Protein AF-0000000078980558 (afdb_homodimer)

pLDDT: mean 91.72, std 14.81, range [23.67, 98.94]

Structure (mmCIF, N/CA/C/O backbone):
data_AF-0000000078980558-model_v1
#
loop_
_entity.id
_entity.type
_entity.pdbx_description
1 polymer 'Leucine-binding protein domain-containing protein'
#
loop_
_atom_site.group_PDB
_atom_site.id
_atom_site.type_symbol
_atom_site.label_atom_id
_atom_site.label_alt_id
_atom_site.label_comp_id
_atom_site.label_asym_id
_atom_site.label_entity_id
_atom_site.label_seq_id
_atom_site.pdbx_PDB_ins_code
_atom_site.Cartn_x
_atom_site.Cartn_y
_atom_site.Cartn_z
_atom_site.occupancy
_atom_site.B_iso_or_equiv
_atom_site.auth_seq_id
_atom_site.auth_comp_id
_atom_site.auth_asym_id
_atom_site.auth_atom_id
_atom_site.pdbx_PDB_model_num
ATOM 1 N N . MET A 1 1 ? -54.719 -18.531 -73.25 1 25 1 MET A N 1
ATOM 2 C CA . MET A 1 1 ? -53.469 -19.297 -73.25 1 25 1 MET A CA 1
ATOM 3 C C . MET A 1 1 ? -53.125 -19.781 -71.812 1 25 1 MET A C 1
ATOM 5 O O . MET A 1 1 ? -53.344 -19.062 -70.875 1 25 1 MET A O 1
ATOM 9 N N . ARG A 1 2 ? -52.719 -21.156 -71.688 1 29.12 2 ARG A N 1
ATOM 10 C CA . ARG A 1 2 ? -52.688 -22.219 -70.688 1 29.12 2 ARG A CA 1
ATOM 11 C C . ARG A 1 2 ? -51.625 -21.938 -69.625 1 29.12 2 ARG A C 1
ATOM 13 O O . ARG A 1 2 ? -51.312 -22.797 -68.812 1 29.12 2 ARG A O 1
ATOM 20 N N . VAL A 1 3 ? -50.875 -20.875 -69.812 1 33.81 3 VAL A N 1
ATOM 21 C CA . VAL A 1 3 ? -49.594 -20.969 -69.125 1 33.81 3 VAL A CA 1
ATOM 22 C C . VAL A 1 3 ? -49.75 -20.797 -67.625 1 33.81 3 VAL A C 1
ATOM 24 O O . VAL A 1 3 ? -48.781 -20.625 -66.938 1 33.81 3 VAL A O 1
ATOM 27 N N . HIS A 1 4 ? -51 -20.656 -67.188 1 33.47 4 HIS A N 1
ATOM 28 C CA . HIS A 1 4 ? -51.062 -20.125 -65.812 1 33.47 4 HIS A CA 1
ATOM 29 C C . HIS A 1 4 ? -50.625 -21.172 -64.812 1 33.47 4 HIS A C 1
ATOM 31 O O . HIS A 1 4 ? -50.5 -20.859 -63.594 1 33.47 4 HIS A O 1
ATOM 37 N N . SER A 1 5 ? -50.781 -22.531 -65.125 1 36.47 5 SER A N 1
ATOM 38 C CA . SER A 1 5 ? -51.125 -23.375 -64 1 36.47 5 SER A CA 1
ATOM 39 C C . SER A 1 5 ? -49.906 -23.812 -63.25 1 36.47 5 SER A C 1
ATOM 41 O O . SER A 1 5 ? -50 -24.562 -62.281 1 36.47 5 SER A O 1
ATOM 43 N N . LEU A 1 6 ? -48.656 -23.703 -63.875 1 37.12 6 LEU A N 1
ATOM 44 C CA . LEU A 1 6 ? -47.688 -24.688 -63.406 1 37.12 6 LEU A CA 1
ATOM 45 C C . LEU A 1 6 ? -47.094 -24.266 -62.094 1 37.12 6 LEU A C 1
ATOM 47 O O . LEU A 1 6 ? -46.281 -24.984 -61.5 1 37.12 6 LEU A O 1
ATOM 51 N N . LEU A 1 7 ? -47.188 -22.969 -61.656 1 37.41 7 LEU A N 1
ATOM 52 C CA . LEU A 1 7 ? -46.188 -22.547 -60.688 1 37.41 7 LEU A CA 1
ATOM 53 C C . LEU A 1 7 ? -46.562 -23.031 -59.281 1 37.41 7 LEU A C 1
ATOM 55 O O . LEU A 1 7 ? -46.312 -22.328 -58.312 1 37.41 7 LEU A O 1
ATOM 59 N N . ARG A 1 8 ? -47.594 -23.859 -59.094 1 41.16 8 ARG A N 1
ATOM 60 C CA . ARG A 1 8 ? -48.062 -24.094 -57.75 1 41.16 8 ARG A CA 1
ATOM 61 C C . ARG A 1 8 ? -47.125 -25.016 -56.969 1 41.16 8 ARG A C 1
ATOM 63 O O . ARG A 1 8 ? -47.156 -25.078 -55.75 1 41.16 8 ARG A O 1
ATOM 70 N N . PRO A 1 9 ? -46.438 -25.906 -57.812 1 39.66 9 PRO A N 1
ATOM 71 C CA . PRO A 1 9 ? -45.938 -26.984 -56.938 1 39.66 9 PRO A CA 1
ATOM 72 C C . PRO A 1 9 ? -44.719 -26.562 -56.125 1 39.66 9 PRO A C 1
ATOM 74 O O . PRO A 1 9 ? -44.281 -27.312 -55.25 1 39.66 9 PRO A O 1
ATOM 77 N N . ILE A 1 10 ? -44 -25.484 -56.5 1 41.28 10 ILE A N 1
ATOM 78 C CA . ILE A 1 10 ? -42.625 -25.406 -55.969 1 41.28 10 ILE A CA 1
ATOM 79 C C . ILE A 1 10 ? -42.656 -25 -54.5 1 41.28 10 ILE A C 1
ATOM 81 O O . ILE A 1 10 ? -41.625 -25.125 -53.812 1 41.28 10 ILE A O 1
ATOM 85 N N . ILE A 1 11 ? -43.719 -24.422 -53.969 1 42.03 11 ILE A N 1
ATOM 86 C CA . ILE A 1 11 ? -43.594 -23.812 -52.656 1 42.03 11 ILE A CA 1
ATOM 87 C C . ILE A 1 11 ? -43.594 -24.891 -51.594 1 42.03 11 ILE A C 1
ATOM 89 O O . ILE A 1 11 ? -43.25 -24.625 -50.438 1 42.03 11 ILE A O 1
ATOM 93 N N . ALA A 1 12 ? -44.094 -26.141 -51.844 1 41.72 12 ALA A N 1
ATOM 94 C CA . ALA A 1 12 ? -44.281 -27.047 -50.719 1 41.72 12 ALA A CA 1
ATOM 95 C C . ALA A 1 12 ? -42.969 -27.625 -50.25 1 41.72 12 ALA A C 1
ATOM 97 O O . ALA A 1 12 ? -42.844 -28.141 -49.125 1 41.72 12 ALA A O 1
ATOM 98 N N . ALA A 1 13 ? -41.969 -27.797 -51.219 1 40.94 13 ALA A N 1
ATOM 99 C CA . ALA A 1 13 ? -40.812 -28.594 -50.781 1 40.94 13 ALA A CA 1
ATOM 100 C C . ALA A 1 13 ? -39.938 -27.812 -49.844 1 40.94 13 ALA A C 1
ATOM 102 O O . ALA A 1 13 ? -39.062 -28.391 -49.188 1 40.94 13 ALA A O 1
ATOM 103 N N . LEU A 1 14 ? -40 -26.469 -49.875 1 41.38 14 LEU A N 1
ATOM 104 C CA . LEU A 1 14 ? -38.969 -25.766 -49.094 1 41.38 14 LEU A CA 1
ATOM 105 C C . LEU A 1 14 ? -39.312 -25.844 -47.594 1 41.38 14 LEU A C 1
ATOM 107 O O . LEU A 1 14 ? -38.5 -25.391 -46.75 1 41.38 14 LEU A O 1
ATOM 111 N N . ALA A 1 15 ? -40.594 -26.109 -47.25 1 43.66 15 ALA A N 1
ATOM 112 C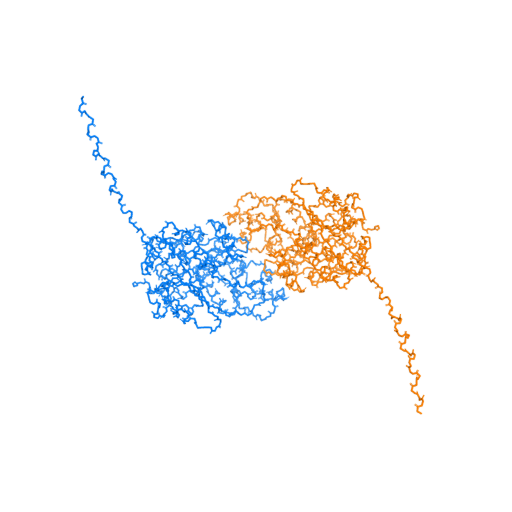 CA . ALA A 1 15 ? -40.875 -26.016 -45.812 1 43.66 15 ALA A CA 1
ATOM 113 C C . ALA A 1 15 ? -40.219 -27.156 -45.031 1 43.66 15 ALA A C 1
ATOM 115 O O . ALA A 1 15 ? -40.219 -27.156 -43.812 1 43.66 15 ALA A O 1
ATOM 116 N N . MET A 1 16 ? -39.938 -28.297 -45.719 1 38.75 16 MET A N 1
ATOM 117 C CA . MET A 1 16 ? -39.625 -29.453 -44.875 1 38.75 16 MET A CA 1
ATOM 118 C C . MET A 1 16 ? -38.188 -29.359 -44.344 1 38.75 16 MET A C 1
ATOM 120 O O . MET A 1 16 ? -37.781 -30.172 -43.531 1 38.75 16 MET A O 1
ATOM 124 N N . ALA A 1 17 ? -37.281 -28.656 -45.031 1 39.25 17 ALA A N 1
ATOM 125 C CA . ALA A 1 17 ? -35.938 -28.797 -44.531 1 39.25 17 ALA A CA 1
ATOM 126 C C . ALA A 1 17 ? -35.75 -28.031 -43.25 1 39.25 17 ALA A C 1
ATOM 128 O O . ALA A 1 17 ? -34.938 -27.109 -43.156 1 39.25 17 ALA A O 1
ATOM 129 N N . MET A 1 18 ? -36.781 -27.547 -42.625 1 41.12 18 MET A N 1
ATOM 130 C CA . MET A 1 18 ? -36.344 -27.062 -41.312 1 41.12 18 MET A CA 1
ATOM 131 C C . MET A 1 18 ? -35.562 -28.156 -40.562 1 41.12 18 MET A C 1
ATOM 133 O O . MET A 1 18 ? -36.156 -29.094 -40.031 1 41.12 18 MET A O 1
ATOM 137 N N . ALA A 1 19 ? -34.406 -28.656 -41.062 1 39.09 19 ALA A N 1
ATOM 138 C CA . ALA A 1 19 ? -33.406 -29.484 -40.375 1 39.09 19 ALA A CA 1
ATOM 139 C C . ALA A 1 19 ? -33.375 -29.156 -38.875 1 39.09 19 ALA A C 1
ATOM 141 O O . ALA A 1 19 ? -33.5 -27.984 -38.5 1 39.09 19 ALA A O 1
ATOM 142 N N . ALA A 1 20 ? -33.594 -30.141 -38.031 1 40.22 20 ALA A N 1
ATOM 143 C CA . ALA A 1 20 ? -33.344 -30.25 -36.594 1 40.22 20 ALA A CA 1
ATOM 144 C C . ALA A 1 20 ? -32.031 -29.547 -36.219 1 40.22 20 ALA A C 1
ATOM 146 O O . ALA A 1 20 ? -30.953 -29.984 -36.594 1 40.22 20 ALA A O 1
ATOM 147 N N . LEU A 1 21 ? -31.938 -28.219 -36.219 1 43.78 21 LEU A N 1
ATOM 148 C CA . LEU A 1 21 ? -30.797 -27.75 -35.438 1 43.78 21 LEU A CA 1
ATOM 149 C C . LEU A 1 21 ? -30.484 -28.703 -34.281 1 43.78 21 LEU A C 1
ATOM 151 O O . LEU A 1 21 ? -31.375 -29.062 -33.531 1 43.78 21 LEU A O 1
ATOM 155 N N . PRO A 1 22 ? -29.609 -29.609 -34.375 1 43.97 22 PRO A N 1
ATOM 156 C CA . PRO A 1 22 ? -29.297 -30.391 -33.188 1 43.97 22 PRO A CA 1
ATOM 157 C C . PRO A 1 22 ? -29.547 -29.609 -31.906 1 43.97 22 PRO A C 1
ATOM 159 O O . PRO A 1 22 ? -29.266 -28.406 -31.844 1 43.97 22 PRO A O 1
ATOM 162 N N . ALA A 1 23 ? -30.578 -29.828 -31.172 1 42.88 23 ALA A N 1
ATOM 163 C CA . ALA A 1 23 ? -30.703 -29.344 -29.797 1 42.88 23 ALA A CA 1
ATOM 164 C C . ALA A 1 23 ? -29.359 -29.375 -29.078 1 42.88 23 ALA A C 1
ATOM 166 O O . ALA A 1 23 ? -28.797 -30.438 -28.844 1 42.88 23 ALA A O 1
ATOM 167 N N . LEU A 1 24 ? -28.391 -28.547 -29.328 1 49.53 24 LEU A N 1
ATOM 168 C CA . LEU A 1 24 ? -27.266 -28.562 -28.406 1 49.53 24 LEU A CA 1
ATOM 169 C C . LEU A 1 24 ? -27.734 -28.875 -26.984 1 49.53 24 LEU A C 1
ATOM 171 O O . LEU A 1 24 ? -28.625 -28.203 -26.453 1 49.53 24 LEU A O 1
ATOM 175 N N . GLY A 1 25 ? -27.906 -30.078 -26.562 1 56.12 25 GLY A N 1
ATOM 176 C CA . GLY A 1 25 ? -28.375 -30.531 -25.266 1 56.12 25 GLY A CA 1
ATOM 177 C C . GLY A 1 25 ? -27.875 -29.656 -24.125 1 56.12 25 GLY A C 1
ATOM 178 O O . GLY A 1 25 ? -26.797 -29.047 -24.219 1 56.12 25 GLY A O 1
ATOM 179 N N . GLU A 1 26 ? -28.734 -29.266 -23.188 1 79.44 26 GLU A N 1
ATOM 180 C CA . GLU A 1 26 ? -28.484 -28.5 -21.984 1 79.44 26 GLU A CA 1
ATOM 181 C C . GLU A 1 26 ? -27.359 -29.109 -21.156 1 79.44 26 GLU A C 1
ATOM 183 O O . GLU A 1 26 ? -27.375 -30.312 -20.875 1 79.44 26 GLU A O 1
ATOM 188 N N . VAL A 1 27 ? -26.141 -28.5 -21.125 1 90.56 27 VAL A N 1
ATOM 189 C CA . VAL A 1 27 ? -25 -28.938 -20.312 1 90.56 27 VAL A CA 1
ATOM 190 C C . VAL A 1 27 ? -25.062 -28.234 -18.953 1 90.56 27 VAL A C 1
ATOM 192 O O . VAL A 1 27 ? -25.156 -27.016 -18.875 1 90.56 27 VAL A O 1
ATOM 195 N N . GLN A 1 28 ? -25.156 -29.031 -17.906 1 94.38 28 GLN A N 1
ATOM 196 C CA . GLN A 1 28 ? -25.188 -28.516 -16.547 1 94.38 28 GLN A CA 1
ATOM 197 C C . GLN A 1 28 ? -23.984 -28.969 -15.75 1 94.38 28 GLN A C 1
ATOM 199 O O . GLN A 1 28 ? -23.766 -30.172 -15.578 1 94.38 28 GLN A O 1
ATOM 204 N N . LEU A 1 29 ? -23.172 -28 -15.383 1 97.12 29 LEU A N 1
ATOM 205 C CA . LEU A 1 29 ? -22.016 -28.359 -14.562 1 97.12 29 LEU A CA 1
ATOM 206 C C . LEU A 1 29 ? -22.203 -27.875 -13.125 1 97.12 29 LEU A C 1
ATOM 208 O O . LEU A 1 29 ? -22.453 -26.703 -12.891 1 97.12 29 LEU A O 1
ATOM 212 N N . ARG A 1 30 ? -22.078 -28.797 -12.18 1 97.75 30 ARG A N 1
ATOM 213 C CA . ARG A 1 30 ? -22.094 -28.5 -10.75 1 97.75 30 ARG A CA 1
ATOM 214 C C . ARG A 1 30 ? -20.688 -28.562 -10.164 1 97.75 30 ARG A C 1
ATOM 216 O O . ARG A 1 30 ? -19.969 -29.547 -10.359 1 97.75 30 ARG A O 1
ATOM 223 N N . VAL A 1 31 ? -20.297 -27.5 -9.516 1 98.75 31 VAL A N 1
ATOM 224 C CA . VAL A 1 31 ? -18.969 -27.406 -8.898 1 98.75 31 VAL A CA 1
ATOM 225 C C . VAL A 1 31 ? -19.125 -27.219 -7.387 1 98.75 31 VAL A C 1
ATOM 227 O O . VAL A 1 31 ? -20.062 -26.547 -6.93 1 98.75 31 VAL A O 1
ATOM 230 N N . ALA A 1 32 ? -18.297 -27.859 -6.637 1 98.88 32 ALA A N 1
ATOM 231 C CA . ALA A 1 32 ? -18.234 -27.609 -5.199 1 98.88 32 ALA A CA 1
ATOM 232 C C . ALA A 1 32 ? -16.969 -26.844 -4.832 1 98.88 32 ALA A C 1
ATOM 234 O O . ALA A 1 32 ? -15.906 -27.047 -5.434 1 98.88 32 ALA A O 1
ATOM 235 N N . TYR A 1 33 ? -17.109 -25.891 -3.92 1 98.88 33 TYR A N 1
ATOM 236 C CA . TYR A 1 33 ? -16 -25.172 -3.301 1 98.88 33 TYR A CA 1
ATOM 237 C C . TYR A 1 33 ? -15.875 -25.531 -1.826 1 98.88 33 TYR A C 1
ATOM 239 O O . TYR A 1 33 ? -16.812 -25.359 -1.054 1 98.88 33 TYR A O 1
ATOM 247 N N . LEU A 1 34 ? -14.719 -26.062 -1.489 1 98.88 34 LEU A N 1
ATOM 248 C CA . LEU A 1 34 ? -14.461 -26.531 -0.129 1 98.88 34 LEU A CA 1
ATOM 249 C C . LEU A 1 34 ? -13.328 -25.734 0.505 1 98.88 34 LEU A C 1
ATOM 251 O O . LEU A 1 34 ? -12.211 -25.703 -0.022 1 98.88 34 LEU A O 1
ATOM 255 N N . ARG A 1 35 ? -13.617 -25.109 1.604 1 98.38 35 ARG A N 1
ATOM 256 C CA . ARG A 1 35 ? -12.617 -24.297 2.291 1 98.38 35 ARG A CA 1
ATOM 257 C C . ARG A 1 35 ? -12.516 -24.688 3.762 1 98.38 35 ARG A C 1
ATOM 259 O O . ARG A 1 35 ? -13.531 -24.844 4.441 1 98.38 35 ARG A O 1
ATOM 266 N N . GLN A 1 36 ? -11.312 -24.828 4.234 1 97.38 36 GLN A N 1
ATOM 267 C CA . GLN A 1 36 ? -11.039 -24.984 5.66 1 97.38 36 GLN A CA 1
ATOM 268 C C . GLN A 1 36 ? -10.578 -23.672 6.289 1 97.38 36 GLN A C 1
ATOM 270 O O . GLN A 1 36 ? -9.586 -23.094 5.852 1 97.38 36 GLN A O 1
ATOM 275 N N . GLU A 1 37 ? -11.305 -23.281 7.293 1 94.75 37 GLU A N 1
ATOM 276 C CA . GLU A 1 37 ? -10.773 -22.172 8.094 1 94.75 37 GLU A CA 1
ATOM 277 C C . GLU A 1 37 ? -9.531 -22.609 8.867 1 94.75 37 GLU A C 1
ATOM 279 O O . GLU A 1 37 ? -9.5 -23.688 9.445 1 94.75 37 GLU A O 1
ATOM 284 N N . VAL A 1 38 ? -8.547 -21.812 8.75 1 92.12 38 VAL A N 1
ATOM 285 C CA . VAL A 1 38 ? -7.289 -22.141 9.414 1 92.12 38 VAL A CA 1
ATOM 286 C C . VAL A 1 38 ? -6.977 -21.094 10.484 1 92.12 38 VAL A C 1
ATOM 288 O O . VAL A 1 38 ? -7.191 -19.906 10.281 1 92.12 38 VAL A O 1
ATOM 291 N N . GLU A 1 39 ? -6.562 -21.609 11.609 1 88.88 39 GLU A N 1
ATOM 292 C CA . GLU A 1 39 ? -6.121 -20.703 12.672 1 88.88 39 GLU A CA 1
ATOM 293 C C . GLU A 1 39 ? -4.828 -19.984 12.281 1 88.88 39 GLU A C 1
ATOM 295 O O . GLU A 1 39 ? -3.854 -20.625 11.891 1 88.88 39 GLU A O 1
ATOM 300 N N . ARG A 1 40 ? -4.871 -18.688 12.367 1 86.12 40 ARG A N 1
ATOM 301 C CA . ARG A 1 40 ? -3.674 -17.906 12.07 1 86.12 40 ARG A CA 1
ATOM 302 C C . ARG A 1 40 ? -2.955 -17.5 13.352 1 86.12 40 ARG A C 1
ATOM 304 O O . ARG A 1 40 ? -3.594 -17.109 14.336 1 86.12 40 ARG A O 1
ATOM 311 N N . PRO A 1 41 ? -1.694 -17.656 13.312 1 86.75 41 PRO A N 1
ATOM 312 C CA . PRO A 1 41 ? -0.961 -17.156 14.477 1 86.75 41 PRO A CA 1
ATOM 313 C C . PRO A 1 41 ? -1.081 -15.633 14.633 1 86.75 41 PRO A C 1
ATOM 315 O O . PRO A 1 41 ? -1.358 -14.93 13.664 1 86.75 41 PRO A O 1
ATOM 318 N N . PRO A 1 42 ? -0.944 -15.25 15.922 1 84.69 42 PRO A N 1
ATOM 319 C CA . PRO A 1 42 ? -0.958 -13.797 16.125 1 84.69 42 PRO A CA 1
ATOM 320 C C . PRO A 1 42 ? 0.176 -13.094 15.383 1 84.69 42 PRO A C 1
ATOM 322 O O . PRO A 1 42 ? 1.274 -13.641 15.258 1 84.69 42 PRO A O 1
ATOM 325 N N . VAL A 1 43 ? -0.165 -11.945 14.852 1 85.56 43 VAL A N 1
ATOM 326 C CA . VAL A 1 43 ? 0.834 -11.117 14.188 1 85.56 43 VAL A CA 1
ATOM 327 C C . VAL A 1 43 ? 0.919 -9.758 14.883 1 85.56 43 VAL A C 1
ATOM 329 O O . VAL A 1 43 ? 0.017 -9.375 15.633 1 85.56 43 VAL A O 1
ATOM 332 N N . LEU A 1 44 ? 1.961 -9.078 14.609 1 81 44 LEU A N 1
ATOM 333 C CA . LEU A 1 44 ? 2.232 -7.82 15.305 1 81 44 LEU A CA 1
ATOM 334 C C . LEU A 1 44 ? 1.248 -6.738 14.875 1 81 44 LEU A C 1
ATOM 336 O O . LEU A 1 44 ? 0.892 -5.867 15.672 1 81 44 LEU A O 1
ATOM 340 N N . SER A 1 45 ? 0.861 -6.734 13.641 1 82.5 45 SER A N 1
ATOM 341 C CA . SER A 1 45 ? -0.053 -5.719 13.125 1 82.5 45 SER A CA 1
ATOM 342 C C . SER A 1 45 ? -1.339 -6.348 12.602 1 82.5 45 SER A C 1
ATOM 344 O O . SER A 1 45 ? -1.296 -7.344 11.875 1 82.5 45 SER A O 1
ATOM 346 N N . ASN A 1 46 ? -2.418 -5.684 12.906 1 83.06 46 ASN A N 1
ATOM 347 C CA . ASN A 1 46 ? -3.711 -6.164 12.43 1 83.06 46 ASN A CA 1
ATOM 348 C C . ASN A 1 46 ? -4.273 -5.27 11.328 1 83.06 46 ASN A C 1
ATOM 350 O O . ASN A 1 46 ? -5.48 -5.27 11.078 1 83.06 46 ASN A O 1
ATOM 354 N N . LEU A 1 47 ? -3.404 -4.582 10.688 1 85.62 47 LEU A N 1
ATOM 355 C CA . LEU A 1 47 ? -3.812 -3.605 9.68 1 85.62 47 LEU A CA 1
ATOM 356 C C . LEU A 1 47 ? -4.395 -4.301 8.461 1 85.62 47 LEU A C 1
ATOM 358 O O . LEU A 1 47 ? -5.176 -3.701 7.711 1 85.62 47 LEU A O 1
ATOM 362 N N . ASP A 1 48 ? -3.992 -5.516 8.195 1 87.12 48 ASP A N 1
ATOM 363 C CA . ASP A 1 48 ? -4.398 -6.207 6.977 1 87.12 48 ASP A CA 1
ATOM 364 C C . ASP A 1 48 ? -5.02 -7.566 7.297 1 87.12 48 ASP A C 1
ATOM 366 O O . ASP A 1 48 ? -4.465 -8.609 6.945 1 87.12 48 ASP A O 1
ATOM 370 N N . PRO A 1 49 ? -6.172 -7.504 7.812 1 87.19 49 PRO A N 1
ATOM 371 C CA . PRO A 1 49 ? -6.816 -8.781 8.109 1 87.19 49 PRO A CA 1
ATOM 372 C C . PRO A 1 49 ? -7.223 -9.547 6.852 1 87.19 49 PRO A C 1
ATOM 374 O O . PRO A 1 49 ? -7.438 -8.938 5.801 1 87.19 49 PRO A O 1
ATOM 377 N N . GLU A 1 50 ? -7.277 -10.812 6.973 1 90.88 50 GLU A N 1
ATOM 378 C CA . GLU A 1 50 ? -7.777 -11.609 5.859 1 90.88 50 GLU A CA 1
ATOM 379 C C . GLU A 1 50 ? -9.281 -11.422 5.676 1 90.88 50 GLU A C 1
ATOM 381 O O . GLU A 1 50 ? -10.047 -11.523 6.637 1 90.88 50 GLU A O 1
ATOM 386 N N . PRO A 1 51 ? -9.68 -11.172 4.496 1 93.5 51 PRO A N 1
ATOM 387 C CA . PRO A 1 51 ? -11.125 -11.039 4.27 1 93.5 51 PRO A CA 1
ATOM 388 C C . PRO A 1 51 ? -11.875 -12.352 4.48 1 93.5 51 PRO A C 1
ATOM 390 O O . PRO A 1 51 ? -11.367 -13.422 4.156 1 93.5 51 PRO A O 1
ATOM 393 N N . ALA A 1 52 ? -13.07 -12.234 4.91 1 92.94 52 ALA A N 1
ATOM 394 C CA . ALA A 1 52 ? -13.891 -13.406 5.184 1 92.94 52 ALA A CA 1
ATOM 395 C C . ALA A 1 52 ? -14.156 -14.203 3.908 1 92.94 52 ALA A C 1
ATOM 397 O O . ALA A 1 52 ? -14.234 -15.43 3.939 1 92.94 52 ALA A O 1
ATOM 398 N N . GLY A 1 53 ? -14.211 -13.555 2.781 1 96.94 53 GLY A N 1
ATOM 399 C CA . GLY A 1 53 ? -14.57 -14.211 1.531 1 96.94 53 GLY A CA 1
ATOM 400 C C . GLY A 1 53 ? -13.359 -14.586 0.694 1 96.94 53 GLY A C 1
ATOM 401 O O . GLY A 1 53 ? -13.492 -14.906 -0.488 1 96.94 53 GLY A O 1
ATOM 402 N N . LEU A 1 54 ? -12.18 -14.539 1.364 1 97.44 54 LEU A N 1
ATOM 403 C CA . LEU A 1 54 ? -10.961 -14.828 0.618 1 97.44 54 LEU A CA 1
ATOM 404 C C . LEU A 1 54 ? -11.047 -16.188 -0.068 1 97.44 54 LEU A C 1
ATOM 406 O O . LEU A 1 54 ? -11.383 -17.188 0.57 1 97.44 54 LEU A O 1
ATOM 410 N N . GLY A 1 55 ? -10.773 -16.25 -1.329 1 98.31 55 GLY A N 1
ATOM 411 C CA . GLY A 1 55 ? -10.914 -17.453 -2.137 1 98.31 55 GLY A CA 1
ATOM 412 C C . GLY A 1 55 ? -12.312 -17.641 -2.682 1 98.31 55 GLY A C 1
ATOM 413 O O . GLY A 1 55 ? -12.508 -17.781 -3.893 1 98.31 55 GLY A O 1
ATOM 414 N N . LEU A 1 56 ? -13.273 -17.656 -1.784 1 98.56 56 LEU A N 1
ATOM 415 C CA . LEU A 1 56 ? -14.664 -17.875 -2.156 1 98.56 56 LEU A CA 1
ATOM 416 C C . LEU A 1 56 ? -15.164 -16.781 -3.1 1 98.56 56 LEU A C 1
ATOM 418 O O . LEU A 1 56 ? -15.875 -17.078 -4.066 1 98.56 56 LEU A O 1
ATOM 422 N N . ASP A 1 57 ? -14.812 -15.523 -2.828 1 98.81 57 ASP A N 1
ATOM 423 C CA . ASP A 1 57 ? -15.203 -14.422 -3.707 1 98.81 57 ASP A CA 1
ATOM 424 C C . ASP A 1 57 ? -14.656 -14.625 -5.117 1 98.81 57 ASP A C 1
ATOM 426 O O . ASP A 1 57 ? -15.32 -14.281 -6.102 1 98.81 57 ASP A O 1
ATOM 430 N N . GLY A 1 58 ? -13.453 -15.148 -5.191 1 98.88 58 GLY A N 1
ATOM 431 C CA . GLY A 1 58 ? -12.898 -15.477 -6.492 1 98.88 58 GLY A CA 1
ATOM 432 C C . GLY A 1 58 ? -13.672 -16.547 -7.227 1 98.88 58 GLY A C 1
ATOM 433 O O . GLY A 1 58 ? -13.922 -16.438 -8.43 1 98.88 58 GLY A O 1
ATOM 434 N N . ALA A 1 59 ? -14.008 -17.578 -6.508 1 98.88 59 ALA A N 1
ATOM 435 C CA . ALA A 1 59 ? -14.812 -18.656 -7.086 1 98.88 59 ALA A CA 1
ATOM 436 C C . ALA A 1 59 ? -16.156 -18.141 -7.582 1 98.88 59 ALA A C 1
ATOM 438 O O . ALA A 1 59 ? -16.625 -18.531 -8.656 1 98.88 59 ALA A O 1
ATOM 439 N N . GLN A 1 60 ? -16.766 -17.297 -6.793 1 98.88 60 GLN A N 1
ATOM 440 C CA . GLN A 1 60 ? -18.047 -16.719 -7.164 1 98.88 60 GLN A CA 1
ATOM 441 C C . GLN A 1 60 ? -17.922 -15.891 -8.445 1 98.88 60 GLN A C 1
ATOM 443 O O . GLN A 1 60 ? -18.797 -15.953 -9.312 1 98.88 60 GLN A O 1
ATOM 448 N N . LEU A 1 61 ? -16.875 -15.156 -8.523 1 98.88 61 LEU A N 1
ATOM 449 C CA . LEU A 1 61 ? -16.672 -14.398 -9.75 1 98.88 61 LEU A CA 1
ATOM 450 C C . LEU A 1 61 ? -16.484 -15.336 -10.938 1 98.88 61 LEU A C 1
ATOM 452 O O . LEU A 1 61 ? -17.016 -15.078 -12.023 1 98.88 61 LEU A O 1
ATOM 456 N N . GLY A 1 62 ? -15.688 -16.391 -10.773 1 98.75 62 GLY A N 1
ATOM 457 C CA . GLY A 1 62 ? -15.523 -17.375 -11.828 1 98.75 62 GLY A CA 1
ATOM 458 C C . GLY A 1 62 ? -16.844 -17.984 -12.281 1 98.75 62 GLY A C 1
ATOM 459 O O . GLY A 1 62 ? -17.047 -18.203 -13.477 1 98.75 62 GLY A O 1
ATOM 460 N N . LEU A 1 63 ? -17.719 -18.234 -11.32 1 98.69 63 LEU A N 1
ATOM 461 C CA . LEU A 1 63 ? -19.047 -18.75 -11.625 1 98.69 63 LEU A CA 1
ATOM 462 C C . LEU A 1 63 ? -19.828 -17.766 -12.492 1 98.69 63 LEU A C 1
ATOM 464 O O . LEU A 1 63 ? -20.406 -18.141 -13.508 1 98.69 63 LEU A O 1
ATOM 468 N N . GLU A 1 64 ? -19.797 -16.516 -12.086 1 98.25 64 GLU A N 1
ATOM 469 C CA . GLU A 1 64 ? -20.516 -15.492 -12.828 1 98.25 64 GLU A CA 1
ATOM 470 C C . GLU A 1 64 ? -19.969 -15.336 -14.242 1 98.25 64 GLU A C 1
ATOM 472 O O . GLU A 1 64 ? -20.734 -15.172 -15.195 1 98.25 64 GLU A O 1
ATOM 477 N N . ASP A 1 65 ? -18.703 -15.375 -14.328 1 97.69 65 ASP A N 1
ATOM 478 C CA . ASP A 1 65 ? -18.078 -15.297 -15.648 1 97.69 65 ASP A CA 1
ATOM 479 C C . ASP A 1 65 ? -18.516 -16.469 -16.531 1 97.69 65 ASP A C 1
ATOM 481 O O . ASP A 1 65 ? -18.828 -16.281 -17.703 1 97.69 65 ASP A O 1
ATOM 485 N N . ASN A 1 66 ? -18.5 -17.656 -15.984 1 97.81 66 ASN A N 1
ATOM 486 C CA . ASN A 1 66 ? -18.922 -18.844 -16.734 1 97.81 66 ASN A CA 1
ATOM 487 C C . ASN A 1 66 ? -20.391 -18.75 -17.141 1 97.81 66 ASN A C 1
ATOM 489 O O . ASN A 1 66 ? -20.766 -19.141 -18.25 1 97.81 66 ASN A O 1
ATOM 493 N N . ARG A 1 67 ? -21.203 -18.266 -16.219 1 97.06 67 ARG A N 1
ATOM 494 C CA . ARG A 1 67 ? -22.625 -18.094 -16.531 1 97.06 67 ARG A CA 1
ATOM 495 C C . ARG A 1 67 ? -22.828 -17.109 -17.672 1 97.06 67 ARG A C 1
ATOM 497 O O . ARG A 1 67 ? -23.656 -17.344 -18.547 1 97.06 67 ARG A O 1
ATOM 504 N N . THR A 1 68 ? -22.094 -16.109 -17.625 1 95.12 68 THR A N 1
ATOM 505 C CA . THR A 1 68 ? -22.188 -15.102 -18.672 1 95.12 68 THR A CA 1
ATOM 506 C C . THR A 1 68 ? -21.766 -15.68 -20.016 1 95.12 68 THR A C 1
ATOM 508 O O . THR A 1 68 ? -22.469 -15.516 -21.016 1 95.12 68 THR A O 1
ATOM 511 N N . SER A 1 69 ? -20.703 -16.391 -20.094 1 91.44 69 SER A N 1
ATOM 512 C CA . SER A 1 69 ? -20.203 -16.984 -21.328 1 91.44 69 SER A CA 1
ATOM 513 C C . SER A 1 69 ? -21.094 -18.125 -21.797 1 91.44 69 SER A C 1
ATOM 515 O O . SER A 1 69 ? -21.219 -18.375 -23 1 91.44 69 SER A O 1
ATOM 517 N N . GLY A 1 70 ? -21.734 -18.812 -20.844 1 91.19 70 GLY A N 1
ATOM 518 C CA . GLY A 1 70 ? -22.5 -20.016 -21.141 1 91.19 70 GLY A CA 1
ATOM 519 C C . GLY A 1 70 ? -23.953 -19.734 -21.469 1 91.19 70 GLY A C 1
ATOM 520 O O . GLY A 1 70 ? -24.672 -20.609 -21.953 1 91.19 70 GLY A O 1
ATOM 521 N N . ARG A 1 71 ? -24.344 -18.562 -21.172 1 87.62 71 ARG A N 1
ATOM 522 C CA . ARG A 1 71 ? -25.766 -18.219 -21.297 1 87.62 71 ARG A CA 1
ATOM 523 C C . ARG A 1 71 ? -26.281 -18.484 -22.703 1 87.62 71 ARG A C 1
ATOM 525 O O . ARG A 1 71 ? -27.359 -19.062 -22.875 1 87.62 71 ARG A O 1
ATOM 532 N N . PHE A 1 72 ? -25.516 -18.25 -23.75 1 87.31 72 PHE A N 1
ATOM 533 C CA . PHE A 1 72 ? -26 -18.375 -25.125 1 87.31 72 PHE A CA 1
ATOM 534 C C . PHE A 1 72 ? -25.672 -19.75 -25.688 1 87.31 72 PHE A C 1
ATOM 536 O O . PHE A 1 72 ? -26.078 -20.094 -26.797 1 87.31 72 PHE A O 1
ATOM 543 N N . LEU A 1 73 ? -25 -20.547 -24.891 1 90.56 73 LEU A N 1
ATOM 544 C CA . LEU A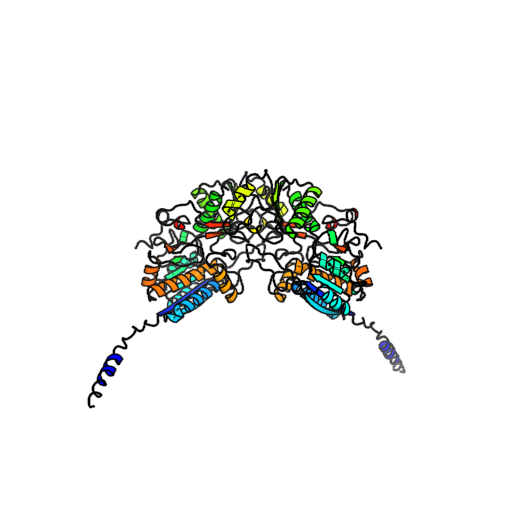 1 73 ? -24.578 -21.859 -25.359 1 90.56 73 LEU A CA 1
ATOM 545 C C . LEU A 1 73 ? -25.406 -22.969 -24.703 1 90.56 73 LEU A C 1
ATOM 547 O O . LEU A 1 73 ? -25.141 -24.156 -24.906 1 90.56 73 LEU A O 1
ATOM 551 N N . GLY A 1 74 ? -26.438 -22.516 -23.906 1 91.06 74 GLY A N 1
ATOM 552 C CA . GLY A 1 74 ? -27.266 -23.484 -23.219 1 91.06 74 GLY A CA 1
ATOM 553 C C . GLY A 1 74 ? -26.562 -24.172 -22.062 1 91.06 74 GLY A C 1
ATOM 554 O O . GLY A 1 74 ? -26.875 -25.312 -21.719 1 91.06 74 GLY A O 1
ATOM 555 N N . GLN A 1 75 ? -25.531 -23.562 -21.547 1 94.5 75 GLN A N 1
ATOM 556 C CA . GLN A 1 75 ? -24.766 -24.094 -20.422 1 94.5 75 GLN A CA 1
ATOM 557 C C . GLN A 1 75 ? -25.188 -23.453 -19.109 1 94.5 75 GLN A C 1
ATOM 559 O O . GLN A 1 75 ? -25.359 -22.234 -19.031 1 94.5 75 GLN A O 1
ATOM 564 N N . THR A 1 76 ? -25.391 -24.297 -18.094 1 95.69 76 THR A N 1
ATOM 565 C CA . THR A 1 76 ? -25.719 -23.797 -16.766 1 95.69 76 THR A CA 1
ATOM 566 C C . THR A 1 76 ? -24.656 -24.219 -15.75 1 95.69 76 THR A C 1
ATOM 568 O O . THR A 1 76 ? -24.141 -25.344 -15.805 1 95.69 76 THR A O 1
ATOM 571 N N . TYR A 1 77 ? -24.344 -23.312 -14.883 1 97.5 77 TYR A N 1
ATOM 572 C CA . TYR A 1 77 ? -23.312 -23.531 -13.875 1 97.5 77 TYR A CA 1
ATOM 573 C C . TYR A 1 77 ? -23.859 -23.266 -12.477 1 97.5 77 TYR A C 1
ATOM 575 O O . TYR A 1 77 ? -24.594 -22.312 -12.266 1 97.5 77 TYR A O 1
ATOM 583 N N . THR A 1 78 ? -23.531 -24.141 -11.555 1 97.94 78 THR A N 1
ATOM 584 C CA . THR A 1 78 ? -23.859 -23.938 -10.148 1 97.94 78 THR A CA 1
ATOM 585 C C . THR A 1 78 ? -22.625 -24.156 -9.273 1 97.94 78 THR A C 1
ATOM 587 O O . THR A 1 78 ? -21.703 -24.875 -9.664 1 97.94 78 THR A O 1
ATOM 590 N N . LEU A 1 79 ? -22.609 -23.484 -8.125 1 98.69 79 LEU A N 1
ATOM 591 C CA . LEU A 1 79 ? -21.516 -23.594 -7.152 1 98.69 79 LEU A CA 1
ATOM 592 C C . LEU A 1 79 ? -22.062 -23.828 -5.75 1 98.69 79 LEU A C 1
ATOM 594 O O . LEU A 1 79 ? -22.828 -23.016 -5.219 1 98.69 79 LEU A O 1
ATOM 598 N N . ASP A 1 80 ? -21.719 -24.984 -5.215 1 98.56 80 ASP A N 1
ATOM 599 C CA . ASP A 1 80 ? -22.031 -25.281 -3.818 1 98.56 80 ASP A CA 1
ATOM 600 C C . ASP A 1 80 ? -20.828 -25.031 -2.918 1 98.56 80 ASP A C 1
ATOM 602 O O . ASP A 1 80 ? -19.703 -25.406 -3.25 1 98.56 80 ASP A O 1
ATOM 606 N N . THR A 1 81 ? -21.094 -24.344 -1.804 1 98.56 81 THR A N 1
ATOM 607 C CA . THR A 1 81 ? -20 -23.938 -0.936 1 98.56 81 THR A CA 1
ATOM 608 C C . THR A 1 81 ? -20.031 -24.719 0.376 1 98.56 81 THR A C 1
ATOM 610 O O . THR A 1 81 ? -21.078 -24.859 0.991 1 98.56 81 THR A O 1
ATOM 613 N N . TYR A 1 82 ? -18.906 -25.25 0.749 1 98.5 82 TYR A N 1
ATOM 614 C CA . TYR A 1 82 ? -18.688 -25.938 2.016 1 98.5 82 TYR A CA 1
ATOM 615 C C . TYR A 1 82 ? -17.578 -25.266 2.814 1 98.5 82 TYR A C 1
ATOM 617 O O . TYR A 1 82 ? -16.391 -25.359 2.449 1 98.5 82 TYR A O 1
ATOM 625 N N . GLU A 1 83 ? -17.906 -24.609 3.832 1 97.69 83 GLU A N 1
ATOM 626 C CA . GLU A 1 83 ? -16.938 -23.969 4.719 1 97.69 83 GLU A CA 1
ATOM 627 C C . GLU A 1 83 ? -16.828 -24.719 6.039 1 97.69 83 GLU A C 1
ATOM 629 O O . GLU A 1 83 ? -17.812 -24.891 6.754 1 97.69 83 GLU A O 1
ATOM 634 N N . VAL A 1 84 ? -15.648 -25.141 6.309 1 98.19 84 VAL A N 1
ATOM 635 C CA . VAL A 1 84 ? -15.398 -25.953 7.496 1 98.19 84 VAL A CA 1
ATOM 636 C C . VAL A 1 84 ? -14.656 -25.109 8.539 1 98.19 84 VAL A C 1
ATOM 638 O O . VAL A 1 84 ? -13.555 -24.641 8.289 1 98.19 84 VAL A O 1
ATOM 641 N N . PRO A 1 85 ? -15.242 -24.938 9.734 1 96.62 85 PRO A N 1
ATOM 642 C CA . PRO A 1 85 ? -14.586 -24.141 10.773 1 96.62 85 PRO A CA 1
ATOM 643 C C . PRO A 1 85 ? -13.328 -24.812 11.32 1 96.62 85 PRO A C 1
ATOM 645 O O . PRO A 1 85 ? -13.07 -25.984 11.023 1 96.62 85 PRO A O 1
ATOM 648 N N . ILE A 1 86 ? -12.602 -24.031 12.047 1 95.06 86 ILE A N 1
ATOM 649 C CA . ILE A 1 86 ? -11.414 -24.547 12.719 1 95.06 86 ILE A CA 1
ATOM 650 C C . ILE A 1 86 ? -11.797 -25.75 13.578 1 95.06 86 ILE A C 1
ATOM 652 O O . ILE A 1 86 ? -12.758 -25.688 14.352 1 95.06 86 ILE A O 1
ATOM 656 N N . GLY A 1 87 ? -11.109 -26.781 13.391 1 93.88 87 GLY A N 1
ATOM 657 C CA . GLY A 1 87 ? -11.383 -27.984 14.156 1 93.88 87 GLY A CA 1
ATOM 658 C C . GLY A 1 87 ? -12.508 -28.828 13.562 1 93.88 87 GLY A C 1
ATOM 659 O O . GLY A 1 87 ? -12.797 -29.922 14.047 1 93.88 87 GLY A O 1
ATOM 660 N N . GLY A 1 88 ? -13.117 -28.375 12.492 1 97 88 GLY A N 1
ATOM 661 C CA . GLY A 1 88 ? -14.188 -29.125 11.844 1 97 88 GLY A CA 1
ATOM 662 C C . GLY A 1 88 ? -13.695 -30.312 11.047 1 97 88 GLY A C 1
ATOM 663 O O . GLY A 1 88 ? -12.492 -30.484 10.859 1 97 88 GLY A O 1
ATOM 664 N N . ASP A 1 89 ? -14.664 -31.094 10.602 1 97.56 89 ASP A N 1
ATOM 665 C CA . ASP A 1 89 ? -14.359 -32.312 9.875 1 97.56 89 ASP A CA 1
ATOM 666 C C . ASP A 1 89 ? -14.32 -32.062 8.367 1 97.56 89 ASP A C 1
ATOM 668 O O . ASP A 1 89 ? -15.312 -32.281 7.676 1 97.56 89 ASP A O 1
ATOM 672 N N . LEU A 1 90 ? -13.18 -31.828 7.871 1 97.81 90 LEU A N 1
ATOM 673 C CA . LEU A 1 90 ? -12.984 -31.469 6.469 1 97.81 90 LEU A CA 1
ATOM 674 C C . LEU A 1 90 ? -13.273 -32.656 5.555 1 97.81 90 LEU A C 1
ATOM 676 O O . LEU A 1 90 ? -13.836 -32.469 4.473 1 97.81 90 LEU A O 1
ATOM 680 N N . GLU A 1 91 ? -12.914 -33.812 5.891 1 98 91 GLU A N 1
ATOM 681 C CA . GLU A 1 91 ? -13.133 -35 5.062 1 98 91 GLU A CA 1
ATOM 682 C C . GLU A 1 91 ? -14.625 -35.312 4.914 1 98 91 GLU A C 1
ATOM 684 O O . GLU A 1 91 ? -15.078 -35.688 3.842 1 98 91 GLU A O 1
ATOM 689 N N . ALA A 1 92 ? -15.359 -35.094 6.008 1 98.44 92 ALA A N 1
ATOM 690 C CA . ALA A 1 92 ? -16.812 -35.281 5.914 1 98.44 92 ALA A CA 1
ATOM 691 C C . ALA A 1 92 ? -17.422 -34.281 4.93 1 98.44 92 ALA A C 1
ATOM 693 O O . ALA A 1 92 ? -18.297 -34.656 4.145 1 98.44 92 ALA A O 1
ATOM 694 N N . ALA A 1 93 ? -16.953 -33.094 5.035 1 98.75 93 ALA A N 1
ATOM 695 C CA . ALA A 1 93 ? -17.438 -32.062 4.113 1 98.75 93 ALA A CA 1
ATOM 696 C C . ALA A 1 93 ? -17.062 -32.406 2.674 1 98.75 93 ALA A C 1
ATOM 698 O O . ALA A 1 93 ? -17.859 -32.188 1.753 1 98.75 93 ALA A O 1
ATOM 699 N N . ALA A 1 94 ? -15.875 -32.938 2.525 1 98.81 94 ALA A N 1
ATOM 700 C CA . ALA A 1 94 ? -15.422 -33.312 1.194 1 98.81 94 ALA A CA 1
ATOM 701 C C . ALA A 1 94 ? -16.297 -34.438 0.638 1 98.81 94 ALA A C 1
ATOM 703 O O . ALA A 1 94 ? -16.672 -34.438 -0.536 1 98.81 94 ALA A O 1
ATOM 704 N N . ARG A 1 95 ? -16.609 -35.438 1.434 1 98.69 95 ARG A N 1
ATOM 705 C CA . ARG A 1 95 ? -17.469 -36.531 1.007 1 98.69 95 ARG A CA 1
ATOM 706 C C . ARG A 1 95 ? -18.844 -36.031 0.602 1 98.69 95 ARG A C 1
ATOM 708 O O . ARG A 1 95 ? -19.422 -36.469 -0.399 1 98.69 95 ARG A O 1
ATOM 715 N N . ALA A 1 96 ? -19.328 -35.094 1.4 1 98.5 96 ALA A N 1
ATOM 716 C CA . ALA A 1 96 ? -20.641 -34.5 1.082 1 98.5 96 ALA A CA 1
ATOM 717 C C . ALA A 1 96 ? -20.594 -33.75 -0.246 1 98.5 96 ALA A C 1
ATOM 719 O O . ALA A 1 96 ? -21.5 -33.875 -1.061 1 98.5 96 ALA A O 1
ATOM 720 N N . ALA A 1 97 ? -19.547 -33.031 -0.416 1 98.69 97 ALA A N 1
ATOM 721 C CA . ALA A 1 97 ? -19.375 -32.281 -1.653 1 98.69 97 ALA A CA 1
ATOM 722 C C . ALA A 1 97 ? -19.281 -33.188 -2.857 1 98.69 97 ALA A C 1
ATOM 724 O O . ALA A 1 97 ? -19.938 -32.969 -3.881 1 98.69 97 ALA A O 1
ATOM 725 N N . LEU A 1 98 ? -18.516 -34.25 -2.711 1 98.25 98 LEU A N 1
ATOM 726 C CA . LEU A 1 98 ? -18.234 -35.188 -3.803 1 98.25 98 LEU A CA 1
ATOM 727 C C . LEU A 1 98 ? -19.438 -36.062 -4.105 1 98.25 98 LEU A C 1
ATOM 729 O O . LEU A 1 98 ? -19.516 -36.688 -5.168 1 98.25 98 LEU A O 1
ATOM 733 N N . ALA A 1 99 ? -20.375 -36.094 -3.193 1 97.19 99 ALA A N 1
ATOM 734 C CA . ALA A 1 99 ? -21.641 -36.781 -3.447 1 97.19 99 ALA A CA 1
ATOM 735 C C . ALA A 1 99 ? -22.516 -36 -4.41 1 97.19 99 ALA A C 1
ATOM 737 O O . ALA A 1 99 ? -23.312 -36.562 -5.145 1 97.19 99 ALA A O 1
ATOM 738 N N . GLU A 1 100 ? -22.266 -34.688 -4.438 1 95.38 100 GLU A N 1
ATOM 739 C CA . GLU A 1 100 ? -23.141 -33.812 -5.211 1 95.38 100 GLU A CA 1
ATOM 740 C C . GLU A 1 100 ? -22.453 -33.344 -6.484 1 95.38 100 GLU A C 1
ATOM 742 O O . GLU A 1 100 ? -23.109 -33.062 -7.48 1 95.38 100 GLU A O 1
ATOM 747 N N . ALA A 1 101 ? -21.188 -33.25 -6.387 1 97.38 101 ALA A N 1
ATOM 748 C CA . ALA A 1 101 ? -20.422 -32.719 -7.508 1 97.38 101 ALA A CA 1
ATOM 749 C C . ALA A 1 101 ? -19.141 -33.5 -7.742 1 97.38 101 ALA A C 1
ATOM 751 O O . ALA A 1 101 ? -18.484 -33.906 -6.785 1 97.38 101 ALA A O 1
ATOM 752 N N . ARG A 1 102 ? -18.812 -33.625 -9.023 1 97.81 102 ARG A N 1
ATOM 753 C CA . ARG A 1 102 ? -17.594 -34.344 -9.359 1 97.81 102 ARG A CA 1
ATOM 754 C C . ARG A 1 102 ? -16.438 -33.406 -9.648 1 97.81 102 ARG A C 1
ATOM 756 O O . ARG A 1 102 ? -15.312 -33.844 -9.891 1 97.81 102 ARG A O 1
ATOM 763 N N . MET A 1 103 ? -16.688 -32.094 -9.672 1 98.75 103 MET A N 1
ATOM 764 C CA . MET A 1 103 ? -15.703 -31.016 -9.719 1 98.75 103 MET A CA 1
ATOM 765 C C . MET A 1 103 ? -15.594 -30.328 -8.359 1 98.75 103 MET A C 1
ATOM 767 O O . MET A 1 103 ? -16.578 -29.797 -7.84 1 98.75 103 MET A O 1
ATOM 771 N N . LEU A 1 104 ? -14.367 -30.344 -7.801 1 98.88 104 LEU A N 1
ATOM 772 C CA . LEU A 1 104 ? -14.18 -29.797 -6.461 1 98.88 104 LEU A CA 1
ATOM 773 C C . LEU A 1 104 ? -12.992 -28.844 -6.422 1 98.88 104 LEU A C 1
ATOM 775 O O . LEU A 1 104 ? -11.875 -29.219 -6.781 1 98.88 104 LEU A O 1
ATOM 779 N N . VAL A 1 105 ? -13.219 -27.578 -6.047 1 98.94 105 VAL A N 1
ATOM 780 C CA . VAL A 1 105 ? -12.164 -26.609 -5.77 1 98.94 105 VAL A CA 1
ATOM 781 C C . VAL A 1 105 ? -11.859 -26.594 -4.273 1 98.94 105 VAL A C 1
ATOM 783 O O . VAL A 1 105 ? -12.766 -26.406 -3.451 1 98.94 105 VAL A O 1
ATOM 786 N N . ILE A 1 106 ? -10.594 -26.766 -3.93 1 98.94 106 ILE A N 1
ATOM 787 C CA . ILE A 1 106 ? -10.203 -26.953 -2.535 1 98.94 106 ILE A CA 1
ATOM 788 C C . ILE A 1 106 ? -9.312 -25.797 -2.09 1 98.94 106 ILE A C 1
ATOM 790 O O . ILE A 1 106 ? -8.32 -25.484 -2.746 1 98.94 106 ILE A O 1
ATOM 794 N N . ASP A 1 107 ? -9.672 -25.109 -1.039 1 98.56 107 ASP A N 1
ATOM 795 C CA . ASP A 1 107 ? -8.867 -24.125 -0.324 1 98.56 107 ASP A CA 1
ATOM 796 C C . ASP A 1 107 ? -8.562 -24.594 1.099 1 98.56 107 ASP A C 1
ATOM 798 O O . ASP A 1 107 ? -9.305 -24.266 2.031 1 98.56 107 ASP A O 1
ATOM 802 N N . ALA A 1 108 ? -7.512 -25.328 1.22 1 98.19 108 ALA A N 1
ATOM 803 C CA . ALA A 1 108 ? -7.121 -25.969 2.473 1 98.19 108 ALA A CA 1
ATOM 804 C C . ALA A 1 108 ? -5.613 -26.203 2.518 1 98.19 108 ALA A C 1
ATOM 806 O O . ALA A 1 108 ? -4.926 -26.078 1.5 1 98.19 108 ALA A O 1
ATOM 807 N N . PRO A 1 109 ? -5.07 -26.453 3.715 1 96.69 109 PRO A N 1
ATOM 808 C CA . PRO A 1 109 ? -3.645 -26.781 3.818 1 96.69 109 PRO A CA 1
ATOM 809 C C . PRO A 1 109 ? -3.262 -28.016 3.008 1 96.69 109 PRO A C 1
ATOM 811 O O . PRO A 1 109 ? -4.109 -28.875 2.744 1 96.69 109 PRO A O 1
ATOM 814 N N . ALA A 1 110 ? -2.027 -28.125 2.682 1 97.81 110 ALA A N 1
ATOM 815 C CA . ALA A 1 110 ? -1.493 -29.156 1.78 1 97.81 110 ALA A CA 1
ATOM 816 C C . ALA A 1 110 ? -1.853 -30.547 2.264 1 97.81 110 ALA A C 1
ATOM 818 O O . ALA A 1 110 ? -2.291 -31.391 1.475 1 97.81 110 ALA A O 1
ATOM 819 N N . GLU A 1 111 ? -1.672 -30.797 3.525 1 97.12 111 GLU A N 1
ATOM 820 C CA . GLU A 1 111 ? -1.943 -32.125 4.059 1 97.12 111 GLU A CA 1
ATOM 821 C C . GLU A 1 111 ? -3.416 -32.5 3.904 1 97.12 111 GLU A C 1
ATOM 823 O O . GLU A 1 111 ? -3.748 -33.625 3.605 1 97.12 111 GLU A O 1
ATOM 828 N N . ALA A 1 112 ? -4.258 -31.531 4.133 1 97.62 112 ALA A N 1
ATOM 829 C CA . ALA A 1 112 ? -5.695 -31.75 3.984 1 97.62 112 ALA A CA 1
ATOM 830 C C . ALA A 1 112 ? -6.066 -32 2.525 1 97.62 112 ALA A C 1
ATOM 832 O O . ALA A 1 112 ? -6.918 -32.844 2.234 1 97.62 112 ALA A O 1
ATOM 833 N N . VAL A 1 113 ? -5.469 -31.312 1.621 1 98.62 113 VAL A N 1
ATOM 834 C CA . VAL A 1 113 ? -5.703 -31.5 0.193 1 98.62 113 VAL A CA 1
ATOM 835 C C . VAL A 1 113 ? -5.387 -32.938 -0.197 1 98.62 113 VAL A C 1
ATOM 837 O O . VAL A 1 113 ? -6.152 -33.562 -0.925 1 98.62 113 VAL A O 1
ATOM 840 N N . LEU A 1 114 ? -4.273 -33.469 0.318 1 98.56 114 LEU A N 1
ATOM 841 C CA . LEU A 1 114 ? -3.861 -34.812 0.007 1 98.56 114 LEU A CA 1
ATOM 842 C C . LEU A 1 114 ? -4.855 -35.844 0.567 1 98.56 114 LEU A C 1
ATOM 844 O O . LEU A 1 114 ? -5.223 -36.781 -0.114 1 98.56 114 LEU A O 1
ATOM 848 N N . ARG A 1 115 ? -5.316 -35.562 1.781 1 98.44 115 ARG A N 1
ATOM 849 C CA . ARG A 1 115 ? -6.293 -36.469 2.381 1 98.44 115 ARG A CA 1
ATOM 850 C C . ARG A 1 115 ? -7.582 -36.5 1.568 1 98.44 115 ARG A C 1
ATOM 852 O O . ARG A 1 115 ? -8.18 -37.562 1.379 1 98.44 115 ARG A O 1
ATOM 859 N N . ILE A 1 116 ? -7.941 -35.375 1.07 1 98.75 116 ILE A N 1
ATOM 860 C CA . ILE A 1 116 ? -9.156 -35.281 0.275 1 98.75 116 ILE A CA 1
ATOM 861 C C . ILE A 1 116 ? -8.969 -36 -1.055 1 98.75 116 ILE A C 1
ATOM 863 O O . ILE A 1 116 ? -9.836 -36.75 -1.485 1 98.75 116 ILE A O 1
ATOM 867 N N . ALA A 1 117 ? -7.852 -35.812 -1.689 1 98.62 117 ALA A N 1
ATOM 868 C CA . ALA A 1 117 ? -7.562 -36.406 -2.986 1 98.62 117 ALA A CA 1
ATOM 869 C C . ALA A 1 117 ? -7.523 -37.938 -2.885 1 98.62 117 ALA A C 1
ATOM 871 O O . ALA A 1 117 ? -7.781 -38.656 -3.867 1 98.62 117 ALA A O 1
ATOM 872 N N . ASP A 1 118 ? -7.281 -38.438 -1.69 1 98.44 118 ASP A N 1
ATOM 873 C CA . ASP A 1 118 ? -7.102 -39.875 -1.486 1 98.44 118 ASP A CA 1
ATOM 874 C C . ASP A 1 118 ? -8.406 -40.531 -1.057 1 98.44 118 ASP A C 1
ATOM 876 O O . ASP A 1 118 ? -8.469 -41.75 -0.88 1 98.44 118 ASP A O 1
ATOM 880 N N . LEU A 1 119 ? -9.406 -39.75 -0.841 1 98.56 119 LEU A N 1
ATOM 881 C CA . LEU A 1 119 ? -10.695 -40.344 -0.489 1 98.56 119 LEU A CA 1
ATOM 882 C C . LEU A 1 119 ? -11.203 -41.25 -1.604 1 98.56 119 LEU A C 1
ATOM 884 O O . LEU A 1 119 ? -11.008 -40.969 -2.785 1 98.56 119 LEU A O 1
ATOM 888 N N . ALA A 1 120 ? -11.93 -42.25 -1.244 1 98.25 120 ALA A N 1
ATOM 889 C CA . ALA A 1 120 ? -12.578 -43.094 -2.227 1 98.25 120 ALA A CA 1
ATOM 890 C C . ALA A 1 120 ? -13.57 -42.344 -3.082 1 98.25 120 ALA A C 1
ATOM 892 O O . ALA A 1 120 ? -13.672 -42.562 -4.289 1 98.25 120 ALA A O 1
ATOM 893 N N . GLU A 1 121 ? -14.273 -41.406 -2.455 1 97.69 121 GLU A N 1
ATOM 894 C CA . GLU A 1 121 ? -15.273 -40.594 -3.133 1 97.69 121 GLU A CA 1
ATOM 895 C C . GLU A 1 121 ? -14.633 -39.688 -4.164 1 97.69 121 GLU A C 1
ATOM 897 O O . GLU A 1 121 ? -15.312 -39.156 -5.055 1 97.69 121 GLU A O 1
ATOM 902 N N . ALA A 1 122 ? -13.32 -39.5 -4.043 1 98.31 122 ALA A N 1
ATOM 903 C CA . ALA A 1 122 ? -12.625 -38.594 -4.941 1 98.31 122 ALA A CA 1
ATOM 904 C C . ALA A 1 122 ? -12.141 -39.312 -6.195 1 98.31 122 ALA A C 1
ATOM 906 O O . ALA A 1 122 ? -11.688 -38.656 -7.148 1 98.31 122 ALA A O 1
ATOM 907 N N . GLU A 1 123 ? -12.242 -40.562 -6.223 1 96.38 123 GLU A N 1
ATOM 908 C CA . GLU A 1 123 ? -11.844 -41.312 -7.414 1 96.38 123 GLU A CA 1
ATOM 909 C C . GLU A 1 123 ? -12.656 -40.875 -8.633 1 96.38 123 GLU A C 1
ATOM 911 O O . GLU A 1 123 ? -13.883 -40.844 -8.578 1 96.38 123 GLU A O 1
ATOM 916 N N . GLY A 1 124 ? -12.008 -40.5 -9.648 1 95.56 124 GLY A N 1
ATOM 917 C CA . GLY A 1 124 ? -12.656 -40.125 -10.883 1 95.56 124 GLY A CA 1
ATOM 918 C C . GLY A 1 124 ? -13.109 -38.656 -10.875 1 95.56 124 GLY A C 1
ATOM 919 O O . GLY A 1 124 ? -13.586 -38.156 -11.891 1 95.56 124 GLY A O 1
ATOM 920 N N . ALA A 1 125 ? -13.031 -38.031 -9.688 1 9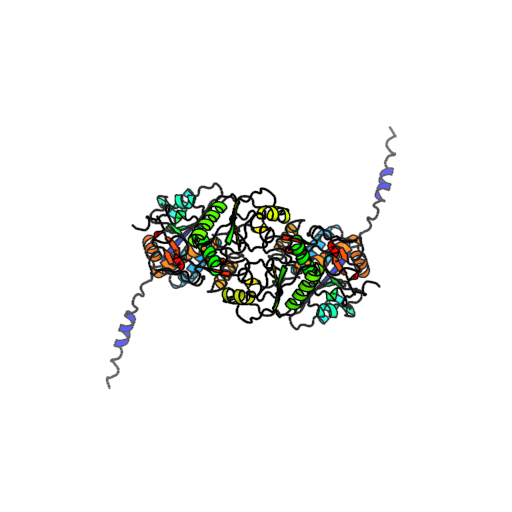8.38 125 ALA A N 1
ATOM 921 C CA . ALA A 1 125 ? -13.383 -36.625 -9.617 1 98.38 125 ALA A CA 1
ATOM 922 C C . ALA A 1 125 ? -12.234 -35.75 -10.117 1 98.38 125 ALA A C 1
ATOM 924 O O . ALA A 1 125 ? -11.109 -36.219 -10.297 1 98.38 125 ALA A O 1
ATOM 925 N N . LEU A 1 126 ? -12.523 -34.562 -10.477 1 98.75 126 LEU A N 1
ATOM 926 C CA . LEU A 1 126 ? -11.523 -33.562 -10.828 1 98.75 126 LEU A CA 1
ATOM 927 C C . LEU A 1 126 ? -11.398 -32.531 -9.734 1 98.75 126 LEU A C 1
ATOM 929 O O . LEU A 1 126 ? -12.336 -31.766 -9.484 1 98.75 126 LEU A O 1
ATOM 933 N N . LEU A 1 127 ? -10.242 -32.531 -9.062 1 98.88 127 LEU A N 1
ATOM 934 C CA . LEU A 1 127 ? -9.977 -31.641 -7.938 1 98.88 127 LEU A CA 1
ATOM 935 C C . LEU A 1 127 ? -9.039 -30.516 -8.344 1 98.88 127 LEU A C 1
ATOM 937 O O . LEU A 1 127 ? -8.133 -30.719 -9.148 1 98.88 127 LEU A O 1
ATOM 941 N N . PHE A 1 128 ? -9.273 -29.312 -7.824 1 98.94 128 PHE A N 1
ATOM 942 C CA . PHE A 1 128 ? -8.414 -28.156 -8.023 1 98.94 128 PHE A CA 1
ATOM 943 C C . PHE A 1 128 ? -7.887 -27.625 -6.691 1 98.94 128 PHE A C 1
ATOM 945 O O . PHE A 1 128 ? -8.672 -27.297 -5.797 1 98.94 128 PHE A O 1
ATOM 952 N N . ASN A 1 129 ? -6.621 -27.578 -6.559 1 98.88 129 ASN A N 1
ATOM 953 C CA . ASN A 1 129 ? -5.969 -26.922 -5.434 1 98.88 129 ASN A CA 1
ATOM 954 C C . ASN A 1 129 ? -5.836 -25.422 -5.664 1 98.88 129 ASN A C 1
ATOM 956 O O . ASN A 1 129 ? -5.055 -24.984 -6.512 1 98.88 129 ASN A O 1
ATOM 960 N N . ALA A 1 130 ? -6.504 -24.625 -4.836 1 98.5 130 ALA A N 1
ATOM 961 C CA . ALA A 1 130 ? -6.52 -23.188 -5.039 1 98.5 130 ALA A CA 1
ATOM 962 C C . ALA A 1 130 ? -5.785 -22.453 -3.916 1 98.5 130 ALA A C 1
ATOM 964 O O . ALA A 1 130 ? -5.75 -21.219 -3.881 1 98.5 130 ALA A O 1
ATOM 965 N N . GLY A 1 131 ? -5.191 -23.203 -2.977 1 97 131 GLY A N 1
ATOM 966 C CA . GLY A 1 131 ? -4.633 -22.5 -1.828 1 97 131 GLY A CA 1
ATOM 967 C C . GLY A 1 131 ? -3.242 -22.984 -1.461 1 97 131 GLY A C 1
ATOM 968 O O . GLY A 1 131 ? -2.352 -22.172 -1.192 1 97 131 GLY A O 1
ATOM 969 N N . ALA A 1 132 ? -2.994 -24.25 -1.505 1 98 132 ALA A N 1
ATOM 970 C CA . ALA A 1 132 ? -1.741 -24.828 -1.035 1 98 132 ALA A CA 1
ATOM 971 C C . ALA A 1 132 ? -0.625 -24.625 -2.057 1 98 132 ALA A C 1
ATOM 973 O O . ALA A 1 132 ? -0.773 -25 -3.227 1 98 132 ALA A O 1
ATOM 974 N N . GLU A 1 133 ? 0.517 -24.109 -1.59 1 98.38 133 GLU A N 1
ATOM 975 C CA . GLU A 1 133 ? 1.571 -23.734 -2.523 1 98.38 133 GLU A CA 1
ATOM 976 C C . GLU A 1 133 ? 2.764 -24.672 -2.432 1 98.38 133 GLU A C 1
ATOM 978 O O . GLU A 1 133 ? 3.746 -24.516 -3.158 1 98.38 133 GLU A O 1
ATOM 983 N N . GLU A 1 134 ? 2.689 -25.672 -1.633 1 97.5 134 GLU A N 1
ATOM 984 C CA . GLU A 1 134 ? 3.809 -26.578 -1.404 1 97.5 134 GLU A CA 1
ATOM 985 C C . GLU A 1 134 ? 4.188 -27.312 -2.682 1 97.5 134 GLU A C 1
ATOM 987 O O . GLU A 1 134 ? 3.324 -27.875 -3.359 1 97.5 134 GLU A O 1
ATOM 992 N N . SER A 1 135 ? 5.449 -27.375 -2.893 1 95.94 135 SER A N 1
ATOM 993 C CA . SER A 1 135 ? 5.953 -27.984 -4.117 1 95.94 135 SER A CA 1
ATOM 994 C C . SER A 1 135 ? 5.734 -29.5 -4.109 1 95.94 135 SER A C 1
ATOM 996 O O . SER A 1 135 ? 5.582 -30.109 -5.168 1 95.94 135 SER A O 1
ATOM 998 N N . ALA A 1 136 ? 5.664 -30.016 -2.963 1 96.56 136 ALA A N 1
ATOM 999 C CA . ALA A 1 136 ? 5.512 -31.469 -2.84 1 96.56 136 ALA A CA 1
ATOM 1000 C C . ALA A 1 136 ? 4.242 -31.953 -3.535 1 96.56 136 ALA A C 1
ATOM 1002 O O . ALA A 1 136 ? 4.207 -33.062 -4.09 1 96.56 136 ALA A O 1
ATOM 1003 N N . LEU A 1 137 ? 3.195 -31.125 -3.508 1 97.81 137 LEU A N 1
ATOM 1004 C CA . LEU A 1 137 ? 1.923 -31.469 -4.133 1 97.81 137 LEU A CA 1
ATOM 1005 C C . LEU A 1 137 ? 2.086 -31.625 -5.641 1 97.81 137 LEU A C 1
ATOM 1007 O O . LEU A 1 137 ? 1.243 -32.25 -6.297 1 97.81 137 LEU A O 1
ATOM 1011 N N . ARG A 1 138 ? 3.17 -31.094 -6.207 1 97.56 138 ARG A N 1
ATOM 1012 C CA . ARG A 1 138 ? 3.43 -31.109 -7.645 1 97.56 138 ARG A CA 1
ATOM 1013 C C . ARG A 1 138 ? 4.605 -32.031 -7.973 1 97.56 138 ARG A C 1
ATOM 1015 O O . ARG A 1 138 ? 5.066 -32.062 -9.117 1 97.56 138 ARG A O 1
ATOM 1022 N N . ASP A 1 139 ? 5.086 -32.625 -7.094 1 97.19 139 ASP A N 1
ATOM 1023 C CA . ASP A 1 139 ? 6.277 -33.469 -7.188 1 97.19 139 ASP A CA 1
ATOM 1024 C C . ASP A 1 139 ? 5.992 -34.875 -6.684 1 97.19 139 ASP A C 1
ATOM 1026 O O . ASP A 1 139 ? 5.129 -35.562 -7.227 1 97.19 139 ASP A O 1
ATOM 1030 N N . ALA A 1 140 ? 6.57 -35.25 -5.52 1 96.69 140 ALA A N 1
ATOM 1031 C CA . ALA A 1 140 ? 6.496 -36.625 -5.059 1 96.69 140 ALA A CA 1
ATOM 1032 C C . ALA A 1 140 ? 5.109 -36.938 -4.512 1 96.69 140 ALA A C 1
ATOM 1034 O O . ALA A 1 140 ? 4.688 -38.125 -4.52 1 96.69 140 ALA A O 1
ATOM 1035 N N . ALA A 1 141 ? 4.379 -35.938 -4.137 1 97.88 141 ALA A N 1
ATOM 1036 C CA . ALA A 1 141 ? 3.072 -36.188 -3.529 1 97.88 141 ALA A CA 1
ATOM 1037 C C . ALA A 1 141 ? 1.946 -35.844 -4.5 1 97.88 141 ALA A C 1
ATOM 1039 O O . ALA A 1 141 ? 0.821 -35.562 -4.082 1 97.88 141 ALA A O 1
ATOM 1040 N N . CYS A 1 142 ? 2.254 -35.875 -5.75 1 98.12 142 CYS A N 1
ATOM 1041 C CA . CYS A 1 142 ? 1.235 -35.5 -6.73 1 98.12 142 CYS A CA 1
ATOM 1042 C C . CYS A 1 142 ? 0.124 -36.531 -6.773 1 98.12 142 CYS A C 1
ATOM 1044 O O . CYS A 1 142 ? 0.314 -37.688 -6.34 1 98.12 142 CYS A O 1
ATOM 1046 N N . ARG A 1 143 ? -1.076 -36.188 -7.113 1 98.06 143 ARG A N 1
ATOM 1047 C CA . ARG A 1 143 ? -2.229 -37.031 -7.355 1 98.06 143 ARG A CA 1
ATOM 1048 C C . ARG A 1 143 ? -2.822 -36.781 -8.742 1 98.06 143 ARG A C 1
ATOM 1050 O O . ARG A 1 143 ? -2.949 -35.625 -9.164 1 98.06 143 ARG A O 1
ATOM 1057 N N . ALA A 1 144 ? -3.24 -37.781 -9.414 1 97.06 144 ALA A N 1
ATOM 1058 C CA . ALA A 1 144 ? -3.697 -37.719 -10.797 1 97.06 144 ALA A CA 1
ATOM 1059 C C . ALA A 1 144 ? -4.996 -36.906 -10.898 1 97.06 144 ALA A C 1
ATOM 1061 O O . ALA A 1 144 ? -5.27 -36.281 -11.922 1 97.06 144 ALA A O 1
ATOM 1062 N N . ASN A 1 145 ? -5.754 -36.969 -9.836 1 98.12 145 ASN A N 1
ATOM 1063 C CA . ASN A 1 145 ? -7.047 -36.281 -9.875 1 98.12 145 ASN A CA 1
ATOM 1064 C C . ASN A 1 145 ? -6.949 -34.844 -9.359 1 98.12 145 ASN A C 1
ATOM 1066 O O . ASN A 1 145 ? -7.969 -34.188 -9.18 1 98.12 145 ASN A O 1
ATOM 1070 N N . LEU A 1 146 ? -5.688 -34.375 -9.109 1 98.75 146 LEU A N 1
ATOM 1071 C CA . LEU A 1 146 ? -5.496 -33.062 -8.492 1 98.75 146 LEU A CA 1
ATOM 1072 C C . LEU A 1 146 ? -4.73 -32.125 -9.43 1 98.75 146 LEU A C 1
ATOM 1074 O O . LEU A 1 146 ? -3.578 -32.406 -9.781 1 98.75 146 LEU A O 1
ATOM 1078 N N . LEU A 1 147 ? -5.41 -31.031 -9.844 1 98.88 147 LEU A N 1
ATOM 1079 C CA . LEU A 1 147 ? -4.785 -29.953 -10.609 1 98.88 147 LEU A CA 1
ATOM 1080 C C . LEU A 1 147 ? -4.574 -28.734 -9.734 1 98.88 147 LEU A C 1
ATOM 1082 O O . LEU A 1 147 ? -5.281 -28.531 -8.734 1 98.88 147 LEU A O 1
ATOM 1086 N N . HIS A 1 148 ? -3.576 -27.938 -10.078 1 98.88 148 HIS A N 1
ATOM 1087 C CA . HIS A 1 148 ? -3.219 -26.797 -9.227 1 98.88 148 HIS A CA 1
ATOM 1088 C C . HIS A 1 148 ? -3.369 -25.484 -9.977 1 98.88 148 HIS A C 1
ATOM 1090 O O . HIS A 1 148 ? -2.664 -25.234 -10.961 1 98.88 148 HIS A O 1
ATOM 1096 N N . THR A 1 149 ? -4.223 -24.625 -9.484 1 98.88 149 THR A N 1
ATOM 1097 C CA . THR A 1 149 ? -4.328 -23.266 -10.031 1 98.88 149 THR A CA 1
ATOM 1098 C C . THR A 1 149 ? -3.533 -22.281 -9.188 1 98.88 149 THR A C 1
ATOM 1100 O O . THR A 1 149 ? -3.162 -21.203 -9.664 1 98.88 149 THR A O 1
ATOM 1103 N N . ALA A 1 150 ? -3.279 -22.625 -7.922 1 98.69 150 ALA A N 1
ATOM 1104 C CA . ALA A 1 150 ? -2.334 -21.844 -7.121 1 98.69 150 ALA A CA 1
ATOM 1105 C C . ALA A 1 150 ? -0.895 -22.141 -7.543 1 98.69 150 ALA A C 1
ATOM 1107 O O . ALA A 1 150 ? -0.505 -23.297 -7.699 1 98.69 150 ALA A O 1
ATOM 1108 N N . PRO A 1 151 ? -0.099 -21.094 -7.723 1 98.75 151 PRO A N 1
ATOM 1109 C CA . PRO A 1 151 ? 1.311 -21.375 -8.008 1 98.75 151 PRO A CA 1
ATOM 1110 C C . PRO A 1 151 ? 2.051 -21.969 -6.812 1 98.75 151 PRO A C 1
ATOM 1112 O O . PRO A 1 151 ? 1.67 -21.719 -5.664 1 98.75 151 PRO A O 1
ATOM 1115 N N . SER A 1 152 ? 3.084 -22.719 -7.141 1 98.56 152 SER A N 1
ATOM 1116 C CA . SER A 1 152 ? 3.928 -23.266 -6.09 1 98.56 152 SER A CA 1
ATOM 1117 C C . SER A 1 152 ? 4.887 -22.219 -5.535 1 98.56 152 SER A C 1
ATOM 1119 O O . SER A 1 152 ? 5.133 -21.188 -6.18 1 98.56 152 SER A O 1
ATOM 1121 N N . LEU A 1 153 ? 5.414 -22.5 -4.336 1 98.62 153 LEU A N 1
ATOM 1122 C CA . LEU A 1 153 ? 6.461 -21.672 -3.764 1 98.62 153 LEU A CA 1
ATOM 1123 C C . LEU A 1 153 ? 7.672 -21.609 -4.688 1 98.62 153 LEU A C 1
ATOM 1125 O O . LEU A 1 153 ? 8.328 -20.562 -4.781 1 98.62 153 LEU A O 1
ATOM 1129 N N . ALA A 1 154 ? 7.934 -22.719 -5.363 1 98.44 154 ALA A N 1
ATOM 1130 C CA . ALA A 1 154 ? 9.055 -22.75 -6.297 1 98.44 154 ALA A CA 1
ATOM 1131 C C . ALA A 1 154 ? 8.836 -21.781 -7.453 1 98.44 154 ALA A C 1
ATOM 1133 O O . ALA A 1 154 ? 9.773 -21.109 -7.887 1 98.44 154 ALA A O 1
ATOM 1134 N N . MET A 1 155 ? 7.641 -21.734 -7.973 1 98.69 155 MET A N 1
ATOM 1135 C CA . MET A 1 155 ? 7.32 -20.812 -9.055 1 98.69 155 MET A CA 1
ATOM 1136 C C . MET A 1 155 ? 7.484 -19.375 -8.602 1 98.69 155 MET A C 1
ATOM 1138 O O . MET A 1 155 ? 8.07 -18.547 -9.32 1 98.69 155 MET A O 1
ATOM 1142 N N . ARG A 1 156 ? 6.984 -19.047 -7.391 1 98.88 156 ARG A N 1
ATOM 1143 C CA . ARG A 1 156 ? 7.121 -17.703 -6.848 1 98.88 156 ARG A CA 1
ATOM 1144 C C . ARG A 1 156 ? 8.586 -17.344 -6.645 1 98.88 156 ARG A C 1
ATOM 1146 O O . ARG A 1 156 ? 9.016 -16.25 -7.016 1 98.88 156 ARG A O 1
ATOM 1153 N N . ALA A 1 157 ? 9.344 -18.25 -6.07 1 98.88 157 ALA A N 1
ATOM 1154 C CA . ALA A 1 157 ? 10.758 -18.016 -5.82 1 98.88 157 ALA A CA 1
ATOM 1155 C C . ALA A 1 157 ? 11.516 -17.797 -7.125 1 98.88 157 ALA A C 1
ATOM 1157 O O . ALA A 1 157 ? 12.336 -16.891 -7.238 1 98.88 157 ALA A O 1
ATOM 1158 N N . ASP A 1 158 ? 11.242 -18.672 -8.094 1 98.75 158 ASP A N 1
ATOM 1159 C CA . ASP A 1 158 ? 11.906 -18.578 -9.391 1 98.75 158 ASP A CA 1
ATOM 1160 C C . ASP A 1 158 ? 11.609 -17.234 -10.055 1 98.75 158 ASP A C 1
ATOM 1162 O O . ASP A 1 158 ? 12.492 -16.625 -10.664 1 98.75 158 ASP A O 1
ATOM 1166 N N . ALA A 1 159 ? 10.375 -16.812 -10 1 98.81 159 ALA A N 1
ATOM 1167 C CA . ALA A 1 159 ? 10 -15.523 -10.578 1 98.81 159 ALA A CA 1
ATOM 1168 C C . ALA A 1 159 ? 10.836 -14.391 -9.984 1 98.81 159 ALA A C 1
ATOM 1170 O O . ALA A 1 159 ? 11.383 -13.562 -10.727 1 98.81 159 ALA A O 1
ATOM 1171 N N . LEU A 1 160 ? 10.938 -14.367 -8.68 1 98.88 160 LEU A N 1
ATOM 1172 C CA . LEU A 1 160 ? 11.703 -13.32 -8.008 1 98.88 160 LEU A CA 1
ATOM 1173 C C . LEU A 1 160 ? 13.172 -13.391 -8.406 1 98.88 160 LEU A C 1
ATOM 1175 O O . LEU A 1 160 ? 13.781 -12.367 -8.727 1 98.88 160 LEU A O 1
ATOM 1179 N N . MET A 1 161 ? 13.781 -14.586 -8.461 1 98.75 161 MET A N 1
ATOM 1180 C CA . MET A 1 161 ? 15.211 -14.727 -8.758 1 98.75 161 MET A CA 1
ATOM 1181 C C . MET A 1 161 ? 15.508 -14.344 -10.203 1 98.75 161 MET A C 1
ATOM 1183 O O . MET A 1 161 ? 16.547 -13.766 -10.492 1 98.75 161 MET A O 1
ATOM 1187 N N . GLN A 1 162 ? 14.578 -14.719 -11.094 1 98.38 162 GLN A N 1
ATOM 1188 C CA . GLN A 1 162 ? 14.773 -14.297 -12.477 1 98.38 162 GLN A CA 1
ATOM 1189 C C . GLN A 1 162 ? 14.852 -12.773 -12.586 1 98.38 162 GLN A C 1
ATOM 1191 O O . GLN A 1 162 ? 15.711 -12.242 -13.281 1 98.38 162 GLN A O 1
ATOM 1196 N N . VAL A 1 163 ? 13.969 -12.117 -11.906 1 98.12 163 VAL A N 1
ATOM 1197 C CA . VAL A 1 163 ? 13.922 -10.664 -11.953 1 98.12 163 VAL A CA 1
ATOM 1198 C C . VAL A 1 163 ? 15.203 -10.086 -11.359 1 98.12 163 VAL A C 1
ATOM 1200 O O . VAL A 1 163 ? 15.812 -9.18 -11.938 1 98.12 163 VAL A O 1
ATOM 1203 N N . LEU A 1 164 ? 15.609 -10.586 -10.211 1 98.44 164 LEU A N 1
ATOM 1204 C CA . LEU A 1 164 ? 16.812 -10.094 -9.562 1 98.44 164 LEU A CA 1
ATOM 1205 C C . LEU A 1 164 ? 18.047 -10.336 -10.43 1 98.44 164 LEU A C 1
ATOM 1207 O O . LEU A 1 164 ? 18.938 -9.484 -10.516 1 98.44 164 LEU A O 1
ATOM 1211 N N . GLN A 1 165 ? 18.078 -11.508 -11.039 1 97.69 165 GLN A N 1
ATOM 1212 C CA . GLN A 1 165 ? 19.188 -11.82 -11.93 1 97.69 165 GLN A CA 1
ATOM 1213 C C . GLN A 1 165 ? 19.234 -10.859 -13.109 1 97.69 165 GLN A C 1
ATOM 1215 O O . GLN A 1 165 ? 20.297 -10.344 -13.453 1 97.69 165 GLN A O 1
ATOM 1220 N N . ARG A 1 166 ? 18.094 -10.672 -13.766 1 96.19 166 ARG A N 1
ATOM 1221 C CA . ARG A 1 166 ? 18 -9.75 -14.891 1 96.19 166 ARG A CA 1
ATOM 1222 C C . ARG A 1 166 ? 18.5 -8.359 -14.508 1 96.19 166 ARG A C 1
ATOM 1224 O O . ARG A 1 166 ? 19.125 -7.676 -15.312 1 96.19 166 ARG A O 1
ATOM 1231 N N . LYS A 1 167 ? 18.25 -7.984 -13.32 1 96.19 167 LYS A N 1
ATOM 1232 C CA . LYS A 1 167 ? 18.594 -6.648 -12.844 1 96.19 167 LYS A CA 1
ATOM 1233 C C . LYS A 1 167 ? 20.016 -6.613 -12.281 1 96.19 167 LYS A C 1
ATOM 1235 O O . LYS A 1 167 ? 20.5 -5.551 -11.898 1 96.19 167 LYS A O 1
ATOM 1240 N N . ARG A 1 168 ? 20.609 -7.691 -12.102 1 96.31 168 ARG A N 1
ATOM 1241 C CA . ARG A 1 168 ? 21.969 -7.871 -11.617 1 96.31 168 ARG A CA 1
ATOM 1242 C C . ARG A 1 168 ? 22.078 -7.539 -10.133 1 96.31 168 ARG A C 1
ATOM 1244 O O . ARG A 1 168 ? 23.062 -6.965 -9.688 1 96.31 168 ARG A O 1
ATOM 1251 N N . PHE A 1 169 ? 21.016 -7.707 -9.461 1 97.81 169 PHE A N 1
ATOM 1252 C CA . PHE A 1 169 ? 21 -7.688 -8 1 97.81 169 PHE A CA 1
ATOM 1253 C C . PHE A 1 169 ? 21.312 -9.07 -7.438 1 97.81 169 PHE A C 1
ATOM 1255 O O . PHE A 1 169 ? 20.406 -9.758 -6.941 1 97.81 169 PHE A O 1
ATOM 1262 N N . SER A 1 170 ? 22.594 -9.492 -7.406 1 97.69 170 SER A N 1
ATOM 1263 C CA . SER A 1 170 ? 22.938 -10.914 -7.34 1 97.69 170 SER A CA 1
ATOM 1264 C C . SER A 1 170 ? 23.406 -11.305 -5.945 1 97.69 170 SER A C 1
ATOM 1266 O O . SER A 1 170 ? 23.531 -12.484 -5.633 1 97.69 170 SER A O 1
ATOM 1268 N N . ARG A 1 171 ? 23.75 -10.344 -5.102 1 98.62 171 ARG A N 1
ATOM 1269 C CA . ARG A 1 171 ? 24.156 -10.633 -3.73 1 98.62 171 ARG A CA 1
ATOM 1270 C C . ARG A 1 171 ? 22.984 -10.461 -2.762 1 98.62 171 ARG A C 1
ATOM 1272 O O . ARG A 1 171 ? 22.484 -9.352 -2.59 1 98.62 171 ARG A O 1
ATOM 1279 N N . LEU A 1 172 ? 22.672 -11.578 -2.111 1 98.81 172 LEU A N 1
ATOM 1280 C CA . LEU A 1 172 ? 21.438 -11.594 -1.34 1 98.81 172 LEU A CA 1
ATOM 1281 C C . LEU A 1 172 ? 21.719 -11.891 0.129 1 98.81 172 LEU A C 1
ATOM 1283 O O . LEU A 1 172 ? 22.594 -12.695 0.445 1 98.81 172 LEU A O 1
ATOM 1287 N N . ALA A 1 173 ? 21.062 -11.25 1.006 1 98.69 173 ALA A N 1
ATOM 1288 C CA . ALA A 1 173 ? 20.906 -11.625 2.408 1 98.69 173 ALA A CA 1
ATOM 1289 C C . ALA A 1 173 ? 19.469 -12 2.717 1 98.69 173 ALA A C 1
ATOM 1291 O O . ALA A 1 173 ? 18.547 -11.602 1.996 1 98.69 173 ALA A O 1
ATOM 1292 N N . MET A 1 174 ? 19.266 -12.828 3.775 1 98.62 174 MET A N 1
ATOM 1293 C CA . MET A 1 174 ? 17.891 -13.242 4.047 1 98.62 174 MET A CA 1
ATOM 1294 C C . MET A 1 174 ? 17.625 -13.297 5.551 1 98.62 174 MET A C 1
ATOM 1296 O O . MET A 1 174 ? 18.5 -13.719 6.32 1 98.62 174 MET A O 1
ATOM 1300 N N . ILE A 1 175 ? 16.484 -12.781 5.922 1 97.25 175 ILE A N 1
ATOM 1301 C CA . ILE A 1 175 ? 15.922 -12.961 7.25 1 97.25 175 ILE A CA 1
ATOM 1302 C C . ILE A 1 175 ? 14.703 -13.883 7.172 1 97.25 175 ILE A C 1
ATOM 1304 O O . ILE A 1 175 ? 13.805 -13.664 6.355 1 97.25 175 ILE A O 1
ATOM 1308 N N . THR A 1 176 ? 14.656 -14.922 8.023 1 97.38 176 THR A N 1
ATOM 1309 C CA . THR A 1 176 ? 13.609 -15.938 7.949 1 97.38 176 THR A CA 1
ATOM 1310 C C . THR A 1 176 ? 12.82 -16 9.25 1 97.38 176 THR A C 1
ATOM 1312 O O . THR A 1 176 ? 13.406 -16.062 10.336 1 97.38 176 THR A O 1
ATOM 1315 N N . GLY A 1 177 ? 11.5 -15.961 9.117 1 95.19 177 GLY A N 1
ATOM 1316 C CA . GLY A 1 177 ? 10.656 -16.219 10.273 1 95.19 177 GLY A CA 1
ATOM 1317 C C 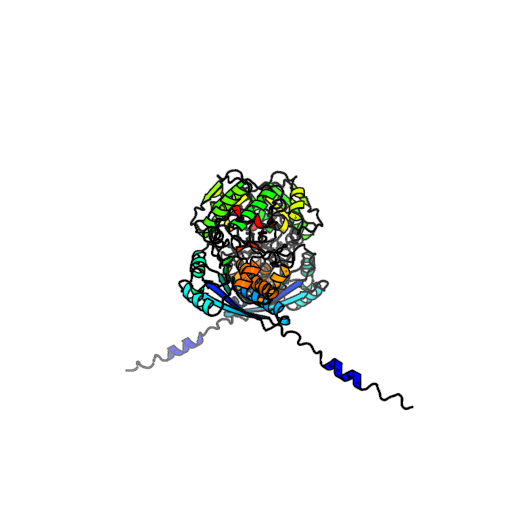. GLY A 1 177 ? 10.68 -17.656 10.727 1 95.19 177 GLY A C 1
ATOM 1318 O O . GLY A 1 177 ? 11.305 -18.5 10.094 1 95.19 177 GLY A O 1
ATOM 1319 N N . HIS A 1 178 ? 9.867 -17.969 11.812 1 92.56 178 HIS A N 1
ATOM 1320 C CA . HIS A 1 178 ? 9.977 -19.281 12.453 1 92.56 178 HIS A CA 1
ATOM 1321 C C . HIS A 1 178 ? 8.805 -20.188 12.07 1 92.56 178 HIS A C 1
ATOM 1323 O O . HIS A 1 178 ? 8.875 -21.406 12.25 1 92.56 178 HIS A O 1
ATOM 1329 N N . GLY A 1 179 ? 7.793 -19.609 11.539 1 92.19 179 GLY A N 1
ATOM 1330 C CA . GLY A 1 179 ? 6.637 -20.422 11.195 1 92.19 179 GLY A CA 1
ATOM 1331 C C . GLY A 1 179 ? 6.883 -21.344 10.008 1 92.19 179 GLY A C 1
ATOM 1332 O O . GLY A 1 179 ? 7.711 -21.031 9.148 1 92.19 179 GLY A O 1
ATOM 1333 N N . ALA A 1 180 ? 6.098 -22.391 9.969 1 93.88 180 ALA A N 1
ATOM 1334 C CA . ALA A 1 180 ? 6.258 -23.391 8.914 1 93.88 180 ALA A CA 1
ATOM 1335 C C . ALA A 1 180 ? 6.141 -22.75 7.531 1 93.88 180 ALA A C 1
ATOM 1337 O O . ALA A 1 180 ? 6.949 -23.016 6.645 1 93.88 180 ALA A O 1
ATOM 1338 N N . PRO A 1 181 ? 5.199 -21.859 7.309 1 95.19 181 PRO A N 1
ATOM 1339 C CA . PRO A 1 181 ? 5.121 -21.219 5.992 1 95.19 181 PRO A CA 1
ATOM 1340 C C . PRO A 1 181 ? 6.359 -20.391 5.668 1 95.19 181 PRO A C 1
ATOM 1342 O O . PRO A 1 181 ? 6.773 -20.312 4.508 1 95.19 181 PRO A O 1
ATOM 1345 N N . ASP A 1 182 ? 6.957 -19.719 6.695 1 96.75 182 ASP A N 1
ATOM 1346 C CA . ASP A 1 182 ? 8.156 -18.906 6.504 1 96.75 182 ASP A CA 1
ATOM 1347 C C . ASP A 1 182 ? 9.344 -19.781 6.102 1 96.75 182 ASP A C 1
ATOM 1349 O O . ASP A 1 182 ? 10.078 -19.453 5.164 1 96.75 182 ASP A O 1
ATOM 1353 N N . LEU A 1 183 ? 9.461 -20.859 6.793 1 97.38 183 LEU A N 1
ATOM 1354 C CA . LEU A 1 183 ? 10.562 -21.766 6.531 1 97.38 183 LEU A CA 1
ATOM 1355 C C . LEU A 1 183 ? 10.445 -22.375 5.141 1 97.38 183 LEU A C 1
ATOM 1357 O O . LEU A 1 183 ? 11.453 -22.531 4.441 1 97.38 183 LEU A O 1
ATOM 1361 N N . ALA A 1 184 ? 9.234 -22.734 4.758 1 97.62 184 ALA A N 1
ATOM 1362 C CA . ALA A 1 184 ? 9.008 -23.312 3.432 1 97.62 184 ALA A CA 1
ATOM 1363 C C . ALA A 1 184 ? 9.375 -22.312 2.334 1 97.62 184 ALA A C 1
ATOM 1365 O O . ALA A 1 184 ? 10.016 -22.672 1.345 1 97.62 184 ALA A O 1
ATOM 1366 N N . PHE A 1 185 ? 9 -21.094 2.52 1 98.5 185 PHE A N 1
ATOM 1367 C CA . PHE A 1 185 ? 9.312 -20.078 1.517 1 98.5 185 PHE A CA 1
ATOM 1368 C C . PHE A 1 185 ? 10.805 -19.812 1.473 1 98.5 185 PHE A C 1
ATOM 1370 O O . PHE A 1 185 ? 11.383 -19.656 0.394 1 98.5 185 PHE A O 1
ATOM 1377 N N . ALA A 1 186 ? 11.406 -19.688 2.625 1 98.75 186 ALA A N 1
ATOM 1378 C CA . ALA A 1 186 ? 12.852 -19.469 2.691 1 98.75 186 ALA A CA 1
ATOM 1379 C C . ALA A 1 186 ? 13.602 -20.562 1.931 1 98.75 186 ALA A C 1
ATOM 1381 O O . ALA A 1 186 ? 14.547 -20.281 1.191 1 98.75 186 ALA A O 1
ATOM 1382 N N . GLU A 1 187 ? 13.164 -21.781 2.133 1 98.44 187 GLU A N 1
ATOM 1383 C CA . GLU A 1 187 ? 13.805 -22.891 1.44 1 98.44 187 GLU A CA 1
ATOM 1384 C C . GLU A 1 187 ? 13.641 -22.766 -0.071 1 98.44 187 GLU A C 1
ATOM 1386 O O . GLU A 1 187 ? 14.578 -23.047 -0.827 1 98.44 187 GLU A O 1
ATOM 1391 N N . ALA A 1 188 ? 12.477 -22.422 -0.497 1 98.56 188 ALA A N 1
ATOM 1392 C CA . ALA A 1 188 ? 12.25 -22.203 -1.924 1 98.56 188 ALA A CA 1
ATOM 1393 C C . ALA A 1 188 ? 13.156 -21.109 -2.461 1 98.56 188 ALA A C 1
ATOM 1395 O O . ALA A 1 188 ? 13.711 -21.234 -3.557 1 98.56 188 ALA A O 1
ATOM 1396 N N . LEU A 1 189 ? 13.32 -20.016 -1.694 1 98.88 189 LEU A N 1
ATOM 1397 C CA . LEU A 1 189 ? 14.172 -18.906 -2.102 1 98.88 189 LEU A CA 1
ATOM 1398 C C . LEU A 1 189 ? 15.625 -19.344 -2.215 1 98.88 189 LEU A C 1
ATOM 1400 O O . LEU A 1 189 ? 16.312 -19 -3.182 1 98.88 189 LEU A O 1
ATOM 1404 N N . ARG A 1 190 ? 16.109 -20.125 -1.249 1 98.69 190 ARG A N 1
ATOM 1405 C CA . ARG A 1 190 ? 17.469 -20.641 -1.272 1 98.69 190 ARG A CA 1
ATOM 1406 C C . ARG A 1 190 ? 17.719 -21.5 -2.508 1 98.69 190 ARG A C 1
ATOM 1408 O O . ARG A 1 190 ? 18.703 -21.312 -3.217 1 98.69 190 ARG A O 1
ATOM 1415 N N . ARG A 1 191 ? 16.812 -22.391 -2.727 1 98.06 191 ARG A N 1
ATOM 1416 C CA . ARG A 1 191 ? 16.969 -23.312 -3.855 1 98.06 191 ARG A CA 1
ATOM 1417 C C . ARG A 1 191 ? 16.953 -22.547 -5.18 1 98.06 191 ARG A C 1
ATOM 1419 O O . ARG A 1 191 ? 17.734 -22.859 -6.078 1 98.06 191 ARG A O 1
ATOM 1426 N N . SER A 1 192 ? 16.078 -21.625 -5.285 1 98.5 192 SER A N 1
ATOM 1427 C CA . SER A 1 192 ? 15.977 -20.859 -6.516 1 98.5 192 SER A CA 1
ATOM 1428 C C . SER A 1 192 ? 17.203 -19.984 -6.73 1 98.5 192 SER A C 1
ATOM 1430 O O . SER A 1 192 ? 17.656 -19.812 -7.863 1 98.5 192 SER A O 1
ATOM 1432 N N . ALA A 1 193 ? 17.672 -19.328 -5.645 1 98.69 193 ALA A N 1
ATOM 1433 C CA . ALA A 1 193 ? 18.906 -18.547 -5.754 1 98.69 193 ALA A CA 1
ATOM 1434 C C . ALA A 1 193 ? 20.047 -19.391 -6.312 1 98.69 193 ALA A C 1
ATOM 1436 O O . ALA A 1 193 ? 20.781 -18.953 -7.195 1 98.69 193 ALA A O 1
ATOM 1437 N N . ALA A 1 194 ? 20.156 -20.609 -5.812 1 98.06 194 ALA A N 1
ATOM 1438 C CA . ALA A 1 194 ? 21.172 -21.531 -6.316 1 98.06 194 ALA A CA 1
ATOM 1439 C C . ALA A 1 194 ? 20.922 -21.875 -7.785 1 98.06 194 ALA A C 1
ATOM 1441 O O . ALA A 1 194 ? 21.859 -21.875 -8.594 1 98.06 194 ALA A O 1
ATOM 1442 N N . LYS A 1 195 ? 19.688 -22.141 -8.086 1 96.19 195 LYS A N 1
ATOM 1443 C CA . LYS A 1 195 ? 19.281 -22.5 -9.438 1 96.19 195 LYS A CA 1
ATOM 1444 C C . LYS A 1 195 ? 19.688 -21.422 -10.438 1 96.19 195 LYS A C 1
ATOM 1446 O O . LYS A 1 195 ? 20.141 -21.734 -11.547 1 96.19 195 LYS A O 1
ATOM 1451 N N . PHE A 1 196 ? 19.562 -20.188 -10.07 1 96.88 196 PHE A N 1
ATOM 1452 C CA . PHE A 1 196 ? 19.766 -19.094 -11.016 1 96.88 196 PHE A CA 1
ATOM 1453 C C . PHE A 1 196 ? 21.109 -18.406 -10.766 1 96.88 196 PHE A C 1
ATOM 1455 O O . PHE A 1 196 ? 21.406 -17.375 -11.375 1 96.88 196 PHE A O 1
ATOM 1462 N N . GLY A 1 197 ? 21.891 -18.859 -9.852 1 97.75 197 GLY A N 1
ATOM 1463 C CA . GLY A 1 197 ? 23.281 -18.438 -9.664 1 97.75 197 GLY A CA 1
ATOM 1464 C C . GLY A 1 197 ? 23.406 -17.156 -8.859 1 97.75 197 GLY A C 1
ATOM 1465 O O . GLY A 1 197 ? 24.328 -16.375 -9.07 1 97.75 197 GLY A O 1
ATOM 1466 N N . LEU A 1 198 ? 22.438 -16.859 -8.023 1 98.56 198 LEU A N 1
ATOM 1467 C CA . LEU A 1 198 ? 22.531 -15.727 -7.117 1 98.56 198 LEU A CA 1
ATOM 1468 C C . LEU A 1 198 ? 23.188 -16.141 -5.801 1 98.56 198 LEU A C 1
ATOM 1470 O O . LEU A 1 198 ? 22.984 -17.25 -5.324 1 98.56 198 LEU A O 1
ATOM 1474 N N . LYS A 1 199 ? 23.906 -15.258 -5.176 1 98.38 199 LYS A N 1
ATOM 1475 C CA . LYS A 1 199 ? 24.734 -15.602 -4.016 1 98.38 199 LYS A CA 1
ATOM 1476 C C . LYS A 1 199 ? 24.047 -15.172 -2.717 1 98.38 199 LYS A C 1
ATOM 1478 O O . LYS A 1 199 ? 23.781 -13.992 -2.518 1 98.38 199 LYS A O 1
ATOM 1483 N N . MET A 1 200 ? 23.828 -16.109 -1.866 1 98.19 200 MET A N 1
ATOM 1484 C CA . MET A 1 200 ? 23.359 -15.812 -0.514 1 98.19 200 MET A CA 1
ATOM 1485 C C . MET A 1 200 ? 24.531 -15.5 0.411 1 98.19 200 MET A C 1
ATOM 1487 O O . MET A 1 200 ? 25.297 -16.406 0.76 1 98.19 200 MET A O 1
ATOM 1491 N N . VAL A 1 201 ? 24.656 -14.258 0.876 1 98.06 201 VAL A N 1
ATOM 1492 C CA . VAL A 1 201 ? 25.859 -13.852 1.6 1 98.06 201 VAL A CA 1
ATOM 1493 C C . VAL A 1 201 ? 25.562 -13.812 3.098 1 98.06 201 VAL A C 1
ATOM 1495 O O . VAL A 1 201 ? 26.484 -13.773 3.914 1 98.06 201 VAL A O 1
ATOM 1498 N N . ALA A 1 202 ? 24.297 -13.703 3.43 1 96.94 202 ALA A N 1
ATOM 1499 C CA . ALA A 1 202 ? 23.828 -13.781 4.812 1 96.94 202 ALA A CA 1
ATOM 1500 C C . ALA A 1 202 ? 22.453 -14.445 4.898 1 96.94 202 ALA A C 1
ATOM 1502 O O . ALA A 1 202 ? 21.609 -14.25 4.023 1 96.94 202 ALA A O 1
ATOM 1503 N N . ASP A 1 203 ? 22.234 -15.266 5.906 1 95.88 203 ASP A N 1
ATOM 1504 C CA . ASP A 1 203 ? 21.016 -16.031 6.129 1 95.88 203 ASP A CA 1
ATOM 1505 C C . ASP A 1 203 ? 20.766 -16.25 7.621 1 95.88 203 ASP A C 1
ATOM 1507 O O . ASP A 1 203 ? 21.391 -17.109 8.242 1 95.88 203 ASP A O 1
ATOM 1511 N N . LYS A 1 204 ? 19.828 -15.422 8.164 1 95 204 LYS A N 1
ATOM 1512 C CA . LYS A 1 204 ? 19.656 -15.445 9.609 1 95 204 LYS A CA 1
ATOM 1513 C C . LYS A 1 204 ? 18.172 -15.602 9.977 1 95 204 LYS A C 1
ATOM 1515 O O . LYS A 1 204 ? 17.297 -15.023 9.336 1 95 204 LYS A O 1
ATOM 1520 N N . PRO A 1 205 ? 17.938 -16.406 11.031 1 94.94 205 PRO A N 1
ATOM 1521 C CA . PRO A 1 205 ? 16.562 -16.438 11.562 1 94.94 205 PRO A CA 1
ATOM 1522 C C . PRO A 1 205 ? 16.219 -15.18 12.359 1 94.94 205 PRO A C 1
ATOM 1524 O O . PRO A 1 205 ? 17.062 -14.633 13.062 1 94.94 205 PRO A O 1
ATOM 1527 N N . TRP A 1 206 ? 15.031 -14.75 12.227 1 89.56 206 TRP A N 1
ATOM 1528 C CA . TRP A 1 206 ? 14.539 -13.617 13.008 1 89.56 206 TRP A CA 1
ATOM 1529 C C . TRP A 1 206 ? 14.523 -13.945 14.492 1 89.56 206 TRP A C 1
ATOM 1531 O O . TRP A 1 206 ? 13.891 -14.914 14.922 1 89.56 206 TRP A O 1
ATOM 1541 N N . PRO A 1 207 ? 15.25 -13.219 15.266 1 78.06 207 PRO A N 1
ATOM 1542 C CA . PRO A 1 207 ? 15.492 -13.641 16.641 1 78.06 207 PRO A CA 1
ATOM 1543 C C . PRO A 1 207 ? 14.406 -13.164 17.609 1 78.06 207 PRO A C 1
ATOM 1545 O O . PRO A 1 207 ? 14.406 -13.547 18.781 1 78.06 207 PRO A O 1
ATOM 1548 N N . PHE A 1 208 ? 13.602 -12.273 17.312 1 66.25 208 PHE A N 1
ATOM 1549 C CA . PHE A 1 208 ? 12.906 -11.477 18.312 1 66.25 208 PHE A CA 1
ATOM 1550 C C . PHE A 1 208 ? 11.469 -11.961 18.484 1 66.25 208 PHE A C 1
ATOM 1552 O O . PHE A 1 208 ? 10.805 -12.312 17.5 1 66.25 208 PHE A O 1
ATOM 1559 N N . ASP A 1 209 ? 11.273 -12.18 19.719 1 64.06 209 ASP A N 1
ATOM 1560 C CA . ASP A 1 209 ? 9.867 -12.211 20.094 1 64.06 209 ASP A CA 1
ATOM 1561 C C . ASP A 1 209 ? 9.352 -10.805 20.406 1 64.06 209 ASP A C 1
ATOM 1563 O O . ASP A 1 209 ? 8.188 -10.633 20.766 1 64.06 209 ASP A O 1
ATOM 1567 N N . ALA A 1 210 ? 10.164 -9.883 20.172 1 59.75 210 ALA A N 1
ATOM 1568 C CA . ALA A 1 210 ? 9.883 -8.539 20.672 1 59.75 210 ALA A CA 1
ATOM 1569 C C . ALA A 1 210 ? 8.852 -7.836 19.797 1 59.75 210 ALA A C 1
ATOM 1571 O O . ALA A 1 210 ? 8.633 -8.227 18.641 1 59.75 210 ALA A O 1
ATOM 1572 N N . ASP A 1 211 ? 8.234 -6.949 20.422 1 67.44 211 ASP A N 1
ATOM 1573 C CA . ASP A 1 211 ? 7.266 -6.066 19.781 1 67.44 211 ASP A CA 1
ATOM 1574 C C . ASP A 1 211 ? 7.953 -5.109 18.812 1 67.44 211 ASP A C 1
ATOM 1576 O O . ASP A 1 211 ? 8.477 -4.07 19.219 1 67.44 211 ASP A O 1
ATOM 1580 N N . MET A 1 212 ? 7.977 -5.367 17.578 1 73.12 212 MET A N 1
ATOM 1581 C CA . MET A 1 212 ? 8.672 -4.609 16.531 1 73.12 212 MET A CA 1
ATOM 1582 C C . MET A 1 212 ? 7.895 -3.35 16.172 1 73.12 212 MET A C 1
ATOM 1584 O O . MET A 1 212 ? 8.445 -2.434 15.555 1 73.12 212 MET A O 1
ATOM 1588 N N . ARG A 1 213 ? 6.746 -3.271 16.547 1 69.38 213 ARG A N 1
ATOM 1589 C CA . ARG A 1 213 ? 5.973 -2.066 16.266 1 69.38 213 ARG A CA 1
ATOM 1590 C C . ARG A 1 213 ? 6.609 -0.842 16.922 1 69.38 213 ARG A C 1
ATOM 1592 O O . ARG A 1 213 ? 6.598 0.248 16.344 1 69.38 213 ARG A O 1
ATOM 1599 N N . ARG A 1 214 ? 7.324 -1.091 17.953 1 69.25 214 ARG A N 1
ATOM 1600 C CA . ARG A 1 214 ? 7.855 0.035 18.719 1 69.25 214 ARG A CA 1
ATOM 1601 C C . ARG A 1 214 ? 9.375 0.083 18.625 1 69.25 214 ARG A C 1
ATOM 1603 O O . ARG A 1 214 ? 9.977 1.16 18.703 1 69.25 214 ARG A O 1
ATOM 1610 N N . ASN A 1 215 ? 9.969 -1.082 18.297 1 79.88 215 ASN A N 1
ATOM 1611 C CA . ASN A 1 215 ? 11.406 -1.143 18.531 1 79.88 215 ASN A CA 1
ATOM 1612 C C . ASN A 1 215 ? 12.172 -1.463 17.25 1 79.88 215 ASN A C 1
ATOM 1614 O O . ASN A 1 215 ? 13.391 -1.646 17.281 1 79.88 215 ASN A O 1
ATOM 1618 N N . ALA A 1 216 ? 11.523 -1.436 16.156 1 86.69 216 ALA A N 1
ATOM 1619 C CA . ALA A 1 216 ? 12.172 -1.842 14.922 1 86.69 216 ALA A CA 1
ATOM 1620 C C . ALA A 1 216 ? 13.359 -0.935 14.602 1 86.69 216 ALA A C 1
ATOM 1622 O O . ALA A 1 216 ? 14.422 -1.411 14.195 1 86.69 216 ALA A O 1
ATOM 1623 N N . SER A 1 217 ? 13.219 0.313 14.812 1 87.38 217 SER A N 1
ATOM 1624 C CA . SER A 1 217 ? 14.234 1.287 14.445 1 87.38 217 SER A CA 1
ATOM 1625 C C . SER A 1 217 ? 15.5 1.115 15.289 1 87.38 217 SER A C 1
ATOM 1627 O O . SER A 1 217 ? 16.578 1.568 14.906 1 87.38 217 SER A O 1
ATOM 1629 N N . GLN A 1 218 ? 15.359 0.482 16.391 1 87.06 218 GLN A N 1
ATOM 1630 C CA . GLN A 1 218 ? 16.516 0.247 17.25 1 87.06 218 GLN A CA 1
ATOM 1631 C C . GLN A 1 218 ? 17.078 -1.154 17.047 1 87.06 218 GLN A C 1
ATOM 1633 O O . GLN A 1 218 ? 18.297 -1.335 16.984 1 87.06 218 GLN A O 1
ATOM 1638 N N . GLU A 1 219 ? 16.281 -2.137 16.891 1 90.12 219 GLU A N 1
ATOM 1639 C CA . GLU A 1 219 ? 16.672 -3.539 16.922 1 90.12 219 GLU A CA 1
ATOM 1640 C C . GLU A 1 219 ? 17.156 -4.008 15.555 1 90.12 219 GLU A C 1
ATOM 1642 O O . GLU A 1 219 ? 18.125 -4.762 15.453 1 90.12 219 GLU A O 1
ATOM 1647 N N . VAL A 1 220 ? 16.516 -3.602 14.516 1 93.06 220 VAL A N 1
ATOM 1648 C CA . VAL A 1 220 ? 16.781 -4.133 13.18 1 93.06 220 VAL A CA 1
ATOM 1649 C C . VAL A 1 220 ? 18.172 -3.734 12.727 1 93.06 220 VAL A C 1
ATOM 1651 O O . VAL A 1 220 ? 18.906 -4.551 12.164 1 93.06 220 VAL A O 1
ATOM 1654 N N . PRO A 1 221 ? 18.578 -2.463 12.953 1 94.12 221 PRO A N 1
ATOM 1655 C CA . PRO A 1 221 ? 19.938 -2.109 12.547 1 94.12 221 PRO A CA 1
ATOM 1656 C C . PRO A 1 221 ? 21 -2.965 13.234 1 94.12 221 PRO A C 1
ATOM 1658 O O . PRO A 1 221 ? 21.938 -3.434 12.586 1 94.12 221 PRO A O 1
ATOM 1661 N N . LEU A 1 222 ? 20.828 -3.184 14.5 1 92.31 222 LEU A N 1
ATOM 1662 C CA . LEU A 1 222 ? 21.781 -4.004 15.242 1 92.31 222 LEU A CA 1
ATOM 1663 C C . LEU A 1 222 ? 21.781 -5.438 14.711 1 92.31 222 LEU A C 1
ATOM 1665 O O . LEU A 1 222 ? 22.844 -6.047 14.57 1 92.31 222 LEU A O 1
ATOM 1669 N N . PHE A 1 223 ? 20.672 -5.922 14.422 1 93.38 223 PHE A N 1
ATOM 1670 C CA . PHE A 1 223 ? 20.5 -7.289 13.945 1 93.38 223 PHE A CA 1
ATOM 1671 C C . PHE A 1 223 ? 21.141 -7.469 12.578 1 93.38 223 PHE A C 1
ATOM 1673 O O . PHE A 1 223 ? 21.688 -8.531 12.273 1 93.38 223 PHE A O 1
ATOM 1680 N N . THR A 1 224 ? 21.109 -6.438 11.727 1 95.38 224 THR A N 1
ATOM 1681 C CA . THR A 1 224 ? 21.562 -6.578 10.344 1 95.38 224 THR A CA 1
ATOM 1682 C C . THR A 1 224 ? 22.953 -5.988 10.164 1 95.38 224 THR A C 1
ATOM 1684 O O . THR A 1 224 ? 23.484 -5.941 9.047 1 95.38 224 THR A O 1
ATOM 1687 N N . GLN A 1 225 ? 23.609 -5.477 11.18 1 94.88 225 GLN A N 1
ATOM 1688 C CA . GLN A 1 225 ? 24.875 -4.766 11.109 1 94.88 225 GLN A CA 1
ATOM 1689 C C . GLN A 1 225 ? 25.984 -5.664 10.547 1 94.88 225 GLN A C 1
ATOM 1691 O O . GLN A 1 225 ? 26.891 -5.188 9.867 1 94.88 225 GLN A O 1
ATOM 1696 N N . ASP A 1 226 ? 25.906 -6.922 10.781 1 94.75 226 ASP A N 1
ATOM 1697 C CA . ASP A 1 226 ? 27 -7.812 10.422 1 94.75 226 ASP A CA 1
ATOM 1698 C C . ASP A 1 226 ? 26.734 -8.477 9.07 1 94.75 226 ASP A C 1
ATOM 1700 O O . ASP A 1 226 ? 27.484 -9.375 8.664 1 94.75 226 ASP A O 1
ATOM 1704 N N . PHE A 1 227 ? 25.688 -8.102 8.422 1 96.12 227 PHE A N 1
ATOM 1705 C CA . PHE A 1 227 ? 25.469 -8.641 7.086 1 96.12 227 PHE A CA 1
ATOM 1706 C C . PHE A 1 227 ? 26.562 -8.188 6.129 1 96.12 227 PHE A C 1
ATOM 1708 O O . PHE A 1 227 ? 26.938 -7.016 6.117 1 96.12 227 PHE A O 1
ATOM 1715 N N . ALA A 1 228 ? 27.078 -9.117 5.379 1 96.5 228 ALA A N 1
ATOM 1716 C CA . ALA A 1 228 ? 28.016 -8.781 4.316 1 96.5 228 ALA A CA 1
ATOM 1717 C C . ALA A 1 228 ? 27.359 -7.895 3.262 1 96.5 228 ALA A C 1
ATOM 1719 O O . ALA A 1 228 ? 26.141 -7.805 3.191 1 96.5 228 ALA A O 1
ATOM 1720 N N . GLU A 1 229 ? 28.219 -7.258 2.502 1 96.44 229 GLU A N 1
ATOM 1721 C CA . GLU A 1 229 ? 27.719 -6.414 1.428 1 96.44 229 GLU A CA 1
ATOM 1722 C C . GLU A 1 229 ? 26.75 -7.184 0.532 1 96.44 229 GLU A C 1
ATOM 1724 O O . GLU A 1 229 ? 27.047 -8.297 0.103 1 96.44 229 GLU A O 1
ATOM 1729 N N . HIS A 1 230 ? 25.594 -6.641 0.31 1 98.38 230 HIS A N 1
ATOM 1730 C CA . HIS A 1 230 ? 24.547 -7.293 -0.479 1 98.38 230 HIS A CA 1
ATOM 1731 C C . HIS A 1 230 ? 23.734 -6.27 -1.263 1 98.38 230 HIS A C 1
ATOM 1733 O O . HIS A 1 230 ? 23.797 -5.074 -0.978 1 98.38 230 HIS A O 1
ATOM 1739 N N . ASP A 1 231 ? 23.062 -6.734 -2.256 1 98.25 231 ASP A N 1
ATOM 1740 C CA . ASP A 1 231 ? 22.219 -5.887 -3.092 1 98.25 231 ASP A CA 1
ATOM 1741 C C . ASP A 1 231 ? 20.797 -5.844 -2.564 1 98.25 231 ASP A C 1
ATOM 1743 O O . ASP A 1 231 ? 20.141 -4.797 -2.605 1 98.25 231 ASP A O 1
ATOM 1747 N N . MET A 1 232 ? 20.328 -6.996 -2.109 1 98.38 232 MET A N 1
ATOM 1748 C CA . MET A 1 232 ? 18.938 -7.156 -1.685 1 98.38 232 MET A CA 1
ATOM 1749 C C . MET A 1 232 ? 18.859 -7.918 -0.367 1 98.38 232 MET A C 1
ATOM 1751 O O . MET A 1 232 ? 19.641 -8.836 -0.128 1 98.38 232 MET A O 1
ATOM 1755 N N . LEU A 1 233 ? 17.938 -7.512 0.451 1 98.75 233 LEU A N 1
ATOM 1756 C CA . LEU A 1 233 ? 17.609 -8.289 1.641 1 98.75 233 LEU A CA 1
ATOM 1757 C C . LEU A 1 233 ? 16.281 -9.031 1.455 1 98.75 233 LEU A C 1
ATOM 1759 O O . LEU A 1 233 ? 15.227 -8.406 1.356 1 98.75 233 LEU A O 1
ATOM 1763 N N . LEU A 1 234 ? 16.391 -10.352 1.401 1 98.88 234 LEU A N 1
ATOM 1764 C CA . LEU A 1 234 ? 15.195 -11.18 1.291 1 98.88 234 LEU A CA 1
ATOM 1765 C C . LEU A 1 234 ? 14.539 -11.383 2.656 1 98.88 234 LEU A C 1
ATOM 1767 O O . LEU A 1 234 ? 15.234 -11.539 3.662 1 98.88 234 LEU A O 1
ATOM 1771 N N . ILE A 1 235 ? 13.242 -11.312 2.633 1 98.62 235 ILE A N 1
ATOM 1772 C CA . ILE A 1 235 ? 12.445 -11.555 3.832 1 98.62 235 ILE A CA 1
ATOM 1773 C C . ILE A 1 235 ? 11.508 -12.734 3.604 1 98.62 235 ILE A C 1
ATOM 1775 O O . ILE A 1 235 ? 10.703 -12.727 2.666 1 98.62 235 ILE A O 1
ATOM 1779 N N . ALA A 1 236 ? 11.625 -13.781 4.371 1 98.56 236 ALA A N 1
ATOM 1780 C CA . ALA A 1 236 ? 10.648 -14.867 4.402 1 98.56 236 ALA A CA 1
ATOM 1781 C C . ALA A 1 236 ? 9.742 -14.766 5.625 1 98.56 236 ALA A C 1
ATOM 1783 O O . ALA A 1 236 ? 10.047 -15.312 6.684 1 98.56 236 ALA A O 1
ATOM 1784 N N . ASP A 1 237 ? 8.68 -14.125 5.508 1 96.5 237 ASP A N 1
ATOM 1785 C CA . ASP A 1 237 ? 7.66 -13.852 6.52 1 96.5 237 ASP A CA 1
ATOM 1786 C C . ASP A 1 237 ? 6.258 -13.961 5.926 1 96.5 237 ASP A C 1
ATOM 1788 O O . ASP A 1 237 ? 5.539 -12.961 5.844 1 96.5 237 ASP A O 1
ATOM 1792 N N . GLU A 1 238 ? 5.887 -15.195 5.566 1 95.69 238 GLU A N 1
ATOM 1793 C CA . GLU A 1 238 ? 4.633 -15.43 4.855 1 95.69 238 GLU A CA 1
ATOM 1794 C C . GLU A 1 238 ? 3.43 -15.203 5.766 1 95.69 238 GLU A C 1
ATOM 1796 O O . GLU A 1 238 ? 2.328 -14.922 5.293 1 95.69 238 GLU A O 1
ATOM 1801 N N . ILE A 1 239 ? 3.627 -15.211 7.059 1 91.25 239 ILE A N 1
ATOM 1802 C CA . ILE A 1 239 ? 2.549 -14.992 8.016 1 91.25 239 ILE A CA 1
ATOM 1803 C C . ILE A 1 239 ? 2.348 -13.492 8.227 1 91.25 239 ILE A C 1
ATOM 1805 O O . ILE A 1 239 ? 1.315 -13.062 8.75 1 91.25 239 ILE A O 1
ATOM 1809 N N . GLY A 1 240 ? 3.348 -12.703 7.879 1 92.5 240 GLY A N 1
ATOM 1810 C CA . GLY A 1 240 ? 3.256 -11.258 8 1 92.5 240 GLY A CA 1
ATOM 1811 C C . GLY A 1 240 ? 3.455 -10.766 9.422 1 92.5 240 GLY A C 1
ATOM 1812 O O . GLY A 1 240 ? 2.744 -9.875 9.883 1 92.5 240 GLY A O 1
ATOM 1813 N N . ASP A 1 241 ? 4.371 -11.352 10.109 1 90.94 241 ASP A N 1
ATOM 1814 C CA . ASP A 1 241 ? 4.574 -11.062 11.523 1 90.94 241 ASP A CA 1
ATOM 1815 C C . ASP A 1 241 ? 5.523 -9.891 11.727 1 90.94 241 ASP A C 1
ATOM 1817 O O . ASP A 1 241 ? 5.191 -8.922 12.406 1 90.94 241 ASP A O 1
ATOM 1821 N N . PHE A 1 242 ? 6.699 -9.906 11.078 1 92.81 242 PHE A N 1
ATOM 1822 C CA . PHE A 1 242 ? 7.727 -8.914 11.375 1 92.81 242 PHE A CA 1
ATOM 1823 C C . PHE A 1 242 ? 8.164 -8.188 10.109 1 92.81 242 PHE A C 1
ATOM 1825 O O . PHE A 1 242 ? 8.734 -7.098 10.18 1 92.81 242 PHE A O 1
ATOM 1832 N N . GLY A 1 243 ? 7.93 -8.758 8.961 1 95.25 243 GLY A N 1
ATOM 1833 C CA . GLY A 1 243 ? 8.539 -8.344 7.707 1 95.25 243 GLY A CA 1
ATOM 1834 C C . GLY A 1 243 ? 8.305 -6.879 7.383 1 95.25 243 GLY A C 1
ATOM 1835 O O . GLY A 1 243 ? 9.188 -6.203 6.848 1 95.25 243 GLY A O 1
ATOM 1836 N N . ARG A 1 244 ? 7.137 -6.375 7.688 1 95.12 244 ARG A N 1
ATOM 1837 C CA . ARG A 1 244 ? 6.758 -5.02 7.297 1 95.12 244 ARG A CA 1
ATOM 1838 C C . ARG A 1 244 ? 7.602 -3.982 8.031 1 95.12 244 ARG A C 1
ATOM 1840 O O . ARG A 1 244 ? 7.625 -2.811 7.648 1 95.12 244 ARG A O 1
ATOM 1847 N N . TYR A 1 245 ? 8.305 -4.379 9.086 1 94.31 245 TYR A N 1
ATOM 1848 C CA . TYR A 1 245 ? 9.055 -3.436 9.906 1 94.31 245 TYR A CA 1
ATOM 1849 C C . TYR A 1 245 ? 10.531 -3.447 9.547 1 94.31 245 TYR A C 1
ATOM 1851 O O . TYR A 1 245 ? 11.336 -2.742 10.172 1 94.31 245 TYR A O 1
ATOM 1859 N N . ILE A 1 246 ? 10.906 -4.188 8.516 1 96.12 246 ILE A N 1
ATOM 1860 C CA . ILE A 1 246 ? 12.32 -4.363 8.219 1 96.12 246 ILE A CA 1
ATOM 1861 C C . ILE A 1 246 ? 12.797 -3.256 7.281 1 96.12 246 ILE A C 1
ATOM 1863 O O . ILE A 1 246 ? 13.867 -2.68 7.48 1 96.12 246 ILE A O 1
ATOM 1867 N N . ALA A 1 247 ? 11.984 -2.938 6.277 1 96.56 247 ALA A N 1
ATOM 1868 C CA . ALA A 1 247 ? 12.375 -1.94 5.281 1 96.56 247 ALA A CA 1
ATOM 1869 C C . ALA A 1 247 ? 12.75 -0.623 5.953 1 96.56 247 ALA A C 1
ATOM 1871 O O . ALA A 1 247 ? 12.078 -0.172 6.879 1 96.56 247 ALA A O 1
ATOM 1872 N N . TYR A 1 248 ? 13.883 -0.025 5.543 1 97.81 248 TYR A N 1
ATOM 1873 C CA . TYR A 1 248 ? 14.406 1.272 5.961 1 97.81 248 TYR A CA 1
ATOM 1874 C C . TYR A 1 248 ? 14.93 1.213 7.391 1 97.81 248 TYR A C 1
ATOM 1876 O O . TYR A 1 248 ? 15.352 2.23 7.945 1 97.81 248 TYR A O 1
ATOM 1884 N N . ASN A 1 249 ? 14.914 0.028 8.031 1 96.5 249 ASN A N 1
ATOM 1885 C CA . ASN A 1 249 ? 15.422 -0.09 9.391 1 96.5 249 ASN A CA 1
ATOM 1886 C C . ASN A 1 249 ? 16.703 -0.924 9.445 1 96.5 249 ASN A C 1
ATOM 1888 O O . ASN A 1 249 ? 17.188 -1.243 10.531 1 96.5 249 ASN A O 1
ATOM 1892 N N . THR A 1 250 ? 17.172 -1.314 8.32 1 96.56 250 THR A N 1
ATOM 1893 C CA . THR A 1 250 ? 18.406 -2.102 8.297 1 96.56 250 THR A CA 1
ATOM 1894 C C . THR A 1 250 ? 19.625 -1.208 8.508 1 96.56 250 THR A C 1
ATOM 1896 O O . THR A 1 250 ? 19.531 0.014 8.375 1 96.56 250 THR A O 1
ATOM 1899 N N . TRP A 1 251 ? 20.734 -1.817 8.844 1 95.88 251 TRP A N 1
ATOM 1900 C CA . TRP A 1 251 ? 22 -1.103 9.031 1 95.88 251 TRP A CA 1
ATOM 1901 C C . TRP A 1 251 ? 22.453 -0.449 7.73 1 95.88 251 TRP A C 1
ATOM 1903 O O . TRP A 1 251 ? 22.734 0.75 7.695 1 95.88 251 TRP A O 1
ATOM 1913 N N . THR A 1 252 ? 22.562 -1.248 6.691 1 96 252 THR A N 1
ATOM 1914 C CA . THR A 1 252 ? 22.844 -0.761 5.344 1 96 252 THR A CA 1
ATOM 1915 C C . THR A 1 252 ? 21.547 -0.536 4.574 1 96 252 THR A C 1
ATOM 1917 O O . THR A 1 252 ? 20.688 -1.411 4.535 1 96 252 THR A O 1
ATOM 1920 N N . PRO A 1 253 ? 21.375 0.708 4.02 1 97.19 253 PRO A N 1
ATOM 1921 C CA . PRO A 1 253 ? 20.141 0.943 3.266 1 97.19 253 PRO A CA 1
ATOM 1922 C C . PRO A 1 253 ? 20.047 0.084 2.006 1 97.19 253 PRO A C 1
ATOM 1924 O O . PRO A 1 253 ? 20.734 0.352 1.019 1 97.19 253 PRO A O 1
ATOM 1927 N N . ARG A 1 254 ? 19.266 -0.903 2.016 1 97.81 254 ARG A N 1
ATOM 1928 C CA . ARG A 1 254 ? 19.031 -1.812 0.898 1 97.81 254 ARG A CA 1
ATOM 1929 C C . ARG A 1 254 ? 17.547 -2.07 0.705 1 97.81 254 ARG A C 1
ATOM 1931 O O . ARG A 1 254 ? 16.781 -2.107 1.676 1 97.81 254 ARG A O 1
ATOM 1938 N N . PRO A 1 255 ? 17.094 -2.209 -0.581 1 98.25 255 PRO A N 1
ATOM 1939 C CA . PRO A 1 255 ? 15.703 -2.646 -0.781 1 98.25 255 PRO A CA 1
ATOM 1940 C C . PRO A 1 255 ? 15.461 -4.07 -0.283 1 98.25 255 PRO A C 1
ATOM 1942 O O . PRO A 1 255 ? 16.406 -4.836 -0.102 1 98.25 255 PRO A O 1
ATOM 1945 N N . VAL A 1 256 ? 14.234 -4.387 0.005 1 98.69 256 VAL A N 1
ATOM 1946 C CA . VAL A 1 256 ? 13.875 -5.711 0.506 1 98.69 256 VAL A CA 1
ATOM 1947 C C . VAL A 1 256 ? 12.984 -6.422 -0.509 1 98.69 256 VAL A C 1
ATOM 1949 O O . VAL A 1 256 ? 12.344 -5.773 -1.342 1 98.69 256 VAL A O 1
ATOM 1952 N N . ALA A 1 257 ? 12.945 -7.734 -0.47 1 98.88 257 ALA A N 1
ATOM 1953 C CA . ALA A 1 257 ? 12.117 -8.547 -1.358 1 98.88 257 ALA A CA 1
ATOM 1954 C C . ALA A 1 257 ? 11.695 -9.844 -0.675 1 98.88 257 ALA A C 1
ATOM 1956 O O . ALA A 1 257 ? 12.148 -10.156 0.428 1 98.88 257 ALA A O 1
ATOM 1957 N N . GLY A 1 258 ? 10.883 -10.586 -1.297 1 98.75 258 GLY A N 1
ATOM 1958 C CA . GLY A 1 258 ? 10.328 -11.82 -0.763 1 98.75 258 GLY A CA 1
ATOM 1959 C C . GLY A 1 258 ? 8.883 -11.68 -0.328 1 98.75 258 GLY A C 1
ATOM 1960 O O . GLY A 1 258 ? 7.988 -11.516 -1.163 1 98.75 258 GLY A O 1
ATOM 1961 N N . SER A 1 259 ? 8.703 -11.75 1.062 1 98.5 259 SER A N 1
ATOM 1962 C CA . SER A 1 259 ? 7.348 -11.609 1.594 1 98.5 259 SER A CA 1
ATOM 1963 C C . SER A 1 259 ? 6.945 -10.141 1.693 1 98.5 259 SER A C 1
ATOM 1965 O O . SER A 1 259 ? 5.762 -9.828 1.837 1 98.5 259 SER A O 1
ATOM 1967 N N . GLU A 1 260 ? 7.938 -9.227 1.582 1 97.5 260 GLU A N 1
ATOM 1968 C CA . GLU A 1 260 ? 7.75 -7.777 1.639 1 97.5 260 GLU A CA 1
ATOM 1969 C C . GLU A 1 260 ? 8.57 -7.074 0.563 1 97.5 260 GLU A C 1
ATOM 1971 O O . GLU A 1 260 ? 9.555 -7.621 0.065 1 97.5 260 GLU A O 1
ATOM 1976 N N . GLY A 1 261 ? 8.203 -5.871 0.272 1 98.06 261 GLY A N 1
ATOM 1977 C CA . GLY A 1 261 ? 8.938 -5.113 -0.732 1 98.06 261 GLY A CA 1
ATOM 1978 C C . GLY A 1 261 ? 8.602 -5.527 -2.152 1 98.06 261 GLY A C 1
ATOM 1979 O O . GLY A 1 261 ? 7.508 -5.262 -2.643 1 98.06 261 GLY A O 1
ATOM 1980 N N . LEU A 1 262 ? 9.562 -6.125 -2.781 1 98.69 262 LEU A N 1
ATOM 1981 C CA . LEU A 1 262 ? 9.359 -6.73 -4.094 1 98.69 262 LEU A CA 1
ATOM 1982 C C . LEU A 1 262 ? 8.875 -8.172 -3.957 1 98.69 262 LEU A C 1
ATOM 1984 O O . LEU A 1 262 ? 9.641 -9.047 -3.549 1 98.69 262 LEU A O 1
ATOM 1988 N N . VAL A 1 263 ? 7.645 -8.414 -4.301 1 98.88 263 VAL A N 1
ATOM 1989 C CA . VAL A 1 263 ? 6.988 -9.664 -3.922 1 98.88 263 VAL A CA 1
ATOM 1990 C C . VAL A 1 263 ? 6.516 -10.398 -5.176 1 98.88 263 VAL A C 1
ATOM 1992 O O . VAL A 1 263 ? 5.832 -9.82 -6.02 1 98.88 263 VAL A O 1
ATOM 1995 N N . PRO A 1 264 ? 6.863 -11.656 -5.34 1 98.88 264 PRO A N 1
ATOM 1996 C CA . PRO A 1 264 ? 6.27 -12.5 -6.379 1 98.88 264 PRO A CA 1
ATOM 1997 C C . PRO A 1 264 ? 4.891 -13.031 -5.996 1 98.88 264 PRO A C 1
ATOM 1999 O O . PRO A 1 264 ? 4.75 -13.719 -4.98 1 98.88 264 PRO A O 1
ATOM 2002 N N . VAL A 1 265 ? 3.883 -12.742 -6.793 1 98.5 265 VAL A N 1
ATOM 2003 C CA . VAL A 1 265 ? 2.523 -13.102 -6.406 1 98.5 265 VAL A CA 1
ATOM 2004 C C . VAL A 1 265 ? 1.777 -13.672 -7.609 1 98.5 265 VAL A C 1
ATOM 2006 O O . VAL A 1 265 ? 2.145 -13.406 -8.758 1 98.5 265 VAL A O 1
ATOM 2009 N N . ALA A 1 266 ? 0.694 -14.445 -7.262 1 97.94 266 ALA A N 1
ATOM 2010 C CA . ALA A 1 266 ? -0.156 -14.961 -8.336 1 97.94 266 ALA A CA 1
ATOM 2011 C C . ALA A 1 266 ? -0.985 -13.844 -8.961 1 97.94 266 ALA A C 1
ATOM 2013 O O . ALA A 1 266 ? -1.329 -13.906 -10.148 1 97.94 266 ALA A O 1
ATOM 2014 N N . TRP A 1 267 ? -1.302 -12.898 -8.164 1 98.31 267 TRP A N 1
ATOM 2015 C CA . TRP A 1 267 ? -2.143 -11.789 -8.609 1 98.31 267 TRP A CA 1
ATOM 2016 C C . TRP A 1 267 ? -1.996 -10.594 -7.676 1 98.31 267 TRP A C 1
ATOM 2018 O O . TRP A 1 267 ? -1.713 -10.75 -6.488 1 98.31 267 TRP A O 1
ATOM 2028 N N . SER A 1 268 ? -2.146 -9.422 -8.242 1 97.38 268 SER A N 1
ATOM 2029 C CA . SER A 1 268 ? -2.146 -8.18 -7.48 1 97.38 268 SER A CA 1
ATOM 2030 C C . SER A 1 268 ? -3.039 -7.133 -8.133 1 97.38 268 SER A C 1
ATOM 2032 O O . SER A 1 268 ? -3.215 -7.133 -9.352 1 97.38 268 SER A O 1
ATOM 2034 N N . ARG A 1 269 ? -3.475 -6.23 -7.32 1 94.94 269 ARG A N 1
ATOM 2035 C CA . ARG A 1 269 ? -4.297 -5.133 -7.816 1 94.94 269 ARG A CA 1
ATOM 2036 C C . ARG A 1 269 ? -3.506 -4.25 -8.773 1 94.94 269 ARG A C 1
ATOM 2038 O O . ARG A 1 269 ? -4.09 -3.516 -9.578 1 94.94 269 ARG A O 1
ATOM 2045 N N . VAL A 1 270 ? -2.178 -4.32 -8.727 1 96 270 VAL A N 1
ATOM 2046 C CA . VAL A 1 270 ? -1.365 -3.395 -9.508 1 96 270 VAL A CA 1
ATOM 2047 C C . VAL A 1 270 ? -1.133 -3.963 -10.906 1 96 270 VAL A C 1
ATOM 2049 O O . VAL A 1 270 ? -0.53 -3.307 -11.758 1 96 270 VAL A O 1
ATOM 2052 N N . VAL A 1 271 ? -1.596 -5.191 -11.094 1 94.94 271 VAL A N 1
ATOM 2053 C CA . VAL A 1 271 ? -1.599 -5.73 -12.453 1 94.94 271 VAL A CA 1
ATOM 2054 C C . VAL A 1 271 ? -2.736 -5.102 -13.25 1 94.94 271 VAL A C 1
ATOM 2056 O O . VAL A 1 271 ? -3.912 -5.359 -12.984 1 94.94 271 VAL A O 1
ATOM 2059 N N . GLU A 1 272 ? -2.369 -4.27 -14.281 1 90.19 272 GLU A N 1
ATOM 2060 C CA . GLU A 1 272 ? -3.406 -3.486 -14.945 1 90.19 272 GLU A CA 1
ATOM 2061 C C . GLU A 1 272 ? -3.502 -3.834 -16.422 1 90.19 272 GLU A C 1
ATOM 2063 O O . GLU A 1 272 ? -4.504 -3.533 -17.078 1 90.19 272 GLU A O 1
ATOM 2068 N N . GLN A 1 273 ? -2.576 -4.438 -16.938 1 88.38 273 GLN A N 1
ATOM 2069 C CA . GLN A 1 273 ? -2.512 -4.688 -18.375 1 88.38 273 GLN A CA 1
ATOM 2070 C C . GLN A 1 273 ? -3.27 -5.961 -18.75 1 88.38 273 GLN A C 1
ATOM 2072 O O . GLN A 1 273 ? -3.713 -6.703 -17.875 1 88.38 273 GLN A O 1
ATOM 2077 N N . TRP A 1 274 ? -3.543 -6.129 -20.031 1 91.81 274 TRP A N 1
ATOM 2078 C CA . TRP A 1 274 ? -4.082 -7.348 -20.625 1 91.81 274 TRP A CA 1
ATOM 2079 C C . TRP A 1 274 ? -5.48 -7.641 -20.094 1 91.81 274 TRP A C 1
ATOM 2081 O O . TRP A 1 274 ? -5.805 -8.789 -19.781 1 91.81 274 TRP A O 1
ATOM 2091 N N . GLY A 1 275 ? -6.219 -6.586 -19.828 1 93.25 275 GLY A N 1
ATOM 2092 C CA . GLY A 1 275 ? -7.586 -6.777 -19.359 1 93.25 275 GLY A CA 1
ATOM 2093 C C . GLY A 1 275 ? -7.688 -6.992 -17.859 1 93.25 275 GLY A C 1
ATOM 2094 O O . GLY A 1 275 ? -8.789 -7.152 -17.328 1 93.25 275 GLY A O 1
ATOM 2095 N N . ALA A 1 276 ? -6.582 -6.934 -17.203 1 95.19 276 ALA A N 1
ATOM 2096 C CA . ALA A 1 276 ? -6.555 -7.184 -15.758 1 95.19 276 ALA A CA 1
ATOM 2097 C C . ALA A 1 276 ? -7.387 -6.148 -15.008 1 95.19 276 ALA A C 1
ATOM 2099 O O . ALA A 1 276 ? -8.023 -6.469 -14 1 95.19 276 ALA A O 1
ATOM 2100 N N . ALA A 1 277 ? -7.367 -4.949 -15.484 1 92.5 277 ALA A N 1
ATOM 2101 C CA . ALA A 1 277 ? -8.133 -3.891 -14.836 1 92.5 277 ALA A CA 1
ATOM 2102 C C . ALA A 1 277 ? -9.633 -4.199 -14.867 1 92.5 277 ALA A C 1
ATOM 2104 O O . ALA A 1 277 ? -10.352 -3.885 -13.922 1 92.5 277 ALA A O 1
ATOM 2105 N N . GLN A 1 278 ? -10.062 -4.785 -15.93 1 95.06 278 GLN A N 1
ATOM 2106 C CA . GLN A 1 278 ? -11.477 -5.148 -16.047 1 95.06 278 GLN A CA 1
ATOM 2107 C C . GLN A 1 278 ? -11.828 -6.273 -15.07 1 95.06 278 GLN A C 1
ATOM 2109 O O . GLN A 1 278 ? -12.883 -6.234 -14.43 1 95.06 278 GLN A O 1
ATOM 2114 N N . LEU A 1 279 ? -10.977 -7.254 -15 1 97.25 279 LEU A N 1
ATOM 2115 C CA . LEU A 1 279 ? -11.188 -8.328 -14.039 1 97.25 279 LEU A CA 1
ATOM 2116 C C . LEU A 1 279 ? -11.273 -7.777 -12.617 1 97.25 279 LEU A C 1
ATOM 2118 O O . LEU A 1 279 ? -12.156 -8.156 -11.852 1 97.25 279 LEU A O 1
ATOM 2122 N N . GLN A 1 280 ? -10.359 -6.891 -12.312 1 96.31 280 GLN A N 1
ATOM 2123 C CA . GLN A 1 280 ? -10.328 -6.281 -10.984 1 96.31 280 GLN A CA 1
ATOM 2124 C C . GLN A 1 280 ? -11.617 -5.5 -10.711 1 96.31 280 GLN A C 1
ATOM 2126 O O . GLN A 1 280 ? -12.148 -5.543 -9.602 1 96.31 280 GLN A O 1
ATOM 2131 N N . SER A 1 281 ? -12.078 -4.797 -11.703 1 95.44 281 SER A N 1
ATOM 2132 C CA . SER A 1 281 ? -13.305 -4.02 -11.539 1 95.44 281 SER A CA 1
ATOM 2133 C C . SER A 1 281 ? -14.5 -4.922 -11.25 1 95.44 281 SER A C 1
ATOM 2135 O O . SER A 1 281 ? -15.305 -4.629 -10.367 1 95.44 281 SER A O 1
ATOM 2137 N N . ARG A 1 282 ? -14.625 -6.004 -12.047 1 97.5 282 ARG A N 1
ATOM 2138 C CA . ARG A 1 282 ? -15.719 -6.941 -11.812 1 97.5 282 ARG A CA 1
ATOM 2139 C C . ARG A 1 282 ? -15.625 -7.562 -10.422 1 97.5 282 ARG A C 1
ATOM 2141 O O . ARG A 1 282 ? -16.641 -7.758 -9.75 1 97.5 282 ARG A O 1
ATOM 2148 N N . PHE A 1 283 ? -14.438 -7.816 -10.008 1 98.5 283 PHE A N 1
ATOM 2149 C CA . PHE A 1 283 ? -14.25 -8.383 -8.68 1 98.5 283 PHE A CA 1
ATOM 2150 C C . PHE A 1 283 ? -14.633 -7.375 -7.602 1 98.5 283 PHE A C 1
ATOM 2152 O O . PHE A 1 283 ? -15.289 -7.73 -6.621 1 98.5 283 PHE A O 1
ATOM 2159 N N . TRP A 1 284 ? -14.18 -6.18 -7.758 1 95.88 284 TRP A N 1
ATOM 2160 C CA . TRP A 1 284 ? -14.523 -5.125 -6.809 1 95.88 284 TRP A CA 1
ATOM 2161 C C . TRP A 1 284 ? -16.031 -4.969 -6.691 1 95.88 284 TRP A C 1
ATOM 2163 O O . TRP A 1 284 ? -16.562 -4.82 -5.59 1 95.88 284 TRP A O 1
ATOM 2173 N N . ASP A 1 285 ? -16.719 -5 -7.762 1 97.06 285 ASP A N 1
ATOM 2174 C CA . ASP A 1 285 ? -18.172 -4.867 -7.762 1 97.06 285 ASP A CA 1
ATOM 2175 C C . ASP A 1 285 ? -18.828 -6.004 -6.98 1 97.06 285 ASP A C 1
ATOM 2177 O O . ASP A 1 285 ? -19.844 -5.805 -6.312 1 97.06 285 ASP A O 1
ATOM 2181 N N . LEU A 1 286 ? -18.219 -7.105 -7.086 1 98 286 LEU A N 1
ATOM 2182 C CA . LEU A 1 286 ? -18.781 -8.297 -6.469 1 98 286 LEU A CA 1
ATOM 2183 C C . LEU A 1 286 ? -18.453 -8.344 -4.977 1 98 286 LEU A C 1
ATOM 2185 O O . LEU A 1 286 ? -19.328 -8.633 -4.156 1 98 286 LEU A O 1
ATOM 2189 N N . ALA A 1 287 ? -17.203 -8.039 -4.641 1 97.56 287 ALA A N 1
ATOM 2190 C CA . ALA A 1 287 ? -16.719 -8.391 -3.309 1 97.56 287 ALA A CA 1
ATOM 2191 C C . ALA A 1 287 ? -16.469 -7.137 -2.471 1 97.56 287 ALA A C 1
ATOM 2193 O O . ALA A 1 287 ? -16.312 -7.219 -1.25 1 97.56 287 ALA A O 1
ATOM 2194 N N . GLY A 1 288 ? -16.312 -5.941 -3.066 1 94.31 288 GLY A N 1
ATOM 2195 C CA . GLY A 1 288 ? -16.062 -4.699 -2.348 1 94.31 288 GLY A CA 1
ATOM 2196 C C . GLY A 1 288 ? -14.633 -4.566 -1.862 1 94.31 288 GLY A C 1
ATOM 2197 O O . GLY A 1 288 ? -14.367 -3.838 -0.908 1 94.31 288 GLY A O 1
ATOM 2198 N N . ARG A 1 289 ? -13.742 -5.301 -2.457 1 94.81 289 ARG A N 1
ATOM 2199 C CA . ARG A 1 289 ? -12.32 -5.293 -2.135 1 94.81 289 ARG A CA 1
ATOM 2200 C C . ARG A 1 289 ? -11.484 -5.719 -3.338 1 94.81 289 ARG A C 1
ATOM 2202 O O . ARG A 1 289 ? -12.023 -6.203 -4.336 1 94.81 289 ARG A O 1
ATOM 2209 N N . ASP A 1 290 ? -10.164 -5.512 -3.217 1 95.44 290 ASP A N 1
ATOM 2210 C CA . ASP A 1 290 ? -9.281 -5.945 -4.293 1 95.44 290 ASP A CA 1
ATOM 2211 C C . ASP A 1 290 ? -9.109 -7.461 -4.289 1 95.44 290 ASP A C 1
ATOM 2213 O O . ASP A 1 290 ? -9.109 -8.094 -3.229 1 95.44 290 ASP A O 1
ATOM 2217 N N . MET A 1 291 ? -8.93 -7.977 -5.453 1 98 291 MET A N 1
ATOM 2218 C CA . MET A 1 291 ? -8.664 -9.398 -5.648 1 98 291 MET A CA 1
ATOM 2219 C C . MET A 1 291 ? -7.281 -9.773 -5.113 1 98 291 MET A C 1
ATOM 2221 O O . MET A 1 291 ? -6.312 -9.031 -5.309 1 98 291 MET A O 1
ATOM 2225 N N . ARG A 1 292 ? -7.227 -10.898 -4.402 1 97.88 292 ARG A N 1
ATOM 2226 C CA . ARG A 1 292 ? -5.969 -11.422 -3.871 1 97.88 292 ARG A CA 1
ATOM 2227 C C . ARG A 1 292 ? -5.574 -12.719 -4.566 1 97.88 292 ARG A C 1
ATOM 2229 O O . ARG A 1 292 ? -6.344 -13.258 -5.359 1 97.88 292 ARG A O 1
ATOM 2236 N N . PRO A 1 293 ? -4.375 -13.164 -4.344 1 98.38 293 PRO A N 1
ATOM 2237 C CA . PRO A 1 293 ? -3.879 -14.359 -5.031 1 98.38 293 PRO A CA 1
ATOM 2238 C C . PRO A 1 293 ? -4.793 -15.57 -4.848 1 98.38 293 PRO A C 1
ATOM 2240 O O . PRO A 1 293 ? -5.062 -16.297 -5.805 1 98.38 293 PRO A O 1
ATOM 2243 N N . ARG A 1 294 ? -5.289 -15.773 -3.66 1 98.25 294 ARG A N 1
ATOM 2244 C CA . ARG A 1 294 ? -6.172 -16.906 -3.412 1 98.25 294 ARG A CA 1
ATOM 2245 C C . ARG A 1 294 ? -7.477 -16.766 -4.188 1 98.25 294 ARG A C 1
ATOM 2247 O O . ARG A 1 294 ? -8.039 -17.766 -4.656 1 98.25 294 ARG A O 1
ATOM 2254 N N . ASP A 1 295 ? -8.008 -15.57 -4.254 1 98.81 295 ASP A N 1
ATOM 2255 C CA . ASP A 1 295 ? -9.18 -15.305 -5.078 1 98.81 295 ASP A CA 1
ATOM 2256 C C . ASP A 1 295 ? -8.922 -15.656 -6.539 1 98.81 295 ASP A C 1
ATOM 2258 O O . ASP A 1 295 ? -9.758 -16.297 -7.184 1 98.81 295 ASP A O 1
ATOM 2262 N N . TYR A 1 296 ? -7.789 -15.203 -7.023 1 98.88 296 TYR A N 1
ATOM 2263 C CA . TYR A 1 296 ? -7.441 -15.445 -8.422 1 98.88 296 TYR A CA 1
ATOM 2264 C C . TYR A 1 296 ? -7.359 -16.938 -8.711 1 98.88 296 TYR A C 1
ATOM 2266 O O . TYR A 1 296 ? -7.828 -17.406 -9.758 1 98.88 296 TYR A O 1
ATOM 2274 N N . ALA A 1 297 ? -6.742 -17.656 -7.824 1 98.88 297 ALA A N 1
ATOM 2275 C CA . ALA A 1 297 ? -6.598 -19.094 -8.016 1 98.88 297 ALA A CA 1
ATOM 2276 C C . ALA A 1 297 ? -7.957 -19.781 -8.078 1 98.88 297 ALA A C 1
ATOM 2278 O O . ALA A 1 297 ? -8.18 -20.656 -8.914 1 98.88 297 ALA A O 1
ATOM 2279 N N . ALA A 1 298 ? -8.836 -19.406 -7.203 1 98.94 298 ALA A N 1
ATOM 2280 C CA . ALA A 1 298 ? -10.18 -19.984 -7.199 1 98.94 298 ALA A CA 1
ATOM 2281 C C . ALA A 1 298 ? -10.953 -19.578 -8.453 1 98.94 298 ALA A C 1
ATOM 2283 O O . ALA A 1 298 ? -11.648 -20.391 -9.055 1 98.94 298 ALA A O 1
ATOM 2284 N N . TRP A 1 299 ? -10.828 -18.312 -8.82 1 98.94 299 TRP A N 1
ATOM 2285 C CA . TRP A 1 299 ? -11.422 -17.828 -10.062 1 98.94 299 TRP A CA 1
ATOM 2286 C C . TRP A 1 299 ? -10.922 -18.641 -11.25 1 98.94 299 TRP A C 1
ATOM 2288 O O . TRP A 1 299 ? -11.727 -19.109 -12.07 1 98.94 299 TRP A O 1
ATOM 2298 N N . ALA A 1 300 ? -9.648 -18.875 -11.289 1 98.88 300 ALA A N 1
ATOM 2299 C CA . ALA A 1 300 ? -9.039 -19.609 -12.391 1 98.88 300 ALA A CA 1
ATOM 2300 C C . ALA A 1 300 ? -9.57 -21.031 -12.461 1 98.88 300 ALA A C 1
ATOM 2302 O O . ALA A 1 300 ? -9.812 -21.562 -13.547 1 98.88 300 ALA A O 1
ATOM 2303 N N . ALA A 1 301 ? -9.742 -21.609 -11.328 1 98.94 301 ALA A N 1
ATOM 2304 C CA . ALA A 1 301 ? -10.258 -22.984 -11.305 1 98.94 301 ALA A CA 1
ATOM 2305 C C . ALA A 1 301 ? -11.625 -23.062 -11.969 1 98.94 301 ALA A C 1
ATOM 2307 O O . ALA A 1 301 ? -11.875 -23.953 -12.797 1 98.94 301 ALA A O 1
ATOM 2308 N N . LEU A 1 302 ? -12.508 -22.156 -11.656 1 98.88 302 LEU A N 1
ATOM 2309 C CA . LEU A 1 302 ? -13.836 -22.141 -12.258 1 98.88 302 LEU A CA 1
ATOM 2310 C C . LEU A 1 302 ? -13.742 -21.844 -13.75 1 98.88 302 LEU A C 1
ATOM 2312 O O . LEU A 1 302 ? -14.438 -22.469 -14.562 1 98.88 302 LEU A O 1
ATOM 2316 N N . ARG A 1 303 ? -12.867 -20.953 -14.109 1 98.81 303 ARG A N 1
ATOM 2317 C CA . ARG A 1 303 ? -12.734 -20.578 -15.516 1 98.81 303 ARG A CA 1
ATOM 2318 C C . ARG A 1 303 ? -12.18 -21.734 -16.328 1 98.81 303 ARG A C 1
ATOM 2320 O O . ARG A 1 303 ? -12.539 -21.906 -17.5 1 98.81 303 ARG A O 1
ATOM 2327 N N . VAL A 1 304 ? -11.266 -22.453 -15.742 1 98.88 304 VAL A N 1
ATOM 2328 C CA . VAL A 1 304 ? -10.734 -23.656 -16.391 1 98.88 304 VAL A CA 1
ATOM 2329 C C . VAL A 1 304 ? -11.883 -24.594 -16.734 1 98.88 304 VAL A C 1
ATOM 2331 O O . VAL A 1 304 ? -11.977 -25.094 -17.859 1 98.88 304 VAL A O 1
ATOM 2334 N N . LEU A 1 305 ? -12.742 -24.828 -15.773 1 98.75 305 LEU A N 1
ATOM 2335 C CA . LEU A 1 305 ? -13.883 -25.703 -15.984 1 98.75 305 LEU A CA 1
ATOM 2336 C C . LEU A 1 305 ? -14.812 -25.141 -17.062 1 98.75 305 LEU A C 1
ATOM 2338 O O . LEU A 1 305 ? -15.266 -25.875 -17.938 1 98.75 305 LEU A O 1
ATOM 2342 N N . GLY A 1 306 ? -15.086 -23.844 -17.016 1 98 306 GLY A N 1
ATOM 2343 C CA . GLY A 1 306 ? -15.93 -23.234 -18.016 1 98 306 GLY A CA 1
ATOM 2344 C C . GLY A 1 306 ? -15.383 -23.391 -19.422 1 98 306 GLY A C 1
ATOM 2345 O O . GLY A 1 306 ? -16.125 -23.734 -20.344 1 98 306 GLY A O 1
ATOM 2346 N N . GLU A 1 307 ? -14.102 -23.125 -19.578 1 97.56 307 GLU A N 1
ATOM 2347 C CA . GLU A 1 307 ? -13.445 -23.25 -20.875 1 97.56 307 GLU A CA 1
ATOM 2348 C C . GLU A 1 307 ? -13.508 -24.688 -21.375 1 97.56 307 GLU A C 1
ATOM 2350 O O . GLU A 1 307 ? -13.805 -24.922 -22.547 1 97.56 307 GLU A O 1
ATOM 2355 N N . ALA A 1 308 ? -13.219 -25.609 -20.531 1 98.31 308 ALA A N 1
ATOM 2356 C CA . ALA A 1 308 ? -13.219 -27.016 -20.906 1 98.31 308 ALA A CA 1
ATOM 2357 C C . ALA A 1 308 ? -14.617 -27.484 -21.312 1 98.31 308 ALA A C 1
ATOM 2359 O O . ALA A 1 308 ? -14.781 -28.203 -22.297 1 98.31 308 ALA A O 1
ATOM 2360 N N . VAL A 1 309 ? -15.641 -27.078 -20.562 1 97.81 309 VAL A N 1
ATOM 2361 C CA . VAL A 1 309 ? -17.016 -27.453 -20.875 1 97.81 309 VAL A CA 1
ATOM 2362 C C . VAL A 1 309 ? -17.422 -26.859 -22.219 1 97.81 309 VAL A C 1
ATOM 2364 O O . VAL A 1 309 ? -18.031 -27.547 -23.047 1 97.81 309 VAL A O 1
ATOM 2367 N N . THR A 1 310 ? -17.047 -25.688 -22.453 1 96.25 310 THR A N 1
ATOM 2368 C CA . THR A 1 310 ? -17.391 -25.016 -23.688 1 96.25 310 THR A CA 1
ATOM 2369 C C . THR A 1 310 ? -16.766 -25.734 -24.891 1 96.25 310 THR A C 1
ATOM 2371 O O . THR A 1 310 ? -17.422 -25.906 -25.922 1 96.25 310 THR A O 1
ATOM 2374 N N . ARG A 1 311 ? -15.555 -26.203 -24.75 1 96.44 311 ARG A N 1
ATOM 2375 C CA . ARG A 1 311 ? -14.82 -26.766 -25.859 1 96.44 311 ARG A CA 1
ATOM 2376 C C . ARG A 1 311 ? -15.172 -28.234 -26.062 1 96.44 311 ARG A C 1
ATOM 2378 O O . ARG A 1 311 ? -15.125 -28.734 -27.188 1 96.44 311 ARG A O 1
ATOM 2385 N N . THR A 1 312 ? -15.609 -28.891 -24.984 1 96.69 312 THR A N 1
ATOM 2386 C CA . THR A 1 312 ? -15.852 -30.328 -25.078 1 96.69 312 THR A CA 1
ATOM 2387 C C . THR A 1 312 ? -17.344 -30.625 -25.094 1 96.69 312 THR A C 1
ATOM 2389 O O . THR A 1 312 ? -17.766 -31.734 -25.438 1 96.69 312 THR A O 1
ATOM 2392 N N . ASN A 1 313 ? -18.125 -29.672 -24.656 1 95 313 ASN A N 1
ATOM 2393 C CA . ASN A 1 313 ? -19.547 -29.859 -24.469 1 95 313 ASN A CA 1
ATOM 2394 C C . ASN A 1 313 ? -19.844 -31.062 -23.562 1 95 313 ASN A C 1
ATOM 2396 O O . ASN A 1 313 ? -20.766 -31.828 -23.844 1 95 313 ASN A O 1
ATOM 2400 N N . SER A 1 314 ? -19.031 -31.219 -22.594 1 96 314 SER A N 1
ATOM 2401 C CA . SER A 1 314 ? -19.156 -32.344 -21.656 1 96 314 SER A CA 1
ATOM 2402 C C . SER A 1 314 ? -18.984 -31.875 -20.219 1 96 314 SER A C 1
ATOM 2404 O O . SER A 1 314 ? -18.422 -30.812 -19.953 1 96 314 SER A O 1
ATOM 2406 N N . THR A 1 315 ? -19.562 -32.688 -19.344 1 96.69 315 THR A N 1
ATOM 2407 C CA . THR A 1 315 ? -19.359 -32.438 -17.922 1 96.69 315 THR A CA 1
ATOM 2408 C C . THR A 1 315 ? -18.719 -33.656 -17.266 1 96.69 315 THR A C 1
ATOM 2410 O O . THR A 1 315 ? -18.656 -33.75 -16.031 1 96.69 315 THR A O 1
ATOM 2413 N N . ASP A 1 316 ? -18.281 -34.562 -18.109 1 97.19 316 ASP A N 1
ATOM 2414 C CA . ASP A 1 316 ? -17.609 -35.781 -17.609 1 97.19 316 ASP A CA 1
ATOM 2415 C C . ASP A 1 316 ? -16.203 -35.438 -17.141 1 97.19 316 ASP A C 1
ATOM 2417 O O . ASP A 1 316 ? -15.383 -34.906 -17.891 1 97.19 316 ASP A O 1
ATOM 2421 N N . PRO A 1 317 ? -15.867 -35.812 -15.906 1 98 317 PRO A N 1
ATOM 2422 C CA . PRO A 1 317 ? -14.562 -35.438 -15.352 1 98 317 PRO A CA 1
ATOM 2423 C C . PRO A 1 317 ? -13.391 -35.938 -16.188 1 98 317 PRO A C 1
ATOM 2425 O O . PRO A 1 317 ? -12.414 -35.219 -16.406 1 98 317 PRO A O 1
ATOM 2428 N N . ALA A 1 318 ? -13.508 -37.156 -16.656 1 97.69 318 ALA A N 1
ATOM 2429 C CA . ALA A 1 318 ? -12.414 -37.75 -17.438 1 97.69 318 ALA A CA 1
ATOM 2430 C C . ALA A 1 318 ? -12.203 -36.969 -18.734 1 97.69 318 ALA A C 1
ATOM 2432 O O . ALA A 1 318 ? -11.062 -36.719 -19.156 1 97.69 318 ALA A O 1
ATOM 2433 N N . THR A 1 319 ? -13.281 -36.625 -19.406 1 98.12 319 THR A N 1
ATOM 2434 C CA . THR A 1 319 ? -13.211 -35.875 -20.641 1 98.12 319 THR A CA 1
ATOM 2435 C C . THR A 1 319 ? -12.625 -34.469 -20.391 1 98.12 319 THR A C 1
ATOM 2437 O O . THR A 1 319 ? -11.758 -34.031 -21.141 1 98.12 319 THR A O 1
ATOM 2440 N N . LEU A 1 320 ? -13.117 -33.844 -19.328 1 98.5 320 LEU A N 1
ATOM 2441 C CA . LEU A 1 320 ? -12.617 -32.531 -18.984 1 98.5 320 LEU A CA 1
ATOM 2442 C C . LEU A 1 320 ? -11.133 -32.562 -18.656 1 98.5 320 LEU A C 1
ATOM 2444 O O . LEU A 1 320 ? -10.359 -31.734 -19.156 1 98.5 320 LEU A O 1
ATOM 2448 N N . ARG A 1 321 ? -10.734 -33.5 -17.875 1 98.5 321 ARG A N 1
ATOM 2449 C CA . ARG A 1 321 ? -9.336 -33.656 -17.484 1 98.5 321 ARG A CA 1
ATOM 2450 C C . ARG A 1 321 ? -8.445 -33.844 -18.719 1 98.5 321 ARG A C 1
ATOM 2452 O O . ARG A 1 321 ? -7.387 -33.219 -18.812 1 98.5 321 ARG A O 1
ATOM 2459 N N . ALA A 1 322 ? -8.883 -34.719 -19.594 1 98.12 322 ALA A N 1
ATOM 2460 C CA . ALA A 1 322 ? -8.102 -35 -20.781 1 98.12 322 ALA A CA 1
ATOM 2461 C C . ALA A 1 322 ? -7.91 -33.75 -21.625 1 98.12 322 ALA A C 1
ATOM 2463 O O . ALA A 1 322 ? -6.812 -33.5 -22.141 1 98.12 322 ALA A O 1
ATOM 2464 N N . TYR A 1 323 ? -8.906 -33 -21.766 1 98.62 323 TYR A N 1
ATOM 2465 C CA . TYR A 1 323 ? -8.82 -31.781 -22.547 1 98.62 323 TYR A CA 1
ATOM 2466 C C . TYR A 1 323 ? -7.918 -30.75 -21.859 1 98.62 323 TYR A C 1
ATOM 2468 O O . TYR A 1 323 ? -7.059 -30.141 -22.5 1 98.62 323 TYR A O 1
ATOM 2476 N N . ILE A 1 324 ? -8.133 -30.562 -20.531 1 98.75 324 ILE A N 1
ATOM 2477 C CA . ILE A 1 324 ? -7.402 -29.578 -19.75 1 98.75 324 ILE A CA 1
ATOM 2478 C C . ILE A 1 324 ? -5.906 -29.859 -19.828 1 98.75 324 ILE A C 1
ATOM 2480 O O . ILE A 1 324 ? -5.094 -28.922 -19.891 1 98.75 324 ILE A O 1
ATOM 2484 N N . LEU A 1 325 ? -5.539 -31.125 -19.891 1 98.25 325 LEU A N 1
ATOM 2485 C CA . LEU A 1 325 ? -4.133 -31.5 -19.891 1 98.25 325 LEU A CA 1
ATOM 2486 C C . LEU A 1 325 ? -3.572 -31.562 -21.297 1 98.25 325 LEU A C 1
ATOM 2488 O O . LEU A 1 325 ? -2.375 -31.781 -21.5 1 98.25 325 LEU A O 1
ATOM 2492 N N . SER A 1 326 ? -4.391 -31.312 -22.297 1 97.81 326 SER A N 1
ATOM 2493 C CA . SER A 1 326 ? -3.957 -31.406 -23.688 1 97.81 326 SER A CA 1
ATOM 2494 C C . SER A 1 326 ? -3.326 -30.109 -24.156 1 97.81 326 SER A C 1
ATOM 2496 O O . SER A 1 326 ? -3.465 -29.078 -23.516 1 97.81 326 SER A O 1
ATOM 2498 N N . ASP A 1 327 ? -2.754 -30.094 -25.344 1 96.25 327 ASP A N 1
ATOM 2499 C CA . ASP A 1 327 ? -2.123 -28.922 -25.953 1 96.25 327 ASP A CA 1
ATOM 2500 C C . ASP A 1 327 ? -3.172 -27.953 -26.484 1 96.25 327 ASP A C 1
ATOM 2502 O O . ASP A 1 327 ? -2.859 -26.797 -26.781 1 96.25 327 ASP A O 1
ATOM 2506 N N . ALA A 1 328 ? -4.359 -28.422 -26.562 1 97.62 328 ALA A N 1
ATOM 2507 C CA . ALA A 1 328 ? -5.418 -27.578 -27.109 1 97.62 328 ALA A CA 1
ATOM 2508 C C . ALA A 1 328 ? -5.969 -26.625 -26.062 1 97.62 328 ALA A C 1
ATOM 2510 O O . ALA A 1 328 ? -6.633 -25.641 -26.406 1 97.62 328 ALA A O 1
ATOM 2511 N N . PHE A 1 329 ? -5.684 -26.906 -24.875 1 98.25 329 PHE A N 1
ATOM 2512 C CA . PHE A 1 329 ? -6.258 -26.109 -23.812 1 98.25 329 PHE A CA 1
ATOM 2513 C C . PHE A 1 329 ? -5.484 -24.797 -23.641 1 98.25 329 PHE A C 1
ATOM 2515 O O . PHE A 1 329 ? -4.254 -24.812 -23.531 1 98.25 329 PHE A O 1
ATOM 2522 N N . GLU A 1 330 ? -6.203 -23.703 -23.562 1 97.38 330 GLU A N 1
ATOM 2523 C CA . GLU A 1 330 ? -5.66 -22.391 -23.219 1 97.38 330 GLU A CA 1
ATOM 2524 C C . GLU A 1 330 ? -6.645 -21.609 -22.359 1 97.38 330 GLU A C 1
ATOM 2526 O O . GLU A 1 330 ? -7.852 -21.625 -22.609 1 97.38 330 GLU A O 1
ATOM 2531 N N . LEU A 1 331 ? -6.156 -21.031 -21.344 1 97.69 331 LEU A N 1
ATOM 2532 C CA . LEU A 1 331 ? -6.957 -20.141 -20.516 1 97.69 331 LEU A CA 1
ATOM 2533 C C . LEU A 1 331 ? -6.457 -18.703 -20.609 1 97.69 331 LEU A C 1
ATOM 2535 O O . LEU A 1 331 ? -5.258 -18.453 -20.469 1 97.69 331 LEU A O 1
ATOM 2539 N N . ALA A 1 332 ? -7.336 -17.812 -20.891 1 96.06 332 ALA A N 1
ATOM 2540 C CA . ALA A 1 332 ? -7.031 -16.391 -20.766 1 96.06 332 ALA A CA 1
ATOM 2541 C C . ALA A 1 332 ? -7.055 -15.945 -19.297 1 96.06 332 ALA A C 1
ATOM 2543 O O . ALA A 1 332 ? -8.125 -15.867 -18.688 1 96.06 332 ALA A O 1
ATOM 2544 N N . GLY A 1 333 ? -5.887 -15.711 -18.734 1 96.44 333 GLY A N 1
ATOM 2545 C CA . GLY A 1 333 ? -5.789 -15.422 -17.312 1 96.44 333 GLY A CA 1
ATOM 2546 C C . GLY A 1 333 ? -5.473 -13.969 -17.031 1 96.44 333 GLY A C 1
ATOM 2547 O O . GLY A 1 333 ? -5.18 -13.609 -15.883 1 96.44 333 GLY A O 1
ATOM 2548 N N . PHE A 1 334 ? -5.465 -13.141 -18.062 1 97.25 334 PHE A N 1
ATOM 2549 C CA . PHE A 1 334 ? -5.258 -11.703 -17.922 1 97.25 334 PHE A CA 1
ATOM 2550 C C . PHE A 1 334 ? -3.873 -11.414 -17.359 1 97.25 334 PHE A C 1
ATOM 2552 O O . PHE A 1 334 ? -3.705 -10.5 -16.547 1 97.25 334 PHE A O 1
ATOM 2559 N N . LYS A 1 335 ? -2.938 -12.211 -17.719 1 96.19 335 LYS A N 1
ATOM 2560 C CA . LYS A 1 335 ? -1.561 -12.023 -17.266 1 96.19 335 LYS A CA 1
ATOM 2561 C C . LYS A 1 335 ? -0.604 -11.93 -18.453 1 96.19 335 LYS A C 1
ATOM 2563 O O . LYS A 1 335 ? 0.597 -12.164 -18.312 1 96.19 335 LYS A O 1
ATOM 2568 N N . GLY A 1 336 ? -1.126 -11.727 -19.625 1 93.06 336 GLY A N 1
ATOM 2569 C CA . GLY A 1 336 ? -0.327 -11.352 -20.781 1 93.06 336 GLY A CA 1
ATOM 2570 C C . GLY A 1 336 ? 0.031 -12.531 -21.672 1 93.06 336 GLY A C 1
ATOM 2571 O O . GLY A 1 336 ? 0.474 -12.344 -22.797 1 93.06 336 GLY A O 1
ATOM 2572 N N . ARG A 1 337 ? -0.122 -13.75 -21.141 1 94 337 ARG A N 1
ATOM 2573 C CA . ARG A 1 337 ? 0.112 -14.977 -21.906 1 94 337 ARG A CA 1
ATOM 2574 C C . ARG A 1 337 ? -0.976 -16.016 -21.625 1 94 337 ARG A C 1
ATOM 2576 O O . ARG A 1 337 ? -1.49 -16.094 -20.5 1 94 337 ARG A O 1
ATOM 2583 N N . PRO A 1 338 ? -1.251 -16.812 -22.672 1 96.06 338 PRO A N 1
ATOM 2584 C CA . PRO A 1 338 ? -2.182 -17.906 -22.406 1 96.06 338 PRO A CA 1
ATOM 2585 C C . PRO A 1 338 ? -1.633 -18.906 -21.375 1 96.06 338 PRO A C 1
ATOM 2587 O O . PRO A 1 338 ? -0.439 -19.203 -21.391 1 96.06 338 PRO A O 1
ATOM 2590 N N . MET A 1 339 ? -2.5 -19.344 -20.578 1 98.25 339 MET A N 1
ATOM 2591 C CA . MET A 1 339 ? -2.115 -20.312 -19.547 1 98.25 339 MET A CA 1
ATOM 2592 C C . MET A 1 339 ? -2.549 -21.719 -19.922 1 98.25 339 MET A C 1
ATOM 2594 O O . MET A 1 339 ? -3.51 -21.891 -20.672 1 98.25 339 MET A O 1
ATOM 2598 N N . SER A 1 340 ? -1.812 -22.672 -19.484 1 98.25 340 SER A N 1
ATOM 2599 C CA . SER A 1 340 ? -2.072 -24.078 -19.75 1 98.25 340 SER A CA 1
ATOM 2600 C C . SER A 1 340 ? -1.613 -24.953 -18.578 1 98.25 340 SER A C 1
ATOM 2602 O O . SER A 1 340 ? -1.151 -24.438 -17.562 1 98.25 340 SER A O 1
ATOM 2604 N N . PHE A 1 341 ? -1.884 -26.25 -18.703 1 98.44 341 PHE A N 1
ATOM 2605 C CA . PHE A 1 341 ? -1.495 -27.125 -17.609 1 98.44 341 PHE A CA 1
ATOM 2606 C C . PHE A 1 341 ? -0.33 -28.016 -18.031 1 98.44 341 PHE A C 1
ATOM 2608 O O . PHE A 1 341 ? -0.27 -28.484 -19.172 1 98.44 341 PHE A O 1
ATOM 2615 N N . ARG A 1 342 ? 0.541 -28.203 -17.094 1 97.62 342 ARG A N 1
ATOM 2616 C CA . ARG A 1 342 ? 1.604 -29.188 -17.266 1 97.62 342 ARG A CA 1
ATOM 2617 C C . ARG A 1 342 ? 1.048 -30.594 -17.219 1 97.62 342 ARG A C 1
ATOM 2619 O O . ARG A 1 342 ? 0.459 -31.016 -16.219 1 97.62 342 ARG A O 1
ATOM 2626 N N . PRO A 1 343 ? 1.28 -31.344 -18.219 1 96.62 343 PRO A N 1
ATOM 2627 C CA . PRO A 1 343 ? 0.709 -32.688 -18.234 1 96.62 343 PRO A CA 1
ATOM 2628 C C . PRO A 1 343 ? 1.45 -33.656 -17.312 1 96.62 343 PRO A C 1
ATOM 2630 O O . PRO A 1 343 ? 0.982 -34.781 -17.078 1 96.62 343 PRO A O 1
ATOM 2633 N N . TRP A 1 344 ? 2.6 -33.281 -16.766 1 96.69 344 TRP A N 1
ATOM 2634 C CA . TRP A 1 344 ? 3.404 -34.219 -15.977 1 96.69 344 TRP A CA 1
ATOM 2635 C C . TRP A 1 344 ? 3.133 -34.031 -14.484 1 96.69 344 TRP A C 1
ATOM 2637 O O . TRP A 1 344 ? 3.525 -34.906 -13.688 1 96.69 344 TRP A O 1
ATOM 2647 N N . ASN A 1 345 ? 2.455 -32.938 -14.062 1 97.62 345 ASN A N 1
ATOM 2648 C CA . ASN A 1 345 ? 2.223 -32.844 -12.625 1 97.62 345 ASN A CA 1
ATOM 2649 C C . ASN A 1 345 ? 0.977 -32.031 -12.32 1 97.62 345 ASN A C 1
ATOM 2651 O O . ASN A 1 345 ? 0.68 -31.734 -11.156 1 97.62 345 ASN A O 1
ATOM 2655 N N . GLY A 1 346 ? 0.278 -31.516 -13.32 1 98.25 346 GLY A N 1
ATOM 2656 C CA . GLY A 1 346 ? -1.024 -30.891 -13.148 1 98.25 346 GLY A CA 1
ATOM 2657 C C . GLY A 1 346 ? -0.939 -29.453 -12.695 1 98.25 346 GLY A C 1
ATOM 2658 O O . GLY A 1 346 ? -1.938 -28.859 -12.273 1 98.25 346 GLY A O 1
ATOM 2659 N N . GLN A 1 347 ? 0.256 -28.812 -12.758 1 98.69 347 GLN A N 1
ATOM 2660 C CA . GLN A 1 347 ? 0.448 -27.422 -12.367 1 98.69 347 GLN A CA 1
ATOM 2661 C C . GLN A 1 347 ? 0.088 -26.484 -13.516 1 98.69 347 GLN A C 1
ATOM 2663 O O . GLN A 1 347 ? 0.533 -26.672 -14.648 1 98.69 347 GLN A O 1
ATOM 2668 N N . LEU A 1 348 ? -0.738 -25.516 -13.227 1 98.75 348 LEU A N 1
ATOM 2669 C CA . LEU A 1 348 ? -1.045 -24.453 -14.188 1 98.75 348 LEU A CA 1
ATOM 2670 C C . LEU A 1 348 ? 0.205 -23.656 -14.531 1 98.75 348 LEU A C 1
ATOM 2672 O O . LEU A 1 348 ? 0.869 -23.125 -13.641 1 98.75 348 LEU A O 1
ATOM 2676 N N . ARG A 1 349 ? 0.521 -23.672 -15.836 1 98.12 349 ARG A N 1
ATOM 2677 C CA . ARG A 1 349 ? 1.507 -22.719 -16.344 1 98.12 349 ARG A CA 1
ATOM 2678 C C . ARG A 1 349 ? 0.947 -21.312 -16.344 1 98.12 349 ARG A C 1
ATOM 2680 O O . ARG A 1 349 ? -0.036 -21.016 -17.016 1 98.12 349 ARG A O 1
ATOM 2687 N N . GLN A 1 350 ? 1.634 -20.438 -15.586 1 98.19 350 GLN A N 1
ATOM 2688 C CA . GLN A 1 350 ? 1.131 -19.062 -15.539 1 98.19 350 GLN A CA 1
ATOM 2689 C C . GLN A 1 350 ? 2.262 -18.078 -15.281 1 98.19 350 GLN A C 1
ATOM 2691 O O . GLN A 1 350 ? 3.219 -18.391 -14.57 1 98.19 350 GLN A O 1
ATOM 2696 N N . PRO A 1 351 ? 2.123 -16.828 -15.852 1 97.94 351 PRO A N 1
ATOM 2697 C CA . PRO A 1 351 ? 3.059 -15.773 -15.461 1 97.94 351 PRO A CA 1
ATOM 2698 C C . PRO A 1 351 ? 2.926 -15.383 -13.992 1 97.94 351 PRO A C 1
ATOM 2700 O O . PRO A 1 351 ? 1.849 -15.523 -13.406 1 97.94 351 PRO A O 1
ATOM 2703 N N . ILE A 1 352 ? 3.988 -15.039 -13.422 1 98.56 352 ILE A N 1
ATOM 2704 C CA . ILE A 1 352 ? 4.016 -14.578 -12.039 1 98.56 352 ILE A CA 1
ATOM 2705 C C . ILE A 1 352 ? 4.508 -13.133 -11.992 1 98.56 352 ILE A C 1
ATOM 2707 O O . ILE A 1 352 ? 5.695 -12.867 -12.188 1 98.56 352 ILE A O 1
ATOM 2711 N N . PRO A 1 353 ? 3.605 -12.172 -11.719 1 98.25 353 PRO A N 1
ATOM 2712 C CA . PRO A 1 353 ? 4.074 -10.797 -11.547 1 98.25 353 PRO A CA 1
ATOM 2713 C C . PRO A 1 353 ? 4.918 -10.609 -10.289 1 98.25 353 PRO A C 1
ATOM 2715 O O . PRO A 1 353 ? 4.605 -11.188 -9.242 1 98.25 353 PRO A O 1
ATOM 2718 N N . VAL A 1 354 ? 5.992 -9.938 -10.406 1 98.5 354 VAL A N 1
ATOM 2719 C CA . VAL A 1 354 ? 6.797 -9.453 -9.289 1 98.5 354 VAL A CA 1
ATOM 2720 C C . VAL A 1 354 ? 6.523 -7.969 -9.055 1 98.5 354 VAL A C 1
ATOM 2722 O O . VAL A 1 354 ? 6.824 -7.133 -9.914 1 98.5 354 VAL A O 1
ATOM 2725 N N . VAL A 1 355 ? 5.965 -7.664 -7.852 1 98.25 355 VAL A N 1
ATOM 2726 C CA . VAL A 1 355 ? 5.285 -6.379 -7.727 1 98.25 355 VAL A CA 1
ATOM 2727 C C . VAL A 1 355 ? 5.715 -5.695 -6.43 1 98.25 355 VAL A C 1
ATOM 2729 O O . VAL A 1 355 ? 6.164 -6.355 -5.492 1 98.25 355 VAL A O 1
ATOM 2732 N N . THR A 1 356 ? 5.66 -4.375 -6.422 1 97.19 356 THR A N 1
ATOM 2733 C CA . THR A 1 356 ? 5.52 -3.619 -5.18 1 97.19 356 THR A CA 1
ATOM 2734 C C . THR A 1 356 ? 4.047 -3.398 -4.848 1 97.19 356 THR A C 1
ATOM 2736 O O . THR A 1 356 ? 3.162 -3.898 -5.547 1 97.19 356 THR A O 1
ATOM 2739 N N . GLU A 1 357 ? 3.832 -2.676 -3.771 1 95.19 357 GLU A N 1
ATOM 2740 C CA . GLU A 1 357 ? 2.457 -2.326 -3.428 1 95.19 357 GLU A CA 1
ATOM 2741 C C . GLU A 1 357 ? 1.851 -1.383 -4.465 1 95.19 357 GLU A C 1
ATOM 2743 O O . GLU A 1 357 ? 0.632 -1.206 -4.512 1 95.19 357 GLU A O 1
ATOM 2748 N N . ARG A 1 358 ? 2.707 -0.885 -5.367 1 94.44 358 ARG A N 1
ATOM 2749 C CA . ARG A 1 358 ? 2.262 0.261 -6.152 1 94.44 358 ARG A CA 1
ATOM 2750 C C . ARG A 1 358 ? 2.357 -0.031 -7.645 1 94.44 358 ARG A C 1
ATOM 2752 O O . ARG A 1 358 ? 1.711 0.636 -8.453 1 94.44 358 ARG A O 1
ATOM 2759 N N . ALA A 1 359 ? 3.123 -0.98 -8.008 1 95 359 ALA A N 1
ATOM 2760 C CA . ALA A 1 359 ? 3.355 -1.196 -9.438 1 95 359 ALA A CA 1
ATOM 2761 C C . ALA A 1 359 ? 3.887 -2.602 -9.695 1 95 359 ALA A C 1
ATOM 2763 O O . ALA A 1 359 ? 4.406 -3.256 -8.789 1 95 359 ALA A O 1
ATOM 2764 N N . VAL A 1 360 ? 3.658 -3.031 -10.898 1 96.12 360 VAL A N 1
ATOM 2765 C CA . VAL A 1 360 ? 4.387 -4.195 -11.391 1 96.12 360 VAL A CA 1
ATOM 2766 C C . VAL A 1 360 ? 5.805 -3.793 -11.781 1 96.12 360 VAL A C 1
ATOM 2768 O O . VAL A 1 360 ? 6 -2.85 -12.555 1 96.12 360 VAL A O 1
ATOM 2771 N N . VAL A 1 361 ? 6.758 -4.441 -11.219 1 96.88 361 VAL A N 1
ATOM 2772 C CA . VAL A 1 361 ? 8.141 -4.164 -11.586 1 96.88 361 VAL A CA 1
ATOM 2773 C C . VAL A 1 361 ? 8.508 -4.953 -12.844 1 96.88 361 VAL A C 1
ATOM 2775 O O . VAL A 1 361 ? 9.109 -4.406 -13.773 1 96.88 361 VAL A O 1
ATOM 2778 N N . MET A 1 362 ? 8.102 -6.215 -12.773 1 95.88 362 MET A N 1
ATOM 2779 C CA . MET A 1 362 ? 8.352 -7.07 -13.93 1 95.88 362 MET A CA 1
ATOM 2780 C C . MET A 1 362 ? 7.484 -8.32 -13.883 1 95.88 362 MET A C 1
ATOM 2782 O O . MET A 1 362 ? 7.059 -8.742 -12.812 1 95.88 362 MET A O 1
ATOM 2786 N N . GLN A 1 363 ? 7.219 -8.859 -15.055 1 95.5 363 GLN A N 1
ATOM 2787 C CA . GLN A 1 363 ? 6.496 -10.125 -15.172 1 95.5 363 GLN A CA 1
ATOM 2788 C C . GLN A 1 363 ? 7.445 -11.273 -15.492 1 95.5 363 GLN A C 1
ATOM 2790 O O . GLN A 1 363 ? 8.281 -11.172 -16.391 1 95.5 363 GLN A O 1
ATOM 2795 N N . ALA A 1 364 ? 7.293 -12.312 -14.688 1 96.81 364 ALA A N 1
ATOM 2796 C CA . ALA A 1 364 ? 8.078 -13.508 -14.984 1 96.81 364 ALA A CA 1
ATOM 2797 C C . ALA A 1 364 ? 7.25 -14.531 -15.758 1 96.81 364 ALA A C 1
ATOM 2799 O O . ALA A 1 364 ? 6.035 -14.633 -15.562 1 96.81 364 ALA A O 1
ATOM 2800 N N . PRO A 1 365 ? 7.809 -15.359 -16.641 1 96.81 365 PRO A N 1
ATOM 2801 C CA . PRO A 1 365 ? 9.25 -15.477 -16.891 1 96.81 365 PRO A CA 1
ATOM 2802 C C . PRO A 1 365 ? 9.812 -14.266 -17.641 1 96.81 365 PRO A C 1
ATOM 2804 O O . PRO A 1 365 ? 9.141 -13.695 -18.5 1 96.81 365 PRO A O 1
ATOM 2807 N N . VAL A 1 366 ? 11.008 -13.898 -17.141 1 94.75 366 VAL A N 1
ATOM 2808 C CA . VAL A 1 366 ? 11.695 -12.75 -17.719 1 94.75 366 VAL A CA 1
ATOM 2809 C C . VAL A 1 366 ? 12.266 -13.117 -19.078 1 94.75 366 VAL A C 1
ATOM 2811 O O . VAL A 1 366 ? 12.688 -14.258 -19.312 1 94.75 366 VAL A O 1
ATOM 2814 N N . GLU A 1 367 ? 12.266 -12.133 -19.984 1 86.94 367 GLU A N 1
ATOM 2815 C CA . GLU A 1 367 ? 12.844 -12.367 -21.297 1 86.94 367 GLU A CA 1
ATOM 2816 C C . GLU A 1 367 ? 14.297 -12.82 -21.188 1 86.94 367 GLU A C 1
ATOM 2818 O O . GLU A 1 367 ? 15.055 -12.297 -20.375 1 86.94 367 GLU A O 1
ATOM 2823 N N . GLY A 1 368 ? 14.664 -13.812 -21.984 1 83.5 368 GLY A N 1
ATOM 2824 C CA . GLY A 1 368 ? 16.016 -14.336 -21.953 1 83.5 368 GLY A CA 1
ATOM 2825 C C . GLY A 1 368 ? 16.109 -15.695 -21.281 1 83.5 368 GLY A C 1
ATOM 2826 O O . GLY A 1 368 ? 17.094 -16.422 -21.484 1 83.5 368 GLY A O 1
ATOM 2827 N N . PHE A 1 369 ? 15.234 -15.914 -20.438 1 81.69 369 PHE A N 1
ATOM 2828 C CA . PHE A 1 369 ? 15.172 -17.25 -19.859 1 81.69 369 PHE A CA 1
ATOM 2829 C C . PHE A 1 369 ? 14.391 -18.188 -20.75 1 81.69 369 PHE A C 1
ATOM 2831 O O . PHE A 1 369 ? 13.164 -18.281 -20.656 1 81.69 369 PHE A O 1
ATOM 2838 N N . LEU A 1 370 ? 15.055 -18.859 -21.578 1 79.25 370 LEU A N 1
ATOM 2839 C CA . LEU A 1 370 ? 14.43 -19.641 -22.641 1 79.25 370 LEU A CA 1
ATOM 2840 C C . LEU A 1 370 ? 14.219 -21.094 -22.188 1 79.25 370 LEU A C 1
ATOM 2842 O O . LEU A 1 370 ? 14.922 -21.578 -21.297 1 79.25 370 LEU A O 1
ATOM 2846 N N . HIS A 1 371 ? 13.227 -21.625 -22.609 1 82.75 371 HIS A N 1
ATOM 2847 C CA . HIS A 1 371 ? 12.875 -23.016 -22.406 1 82.75 371 HIS A CA 1
ATOM 2848 C C . HIS A 1 371 ? 12.555 -23.703 -23.734 1 82.75 371 HIS A C 1
ATOM 2850 O O . HIS A 1 371 ? 12.078 -23.047 -24.672 1 82.75 371 HIS A O 1
ATOM 2856 N N . GLN A 1 372 ? 12.898 -24.984 -23.844 1 72.88 372 GLN A N 1
ATOM 2857 C CA . GLN A 1 372 ? 12.742 -25.75 -25.078 1 72.88 372 GLN A CA 1
ATOM 2858 C C . GLN A 1 372 ? 11.289 -25.766 -25.547 1 72.88 372 GLN A C 1
ATOM 2860 O O . GLN A 1 372 ? 11.008 -25.688 -26.734 1 72.88 372 GLN A O 1
ATOM 2865 N N . ARG A 1 373 ? 10.406 -25.859 -24.656 1 75.81 373 ARG A N 1
ATOM 2866 C CA . ARG A 1 373 ? 9 -26.047 -25.016 1 75.81 373 ARG A CA 1
ATOM 2867 C C . ARG A 1 373 ? 8.188 -24.797 -24.688 1 75.81 373 ARG A C 1
ATOM 2869 O O . ARG A 1 373 ? 7.484 -24.266 -25.547 1 75.81 373 ARG A O 1
ATOM 2876 N N . SER A 1 374 ? 8.266 -24.375 -23.469 1 83.88 374 SER A N 1
ATOM 2877 C CA . SER A 1 374 ? 7.508 -23.219 -23 1 83.88 374 SER A CA 1
ATOM 2878 C C . SER A 1 374 ? 8.32 -22.391 -22.016 1 83.88 374 SER A C 1
ATOM 2880 O O . SER A 1 374 ? 8.844 -22.922 -21.031 1 83.88 374 SER A O 1
ATOM 2882 N N . GLU A 1 375 ? 8.336 -21.094 -22.25 1 86.69 375 GLU A N 1
ATOM 2883 C CA . GLU A 1 375 ? 9.047 -20.219 -21.328 1 86.69 375 GLU A CA 1
ATOM 2884 C C . GLU A 1 375 ? 8.438 -20.266 -19.922 1 86.69 375 GLU A C 1
ATOM 2886 O O . GLU A 1 375 ? 9.133 -20.047 -18.938 1 86.69 375 GLU A O 1
ATOM 2891 N N . LEU A 1 376 ? 7.148 -20.609 -19.859 1 92.69 376 LEU A N 1
ATOM 2892 C CA . LEU A 1 376 ? 6.473 -20.656 -18.562 1 92.69 376 LEU A CA 1
ATOM 2893 C C . LEU A 1 376 ? 6.996 -21.828 -17.734 1 92.69 376 LEU A C 1
ATOM 2895 O O . LEU A 1 376 ? 6.832 -21.844 -16.5 1 92.69 376 LEU A O 1
ATOM 2899 N N . ASP A 1 377 ? 7.621 -22.75 -18.344 1 95.19 377 ASP A N 1
ATOM 2900 C CA . ASP A 1 377 ? 8.125 -23.922 -17.625 1 95.19 377 ASP A CA 1
ATOM 2901 C C . ASP A 1 377 ? 9.453 -23.625 -16.938 1 95.19 377 ASP A C 1
ATOM 2903 O O . ASP A 1 377 ? 9.969 -24.453 -16.188 1 95.19 377 ASP A O 1
ATOM 2907 N N . THR A 1 378 ? 9.984 -22.375 -17.172 1 95.12 378 THR A N 1
ATOM 2908 C CA . THR A 1 378 ? 11.172 -21.953 -16.438 1 95.12 378 THR A CA 1
ATOM 2909 C C . THR A 1 378 ? 10.828 -21.641 -14.984 1 95.12 378 THR A C 1
ATOM 2911 O O . THR A 1 378 ? 11.727 -21.516 -14.141 1 95.12 378 THR A O 1
ATOM 2914 N N . LEU A 1 379 ? 9.555 -21.531 -14.688 1 97.81 379 LEU A N 1
ATOM 2915 C CA . LEU A 1 379 ? 9.094 -21.266 -13.328 1 97.81 379 LEU A CA 1
ATOM 2916 C C . LEU A 1 379 ? 8.633 -22.562 -12.656 1 97.81 379 LEU A C 1
ATOM 2918 O O . LEU A 1 379 ? 7.711 -23.219 -13.141 1 97.81 379 LEU A O 1
ATOM 2922 N N . GLY A 1 380 ? 9.211 -22.906 -11.547 1 96.75 380 GLY A N 1
ATOM 2923 C CA . GLY A 1 380 ? 8.828 -24.094 -10.812 1 96.75 380 GLY A CA 1
ATOM 2924 C C . GLY A 1 380 ? 9.492 -25.359 -11.344 1 96.75 380 GLY A C 1
ATOM 2925 O O . GLY A 1 380 ? 10.602 -25.312 -11.875 1 96.75 380 GLY A O 1
ATOM 2926 N N . LEU A 1 381 ? 8.867 -26.469 -11.125 1 95.06 381 LEU A N 1
ATOM 2927 C CA . LEU A 1 381 ? 9.438 -27.766 -11.438 1 95.06 381 LEU A CA 1
ATOM 2928 C C . LEU A 1 381 ? 9.148 -28.156 -12.883 1 95.06 381 LEU A C 1
ATOM 2930 O O . LEU A 1 381 ? 8.008 -28.453 -13.234 1 95.06 381 LEU A O 1
ATOM 2934 N N . ASP A 1 382 ? 10.227 -28.234 -13.641 1 93.94 382 ASP A N 1
ATOM 2935 C CA . ASP A 1 382 ? 10.102 -28.719 -15.016 1 93.94 382 ASP A CA 1
ATOM 2936 C C . ASP A 1 382 ? 9.945 -30.234 -15.055 1 93.94 382 ASP A C 1
ATOM 2938 O O . ASP A 1 382 ? 10.117 -30.906 -14.039 1 93.94 382 ASP A O 1
ATOM 2942 N N . ALA A 1 383 ? 9.594 -30.734 -16.219 1 93.94 383 ALA A N 1
ATOM 2943 C CA . ALA A 1 383 ? 9.25 -32.156 -16.422 1 93.94 383 ALA A CA 1
ATOM 2944 C C . ALA A 1 383 ? 10.383 -33.062 -15.953 1 93.94 383 ALA A C 1
ATOM 2946 O O . ALA A 1 383 ? 10.156 -34 -15.18 1 93.94 383 ALA A O 1
ATOM 2947 N N . PRO A 1 384 ? 11.648 -32.719 -16.281 1 93 384 PRO A N 1
ATOM 2948 C CA . PRO A 1 384 ? 12.711 -33.625 -15.867 1 93 384 PRO A CA 1
ATOM 2949 C C . PRO A 1 384 ? 12.984 -33.594 -14.367 1 93 384 PRO A C 1
ATOM 2951 O O . PRO A 1 384 ? 13.57 -34.531 -13.812 1 93 384 PRO A O 1
ATOM 2954 N N . GLU A 1 385 ? 12.57 -32.5 -13.742 1 92.88 385 GLU A N 1
ATOM 2955 C CA . GLU A 1 385 ? 12.859 -32.312 -12.32 1 92.88 385 GLU A CA 1
ATOM 2956 C C . GLU A 1 385 ? 11.75 -32.875 -11.453 1 92.88 385 GLU A C 1
ATOM 2958 O O . GLU A 1 385 ? 11.93 -33.062 -10.25 1 92.88 385 GLU A O 1
ATOM 2963 N N . SER A 1 386 ? 10.539 -33 -12.039 1 94.12 386 SER A N 1
ATOM 2964 C CA . SER A 1 386 ? 9.375 -33.469 -11.281 1 94.12 386 SER A CA 1
ATOM 2965 C C . SER A 1 386 ? 9.453 -34.969 -11 1 94.12 386 SER A C 1
ATOM 2967 O O . SER A 1 386 ? 9.758 -35.75 -11.898 1 94.12 386 SER A O 1
ATOM 2969 N N . ARG A 1 387 ? 9.352 -35.531 -9.859 1 94.94 387 ARG A N 1
ATOM 2970 C CA . ARG A 1 387 ? 9.312 -36.938 -9.461 1 94.94 387 ARG A CA 1
ATOM 2971 C C . ARG A 1 387 ? 7.887 -37.469 -9.492 1 94.94 387 ARG A C 1
ATOM 2973 O O . ARG A 1 387 ? 7.613 -38.531 -8.969 1 94.94 387 ARG A O 1
ATOM 2980 N N . CYS A 1 388 ? 6.871 -36.562 -10.039 1 96.75 388 CYS A N 1
ATOM 2981 C CA . CYS A 1 388 ? 5.477 -36.969 -10.117 1 96.75 388 CYS A CA 1
ATOM 2982 C C . CYS A 1 388 ? 5.301 -38.125 -11.086 1 96.75 388 CYS A C 1
ATOM 2984 O O . CYS A 1 388 ? 5.652 -38.031 -12.266 1 96.75 388 CYS A O 1
ATOM 2986 N N . THR A 1 389 ? 4.582 -39.25 -10.695 1 95.12 389 THR A N 1
ATOM 2987 C CA . THR A 1 389 ? 4.359 -40.406 -11.547 1 95.12 389 THR A CA 1
ATOM 2988 C C . THR A 1 389 ? 2.869 -40.625 -11.789 1 95.12 389 THR A C 1
ATOM 2990 O O . THR A 1 389 ? 2.48 -41.469 -12.594 1 95.12 389 THR A O 1
ATOM 2993 N N . ALA A 1 390 ? 2.104 -39.844 -11.156 1 94.88 390 ALA A N 1
ATOM 2994 C CA . ALA A 1 390 ? 0.661 -40.094 -11.18 1 94.88 390 ALA A CA 1
ATOM 2995 C C . ALA A 1 390 ? 0.061 -39.656 -12.523 1 94.88 390 ALA A C 1
ATOM 2997 O O . ALA A 1 390 ? -1.056 -40.062 -12.859 1 94.88 390 ALA A O 1
ATOM 2998 N N . PHE A 1 391 ? 0.785 -38.906 -13.242 1 94.06 391 PHE A N 1
ATOM 2999 C CA . PHE A 1 391 ? 0.254 -38.406 -14.492 1 94.06 391 PHE A CA 1
ATOM 3000 C C . PHE A 1 391 ? 0.794 -39.188 -15.68 1 94.06 391 PHE A C 1
ATOM 3002 O O . PHE A 1 391 ? 0.496 -38.844 -16.828 1 94.06 391 PHE A O 1
ATOM 3009 N N . GLN A 1 392 ? 1.635 -40.125 -15.562 1 81.44 392 GLN A N 1
ATOM 3010 C CA . GLN A 1 392 ? 2.256 -40.906 -16.625 1 81.44 392 GLN A CA 1
ATOM 3011 C C . GLN A 1 392 ? 1.409 -42.094 -16.984 1 81.44 392 GLN A C 1
ATOM 3013 O O . GLN A 1 392 ? 1.645 -42.75 -18.016 1 81.44 392 GLN A O 1
ATOM 3018 N N . GLU A 1 393 ? 0.399 -42.375 -16.266 1 61.66 393 GLU A N 1
ATOM 3019 C CA . GLU A 1 393 ? -0.391 -43.562 -16.594 1 61.66 393 GLU A CA 1
ATOM 3020 C C . GLU A 1 393 ? -1.535 -43.219 -17.547 1 61.66 393 GLU A C 1
ATOM 3022 O O . GLU A 1 393 ? -2.039 -42.094 -17.531 1 61.66 393 GLU A O 1
ATOM 3027 N N . MET B 1 1 ? -47.969 13.891 76.812 1 23.67 1 MET B N 1
ATOM 3028 C CA . MET B 1 1 ? -48.062 13.242 75.5 1 23.67 1 MET B CA 1
ATOM 3029 C C . MET B 1 1 ? -47.938 14.266 74.375 1 23.67 1 MET B C 1
ATOM 3031 O O . MET B 1 1 ? -48.062 13.922 73.188 1 23.67 1 MET B O 1
ATOM 3035 N N . ARG B 1 2 ? -47.844 15.562 74.812 1 28.59 2 ARG B N 1
ATOM 3036 C CA . ARG B 1 2 ? -48.125 16.688 73.875 1 28.59 2 ARG B CA 1
ATOM 3037 C C . ARG B 1 2 ? -46.875 17.031 73.062 1 28.59 2 ARG B C 1
ATOM 3039 O O . ARG B 1 2 ? -46.781 18.125 72.5 1 28.59 2 ARG B O 1
ATOM 3046 N N . VAL B 1 3 ? -45.844 16.125 73.062 1 33.25 3 VAL B N 1
ATOM 3047 C CA . VAL B 1 3 ? -44.531 16.594 72.625 1 33.25 3 VAL B CA 1
ATOM 3048 C C . VAL B 1 3 ? -44.531 16.75 71.062 1 33.25 3 VAL B C 1
ATOM 3050 O O . VAL B 1 3 ? -43.562 17.219 70.5 1 33.25 3 VAL B O 1
ATOM 3053 N N . HIS B 1 4 ? -45.531 16.188 70.375 1 33.91 4 HIS B N 1
ATOM 3054 C CA . HIS B 1 4 ? -45.125 15.773 69.062 1 33.91 4 HIS B CA 1
ATOM 3055 C C . HIS B 1 4 ? -45.125 16.953 68.062 1 33.91 4 HIS B C 1
ATOM 3057 O O . HIS B 1 4 ? -44.906 16.781 66.875 1 33.91 4 HIS B O 1
ATOM 3063 N N . SER B 1 5 ? -45.688 18.141 68.438 1 36.16 5 SER B N 1
ATOM 3064 C CA . SER B 1 5 ? -46.25 18.891 67.312 1 36.16 5 SER B CA 1
ATOM 3065 C C . SER B 1 5 ? -45.156 19.656 66.562 1 36.16 5 SER B C 1
ATOM 3067 O O . SER B 1 5 ? -45.438 20.375 65.625 1 36.16 5 SER B O 1
ATOM 3069 N N . LEU B 1 6 ? -43.906 19.797 67.188 1 38.41 6 LEU B N 1
ATOM 3070 C CA . LEU B 1 6 ? -43.188 20.984 66.75 1 38.41 6 LEU B CA 1
ATOM 3071 C C . LEU B 1 6 ? -42.5 20.734 65.375 1 38.41 6 LEU B C 1
ATOM 3073 O O . LEU B 1 6 ? -41.781 21.609 64.875 1 38.41 6 LEU B O 1
ATOM 3077 N N . LEU B 1 7 ? -42.438 19.469 64.875 1 37.03 7 LEU B N 1
ATOM 3078 C CA . LEU B 1 7 ? -41.406 19.219 63.875 1 37.03 7 LEU B CA 1
ATOM 3079 C C . LEU B 1 7 ? -41.875 19.734 62.5 1 37.03 7 LEU B C 1
ATOM 3081 O O . LEU B 1 7 ? -41.344 19.297 61.469 1 37.03 7 LEU B O 1
ATOM 3085 N N . ARG B 1 8 ? -42.969 20.438 62.375 1 40.84 8 ARG B N 1
ATOM 3086 C CA . ARG B 1 8 ? -43.531 20.625 61.031 1 40.84 8 ARG B CA 1
ATOM 3087 C C . ARG B 1 8 ? -42.719 21.656 60.25 1 40.84 8 ARG B C 1
ATOM 3089 O O . ARG B 1 8 ? -42.781 21.688 59 1 40.84 8 ARG B O 1
ATOM 3096 N N . PRO B 1 9 ? -42.125 22.641 61.031 1 39.97 9 PRO B N 1
ATOM 3097 C CA . PRO B 1 9 ? -41.844 23.766 60.125 1 39.97 9 PRO B CA 1
ATOM 3098 C C . PRO B 1 9 ? -40.594 23.562 59.281 1 39.97 9 PRO B C 1
ATOM 3100 O O . PRO B 1 9 ? -40.25 24.406 58.469 1 39.97 9 PRO B O 1
ATOM 3103 N N . ILE B 1 10 ? -39.719 22.609 59.656 1 41.09 10 ILE B N 1
ATOM 3104 C CA . ILE B 1 10 ? -38.375 22.719 59.094 1 41.09 10 ILE B CA 1
ATOM 3105 C C . ILE B 1 10 ? -38.406 22.328 57.594 1 41.09 10 ILE B C 1
ATOM 3107 O O . ILE B 1 10 ? -37.406 22.516 56.906 1 41.09 10 ILE B O 1
ATOM 3111 N N . ILE B 1 11 ? -39.469 21.734 57.094 1 41.75 11 ILE B N 1
ATOM 3112 C CA . ILE B 1 11 ? -39.375 21.172 55.75 1 41.75 11 ILE B CA 1
ATOM 3113 C C . ILE B 1 11 ? -39.438 22.281 54.719 1 41.75 11 ILE B C 1
ATOM 3115 O O . ILE B 1 11 ? -39.125 22.078 53.562 1 41.75 11 ILE B O 1
ATOM 3119 N N . ALA B 1 12 ? -40 23.484 55.062 1 40.97 12 ALA B N 1
ATOM 3120 C CA . ALA B 1 12 ? -40.312 24.391 53.969 1 40.97 12 ALA B CA 1
ATOM 3121 C C . ALA B 1 12 ? -39.062 25.078 53.438 1 40.97 12 ALA B C 1
ATOM 3123 O O . ALA B 1 12 ? -39.062 25.562 52.281 1 40.97 12 ALA B O 1
ATOM 3124 N N . ALA B 1 13 ? -38.062 25.344 54.312 1 41.25 13 ALA B N 1
ATOM 3125 C CA . ALA B 1 13 ? -37.031 26.266 53.844 1 41.25 13 ALA B CA 1
ATOM 3126 C C . ALA B 1 13 ? -36.094 25.578 52.844 1 41.25 13 ALA B C 1
ATOM 3128 O O . ALA B 1 13 ? -35.281 26.234 52.188 1 41.25 13 ALA B O 1
ATOM 3129 N N . LEU B 1 14 ? -36.031 24.234 52.906 1 41.03 14 LEU B N 1
ATOM 3130 C CA . LEU B 1 14 ? -35.031 23.625 52.031 1 41.03 14 LEU B CA 1
ATOM 3131 C C . LEU B 1 14 ? -35.438 23.703 50.594 1 41.03 14 LEU B C 1
ATOM 3133 O O . LEU B 1 14 ? -34.688 23.281 49.688 1 41.03 14 LEU B O 1
ATOM 3137 N N . ALA B 1 15 ? -36.75 23.953 50.312 1 42.91 15 ALA B N 1
ATOM 3138 C CA . ALA B 1 15 ? -37.125 23.859 48.906 1 42.91 15 ALA B CA 1
ATOM 3139 C C . ALA B 1 15 ? -36.531 25 48.094 1 42.91 15 ALA B C 1
ATOM 3141 O O . ALA B 1 15 ? -36.594 25.016 46.875 1 42.91 15 ALA B O 1
ATOM 3142 N N . MET B 1 16 ? -36.25 26.156 48.75 1 39.09 16 MET B N 1
ATOM 3143 C CA . MET B 1 16 ? -36.031 27.328 47.906 1 39.09 16 MET B CA 1
ATOM 3144 C C . MET B 1 16 ? -34.656 27.297 47.281 1 39.09 16 MET B C 1
ATOM 3146 O O . MET B 1 16 ? -34.312 28.141 46.438 1 39.09 16 MET B O 1
ATOM 3150 N N . ALA B 1 17 ? -33.688 26.641 47.938 1 39.66 17 ALA B N 1
ATOM 3151 C CA . ALA B 1 17 ? -32.375 26.859 47.312 1 39.66 17 ALA B CA 1
ATOM 3152 C C . ALA B 1 17 ? -32.219 26.094 46 1 39.66 17 ALA B C 1
ATOM 3154 O O . ALA B 1 17 ? -31.547 25.078 45.938 1 39.66 17 ALA B O 1
ATOM 3155 N N . MET B 1 18 ? -33.281 25.609 45.438 1 40.81 18 MET B N 1
ATOM 3156 C CA . MET B 1 18 ? -32.938 25.172 44.094 1 40.81 18 MET B CA 1
ATOM 3157 C C . MET B 1 18 ? -32.188 26.266 43.344 1 40.81 18 MET B C 1
ATOM 3159 O O . MET B 1 18 ? -32.812 27.234 42.875 1 40.81 18 MET B O 1
ATOM 3163 N N . ALA B 1 19 ? -31 26.734 43.75 1 39.19 19 ALA B N 1
ATOM 3164 C CA . ALA B 1 19 ? -30.062 27.562 43 1 39.19 19 ALA B CA 1
ATOM 3165 C C . ALA B 1 19 ? -30.125 27.25 41.531 1 39.19 19 ALA B C 1
ATOM 3167 O O . ALA B 1 19 ? -30.25 26.094 41.125 1 39.19 19 ALA B O 1
ATOM 3168 N N . ALA B 1 20 ? -30.516 28.219 40.719 1 40 20 ALA B N 1
ATOM 3169 C CA . ALA B 1 20 ? -30.406 28.312 39.281 1 40 20 ALA B CA 1
ATOM 3170 C C . ALA B 1 20 ? -29.094 27.703 38.812 1 40 20 ALA B C 1
ATOM 3172 O O . ALA B 1 20 ? -28.016 28.203 39.094 1 40 20 ALA B O 1
ATOM 3173 N N . LEU B 1 21 ? -28.906 26.375 38.75 1 43.81 21 LEU B N 1
ATOM 3174 C CA . LEU B 1 21 ? -27.812 25.969 37.906 1 43.81 21 LEU B CA 1
ATOM 3175 C C . LEU B 1 21 ? -27.625 26.953 36.75 1 43.81 21 LEU B C 1
ATOM 3177 O O . LEU B 1 21 ? -28.594 27.297 36.062 1 43.81 21 LEU B O 1
ATOM 3181 N N . PRO B 1 22 ? -26.781 27.906 36.812 1 43.97 22 PRO B N 1
ATOM 3182 C CA . PRO B 1 22 ? -26.609 28.734 35.594 1 43.97 22 PRO B CA 1
ATOM 3183 C C . PRO B 1 22 ? -26.938 27.969 34.312 1 43.97 22 PRO B C 1
ATOM 3185 O O . PRO B 1 22 ? -26.625 26.781 34.219 1 43.97 22 PRO B O 1
ATOM 3188 N N . ALA B 1 23 ? -28.016 28.141 33.688 1 42.94 23 ALA B N 1
ATOM 3189 C CA . ALA B 1 23 ? -28.266 27.672 32.344 1 42.94 23 ALA B CA 1
ATOM 3190 C C . ALA B 1 23 ? -27 27.766 31.484 1 42.94 23 ALA B C 1
ATOM 3192 O O . ALA B 1 23 ? -26.516 28.859 31.219 1 42.94 23 ALA B O 1
ATOM 3193 N N . LEU B 1 24 ? -25.984 26.984 31.641 1 49.41 24 LEU B N 1
ATOM 3194 C CA . LEU B 1 24 ? -24.953 27.047 30.594 1 49.41 24 LEU B CA 1
ATOM 3195 C C . LEU B 1 24 ? -25.562 27.359 29.234 1 49.41 24 LEU B C 1
ATOM 3197 O O . LEU B 1 24 ? -26.484 26.672 28.797 1 49.41 24 LEU B O 1
ATOM 3201 N N . GLY B 1 25 ? -25.812 28.578 28.859 1 56.19 25 GLY B N 1
ATOM 3202 C CA . GLY B 1 25 ? -26.406 29.016 27.609 1 56.19 25 GLY B CA 1
ATOM 3203 C C . GLY B 1 25 ? -26.016 28.156 26.422 1 56.19 25 GLY B C 1
ATOM 3204 O O . GLY B 1 25 ? -24.922 27.578 26.406 1 56.19 25 GLY B O 1
ATOM 3205 N N . GLU B 1 26 ? -26.953 27.75 25.594 1 79.38 26 GLU B N 1
ATOM 3206 C CA . GLU B 1 26 ? -26.812 26.984 24.359 1 79.38 26 GLU B CA 1
ATOM 3207 C C . GLU B 1 26 ? -25.797 27.625 23.406 1 79.38 26 GLU B C 1
ATOM 3209 O O . GLU B 1 26 ? -25.875 28.828 23.141 1 79.38 26 GLU B O 1
ATOM 3214 N N . VAL B 1 27 ? -24.562 27.047 23.281 1 90.5 27 VAL B N 1
ATOM 3215 C CA . VAL B 1 27 ? -23.531 27.516 22.344 1 90.5 27 VAL B CA 1
ATOM 3216 C C . VAL B 1 27 ? -23.703 26.812 21 1 90.5 27 VAL B C 1
ATOM 3218 O O . VAL B 1 27 ? -23.766 25.578 20.938 1 90.5 27 VAL B O 1
ATOM 3221 N N . GLN B 1 28 ? -23.953 27.609 19.984 1 94.38 28 GLN B N 1
ATOM 3222 C CA . GLN B 1 28 ? -24.109 27.078 18.625 1 94.38 28 GLN B CA 1
ATOM 3223 C C . GLN B 1 28 ? -22.984 27.578 17.719 1 94.38 28 GLN B C 1
ATOM 3225 O O . GLN B 1 28 ? -22.812 28.781 17.531 1 94.38 28 GLN B O 1
ATOM 3230 N N . LEU B 1 29 ? -22.203 26.625 17.266 1 97.12 29 LEU B N 1
ATOM 3231 C CA . LEU B 1 29 ? -21.156 27.016 16.328 1 97.12 29 LEU B CA 1
ATOM 3232 C C . LEU B 1 29 ? -21.469 26.516 14.914 1 97.12 29 LEU B C 1
ATOM 3234 O O . LEU B 1 29 ? -21.703 25.328 14.711 1 97.12 29 LEU B O 1
ATOM 3238 N N . ARG B 1 30 ? -21.469 27.438 13.961 1 97.75 30 ARG B N 1
ATOM 3239 C CA . ARG B 1 30 ? -21.625 27.141 12.539 1 97.75 30 ARG B CA 1
ATOM 3240 C C . ARG B 1 30 ? -20.281 27.234 11.82 1 97.75 30 ARG B C 1
ATOM 3242 O O . ARG B 1 30 ? -19.578 28.25 11.93 1 97.75 30 ARG B O 1
ATOM 3249 N N . VAL B 1 31 ? -19.938 26.172 11.125 1 98.75 31 VAL B N 1
ATOM 3250 C CA . VAL B 1 31 ? -18.688 26.125 10.367 1 98.75 31 VAL B CA 1
ATOM 3251 C C . VAL B 1 31 ? -18.984 25.922 8.891 1 98.75 31 VAL B C 1
ATOM 3253 O O . VAL B 1 31 ? -19.938 25.234 8.531 1 98.75 31 VAL B O 1
ATOM 3256 N N . ALA B 1 32 ? -18.25 26.594 8.055 1 98.88 32 ALA B N 1
ATOM 3257 C CA . ALA B 1 32 ? -18.328 26.344 6.617 1 98.88 32 ALA B CA 1
ATOM 3258 C C . ALA B 1 32 ? -17.094 25.609 6.121 1 98.88 32 ALA B C 1
ATOM 3260 O O . ALA B 1 32 ? -15.984 25.844 6.609 1 98.88 32 ALA B O 1
ATOM 3261 N N . TYR B 1 33 ? -17.312 24.656 5.234 1 98.88 33 TYR B N 1
ATOM 3262 C CA . TYR B 1 33 ? -16.25 23.969 4.504 1 98.88 33 TYR B CA 1
ATOM 3263 C C . TYR B 1 33 ? -16.281 24.328 3.023 1 98.88 33 TYR B C 1
ATOM 3265 O O . TYR B 1 33 ? -17.297 24.125 2.354 1 98.88 33 TYR B O 1
ATOM 3273 N N . LEU B 1 34 ? -15.195 24.891 2.568 1 98.88 34 LEU B N 1
ATOM 3274 C CA . LEU B 1 34 ? -15.094 25.359 1.188 1 98.88 34 LEU B CA 1
ATOM 3275 C C . LEU B 1 34 ? -14.008 24.594 0.438 1 98.88 34 LEU B C 1
ATOM 3277 O O . LEU B 1 34 ? -12.844 24.594 0.846 1 98.88 34 LEU B O 1
ATOM 3281 N N . ARG B 1 35 ? -14.391 23.953 -0.624 1 98.38 35 ARG B N 1
ATOM 3282 C CA . ARG B 1 35 ? -13.445 23.172 -1.412 1 98.38 35 ARG B CA 1
ATOM 3283 C C . ARG B 1 35 ? -13.508 23.562 -2.885 1 98.38 35 ARG B C 1
ATOM 3285 O O . ARG B 1 35 ? -14.594 23.688 -3.453 1 98.38 35 ARG B O 1
ATOM 3292 N N . GLN B 1 36 ? -12.367 23.734 -3.482 1 97.38 36 GLN B N 1
ATOM 3293 C CA . GLN B 1 36 ? -12.242 23.906 -4.926 1 97.38 36 GLN B CA 1
ATOM 3294 C C . GLN B 1 36 ? -11.812 22.609 -5.602 1 97.38 36 GLN B C 1
ATOM 3296 O O . GLN B 1 36 ? -10.766 22.047 -5.273 1 97.38 36 GLN B O 1
ATOM 3301 N N . GLU B 1 37 ? -12.641 22.172 -6.523 1 94.69 37 GLU B N 1
ATOM 3302 C CA . GLU B 1 37 ? -12.164 21.094 -7.371 1 94.69 37 GLU B CA 1
ATOM 3303 C C . GLU B 1 37 ? -11.023 21.547 -8.273 1 94.69 37 GLU B C 1
ATOM 3305 O O . GLU B 1 37 ? -11.078 22.641 -8.852 1 94.69 37 GLU B O 1
ATOM 3310 N N . VAL B 1 38 ? -10.008 20.766 -8.258 1 92.12 38 VAL B N 1
ATOM 3311 C CA . VAL B 1 38 ? -8.836 21.125 -9.047 1 92.12 38 VAL B CA 1
ATOM 3312 C C . VAL B 1 38 ? -8.609 20.094 -10.141 1 92.12 38 VAL B C 1
ATOM 3314 O O . VAL B 1 38 ? -8.766 18.891 -9.914 1 92.12 38 VAL B O 1
ATOM 3317 N N . GLU B 1 39 ? -8.336 20.609 -11.312 1 88.81 39 GLU B N 1
ATOM 3318 C CA . GLU B 1 39 ? -7.984 19.719 -12.406 1 88.81 39 GLU B CA 1
ATOM 3319 C C . GLU B 1 39 ? -6.637 19.047 -12.164 1 88.81 39 GLU B C 1
ATOM 3321 O O . GLU B 1 39 ? -5.645 19.719 -11.875 1 88.81 39 GLU B O 1
ATOM 3326 N N . ARG B 1 40 ? -6.648 17.734 -12.242 1 86.19 40 ARG B N 1
ATOM 3327 C CA . ARG B 1 40 ? -5.398 17 -12.078 1 86.19 40 ARG B CA 1
ATOM 3328 C C . ARG B 1 40 ? -4.809 16.609 -13.43 1 86.19 40 ARG B C 1
ATOM 3330 O O . ARG B 1 40 ? -5.539 16.188 -14.336 1 86.19 40 ARG B O 1
ATOM 3337 N N . PRO B 1 41 ? -3.559 16.797 -13.516 1 86.75 41 PRO B N 1
ATOM 3338 C CA . PRO B 1 41 ? -2.939 16.312 -14.758 1 86.75 41 PRO B CA 1
ATOM 3339 C C . PRO B 1 41 ? -3.029 14.805 -14.906 1 86.75 41 PRO B C 1
ATOM 3341 O O . PRO B 1 41 ? -3.18 14.086 -13.914 1 86.75 41 PRO B O 1
ATOM 3344 N N . PRO B 1 42 ? -3.014 14.422 -16.203 1 84.69 42 PRO B N 1
ATOM 3345 C CA . PRO B 1 42 ? -3.008 12.969 -16.391 1 84.69 42 PRO B CA 1
ATOM 3346 C C . PRO B 1 42 ? -1.783 12.297 -15.781 1 84.69 42 PRO B C 1
ATOM 3348 O O . PRO B 1 42 ? -0.693 12.875 -15.773 1 84.69 42 PRO B O 1
ATOM 3351 N N . VAL B 1 43 ? -2.033 11.141 -15.219 1 85.56 43 VAL B N 1
ATOM 3352 C CA . VAL B 1 43 ? -0.949 10.336 -14.664 1 85.56 43 VAL B CA 1
ATOM 3353 C C . VAL B 1 43 ? -0.901 8.984 -15.367 1 85.56 43 VAL B C 1
ATOM 3355 O O . VAL B 1 43 ? -1.867 8.578 -16.016 1 85.56 43 VAL B O 1
ATOM 3358 N N . LEU B 1 44 ? 0.182 8.328 -15.211 1 81 44 LEU B N 1
ATOM 3359 C CA . LEU B 1 44 ? 0.41 7.082 -15.93 1 81 44 LEU B CA 1
ATOM 3360 C C . LEU B 1 44 ? -0.495 5.977 -15.406 1 81 44 LEU B C 1
ATOM 3362 O O . LEU B 1 44 ? -0.905 5.09 -16.156 1 81 44 LEU B O 1
ATOM 3366 N N . SER B 1 45 ? -0.752 5.969 -14.133 1 82.62 45 SER B N 1
ATOM 3367 C CA . SER B 1 45 ? -1.583 4.93 -13.539 1 82.62 45 SER B CA 1
ATOM 3368 C C . SER B 1 45 ? -2.82 5.527 -12.875 1 82.62 45 SER B C 1
ATOM 3370 O O . SER B 1 45 ? -2.725 6.527 -12.156 1 82.62 45 SER B O 1
ATOM 3372 N N . ASN B 1 46 ? -3.906 4.836 -13.062 1 83 46 ASN B N 1
ATOM 3373 C CA . ASN B 1 46 ? -5.152 5.285 -12.453 1 83 46 ASN B CA 1
ATOM 3374 C C . ASN B 1 46 ? -5.578 4.379 -11.297 1 83 46 ASN B C 1
ATOM 3376 O O . ASN B 1 46 ? -6.75 4.348 -10.922 1 83 46 ASN B O 1
ATOM 3380 N N . LEU B 1 47 ? -4.629 3.707 -10.758 1 85.62 47 LEU B N 1
ATOM 3381 C CA . LEU B 1 47 ? -4.906 2.721 -9.711 1 85.62 47 LEU B CA 1
ATOM 3382 C C . LEU B 1 47 ? -5.379 3.4 -8.43 1 85.62 47 LEU B C 1
ATOM 3384 O O . LEU B 1 47 ? -6.055 2.781 -7.609 1 85.62 47 LEU B O 1
ATOM 3388 N N . ASP B 1 48 ? -4.98 4.633 -8.219 1 87.19 48 ASP B N 1
ATOM 3389 C CA . ASP B 1 48 ? -5.273 5.316 -6.965 1 87.19 48 ASP B CA 1
ATOM 3390 C C . ASP B 1 48 ? -5.957 6.656 -7.215 1 87.19 48 ASP B C 1
ATOM 3392 O O . ASP B 1 48 ? -5.395 7.711 -6.922 1 87.19 48 ASP B O 1
ATOM 3396 N N . PRO B 1 49 ? -7.148 6.566 -7.613 1 87.31 49 PRO B N 1
ATOM 3397 C CA . PRO B 1 49 ? -7.848 7.832 -7.836 1 87.31 49 PRO B CA 1
ATOM 3398 C C . PRO B 1 49 ? -8.141 8.578 -6.535 1 87.31 49 PRO B C 1
ATOM 3400 O O . PRO B 1 49 ? -8.227 7.965 -5.473 1 87.31 49 PRO B O 1
ATOM 3403 N N . GLU B 1 50 ? -8.242 9.844 -6.645 1 90.94 50 GLU B N 1
ATOM 3404 C CA . GLU B 1 50 ? -8.641 10.633 -5.48 1 90.94 50 GLU B CA 1
ATOM 3405 C C . GLU B 1 50 ? -10.117 10.398 -5.145 1 90.94 50 GLU B C 1
ATOM 3407 O O . GLU B 1 50 ? -10.977 10.477 -6.02 1 90.94 50 GLU B O 1
ATOM 3412 N N . PRO B 1 51 ? -10.391 10.141 -3.922 1 93.44 51 PRO B N 1
ATOM 3413 C CA . PRO B 1 51 ? -11.797 9.969 -3.547 1 93.44 51 PRO B CA 1
ATOM 3414 C C . PRO B 1 51 ? -12.602 11.258 -3.68 1 93.44 51 PRO B C 1
ATOM 3416 O O . PRO B 1 51 ? -12.086 12.344 -3.406 1 93.44 51 PRO B O 1
ATOM 3419 N N . ALA B 1 52 ? -13.836 11.109 -3.988 1 93 52 ALA B N 1
ATOM 3420 C CA . ALA B 1 52 ? -14.719 12.258 -4.172 1 93 52 ALA B CA 1
ATOM 3421 C C . ALA B 1 52 ? -14.867 13.047 -2.871 1 93 52 ALA B C 1
ATOM 3423 O O . ALA B 1 52 ? -14.977 14.273 -2.891 1 93 52 ALA B O 1
ATOM 3424 N N . GLY B 1 53 ? -14.789 12.398 -1.748 1 96.94 53 GLY B N 1
ATOM 3425 C CA . GLY B 1 53 ? -15.031 13.039 -0.465 1 96.94 53 GLY B CA 1
ATOM 3426 C C . GLY B 1 53 ? -13.75 13.453 0.241 1 96.94 53 GLY B C 1
ATOM 3427 O O . GLY B 1 53 ? -13.773 13.789 1.429 1 96.94 53 GLY B O 1
ATOM 3428 N N . LEU B 1 54 ? -12.656 13.43 -0.546 1 97.5 54 LEU B N 1
ATOM 3429 C CA . LEU B 1 54 ? -11.375 13.758 0.07 1 97.5 54 LEU B CA 1
ATOM 3430 C C . LEU B 1 54 ? -11.43 15.117 0.76 1 97.5 54 LEU B C 1
ATOM 3432 O O . LEU B 1 54 ? -11.844 16.109 0.157 1 97.5 54 LEU B O 1
ATOM 3436 N N . GLY B 1 55 ? -11.023 15.195 1.981 1 98.31 55 GLY B N 1
ATOM 3437 C CA . GLY B 1 55 ? -11.109 16.391 2.799 1 98.31 55 GLY B CA 1
ATOM 3438 C C . GLY B 1 55 ? -12.453 16.562 3.482 1 98.31 55 GLY B C 1
ATOM 3439 O O . GLY B 1 55 ? -12.523 16.688 4.707 1 98.31 55 GLY B O 1
ATOM 3440 N N . LEU B 1 56 ? -13.5 16.531 2.701 1 98.56 56 LEU B N 1
ATOM 3441 C CA . LEU B 1 56 ? -14.859 16.719 3.215 1 98.56 56 LEU B CA 1
ATOM 3442 C C . LEU B 1 56 ? -15.219 15.609 4.203 1 98.56 56 LEU B C 1
ATOM 3444 O O . LEU B 1 56 ? -15.836 15.875 5.238 1 98.56 56 LEU B O 1
ATOM 3448 N N . ASP B 1 57 ? -14.867 14.359 3.893 1 98.81 57 ASP B N 1
ATOM 3449 C CA . ASP B 1 57 ? -15.133 13.25 4.809 1 98.81 57 ASP B CA 1
ATOM 3450 C C . ASP B 1 57 ? -14.445 13.477 6.152 1 98.81 57 ASP B C 1
ATOM 3452 O O . ASP B 1 57 ? -14.992 13.109 7.199 1 98.81 57 ASP B O 1
ATOM 3456 N N . GLY B 1 58 ? -13.266 14.031 6.098 1 98.88 58 GLY B N 1
ATOM 3457 C CA . GLY B 1 58 ? -12.578 14.367 7.336 1 98.88 58 GLY B CA 1
ATOM 3458 C C . GLY B 1 58 ? -13.305 15.43 8.148 1 98.88 58 GLY B C 1
ATOM 3459 O O . GLY B 1 58 ? -13.422 15.305 9.367 1 98.88 58 GLY B O 1
ATOM 3460 N N . ALA B 1 59 ? -13.75 16.453 7.473 1 98.88 59 ALA B N 1
ATOM 3461 C CA . ALA B 1 59 ? -14.516 17.5 8.133 1 98.88 59 ALA B CA 1
ATOM 3462 C C . ALA B 1 59 ? -15.789 16.953 8.766 1 98.88 59 ALA B C 1
ATOM 3464 O O . ALA B 1 59 ? -16.141 17.328 9.883 1 98.88 59 ALA B O 1
ATOM 3465 N N . GLN B 1 60 ? -16.438 16.078 8.047 1 98.88 60 GLN B N 1
ATOM 3466 C CA . GLN B 1 60 ? -17.656 15.461 8.547 1 98.88 60 GLN B CA 1
ATOM 3467 C C . GLN B 1 60 ? -17.391 14.648 9.805 1 98.88 60 GLN B C 1
ATOM 3469 O O . GLN B 1 60 ? -18.172 14.68 10.758 1 98.88 60 GLN B O 1
ATOM 3474 N N . LEU B 1 61 ? -16.297 13.938 9.766 1 98.88 61 LEU B N 1
ATOM 3475 C CA . LEU B 1 61 ? -15.961 13.188 10.969 1 98.88 61 LEU B CA 1
ATOM 3476 C C . LEU B 1 61 ? -15.68 14.133 12.133 1 98.88 61 LEU B C 1
ATOM 3478 O O . LEU B 1 61 ? -16.078 13.867 13.266 1 98.88 61 LEU B O 1
ATOM 3482 N N . GLY B 1 62 ? -14.922 15.203 11.883 1 98.75 62 GLY B N 1
ATOM 3483 C CA . GLY B 1 62 ? -14.68 16.203 12.914 1 98.75 62 GLY B CA 1
ATOM 3484 C C . GLY B 1 62 ? -15.961 16.766 13.5 1 98.75 62 GLY B C 1
ATOM 3485 O O . GLY B 1 62 ? -16.047 16.984 14.711 1 98.75 62 GLY B O 1
ATOM 3486 N N . LEU B 1 63 ? -16.938 17.016 12.641 1 98.69 63 LEU B N 1
ATOM 3487 C CA . LEU B 1 63 ? -18.25 17.484 13.086 1 98.69 63 LEU B CA 1
ATOM 3488 C C . LEU B 1 63 ? -18.906 16.484 14.023 1 98.69 63 LEU B C 1
ATOM 3490 O O . LEU B 1 63 ? -19.391 16.844 15.094 1 98.69 63 LEU B O 1
ATOM 3494 N N . GLU B 1 64 ? -18.891 15.234 13.625 1 98.31 64 GLU B N 1
ATOM 3495 C CA . GLU B 1 64 ? -19.5 14.188 14.43 1 98.31 64 GLU B CA 1
ATOM 3496 C C . GLU B 1 64 ? -18.812 14.047 15.781 1 98.31 64 GLU B C 1
ATOM 3498 O O . GLU B 1 64 ? -19.469 13.859 16.812 1 98.31 64 GLU B O 1
ATOM 3503 N N . ASP B 1 65 ? -17.531 14.117 15.734 1 97.69 65 ASP B N 1
ATOM 3504 C CA . ASP B 1 65 ? -16.781 14.055 16.984 1 97.69 65 ASP B CA 1
ATOM 3505 C C . ASP B 1 65 ? -17.141 15.211 17.906 1 97.69 65 ASP B C 1
ATOM 3507 O O . ASP B 1 65 ? -17.328 15.023 19.109 1 97.69 65 ASP B O 1
ATOM 3511 N N . ASN B 1 66 ? -17.234 16.406 17.359 1 97.75 66 ASN B N 1
ATOM 3512 C CA . ASN B 1 66 ? -17.594 17.578 18.141 1 97.75 66 ASN B CA 1
ATOM 3513 C C . ASN B 1 66 ? -19.016 17.453 18.703 1 97.75 66 ASN B C 1
ATOM 3515 O O . ASN B 1 66 ? -19.281 17.828 19.844 1 97.75 66 ASN B O 1
ATOM 3519 N N . ARG B 1 67 ? -19.906 16.938 17.875 1 97.06 67 ARG B N 1
ATOM 3520 C CA . ARG B 1 67 ? -21.281 16.734 18.328 1 97.06 67 ARG B CA 1
ATOM 3521 C C . ARG B 1 67 ? -21.344 15.75 19.484 1 97.06 67 ARG B C 1
ATOM 3523 O O . ARG B 1 67 ? -22.094 15.961 20.453 1 97.06 67 ARG B O 1
ATOM 3530 N N . THR B 1 68 ? -20.594 14.766 19.359 1 95.19 68 THR B N 1
ATOM 3531 C CA . THR B 1 68 ? -20.562 13.758 20.406 1 95.19 68 THR B CA 1
ATOM 3532 C C . THR B 1 68 ? -20.016 14.352 21.703 1 95.19 68 THR B C 1
ATOM 3534 O O . THR B 1 68 ? -20.609 14.164 22.766 1 95.19 68 THR B O 1
ATOM 3537 N N . SER B 1 69 ? -18.969 15.086 21.672 1 91.44 69 SER B N 1
ATOM 3538 C CA . SER B 1 69 ? -18.359 15.688 22.859 1 91.44 69 SER B CA 1
ATOM 3539 C C . SER B 1 69 ? -19.234 16.812 23.406 1 91.44 69 SER B C 1
ATOM 3541 O O . SER B 1 69 ? -19.25 17.062 24.625 1 91.44 69 SER B O 1
ATOM 3543 N N . GLY B 1 70 ? -19.969 17.484 22.531 1 91.12 70 GLY B N 1
ATOM 3544 C CA . GLY B 1 70 ? -20.734 18.656 22.906 1 91.12 70 GLY B CA 1
ATOM 3545 C C . GLY B 1 70 ? -22.141 18.344 23.375 1 91.12 70 GLY B C 1
ATOM 3546 O O . GLY B 1 70 ? -22.812 19.203 23.938 1 91.12 70 GLY B O 1
ATOM 3547 N N . ARG B 1 71 ? -22.547 17.172 23.125 1 87.5 71 ARG B N 1
ATOM 3548 C CA . ARG B 1 71 ? -23.922 16.797 23.391 1 87.5 71 ARG B CA 1
ATOM 3549 C C . ARG B 1 71 ? -24.297 17.047 24.844 1 87.5 71 ARG B C 1
ATOM 3551 O O . ARG B 1 71 ? -25.359 17.578 25.125 1 87.5 71 ARG B O 1
ATOM 3558 N N . PHE B 1 72 ? -23.422 16.828 25.797 1 87.44 72 PHE B N 1
ATOM 3559 C CA . PHE B 1 72 ? -23.75 16.938 27.203 1 87.44 72 PHE B CA 1
ATOM 3560 C C . PHE B 1 72 ? -23.406 18.312 27.734 1 87.44 72 PHE B C 1
ATOM 3562 O O . PHE B 1 72 ? -23.703 18.641 28.891 1 87.44 72 PHE B O 1
ATOM 3569 N N . LEU B 1 73 ? -22.828 19.125 26.875 1 90.62 73 LEU B N 1
ATOM 3570 C CA . LEU B 1 73 ? -22.406 20.453 27.312 1 90.62 73 LEU B CA 1
ATOM 3571 C C . LEU B 1 73 ? -23.328 21.531 26.75 1 90.62 73 LEU B C 1
ATOM 3573 O O . LEU B 1 73 ? -23.078 22.719 26.922 1 90.62 73 LEU B O 1
ATOM 3577 N N . GLY B 1 74 ? -24.406 21.062 26.047 1 91.12 74 GLY B N 1
ATOM 3578 C CA . GLY B 1 74 ? -25.344 22 25.453 1 91.12 74 GLY B CA 1
ATOM 3579 C C . GLY B 1 74 ? -24.766 22.719 24.25 1 91.12 74 GLY B C 1
ATOM 3580 O O . GLY B 1 74 ? -25.156 23.844 23.938 1 91.12 74 GLY B O 1
ATOM 3581 N N . GLN B 1 75 ? -23.781 22.141 23.609 1 94.56 75 GLN B N 1
ATOM 3582 C CA . GLN B 1 75 ? -23.156 22.688 22.422 1 94.56 75 GLN B CA 1
ATOM 3583 C C . GLN B 1 75 ? -23.703 22.031 21.156 1 94.56 75 GLN B C 1
ATOM 3585 O O . GLN B 1 75 ? -23.859 20.812 21.109 1 94.56 75 GLN B O 1
ATOM 3590 N N . THR B 1 76 ? -24.016 22.875 20.172 1 95.69 76 THR B N 1
ATOM 3591 C CA . THR B 1 76 ? -24.469 22.359 18.891 1 95.69 76 THR B CA 1
ATOM 3592 C C . THR B 1 76 ? -23.531 22.812 17.766 1 95.69 76 THR B C 1
ATOM 3594 O O . THR B 1 76 ? -23.047 23.938 17.766 1 95.69 76 THR B O 1
ATOM 3597 N N . TYR B 1 77 ? -23.297 21.906 16.875 1 97.5 77 TYR B N 1
ATOM 3598 C CA . TYR B 1 77 ? -22.375 22.156 15.766 1 97.5 77 TYR B CA 1
ATOM 3599 C C . TYR B 1 77 ? -23.062 21.859 14.438 1 97.5 77 TYR B C 1
ATOM 3601 O O . TYR B 1 77 ? -23.781 20.891 14.297 1 97.5 77 TYR B O 1
ATOM 3609 N N . THR B 1 78 ? -22.859 22.734 13.484 1 97.94 78 THR B N 1
ATOM 3610 C CA . THR B 1 78 ? -23.312 22.516 12.117 1 97.94 78 THR B CA 1
ATOM 3611 C C . THR B 1 78 ? -22.203 22.781 11.117 1 97.94 78 THR B C 1
ATOM 3613 O O . THR B 1 78 ? -21.266 23.516 11.406 1 97.94 78 THR B O 1
ATOM 3616 N N . LEU B 1 79 ? -22.266 22.109 9.969 1 98.69 79 LEU B N 1
ATOM 3617 C CA . LEU B 1 79 ? -21.297 22.234 8.891 1 98.69 79 LEU B CA 1
ATOM 3618 C C . LEU B 1 79 ? -21.984 22.469 7.555 1 98.69 79 LEU B C 1
ATOM 3620 O O . LEU B 1 79 ? -22.766 21.625 7.102 1 98.69 79 LEU B O 1
ATOM 3624 N N . ASP B 1 80 ? -21.734 23.625 6.988 1 98.56 80 ASP B N 1
ATOM 3625 C CA . ASP B 1 80 ? -22.188 23.922 5.637 1 98.56 80 ASP B CA 1
ATOM 3626 C C . ASP B 1 80 ? -21.078 23.688 4.613 1 98.56 80 ASP B C 1
ATOM 3628 O O . ASP B 1 80 ? -19.938 24.094 4.828 1 98.56 80 ASP B O 1
ATOM 3632 N N . THR B 1 81 ? -21.453 23 3.537 1 98.56 81 THR B N 1
ATOM 3633 C CA . THR B 1 81 ? -20.438 22.609 2.559 1 98.56 81 THR B CA 1
ATOM 3634 C C . THR B 1 81 ? -20.625 23.391 1.258 1 98.56 81 THR B C 1
ATOM 3636 O O . THR B 1 81 ? -21.75 23.516 0.754 1 98.56 81 THR B O 1
ATOM 3639 N N . TYR B 1 82 ? -19.562 23.953 0.772 1 98.5 82 TYR B N 1
ATOM 3640 C CA . TYR B 1 82 ? -19.484 24.641 -0.51 1 98.5 82 TYR B CA 1
ATOM 3641 C C . TYR B 1 82 ? -18.453 24.016 -1.421 1 98.5 82 TYR B C 1
ATOM 3643 O O . TYR B 1 82 ? -17.25 24.141 -1.182 1 98.5 82 TYR B O 1
ATOM 3651 N N . GLU B 1 83 ? -18.875 23.328 -2.396 1 97.69 83 GLU B N 1
ATOM 3652 C CA . GLU B 1 83 ? -17.984 22.719 -3.381 1 97.69 83 GLU B CA 1
ATOM 3653 C C . GLU B 1 83 ? -18.016 23.469 -4.707 1 97.69 83 GLU B C 1
ATOM 3655 O O . GLU B 1 83 ? -19.094 23.625 -5.312 1 97.69 83 GLU B O 1
ATOM 3660 N N . VAL B 1 84 ? -16.891 23.938 -5.094 1 98.19 84 VAL B N 1
ATOM 3661 C CA . VAL B 1 84 ? -16.797 24.75 -6.301 1 98.19 84 VAL B CA 1
ATOM 3662 C C . VAL B 1 84 ? -16.141 23.938 -7.418 1 98.19 84 VAL B C 1
ATOM 3664 O O . VAL B 1 84 ? -15.008 23.484 -7.289 1 98.19 84 VAL B O 1
ATOM 3667 N N . PRO B 1 85 ? -16.844 23.734 -8.539 1 96.56 85 PRO B N 1
ATOM 3668 C CA . PRO B 1 85 ? -16.281 22.969 -9.641 1 96.56 85 PRO B CA 1
ATOM 3669 C C . PRO B 1 85 ? -15.102 23.656 -10.32 1 96.56 85 PRO B C 1
ATOM 3671 O O . PRO B 1 85 ? -14.844 24.844 -10.055 1 96.56 85 PRO B O 1
ATOM 3674 N N . ILE B 1 86 ? -14.43 22.891 -11.117 1 95 86 ILE B N 1
ATOM 3675 C CA . ILE B 1 86 ? -13.336 23.438 -11.914 1 95 86 ILE B CA 1
ATOM 3676 C C . ILE B 1 86 ? -13.844 24.625 -12.727 1 95 86 ILE B C 1
ATOM 3678 O O . ILE B 1 86 ? -14.875 24.547 -13.391 1 95 86 ILE B O 1
ATOM 3682 N N . GLY B 1 87 ? -13.172 25.672 -12.609 1 93.81 87 GLY B N 1
ATOM 3683 C CA . GLY B 1 87 ? -13.555 26.875 -13.336 1 93.81 87 GLY B CA 1
ATOM 3684 C C . GLY B 1 87 ? -14.625 27.672 -12.633 1 93.81 87 GLY B C 1
ATOM 3685 O O . GLY B 1 87 ? -14.992 28.766 -13.086 1 93.81 87 GLY B O 1
ATOM 3686 N N . GLY B 1 88 ? -15.109 27.219 -11.508 1 97 88 GLY B N 1
ATOM 3687 C CA . GLY B 1 88 ? -16.125 27.938 -10.75 1 97 88 GLY B CA 1
ATOM 3688 C C . GLY B 1 88 ? -15.586 29.141 -10.008 1 97 88 GLY B C 1
ATOM 3689 O O . GLY B 1 88 ? -14.375 29.344 -9.953 1 97 88 GLY B O 1
ATOM 3690 N N . ASP B 1 89 ? -16.531 29.891 -9.461 1 97.56 89 ASP B N 1
ATOM 3691 C CA . ASP B 1 89 ? -16.172 31.141 -8.773 1 97.56 89 ASP B CA 1
ATOM 3692 C C . ASP B 1 89 ? -15.977 30.891 -7.277 1 97.56 89 ASP B C 1
ATOM 3694 O O . ASP B 1 89 ? -16.891 31.094 -6.484 1 97.56 89 ASP B O 1
ATOM 3698 N N . LEU B 1 90 ? -14.781 30.672 -6.891 1 97.75 90 LEU B N 1
ATOM 3699 C CA . LEU B 1 90 ? -14.43 30.312 -5.52 1 97.75 90 LEU B CA 1
ATOM 3700 C C . LEU B 1 90 ? -14.656 31.5 -4.582 1 97.75 90 LEU B C 1
ATOM 3702 O O . LEU B 1 90 ? -15.094 31.312 -3.443 1 97.75 90 LEU B O 1
ATOM 3706 N N . GLU B 1 91 ? -14.367 32.688 -4.945 1 98 91 GLU B N 1
ATOM 3707 C CA . GLU B 1 91 ? -14.531 33.844 -4.102 1 98 91 GLU B CA 1
ATOM 3708 C C . GLU B 1 91 ? -16 34.125 -3.797 1 98 91 GLU B C 1
ATOM 3710 O O . GLU B 1 91 ? -16.344 34.5 -2.682 1 98 91 GLU B O 1
ATOM 3715 N N . ALA B 1 92 ? -16.844 33.906 -4.809 1 98.44 92 ALA B N 1
ATOM 3716 C CA . ALA B 1 92 ? -18.281 34.031 -4.566 1 98.44 92 ALA B CA 1
ATOM 3717 C C . ALA B 1 92 ? -18.766 33.031 -3.527 1 98.44 92 ALA B C 1
ATOM 3719 O O . ALA B 1 92 ? -19.562 33.375 -2.656 1 98.44 92 ALA B O 1
ATOM 3720 N N . ALA B 1 93 ? -18.281 31.844 -3.686 1 98.75 93 ALA B N 1
ATOM 3721 C CA . ALA B 1 93 ? -18.641 30.812 -2.719 1 98.75 93 ALA B CA 1
ATOM 3722 C C . ALA B 1 93 ? -18.125 31.172 -1.324 1 98.75 93 ALA B C 1
ATOM 3724 O O . ALA B 1 93 ? -18.812 30.922 -0.327 1 98.75 93 ALA B O 1
ATOM 3725 N N . ALA B 1 94 ? -16.938 31.703 -1.293 1 98.81 94 ALA B N 1
ATOM 3726 C CA . ALA B 1 94 ? -16.359 32.125 -0.015 1 98.81 94 ALA B CA 1
ATOM 3727 C C . ALA B 1 94 ? -17.203 33.219 0.63 1 98.81 94 ALA B C 1
ATOM 3729 O O . ALA B 1 94 ? -17.453 33.188 1.838 1 98.81 94 ALA B O 1
ATOM 3730 N N . ARG B 1 95 ? -17.625 34.188 -0.127 1 98.69 95 ARG B N 1
ATOM 3731 C CA . ARG B 1 95 ? -18.453 35.281 0.388 1 98.69 95 ARG B CA 1
ATOM 3732 C C . ARG B 1 95 ? -19.781 34.75 0.933 1 98.69 95 ARG B C 1
ATOM 3734 O O . ARG B 1 95 ? -20.25 35.156 1.986 1 98.69 95 ARG B O 1
ATOM 3741 N N . ALA B 1 96 ? -20.312 33.781 0.19 1 98.5 96 ALA B N 1
ATOM 3742 C CA . ALA B 1 96 ? -21.562 33.188 0.641 1 98.5 96 ALA B CA 1
ATOM 3743 C C . ALA B 1 96 ? -21.359 32.438 1.955 1 98.5 96 ALA B C 1
ATOM 3745 O O . ALA B 1 96 ? -22.188 32.5 2.861 1 98.5 96 ALA B O 1
ATOM 3746 N N . ALA B 1 97 ? -20.281 31.719 2.016 1 98.69 97 ALA B N 1
ATOM 3747 C CA . ALA B 1 97 ? -19.969 30.969 3.227 1 98.69 97 ALA B CA 1
ATOM 3748 C C . ALA B 1 97 ? -19.766 31.906 4.418 1 98.69 97 ALA B C 1
ATOM 3750 O O . ALA B 1 97 ? -20.297 31.656 5.504 1 98.69 97 ALA B O 1
ATOM 3751 N N . LEU B 1 98 ? -19.047 32.969 4.184 1 98.25 98 LEU B N 1
ATOM 3752 C CA . LEU B 1 98 ? -18.672 33.906 5.242 1 98.25 98 LEU B CA 1
ATOM 3753 C C . LEU B 1 98 ? -19.875 34.75 5.672 1 98.25 98 LEU B C 1
ATOM 3755 O O . LEU B 1 98 ? -19.844 35.375 6.738 1 98.25 98 LEU B O 1
ATOM 3759 N N . ALA B 1 99 ? -20.891 34.781 4.859 1 97.12 99 ALA B N 1
ATOM 3760 C CA . ALA B 1 99 ? -22.141 35.438 5.242 1 97.12 99 ALA B CA 1
ATOM 3761 C C . ALA B 1 99 ? -22.891 34.625 6.289 1 97.12 99 ALA B C 1
ATOM 3763 O O . ALA B 1 99 ? -23.641 35.188 7.105 1 97.12 99 ALA B O 1
ATOM 3764 N N . GLU B 1 100 ? -22.609 33.344 6.293 1 95.31 100 GLU B N 1
ATOM 3765 C CA . GLU B 1 100 ? -23.375 32.438 7.148 1 95.31 100 GLU B CA 1
ATOM 3766 C C . GLU B 1 100 ? -22.547 31.969 8.344 1 95.31 100 GLU B C 1
ATOM 3768 O O . GLU B 1 100 ? -23.094 31.656 9.406 1 95.31 100 GLU B O 1
ATOM 3773 N N . ALA B 1 101 ? -21.297 31.906 8.117 1 97.38 101 ALA B N 1
ATOM 3774 C CA . ALA B 1 101 ? -20.422 31.375 9.156 1 97.38 101 ALA B CA 1
ATOM 3775 C C . ALA B 1 101 ? -19.141 32.219 9.25 1 97.38 101 ALA B C 1
ATOM 3777 O O . ALA B 1 101 ? -18.594 32.625 8.234 1 97.38 101 ALA B O 1
ATOM 3778 N N . ARG B 1 102 ? -18.672 32.344 10.484 1 97.81 102 ARG B N 1
ATOM 3779 C CA . ARG B 1 102 ? -17.453 33.094 10.695 1 97.81 102 ARG B CA 1
ATOM 3780 C C . ARG B 1 102 ? -16.25 32.188 10.867 1 97.81 102 ARG B C 1
ATOM 3782 O O . ARG B 1 102 ? -15.109 32.656 11 1 97.81 102 ARG B O 1
ATOM 3789 N N . MET B 1 103 ? -16.469 30.859 10.914 1 98.75 103 MET B N 1
ATOM 3790 C CA . MET B 1 103 ? -15.453 29.812 10.852 1 98.75 103 MET B CA 1
ATOM 3791 C C . MET B 1 103 ? -15.461 29.125 9.492 1 98.75 103 MET B C 1
ATOM 3793 O O . MET B 1 103 ? -16.484 28.578 9.07 1 98.75 103 MET B O 1
ATOM 3797 N N . LEU B 1 104 ? -14.297 29.188 8.805 1 98.88 104 LEU B N 1
ATOM 3798 C CA . LEU B 1 104 ? -14.242 28.656 7.453 1 98.88 104 LEU B CA 1
ATOM 3799 C C . LEU B 1 104 ? -13.039 27.734 7.289 1 98.88 104 LEU B C 1
ATOM 3801 O O . LEU B 1 104 ? -11.898 28.141 7.527 1 98.88 104 LEU B O 1
ATOM 3805 N N . VAL B 1 105 ? -13.266 26.453 6.945 1 98.94 105 VAL B N 1
ATOM 3806 C CA . VAL B 1 105 ? -12.219 25.5 6.559 1 98.94 105 VAL B CA 1
ATOM 3807 C C . VAL B 1 105 ? -12.07 25.5 5.039 1 98.94 105 VAL B C 1
ATOM 3809 O O . VAL B 1 105 ? -13.047 25.281 4.316 1 98.94 105 VAL B O 1
ATOM 3812 N N . ILE B 1 106 ? -10.852 25.719 4.559 1 98.94 106 ILE B N 1
ATOM 3813 C CA . ILE B 1 106 ? -10.617 25.906 3.131 1 98.94 106 ILE B CA 1
ATOM 3814 C C . ILE B 1 106 ? -9.742 24.781 2.596 1 98.94 106 ILE B C 1
ATOM 3816 O O . ILE B 1 106 ? -8.672 24.5 3.141 1 98.94 106 ILE B O 1
ATOM 3820 N N . ASP B 1 107 ? -10.188 24.062 1.585 1 98.56 107 ASP B N 1
ATOM 3821 C CA . ASP B 1 107 ? -9.438 23.109 0.791 1 98.56 107 ASP B CA 1
ATOM 3822 C C . ASP B 1 107 ? -9.297 23.562 -0.656 1 98.56 107 ASP B C 1
ATOM 3824 O O . ASP B 1 107 ? -10.125 23.234 -1.505 1 98.56 107 ASP B O 1
ATOM 3828 N N . ALA B 1 108 ? -8.281 24.344 -0.887 1 98.19 108 ALA B N 1
ATOM 3829 C CA . ALA B 1 108 ? -8.039 24.984 -2.176 1 98.19 108 ALA B CA 1
ATOM 3830 C C . ALA B 1 108 ? -6.555 25.266 -2.379 1 98.19 108 ALA B C 1
ATOM 3832 O O . ALA B 1 108 ? -5.766 25.156 -1.44 1 98.19 108 ALA B O 1
ATOM 3833 N N . PRO B 1 109 ? -6.145 25.531 -3.627 1 96.69 109 PRO B N 1
ATOM 3834 C CA . PRO B 1 109 ? -4.75 25.891 -3.879 1 96.69 109 PRO B CA 1
ATOM 3835 C C . PRO B 1 109 ? -4.316 27.141 -3.111 1 96.69 109 PRO B C 1
ATOM 3837 O O . PRO B 1 109 ? -5.156 27.969 -2.764 1 96.69 109 PRO B O 1
ATOM 3840 N N . ALA B 1 110 ? -3.061 27.297 -2.91 1 97.81 110 ALA B N 1
ATOM 3841 C CA . ALA B 1 110 ? -2.461 28.328 -2.066 1 97.81 110 ALA B CA 1
ATOM 3842 C C . ALA B 1 110 ? -2.906 29.719 -2.506 1 97.81 110 ALA B C 1
ATOM 3844 O O . ALA B 1 110 ? -3.277 30.547 -1.672 1 97.81 110 ALA B O 1
ATOM 3845 N N . GLU B 1 111 ? -2.867 29.953 -3.779 1 97.12 111 GLU B N 1
ATOM 3846 C CA . GLU B 1 111 ? -3.229 31.281 -4.277 1 97.12 111 GLU B CA 1
ATOM 3847 C C . GLU B 1 111 ? -4.688 31.609 -3.971 1 97.12 111 GLU B C 1
ATOM 3849 O O . GLU B 1 111 ? -5.016 32.75 -3.635 1 97.12 111 GLU B O 1
ATOM 3854 N N . ALA B 1 112 ? -5.523 30.625 -4.113 1 97.62 112 ALA B N 1
ATOM 3855 C CA . ALA B 1 112 ? -6.941 30.797 -3.814 1 97.62 112 ALA B CA 1
ATOM 3856 C C . ALA B 1 112 ? -7.164 31.047 -2.326 1 97.62 112 ALA B C 1
ATOM 3858 O O . ALA B 1 112 ? -8.008 31.859 -1.945 1 97.62 112 ALA B O 1
ATOM 3859 N N . VAL B 1 113 ? -6.453 30.375 -1.493 1 98.56 113 VAL B N 1
ATOM 3860 C CA . VAL B 1 113 ? -6.543 30.547 -0.048 1 98.56 113 VAL B CA 1
ATOM 3861 C C . VAL B 1 113 ? -6.227 32 0.311 1 98.56 113 VAL B C 1
ATOM 3863 O O . VAL B 1 113 ? -6.926 32.625 1.117 1 98.56 113 VAL B O 1
ATOM 3866 N N . LEU B 1 114 ? -5.188 32.562 -0.305 1 98.56 114 LEU B N 1
ATOM 3867 C CA . LEU B 1 114 ? -4.781 33.938 -0.035 1 98.56 114 LEU B CA 1
ATOM 3868 C C . LEU B 1 114 ? -5.855 34.906 -0.486 1 98.56 114 LEU B C 1
ATOM 3870 O O . LEU B 1 114 ? -6.172 35.844 0.23 1 98.56 114 LEU B O 1
ATOM 3874 N N . ARG B 1 115 ? -6.434 34.625 -1.647 1 98.44 115 ARG B N 1
ATOM 3875 C CA . ARG B 1 115 ? -7.492 35.5 -2.141 1 98.44 115 ARG B CA 1
ATOM 3876 C C . ARG B 1 115 ? -8.695 35.5 -1.199 1 98.44 115 ARG B C 1
ATOM 3878 O O . ARG B 1 115 ? -9.297 36.531 -0.949 1 98.44 115 ARG B O 1
ATOM 3885 N N . ILE B 1 116 ? -8.961 34.375 -0.672 1 98.75 116 ILE B N 1
ATOM 3886 C CA . ILE B 1 116 ? -10.086 34.25 0.245 1 98.75 116 ILE B CA 1
ATOM 3887 C C . ILE B 1 116 ? -9.781 34.969 1.549 1 98.75 116 ILE B C 1
ATOM 3889 O O . ILE B 1 116 ? -10.617 35.719 2.07 1 98.75 116 ILE B O 1
ATOM 3893 N N . ALA B 1 117 ? -8.602 34.812 2.064 1 98.62 117 ALA B N 1
ATOM 3894 C CA . ALA B 1 117 ? -8.195 35.438 3.326 1 98.62 117 ALA B CA 1
ATOM 3895 C C . ALA B 1 117 ? -8.211 36.938 3.225 1 98.62 117 ALA B C 1
ATOM 3897 O O . ALA B 1 117 ? -8.383 37.656 4.227 1 98.62 117 ALA B O 1
ATOM 3898 N N . ASP B 1 118 ? -8.102 37.438 2.012 1 98.44 118 ASP B N 1
ATOM 3899 C CA . ASP B 1 118 ? -7.984 38.875 1.792 1 98.44 118 ASP B CA 1
ATOM 3900 C C . ASP B 1 118 ? -9.344 39.5 1.502 1 98.44 118 ASP B C 1
ATOM 3902 O O . ASP B 1 118 ? -9.453 40.719 1.341 1 98.44 118 ASP B O 1
ATOM 3906 N N . LEU B 1 119 ? -10.344 38.719 1.385 1 98.56 119 LEU B N 1
ATOM 3907 C CA . LEU B 1 119 ? -11.68 39.281 1.168 1 98.56 119 LEU B CA 1
ATOM 3908 C C . LEU B 1 119 ? -12.094 40.156 2.332 1 98.56 119 LEU B C 1
ATOM 3910 O O . LEU B 1 119 ? -11.758 39.875 3.486 1 98.56 119 LEU B O 1
ATOM 3914 N N . ALA B 1 120 ? -12.883 41.125 2.049 1 98.19 120 ALA B N 1
ATOM 3915 C CA . ALA B 1 120 ? -13.445 41.969 3.094 1 98.19 120 ALA B CA 1
ATOM 3916 C C . ALA B 1 120 ? -14.328 41.188 4.047 1 98.19 120 ALA B C 1
ATOM 3918 O O . ALA B 1 120 ? -14.32 41.406 5.258 1 98.19 120 ALA B O 1
ATOM 3919 N N . GLU B 1 121 ? -15.055 40.25 3.5 1 97.69 121 GLU B N 1
ATOM 3920 C CA . GLU B 1 121 ? -15.961 39.406 4.281 1 97.69 121 GLU B CA 1
ATOM 3921 C C . GLU B 1 121 ? -15.188 38.5 5.238 1 97.69 121 GLU B C 1
ATOM 3923 O O . GLU B 1 121 ? -15.758 37.969 6.191 1 97.69 121 GLU B O 1
ATOM 3928 N N . ALA B 1 122 ? -13.891 38.375 4.977 1 98.31 122 ALA B N 1
ATOM 3929 C CA . ALA B 1 122 ? -13.078 37.469 5.797 1 98.31 122 ALA B CA 1
ATOM 3930 C C . ALA B 1 122 ? -12.484 38.188 6.992 1 98.31 122 ALA B C 1
ATOM 3932 O O . ALA B 1 122 ? -11.93 37.562 7.902 1 98.31 122 ALA B O 1
ATOM 3933 N N . GLU B 1 123 ? -12.617 39.469 7.023 1 96.31 123 GLU B N 1
ATOM 3934 C CA . GLU B 1 123 ? -12.117 40.219 8.172 1 96.31 123 GLU B CA 1
ATOM 3935 C C . GLU B 1 123 ? -12.789 39.781 9.461 1 96.31 123 GLU B C 1
ATOM 3937 O O . GLU B 1 123 ? -14.016 39.688 9.539 1 96.31 123 GLU B O 1
ATOM 3942 N N . GLY B 1 124 ? -12.039 39.406 10.414 1 95.56 124 GLY B N 1
ATOM 3943 C CA . GLY B 1 124 ? -12.547 39 11.711 1 95.56 124 GLY B CA 1
ATOM 3944 C C . GLY B 1 124 ? -12.969 37.531 11.742 1 95.56 124 GLY B C 1
ATOM 3945 O O . GLY B 1 124 ? -13.328 37.031 12.805 1 95.56 124 GLY B O 1
ATOM 3946 N N . ALA B 1 125 ? -12.992 36.906 10.562 1 98.38 125 ALA B N 1
ATOM 3947 C CA . ALA B 1 125 ? -13.305 35.5 10.523 1 98.38 125 ALA B CA 1
ATOM 3948 C C . ALA B 1 125 ? -12.086 34.656 10.898 1 98.38 125 ALA B C 1
ATOM 3950 O O . ALA B 1 125 ? -10.961 35.156 10.961 1 98.38 125 ALA B O 1
ATOM 3951 N N . LEU B 1 126 ? -12.305 33.469 11.281 1 98.75 126 LEU B N 1
ATOM 3952 C CA . LEU B 1 126 ? -11.242 32.5 11.531 1 98.75 126 LEU B CA 1
ATOM 3953 C C . LEU B 1 126 ? -11.203 31.453 10.422 1 98.75 126 LEU B C 1
ATOM 3955 O O . LEU B 1 126 ? -12.141 30.672 10.273 1 98.75 126 LEU B O 1
ATOM 3959 N N . LEU B 1 127 ? -10.133 31.484 9.633 1 98.88 127 LEU B N 1
ATOM 3960 C CA . LEU B 1 127 ? -9.961 30.609 8.484 1 98.88 127 LEU B CA 1
ATOM 3961 C C . LEU B 1 127 ? -8.961 29.5 8.797 1 98.88 127 LEU B C 1
ATOM 3963 O O . LEU B 1 127 ? -7.973 29.719 9.5 1 98.88 127 LEU B O 1
ATOM 3967 N N . PHE B 1 128 ? -9.211 28.281 8.305 1 98.94 128 PHE B N 1
ATOM 3968 C CA . PHE B 1 128 ? -8.305 27.156 8.406 1 98.94 128 PHE B CA 1
ATOM 3969 C C . PHE B 1 128 ? -7.91 26.641 7.023 1 98.94 128 PHE B C 1
ATOM 3971 O O . PHE B 1 128 ? -8.773 26.297 6.215 1 98.94 128 PHE B O 1
ATOM 3978 N N . ASN B 1 129 ? -6.66 26.641 6.758 1 98.88 129 ASN B N 1
ATOM 3979 C CA . ASN B 1 129 ? -6.113 25.984 5.57 1 98.88 129 ASN B CA 1
ATOM 3980 C C . ASN B 1 129 ? -5.914 24.5 5.789 1 98.88 129 ASN B C 1
ATOM 3982 O O . ASN B 1 129 ? -5.039 24.078 6.551 1 98.88 129 ASN B O 1
ATOM 3986 N N . ALA B 1 130 ? -6.641 23.688 5.031 1 98.5 130 ALA B N 1
ATOM 3987 C CA . ALA B 1 130 ? -6.598 22.234 5.238 1 98.5 130 ALA B CA 1
ATOM 3988 C C . ALA B 1 130 ? -5.961 21.531 4.047 1 98.5 130 ALA B C 1
ATOM 3990 O O . ALA B 1 130 ? -5.895 20.297 4.012 1 98.5 130 ALA B O 1
ATOM 3991 N N . GLY B 1 131 ? -5.484 22.281 3.049 1 97 131 GLY B N 1
ATOM 3992 C CA . GLY B 1 131 ? -5.027 21.594 1.852 1 97 131 GLY B CA 1
ATOM 3993 C C . GLY B 1 131 ? -3.693 22.109 1.343 1 97 131 GLY B C 1
ATOM 3994 O O . GLY B 1 131 ? -2.812 21.328 0.983 1 97 131 GLY B O 1
ATOM 3995 N N . ALA B 1 132 ? -3.482 23.391 1.357 1 98 132 ALA B N 1
ATOM 3996 C CA . ALA B 1 132 ? -2.301 24.016 0.761 1 98 132 ALA B CA 1
ATOM 3997 C C . ALA B 1 132 ? -1.081 23.844 1.66 1 98 132 ALA B C 1
ATOM 3999 O O . ALA B 1 132 ? -1.117 24.203 2.84 1 98 132 ALA B O 1
ATOM 4000 N N . GLU B 1 133 ? 0.022 23.344 1.074 1 98.38 133 GLU B N 1
ATOM 4001 C CA . GLU B 1 133 ? 1.178 23 1.89 1 98.38 133 GLU B CA 1
ATOM 4002 C C . GLU B 1 133 ? 2.33 23.969 1.675 1 98.38 133 GLU B C 1
ATOM 4004 O O . GLU B 1 133 ? 3.389 23.844 2.295 1 98.38 133 GLU B O 1
ATOM 4009 N N . GLU B 1 134 ? 2.148 24.953 0.894 1 97.5 134 GLU B N 1
ATOM 4010 C CA . GLU B 1 134 ? 3.213 25.891 0.551 1 97.5 134 GLU B CA 1
ATOM 4011 C C . GLU B 1 134 ? 3.705 26.641 1.785 1 97.5 134 GLU B C 1
ATOM 4013 O O . GLU B 1 134 ? 2.902 27.188 2.551 1 97.5 134 GLU B O 1
ATOM 4018 N N . SER B 1 135 ? 4.977 26.734 1.865 1 95.81 135 SER B N 1
ATOM 4019 C CA . SER B 1 135 ? 5.59 27.359 3.031 1 95.81 135 SER B CA 1
ATOM 4020 C C . SER B 1 135 ? 5.328 28.875 3.049 1 95.81 135 SER B C 1
ATOM 4022 O O . SER B 1 135 ? 5.27 29.484 4.117 1 95.81 135 SER B O 1
ATOM 4024 N N . ALA B 1 136 ? 5.129 29.391 1.914 1 96.5 136 ALA B N 1
ATOM 4025 C CA . ALA B 1 136 ? 4.926 30.828 1.808 1 96.5 136 ALA B CA 1
ATOM 4026 C C . ALA B 1 136 ? 3.721 31.281 2.631 1 96.5 136 ALA B C 1
ATOM 4028 O O . ALA B 1 136 ? 3.713 32.375 3.184 1 96.5 136 ALA B O 1
ATOM 4029 N N . LEU B 1 137 ? 2.699 30.422 2.709 1 97.81 137 LEU B N 1
ATOM 4030 C CA . LEU B 1 137 ? 1.488 30.734 3.463 1 97.81 137 LEU B CA 1
ATOM 4031 C C . LEU B 1 137 ? 1.799 30.906 4.945 1 97.81 137 LEU B C 1
ATOM 4033 O O . LEU B 1 137 ? 1.013 31.5 5.684 1 97.81 137 LEU B O 1
ATOM 4037 N N . ARG B 1 138 ? 2.959 30.391 5.395 1 97.56 138 ARG B N 1
ATOM 4038 C CA . ARG B 1 138 ? 3.363 30.422 6.797 1 97.56 138 ARG B CA 1
ATOM 4039 C C . ARG B 1 138 ? 4.543 31.375 7.004 1 97.56 138 ARG B C 1
ATOM 4041 O O . ARG B 1 138 ? 5.117 31.422 8.094 1 97.56 138 ARG B O 1
ATOM 4048 N N . ASP B 1 139 ? 4.906 31.969 6.086 1 97.19 139 ASP B N 1
ATOM 4049 C CA . ASP B 1 139 ? 6.074 32.844 6.062 1 97.19 139 ASP B CA 1
ATOM 4050 C C . ASP B 1 139 ? 5.703 34.25 5.594 1 97.19 139 ASP B C 1
ATOM 4052 O O . ASP B 1 139 ? 4.879 34.906 6.219 1 97.19 139 ASP B O 1
ATOM 4056 N N . ALA B 1 140 ? 6.148 34.625 4.383 1 96.69 140 ALA B N 1
ATOM 4057 C CA . ALA B 1 140 ? 5.992 36.031 3.938 1 96.69 140 ALA B CA 1
ATOM 4058 C C . ALA B 1 140 ? 4.547 36.312 3.535 1 96.69 140 ALA B C 1
ATOM 4060 O O . ALA B 1 140 ? 4.094 37.438 3.586 1 96.69 140 ALA B O 1
ATOM 4061 N N . ALA B 1 141 ? 3.811 35.281 3.227 1 97.88 141 ALA B N 1
ATOM 4062 C CA . ALA B 1 141 ? 2.441 35.469 2.756 1 97.88 141 ALA B CA 1
ATOM 4063 C C . ALA B 1 141 ? 1.432 35.094 3.836 1 97.88 141 ALA B C 1
ATOM 4065 O O . ALA B 1 141 ? 0.273 34.812 3.535 1 97.88 141 ALA B O 1
ATOM 4066 N N . CYS B 1 142 ? 1.876 35.125 5.051 1 98.06 142 CYS B N 1
ATOM 4067 C CA . CYS B 1 142 ? 0.971 34.75 6.125 1 9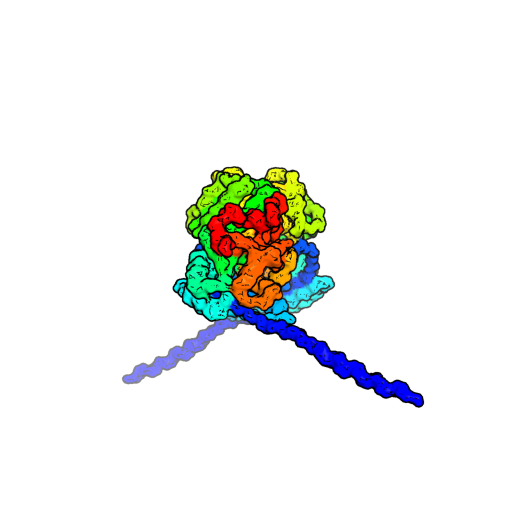8.06 142 CYS B CA 1
ATOM 4068 C C . CYS B 1 142 ? -0.156 35.75 6.289 1 98.06 142 CYS B C 1
ATOM 4070 O O . CYS B 1 142 ? -0.034 36.906 5.852 1 98.06 142 CYS B O 1
ATOM 4072 N N . ARG B 1 143 ? -1.308 35.375 6.746 1 98.06 143 ARG B N 1
ATOM 4073 C CA . ARG B 1 143 ? -2.451 36.219 7.105 1 98.06 143 ARG B CA 1
ATOM 4074 C C . ARG B 1 143 ? -2.895 35.938 8.539 1 98.06 143 ARG B C 1
ATOM 4076 O O . ARG B 1 143 ? -2.949 34.781 8.977 1 98.06 143 ARG B O 1
ATOM 4083 N N . ALA B 1 144 ? -3.266 36.906 9.258 1 97.12 144 ALA B N 1
ATOM 4084 C CA . ALA B 1 144 ? -3.572 36.812 10.68 1 97.12 144 ALA B CA 1
ATOM 4085 C C . ALA B 1 144 ? -4.832 36 10.914 1 97.12 144 ALA B C 1
ATOM 4087 O O . ALA B 1 144 ? -4.98 35.375 11.969 1 97.12 144 ALA B O 1
ATOM 4088 N N . ASN B 1 145 ? -5.699 36.031 9.938 1 98.12 145 ASN B N 1
ATOM 4089 C CA . ASN B 1 145 ? -6.965 35.312 10.109 1 98.12 145 ASN B CA 1
ATOM 4090 C C . ASN B 1 145 ? -6.883 33.875 9.586 1 98.12 145 ASN B C 1
ATOM 4092 O O . ASN B 1 145 ? -7.898 33.188 9.516 1 98.12 145 ASN B O 1
ATOM 4096 N N . LEU B 1 146 ? -5.645 33.438 9.203 1 98.75 146 LEU B N 1
ATOM 4097 C CA . LEU B 1 146 ? -5.48 32.125 8.578 1 98.75 146 LEU B CA 1
ATOM 4098 C C . LEU B 1 146 ? -4.602 31.203 9.43 1 98.75 146 LEU B C 1
ATOM 4100 O O . LEU B 1 146 ? -3.428 31.516 9.656 1 98.75 146 LEU B O 1
ATOM 4104 N N . LEU B 1 147 ? -5.207 30.125 9.914 1 98.88 147 LEU B N 1
ATOM 4105 C CA . LEU B 1 147 ? -4.477 29.062 10.602 1 98.88 147 LEU B CA 1
ATOM 4106 C C . LEU B 1 147 ? -4.324 27.828 9.711 1 98.88 147 LEU B C 1
ATOM 4108 O O . LEU B 1 147 ? -5.129 27.625 8.805 1 98.88 147 LEU B O 1
ATOM 4112 N N . HIS B 1 148 ? -3.27 27.062 9.938 1 98.88 148 HIS B N 1
ATOM 4113 C CA . HIS B 1 148 ? -2.973 25.938 9.062 1 98.88 148 HIS B CA 1
ATOM 4114 C C . HIS B 1 148 ? -3.01 24.625 9.82 1 98.88 148 HIS B C 1
ATOM 4116 O O . HIS B 1 148 ? -2.195 24.391 10.719 1 98.88 148 HIS B O 1
ATOM 4122 N N . THR B 1 149 ? -3.889 23.75 9.422 1 98.88 149 THR B N 1
ATOM 4123 C CA . THR B 1 149 ? -3.898 22.391 9.977 1 98.88 149 THR B CA 1
ATOM 4124 C C . THR B 1 149 ? -3.168 21.422 9.047 1 98.88 149 THR B C 1
ATOM 4126 O O . THR B 1 149 ? -2.721 20.359 9.484 1 98.88 149 THR B O 1
ATOM 4129 N N . ALA B 1 150 ? -3.057 21.766 7.766 1 98.69 150 ALA B N 1
ATOM 4130 C CA . ALA B 1 150 ? -2.178 21.031 6.867 1 98.69 150 ALA B CA 1
ATOM 4131 C C . ALA B 1 150 ? -0.712 21.344 7.141 1 98.69 150 ALA B C 1
ATOM 4133 O O . ALA B 1 150 ? -0.342 22.516 7.262 1 98.69 150 ALA B O 1
ATOM 4134 N N . PRO B 1 151 ? 0.121 20.344 7.242 1 98.75 151 PRO B N 1
ATOM 4135 C CA . PRO B 1 151 ? 1.544 20.656 7.383 1 98.75 151 PRO B CA 1
ATOM 4136 C C . PRO B 1 151 ? 2.141 21.266 6.113 1 98.75 151 PRO B C 1
ATOM 4138 O O . PRO B 1 151 ? 1.652 21 5.012 1 98.75 151 PRO B O 1
ATOM 4141 N N . SER B 1 152 ? 3.186 22.031 6.328 1 98.56 152 SER B N 1
ATOM 4142 C CA . SER B 1 152 ? 3.9 22.609 5.191 1 98.56 152 SER B CA 1
ATOM 4143 C C . SER B 1 152 ? 4.824 21.578 4.543 1 98.56 152 SER B C 1
ATOM 4145 O O . SER B 1 152 ? 5.16 20.562 5.156 1 98.56 152 SER B O 1
ATOM 4147 N N . LEU B 1 153 ? 5.215 21.891 3.293 1 98.56 153 LEU B N 1
ATOM 4148 C CA . LEU B 1 153 ? 6.219 21.062 2.617 1 98.56 153 LEU B CA 1
ATOM 4149 C C . LEU B 1 153 ? 7.52 21.031 3.41 1 98.56 153 LEU B C 1
ATOM 4151 O O . LEU B 1 153 ? 8.211 20.016 3.434 1 98.56 153 LEU B O 1
ATOM 4155 N N . ALA B 1 154 ? 7.828 22.172 4.055 1 98.44 154 ALA B N 1
ATOM 4156 C CA . ALA B 1 154 ? 9.039 22.234 4.867 1 98.44 154 ALA B CA 1
ATOM 4157 C C . ALA B 1 154 ? 8.969 21.25 6.039 1 98.44 154 ALA B C 1
ATOM 4159 O O . ALA B 1 154 ? 9.961 20.609 6.379 1 98.44 154 ALA B O 1
ATOM 4160 N N . MET B 1 155 ? 7.828 21.188 6.684 1 98.69 155 MET B N 1
ATOM 4161 C CA . MET B 1 155 ? 7.648 20.25 7.793 1 98.69 155 MET B CA 1
ATOM 4162 C C . MET B 1 155 ? 7.805 18.812 7.324 1 98.69 155 MET B C 1
ATOM 4164 O O . MET B 1 155 ? 8.484 18.016 7.977 1 98.69 155 MET B O 1
ATOM 4168 N N . ARG B 1 156 ? 7.188 18.469 6.172 1 98.88 156 ARG B N 1
ATOM 4169 C CA . ARG B 1 156 ? 7.301 17.125 5.617 1 98.88 156 ARG B CA 1
ATOM 4170 C C . ARG B 1 156 ? 8.75 16.797 5.262 1 98.88 156 ARG B C 1
ATOM 4172 O O . ARG B 1 156 ? 9.242 15.719 5.582 1 98.88 156 ARG B O 1
ATOM 4179 N N . ALA B 1 157 ? 9.414 17.734 4.602 1 98.88 157 ALA B N 1
ATOM 4180 C CA . ALA B 1 157 ? 10.797 17.531 4.203 1 98.88 157 ALA B CA 1
ATOM 4181 C C . ALA B 1 157 ? 11.703 17.344 5.426 1 98.88 157 ALA B C 1
ATOM 4183 O O . ALA B 1 157 ? 12.547 16.453 5.449 1 98.88 157 ALA B O 1
ATOM 4184 N N . ASP B 1 158 ? 11.508 18.219 6.426 1 98.75 158 ASP B N 1
ATOM 4185 C CA . ASP B 1 158 ? 12.305 18.141 7.641 1 98.75 158 ASP B CA 1
ATOM 4186 C C . ASP B 1 158 ? 12.117 16.781 8.328 1 98.75 158 ASP B C 1
ATOM 4188 O O . ASP B 1 158 ? 13.078 16.203 8.844 1 98.75 158 ASP B O 1
ATOM 4192 N N . ALA B 1 159 ? 10.891 16.328 8.406 1 98.81 159 ALA B N 1
ATOM 4193 C CA . ALA B 1 159 ? 10.617 15.031 9.016 1 98.81 159 ALA B CA 1
ATOM 4194 C C . ALA B 1 159 ? 11.414 13.922 8.344 1 98.81 159 ALA B C 1
ATOM 4196 O O . ALA B 1 159 ? 12.055 13.109 9.016 1 98.81 159 ALA B O 1
ATOM 4197 N N . LEU B 1 160 ? 11.375 13.898 7.023 1 98.88 160 LEU B N 1
ATOM 4198 C CA . LEU B 1 160 ? 12.094 12.875 6.277 1 98.88 160 LEU B CA 1
ATOM 4199 C C . LEU B 1 160 ? 13.594 12.977 6.516 1 98.88 160 LEU B C 1
ATOM 4201 O O . LEU B 1 160 ? 14.258 11.969 6.773 1 98.88 160 LEU B O 1
ATOM 4205 N N . MET B 1 161 ? 14.18 14.188 6.512 1 98.75 161 MET B N 1
ATOM 4206 C CA . MET B 1 161 ? 15.625 14.367 6.652 1 98.75 161 MET B CA 1
ATOM 4207 C C . MET B 1 161 ? 16.078 13.992 8.062 1 98.75 161 MET B C 1
ATOM 4209 O O . MET B 1 161 ? 17.172 13.445 8.242 1 98.75 161 MET B O 1
ATOM 4213 N N . GLN B 1 162 ? 15.234 14.352 9.055 1 98.38 162 GLN B N 1
ATOM 4214 C CA . GLN B 1 162 ? 15.586 13.938 10.406 1 98.38 162 GLN B CA 1
ATOM 4215 C C . GLN B 1 162 ? 15.711 12.422 10.508 1 98.38 162 GLN B C 1
ATOM 4217 O O . GLN B 1 162 ? 16.656 11.906 11.109 1 98.38 162 GLN B O 1
ATOM 4222 N N . VAL B 1 163 ? 14.781 11.734 9.914 1 98.12 163 VAL B N 1
ATOM 4223 C CA . VAL B 1 163 ? 14.781 10.273 9.969 1 98.12 163 VAL B CA 1
ATOM 4224 C C . VAL B 1 163 ? 16 9.727 9.242 1 98.12 163 VAL B C 1
ATOM 4226 O O . VAL B 1 163 ? 16.703 8.844 9.758 1 98.12 163 VAL B O 1
ATOM 4229 N N . LEU B 1 164 ? 16.281 10.25 8.062 1 98.44 164 LEU B N 1
ATOM 4230 C CA . LEU B 1 164 ? 17.422 9.781 7.285 1 98.44 164 LEU B CA 1
ATOM 4231 C C . LEU B 1 164 ? 18.734 10.062 8.023 1 98.44 164 LEU B C 1
ATOM 4233 O O . LEU B 1 164 ? 19.641 9.242 8.008 1 98.44 164 LEU B O 1
ATOM 4237 N N . GLN B 1 165 ? 18.797 11.234 8.633 1 97.75 165 GLN B N 1
ATOM 4238 C CA . GLN B 1 165 ? 19.984 11.586 9.398 1 97.75 165 GLN B CA 1
ATOM 4239 C C . GLN B 1 165 ? 20.172 10.617 10.57 1 97.75 165 GLN B C 1
ATOM 4241 O O . GLN B 1 165 ? 21.281 10.141 10.797 1 97.75 165 GLN B O 1
ATOM 4246 N N . ARG B 1 166 ? 19.125 10.398 11.336 1 96.19 166 ARG B N 1
ATOM 4247 C CA . ARG B 1 166 ? 19.172 9.477 12.469 1 96.19 166 ARG B CA 1
ATOM 4248 C C . ARG B 1 166 ? 19.656 8.102 12.023 1 96.19 166 ARG B C 1
ATOM 4250 O O . ARG B 1 166 ? 20.375 7.426 12.766 1 96.19 166 ARG B O 1
ATOM 4257 N N . LYS B 1 167 ? 19.297 7.715 10.867 1 96.25 167 LYS B N 1
ATOM 4258 C CA . LYS B 1 167 ? 19.625 6.387 10.359 1 96.25 167 LYS B CA 1
ATOM 4259 C C . LYS B 1 167 ? 20.969 6.383 9.656 1 96.25 167 LYS B C 1
ATOM 4261 O O . LYS B 1 167 ? 21.453 5.332 9.227 1 96.25 167 LYS B O 1
ATOM 4266 N N . ARG B 1 168 ? 21.516 7.488 9.414 1 96.38 168 ARG B N 1
ATOM 4267 C CA . ARG B 1 168 ? 22.812 7.703 8.789 1 96.38 168 ARG B CA 1
ATOM 4268 C C . ARG B 1 168 ? 22.766 7.371 7.297 1 96.38 168 ARG B C 1
ATOM 4270 O O . ARG B 1 168 ? 23.734 6.824 6.75 1 96.38 168 ARG B O 1
ATOM 4277 N N . PHE B 1 169 ? 21.641 7.496 6.746 1 97.88 169 PHE B N 1
ATOM 4278 C CA . PHE B 1 169 ? 21.484 7.477 5.297 1 97.88 169 PHE B CA 1
ATOM 4279 C C . PHE B 1 169 ? 21.688 8.867 4.711 1 97.88 169 PHE B C 1
ATOM 4281 O O . PHE B 1 169 ? 20.734 9.531 4.316 1 97.88 169 PHE B O 1
ATOM 4288 N N . SER B 1 170 ? 22.953 9.32 4.543 1 97.75 170 SER B N 1
ATOM 4289 C CA . SER B 1 170 ? 23.25 10.75 4.445 1 97.75 170 SER B CA 1
ATOM 4290 C C . SER B 1 170 ? 23.578 11.148 3.01 1 97.75 170 SER B C 1
ATOM 4292 O O . SER B 1 170 ? 23.625 12.344 2.688 1 97.75 170 SER B O 1
ATOM 4294 N N . ARG B 1 171 ? 23.844 10.203 2.133 1 98.62 171 ARG B N 1
ATOM 4295 C CA . ARG B 1 171 ? 24.109 10.5 0.728 1 98.62 171 ARG B CA 1
ATOM 4296 C C . ARG B 1 171 ? 22.859 10.297 -0.115 1 98.62 171 ARG B C 1
ATOM 4298 O O . ARG B 1 171 ? 22.359 9.18 -0.233 1 98.62 171 ARG B O 1
ATOM 4305 N N . LEU B 1 172 ? 22.453 11.406 -0.733 1 98.81 172 LEU B N 1
ATOM 4306 C CA . LEU B 1 172 ? 21.141 11.391 -1.372 1 98.81 172 LEU B CA 1
ATOM 4307 C C . LEU B 1 172 ? 21.25 11.695 -2.861 1 98.81 172 LEU B C 1
ATOM 4309 O O . LEU B 1 172 ? 22.078 12.523 -3.264 1 98.81 172 LEU B O 1
ATOM 4313 N N . ALA B 1 173 ? 20.531 11.031 -3.668 1 98.69 173 ALA B N 1
ATOM 4314 C CA . ALA B 1 173 ? 20.219 11.398 -5.047 1 98.69 173 ALA B CA 1
ATOM 4315 C C . ALA B 1 173 ? 18.734 11.742 -5.203 1 98.69 173 ALA B C 1
ATOM 4317 O O . ALA B 1 173 ? 17.906 11.312 -4.395 1 98.69 173 ALA B O 1
ATOM 4318 N N . MET B 1 174 ? 18.406 12.562 -6.234 1 98.62 174 MET B N 1
ATOM 4319 C CA . MET B 1 174 ? 17 12.945 -6.363 1 98.62 174 MET B CA 1
ATOM 4320 C C . MET B 1 174 ? 16.594 12.984 -7.828 1 98.62 174 MET B C 1
ATOM 4322 O O . MET B 1 174 ? 17.359 13.422 -8.688 1 98.62 174 MET B O 1
ATOM 4326 N N . ILE B 1 175 ? 15.43 12.43 -8.086 1 97.25 175 ILE B N 1
ATOM 4327 C CA . ILE B 1 175 ? 14.719 12.594 -9.344 1 97.25 175 ILE B CA 1
ATOM 4328 C C . ILE B 1 175 ? 13.5 13.484 -9.141 1 97.25 175 ILE B C 1
ATOM 4330 O O . ILE B 1 175 ? 12.695 13.242 -8.234 1 97.25 175 ILE B O 1
ATOM 4334 N N . THR B 1 176 ? 13.328 14.523 -9.977 1 97.38 176 THR B N 1
ATOM 4335 C CA . THR B 1 176 ? 12.273 15.508 -9.789 1 97.38 176 THR B CA 1
ATOM 4336 C C . THR B 1 176 ? 11.352 15.547 -11 1 97.38 176 THR B C 1
ATOM 4338 O O . THR B 1 176 ? 11.812 15.633 -12.141 1 97.38 176 THR B O 1
ATOM 4341 N N . GLY B 1 177 ? 10.047 15.461 -10.734 1 95.19 177 GLY B N 1
ATOM 4342 C CA . GLY B 1 177 ? 9.086 15.688 -11.797 1 95.19 177 GLY B CA 1
ATOM 4343 C C . GLY B 1 177 ? 9.016 17.141 -12.25 1 95.19 177 GLY B C 1
ATOM 4344 O O . GLY B 1 177 ? 9.688 18 -11.672 1 95.19 177 GLY B O 1
ATOM 4345 N N . HIS B 1 178 ? 8.086 17.422 -13.234 1 92.5 178 HIS B N 1
ATOM 4346 C CA . HIS B 1 178 ? 8.094 18.734 -13.883 1 92.5 178 HIS B CA 1
ATOM 4347 C C . HIS B 1 178 ? 6.945 19.609 -13.375 1 92.5 178 HIS B C 1
ATOM 4349 O O . HIS B 1 178 ? 6.961 20.828 -13.555 1 92.5 178 HIS B O 1
ATOM 4355 N N . GLY B 1 179 ? 6 19.016 -12.742 1 92.06 179 GLY B N 1
ATOM 4356 C CA . GLY B 1 179 ? 4.863 19.797 -12.273 1 92.06 179 GLY B CA 1
ATOM 4357 C C . GLY B 1 179 ? 5.211 20.719 -11.125 1 92.06 179 GLY B C 1
ATOM 4358 O O . GLY B 1 179 ? 6.133 20.438 -10.352 1 92.06 179 GLY B O 1
ATOM 4359 N N . ALA B 1 180 ? 4.414 21.75 -11.008 1 93.81 180 ALA B N 1
ATOM 4360 C CA . ALA B 1 180 ? 4.656 22.75 -9.977 1 93.81 180 ALA B CA 1
ATOM 4361 C C . ALA B 1 180 ? 4.699 22.109 -8.586 1 93.81 180 ALA B C 1
ATOM 4363 O O . ALA B 1 180 ? 5.59 22.406 -7.789 1 93.81 180 ALA B O 1
ATOM 4364 N N . PRO B 1 181 ? 3.811 21.203 -8.266 1 95.12 181 PRO B N 1
ATOM 4365 C CA . PRO B 1 181 ? 3.889 20.562 -6.953 1 95.12 181 PRO B CA 1
ATOM 4366 C C . PRO B 1 181 ? 5.176 19.766 -6.762 1 95.12 181 PRO B C 1
ATOM 4368 O O . PRO B 1 181 ? 5.711 19.703 -5.652 1 95.12 181 PRO B O 1
ATOM 4371 N N . ASP B 1 182 ? 5.68 19.109 -7.852 1 96.81 182 ASP B N 1
ATOM 4372 C CA . ASP B 1 182 ? 6.914 18.344 -7.789 1 96.81 182 ASP B CA 1
ATOM 4373 C C . ASP B 1 182 ? 8.117 19.234 -7.508 1 96.81 182 ASP B C 1
ATOM 4375 O O . ASP B 1 182 ? 8.953 18.922 -6.656 1 96.81 182 ASP B O 1
ATOM 4379 N N . LEU B 1 183 ? 8.125 20.312 -8.203 1 97.38 183 LEU B N 1
ATOM 4380 C CA . LEU B 1 183 ? 9.227 21.266 -8.055 1 97.38 183 LEU B CA 1
ATOM 4381 C C . LEU B 1 183 ? 9.242 21.875 -6.656 1 97.38 183 LEU B C 1
ATOM 4383 O O . LEU B 1 183 ? 10.305 22.062 -6.062 1 97.38 183 LEU B O 1
ATOM 4387 N N . ALA B 1 184 ? 8.07 22.188 -6.152 1 97.62 184 ALA B N 1
ATOM 4388 C CA . ALA B 1 184 ? 7.965 22.75 -4.809 1 97.62 184 ALA B CA 1
ATOM 4389 C C . ALA B 1 184 ? 8.469 21.766 -3.756 1 97.62 184 ALA B C 1
ATOM 4391 O O . ALA B 1 184 ? 9.195 22.156 -2.838 1 97.62 184 ALA B O 1
ATOM 4392 N N . PHE B 1 185 ? 8.109 20.547 -3.898 1 98.5 185 PHE B N 1
ATOM 4393 C CA . PHE B 1 185 ? 8.547 19.547 -2.934 1 98.5 185 PHE B CA 1
ATOM 4394 C C . PHE B 1 185 ? 10.047 19.312 -3.045 1 98.5 185 PHE B C 1
ATOM 4396 O O . PHE B 1 185 ? 10.734 19.188 -2.031 1 98.5 185 PHE B O 1
ATOM 4403 N N . ALA B 1 186 ? 10.531 19.203 -4.262 1 98.75 186 ALA B N 1
ATOM 4404 C CA . ALA B 1 186 ? 11.961 19.031 -4.477 1 98.75 186 ALA B CA 1
ATOM 4405 C C . ALA B 1 186 ? 12.758 20.141 -3.795 1 98.75 186 ALA B C 1
ATOM 4407 O O . ALA B 1 186 ? 13.781 19.891 -3.16 1 98.75 186 ALA B O 1
ATOM 4408 N N . GLU B 1 187 ? 12.273 21.344 -3.949 1 98.44 187 GLU B N 1
ATOM 4409 C CA . GLU B 1 187 ? 12.953 22.484 -3.324 1 98.44 187 GLU B CA 1
ATOM 4410 C C . GLU B 1 187 ? 12.953 22.344 -1.804 1 98.44 187 GLU B C 1
ATOM 4412 O O . GLU B 1 187 ? 13.953 22.656 -1.147 1 98.44 187 GLU B O 1
ATOM 4417 N N . ALA B 1 188 ? 11.836 21.969 -1.257 1 98.56 188 ALA B N 1
ATOM 4418 C CA . ALA B 1 188 ? 11.766 21.75 0.185 1 98.56 188 ALA B CA 1
ATOM 4419 C C . ALA B 1 188 ? 12.758 20.672 0.624 1 98.56 188 ALA B C 1
ATOM 4421 O O . ALA B 1 188 ? 13.414 20.812 1.658 1 98.56 188 ALA B O 1
ATOM 4422 N N . LEU B 1 189 ? 12.867 19.594 -0.161 1 98.81 189 LEU B N 1
ATOM 4423 C CA . LEU B 1 189 ? 13.781 18.5 0.155 1 98.81 189 LEU B CA 1
ATOM 4424 C C . LEU B 1 189 ? 15.234 18.984 0.118 1 98.81 189 LEU B C 1
ATOM 4426 O O . LEU B 1 189 ? 16.016 18.656 1.007 1 98.81 189 LEU B O 1
ATOM 4430 N N . ARG B 1 190 ? 15.594 19.781 -0.894 1 98.69 190 ARG B N 1
ATOM 4431 C CA . ARG B 1 190 ? 16.938 20.328 -1.01 1 98.69 190 ARG B CA 1
ATOM 4432 C C . ARG B 1 190 ? 17.281 21.188 0.194 1 98.69 190 ARG B C 1
ATOM 4434 O O . ARG B 1 190 ? 18.344 21.031 0.797 1 98.69 190 ARG B O 1
ATOM 4441 N N . ARG B 1 191 ? 16.391 22.062 0.51 1 98 191 ARG B N 1
ATOM 4442 C CA . ARG B 1 191 ? 16.625 22.984 1.618 1 98 191 ARG B CA 1
ATOM 4443 C C . ARG B 1 191 ? 16.781 22.219 2.936 1 98 191 ARG B C 1
ATOM 4445 O O . ARG B 1 191 ? 17.641 22.547 3.75 1 98 191 ARG B O 1
ATOM 4452 N N . SER B 1 192 ? 15.945 21.281 3.127 1 98.5 192 SER B N 1
ATOM 4453 C CA . SER B 1 192 ? 15.992 20.516 4.363 1 98.5 192 SER B CA 1
ATOM 4454 C C . SER B 1 192 ? 17.266 19.672 4.449 1 98.5 192 SER B C 1
ATOM 4456 O O . SER B 1 192 ? 17.844 19.516 5.527 1 98.5 192 SER B O 1
ATOM 4458 N N . ALA B 1 193 ? 17.641 19.031 3.316 1 98.69 193 ALA B N 1
ATOM 4459 C CA . ALA B 1 193 ? 18.891 18.281 3.295 1 98.69 193 ALA B CA 1
ATOM 4460 C C . ALA B 1 193 ? 20.062 19.156 3.736 1 98.69 193 ALA B C 1
ATOM 4462 O O . ALA B 1 193 ? 20.891 18.719 4.535 1 98.69 193 ALA B O 1
ATOM 4463 N N . ALA B 1 194 ? 20.094 20.375 3.229 1 98.06 194 ALA B N 1
ATOM 4464 C CA . ALA B 1 194 ? 21.125 21.312 3.627 1 98.06 194 ALA B CA 1
ATOM 4465 C C . ALA B 1 194 ? 21.031 21.656 5.113 1 98.06 194 ALA B C 1
ATOM 4467 O O . ALA B 1 194 ? 22.031 21.672 5.82 1 98.06 194 ALA B O 1
ATOM 4468 N N . LYS B 1 195 ? 19.828 21.891 5.543 1 96.19 195 LYS B N 1
ATOM 4469 C CA . LYS B 1 195 ? 19.547 22.25 6.934 1 96.19 195 LYS B CA 1
ATOM 4470 C C . LYS B 1 195 ? 20.078 21.172 7.887 1 96.19 195 LYS B C 1
ATOM 4472 O O . LYS B 1 195 ? 20.641 21.5 8.938 1 96.19 195 LYS B O 1
ATOM 4477 N N . PHE B 1 196 ? 19.953 19.938 7.527 1 96.94 196 PHE B N 1
ATOM 4478 C CA . PHE B 1 196 ? 20.281 18.844 8.445 1 96.94 196 PHE B CA 1
ATOM 4479 C C . PHE B 1 196 ? 21.609 18.203 8.062 1 96.94 196 PHE B C 1
ATOM 4481 O O . PHE B 1 196 ? 21.984 17.172 8.633 1 96.94 196 PHE B O 1
ATOM 4488 N N . GLY B 1 197 ? 22.281 18.688 7.066 1 97.75 197 GLY B N 1
ATOM 4489 C CA . GLY B 1 197 ? 23.641 18.297 6.742 1 97.75 197 GLY B CA 1
ATOM 4490 C C . GLY B 1 197 ? 23.719 17.016 5.918 1 97.75 197 GLY B C 1
ATOM 4491 O O . GLY B 1 197 ? 24.672 16.266 6.027 1 97.75 197 GLY B O 1
ATOM 4492 N N . LEU B 1 198 ? 22.672 16.688 5.199 1 98.56 198 LEU B N 1
ATOM 4493 C CA . LEU B 1 198 ? 22.719 15.555 4.277 1 98.56 198 LEU B CA 1
ATOM 4494 C C . LEU B 1 198 ? 23.219 15.984 2.906 1 98.56 198 LEU B C 1
ATOM 4496 O O . LEU B 1 198 ? 22.938 17.094 2.457 1 98.56 198 LEU B O 1
ATOM 4500 N N . LYS B 1 199 ? 23.906 15.117 2.201 1 98.44 199 LYS B N 1
ATOM 4501 C CA . LYS B 1 199 ? 24.578 15.484 0.964 1 98.44 199 LYS B CA 1
ATOM 4502 C C . LYS B 1 199 ? 23.781 15.039 -0.258 1 98.44 199 LYS B C 1
ATOM 4504 O O . LYS B 1 199 ? 23.516 13.852 -0.431 1 98.44 199 LYS B O 1
ATOM 4509 N N . MET B 1 200 ? 23.453 15.961 -1.081 1 98.19 200 MET B N 1
ATOM 4510 C CA . MET B 1 200 ? 22.859 15.656 -2.381 1 98.19 200 MET B CA 1
ATOM 4511 C C . MET B 1 200 ? 23.938 15.375 -3.42 1 98.19 200 MET B C 1
ATOM 4513 O O . MET B 1 200 ? 24.656 16.297 -3.84 1 98.19 200 MET B O 1
ATOM 4517 N N . VAL B 1 201 ? 24.031 14.141 -3.898 1 98.06 201 VAL B N 1
ATOM 4518 C CA . VAL B 1 201 ? 25.156 13.773 -4.742 1 98.06 201 VAL B CA 1
ATOM 4519 C C . VAL B 1 201 ? 24.719 13.719 -6.203 1 98.06 201 VAL B C 1
ATOM 4521 O O . VAL B 1 201 ? 25.562 13.711 -7.109 1 98.06 201 VAL B O 1
ATOM 4524 N N . ALA B 1 202 ? 23.422 13.578 -6.402 1 96.94 202 ALA B N 1
ATOM 4525 C CA . ALA B 1 202 ? 22.828 13.641 -7.73 1 96.94 202 ALA B CA 1
ATOM 4526 C C . ALA B 1 202 ? 21.438 14.273 -7.672 1 96.94 202 ALA B C 1
ATOM 4528 O O . ALA B 1 202 ? 20.688 14.055 -6.711 1 96.94 202 ALA B O 1
ATOM 4529 N N . ASP B 1 203 ? 21.078 15.078 -8.648 1 95.94 203 ASP B N 1
ATOM 4530 C CA . ASP B 1 203 ? 19.828 15.812 -8.742 1 95.94 203 ASP B CA 1
ATOM 4531 C C . ASP B 1 203 ? 19.422 16.016 -10.195 1 95.94 203 ASP B C 1
ATOM 4533 O O . ASP B 1 203 ? 19.953 16.906 -10.875 1 95.94 203 ASP B O 1
ATOM 4537 N N . LYS B 1 204 ? 18.453 15.156 -10.648 1 94.94 204 LYS B N 1
ATOM 4538 C CA . LYS B 1 204 ? 18.125 15.18 -12.07 1 94.94 204 LYS B CA 1
ATOM 4539 C C . LYS B 1 204 ? 16.625 15.297 -12.281 1 94.94 204 LYS B C 1
ATOM 4541 O O . LYS B 1 204 ? 15.836 14.695 -11.547 1 94.94 204 LYS B O 1
ATOM 4546 N N . PRO B 1 205 ? 16.234 16.094 -13.297 1 94.94 205 PRO B N 1
ATOM 4547 C CA . PRO B 1 205 ? 14.828 16.078 -13.688 1 94.94 205 PRO B CA 1
ATOM 4548 C C . PRO B 1 205 ? 14.43 14.82 -14.445 1 94.94 205 PRO B C 1
ATOM 4550 O O . PRO B 1 205 ? 15.219 14.297 -15.234 1 94.94 205 PRO B O 1
ATOM 4553 N N . TRP B 1 206 ? 13.273 14.359 -14.195 1 89.56 206 TRP B N 1
ATOM 4554 C CA . TRP B 1 206 ? 12.734 13.211 -14.914 1 89.56 206 TRP B CA 1
ATOM 4555 C C . TRP B 1 206 ? 12.562 13.531 -16.391 1 89.56 206 TRP B C 1
ATOM 4557 O O . TRP B 1 206 ? 11.859 14.484 -16.75 1 89.56 206 TRP B O 1
ATOM 4567 N N . PRO B 1 207 ? 13.227 12.828 -17.234 1 77.94 207 PRO B N 1
ATOM 4568 C CA . PRO B 1 207 ? 13.305 13.25 -18.641 1 77.94 207 PRO B CA 1
ATOM 4569 C C . PRO B 1 207 ? 12.141 12.734 -19.484 1 77.94 207 PRO B C 1
ATOM 4571 O O . PRO B 1 207 ? 12 13.117 -20.641 1 77.94 207 PRO B O 1
ATOM 4574 N N . PHE B 1 208 ? 11.383 11.836 -19.094 1 66.31 208 PHE B N 1
ATOM 4575 C CA . PHE B 1 208 ? 10.609 11.016 -20.016 1 66.31 208 PHE B CA 1
ATOM 4576 C C . PHE B 1 208 ? 9.148 11.453 -20.031 1 66.31 208 PHE B C 1
ATOM 4578 O O . PHE B 1 208 ? 8.586 11.797 -19 1 66.31 208 PHE B O 1
ATOM 4585 N N . ASP B 1 209 ? 8.828 11.648 -21.234 1 63.84 209 ASP B N 1
ATOM 4586 C CA . ASP B 1 209 ? 7.387 11.656 -21.469 1 63.84 209 ASP B CA 1
ATOM 4587 C C . ASP B 1 209 ? 6.867 10.242 -21.734 1 63.84 209 ASP B C 1
ATOM 4589 O O . ASP B 1 209 ? 5.672 10.047 -21.969 1 63.84 209 ASP B O 1
ATOM 4593 N N . ALA B 1 210 ? 7.727 9.336 -21.625 1 59.75 210 ALA B N 1
ATOM 4594 C CA . ALA B 1 210 ? 7.414 7.988 -22.094 1 59.75 210 ALA B CA 1
ATOM 4595 C C . ALA B 1 210 ? 6.512 7.254 -21.109 1 59.75 210 ALA B C 1
ATOM 4597 O O . ALA B 1 210 ? 6.426 7.633 -19.938 1 59.75 210 ALA B O 1
ATOM 4598 N N . ASP B 1 211 ? 5.836 6.34 -21.656 1 67.06 211 ASP B N 1
ATOM 4599 C CA . ASP B 1 211 ? 4.973 5.434 -20.922 1 67.06 211 ASP B CA 1
ATOM 4600 C C . ASP B 1 211 ? 5.793 4.5 -20.031 1 67.06 211 ASP B C 1
ATOM 4602 O O . ASP B 1 211 ? 6.309 3.484 -20.5 1 67.06 211 ASP B O 1
ATOM 4606 N N . MET B 1 212 ? 5.941 4.777 -18.797 1 72.81 212 MET B N 1
ATOM 4607 C CA . MET B 1 212 ? 6.77 4.043 -17.844 1 72.81 212 MET B CA 1
ATOM 4608 C C . MET B 1 212 ? 6.074 2.762 -17.391 1 72.81 212 MET B C 1
ATOM 4610 O O . MET B 1 212 ? 6.715 1.865 -16.844 1 72.81 212 MET B O 1
ATOM 4614 N N . ARG B 1 213 ? 4.895 2.637 -17.641 1 69.19 213 ARG B N 1
ATOM 4615 C CA . ARG B 1 213 ? 4.191 1.411 -17.281 1 69.19 213 ARG B CA 1
ATOM 4616 C C . ARG B 1 213 ? 4.797 0.203 -17.984 1 69.19 213 ARG B C 1
ATOM 4618 O O . ARG B 1 213 ? 4.879 -0.883 -17.406 1 69.19 213 ARG B O 1
ATOM 4625 N N . ARG B 1 214 ? 5.387 0.466 -19.094 1 69.31 214 ARG B N 1
ATOM 4626 C CA . ARG B 1 214 ? 5.871 -0.649 -19.906 1 69.31 214 ARG B CA 1
ATOM 4627 C C . ARG B 1 214 ? 7.395 -0.646 -19.984 1 69.31 214 ARG B C 1
ATOM 4629 O O . ARG B 1 214 ? 8.016 -1.702 -20.125 1 69.31 214 ARG B O 1
ATOM 4636 N N . ASN B 1 215 ? 7.984 0.535 -19.719 1 80.12 215 ASN B N 1
ATOM 4637 C CA . ASN B 1 215 ? 9.383 0.644 -20.094 1 80.12 215 ASN B CA 1
ATOM 4638 C C . ASN B 1 215 ? 10.273 0.988 -18.906 1 80.12 215 ASN B C 1
ATOM 4640 O O . ASN B 1 215 ? 11.477 1.203 -19.062 1 80.12 215 ASN B O 1
ATOM 4644 N N . ALA B 1 216 ? 9.734 0.951 -17.766 1 86.69 216 ALA B N 1
ATOM 4645 C CA . ALA B 1 216 ? 10.5 1.376 -16.594 1 86.69 216 ALA B CA 1
ATOM 4646 C C . ALA B 1 216 ? 11.734 0.501 -16.391 1 86.69 216 ALA B C 1
ATOM 4648 O O . ALA B 1 216 ? 12.82 1.005 -16.094 1 86.69 216 ALA B O 1
ATOM 4649 N N . SER B 1 217 ? 11.602 -0.743 -16.594 1 87.44 217 SER B N 1
ATOM 4650 C CA . SER B 1 217 ? 12.68 -1.69 -16.344 1 87.44 217 SER B CA 1
ATOM 4651 C C . SER B 1 217 ? 13.844 -1.486 -17.312 1 87.44 217 SER B C 1
ATOM 4653 O O . SER B 1 217 ? 14.969 -1.907 -17.031 1 87.44 217 SER B O 1
ATOM 4655 N N . GLN B 1 218 ? 13.578 -0.865 -18.391 1 87.06 218 GLN B N 1
ATOM 4656 C CA . GLN B 1 218 ? 14.625 -0.6 -19.359 1 87.06 218 GLN B CA 1
ATOM 4657 C C . GLN B 1 218 ? 15.18 0.815 -19.219 1 87.06 218 GLN B C 1
ATOM 4659 O O . GLN B 1 218 ? 16.391 1.026 -19.281 1 87.06 218 GLN B O 1
ATOM 4664 N N . GLU B 1 219 ? 14.367 1.777 -18.969 1 90.12 219 GLU B N 1
ATOM 4665 C CA . GLU B 1 219 ? 14.734 3.189 -19.047 1 90.12 219 GLU B CA 1
ATOM 4666 C C . GLU B 1 219 ? 15.336 3.674 -17.734 1 90.12 219 GLU B C 1
ATOM 4668 O O . GLU B 1 219 ? 16.297 4.453 -17.734 1 90.12 219 GLU B O 1
ATOM 4673 N N . VAL B 1 220 ? 14.82 3.244 -16.641 1 93.06 220 VAL B N 1
ATOM 4674 C CA . VAL B 1 220 ? 15.195 3.785 -15.336 1 93.06 220 VAL B CA 1
ATOM 4675 C C . VAL B 1 220 ? 16.641 3.422 -15.023 1 93.06 220 VAL B C 1
ATOM 4677 O O . VAL B 1 220 ? 17.406 4.262 -14.547 1 93.06 220 VAL B O 1
ATOM 4680 N N . PRO B 1 221 ? 17.062 2.164 -15.305 1 94.06 221 PRO B N 1
ATOM 4681 C CA . PRO B 1 221 ? 18.469 1.849 -15.039 1 94.06 221 PRO B CA 1
ATOM 4682 C C . PRO B 1 221 ? 19.422 2.732 -15.836 1 94.06 221 PRO B C 1
ATOM 4684 O O . PRO B 1 221 ? 20.406 3.225 -15.289 1 94.06 221 PRO B O 1
ATOM 4687 N N . LEU B 1 222 ? 19.109 2.943 -17.062 1 92.19 222 LEU B N 1
ATOM 4688 C CA . LEU B 1 222 ? 19.953 3.791 -17.906 1 92.19 222 LEU B CA 1
ATOM 4689 C C . LEU B 1 222 ? 19.984 5.223 -17.375 1 92.19 222 LEU B C 1
ATOM 4691 O O . LEU B 1 222 ? 21.031 5.863 -17.344 1 92.19 222 LEU B O 1
ATOM 4695 N N . PHE B 1 223 ? 18.875 5.676 -16.984 1 93.38 223 PHE B N 1
ATOM 4696 C CA . PHE B 1 223 ? 18.719 7.039 -16.484 1 93.38 223 PHE B CA 1
ATOM 4697 C C . PHE B 1 223 ? 19.5 7.234 -15.188 1 93.38 223 PHE B C 1
ATOM 4699 O O . PHE B 1 223 ? 20.047 8.32 -14.945 1 93.38 223 PHE B O 1
ATOM 4706 N N . THR B 1 224 ? 19.594 6.211 -14.344 1 95.38 224 THR B N 1
ATOM 4707 C CA . THR B 1 224 ? 20.188 6.363 -13.016 1 95.38 224 THR B CA 1
ATOM 4708 C C . THR B 1 224 ? 21.609 5.816 -12.984 1 95.38 224 THR B C 1
ATOM 4710 O O . THR B 1 224 ? 22.234 5.789 -11.93 1 95.38 224 THR B O 1
ATOM 4713 N N . GLN B 1 225 ? 22.156 5.316 -14.055 1 94.81 225 GLN B N 1
ATOM 4714 C CA . GLN B 1 225 ? 23.453 4.645 -14.117 1 94.81 225 GLN B CA 1
ATOM 4715 C C . GLN B 1 225 ? 24.578 5.57 -13.68 1 94.81 225 GLN B C 1
ATOM 4717 O O . GLN B 1 225 ? 25.562 5.121 -13.102 1 94.81 225 GLN B O 1
ATOM 4722 N N . ASP B 1 226 ? 24.438 6.824 -13.906 1 94.69 226 ASP B N 1
ATOM 4723 C CA . ASP B 1 226 ? 25.547 7.75 -13.656 1 94.69 226 ASP B CA 1
ATOM 4724 C C . ASP B 1 226 ? 25.406 8.406 -12.281 1 94.69 226 ASP B C 1
ATOM 4726 O O . ASP B 1 226 ? 26.156 9.32 -11.945 1 94.69 226 ASP B O 1
ATOM 4730 N N . PHE B 1 227 ? 24.438 7.996 -11.523 1 96.06 227 PHE B N 1
ATOM 4731 C CA . PHE B 1 227 ? 24.344 8.531 -10.172 1 96.06 227 PHE B CA 1
ATOM 4732 C C . PHE B 1 227 ? 25.547 8.109 -9.336 1 96.06 227 PHE B C 1
ATOM 4734 O O . PHE B 1 227 ? 25.953 6.949 -9.367 1 96.06 227 PHE B O 1
ATOM 4741 N N . ALA B 1 228 ? 26.109 9.055 -8.641 1 96.5 228 ALA B N 1
ATOM 4742 C CA . ALA B 1 228 ? 27.172 8.742 -7.684 1 96.5 228 ALA B CA 1
ATOM 4743 C C . ALA B 1 228 ? 26.656 7.836 -6.57 1 96.5 228 ALA B C 1
ATOM 4745 O O . ALA B 1 228 ? 25.438 7.715 -6.375 1 96.5 228 ALA B O 1
ATOM 4746 N N . GLU B 1 229 ? 27.594 7.223 -5.898 1 96.44 229 GLU B N 1
ATOM 4747 C CA . GLU B 1 229 ? 27.219 6.367 -4.777 1 96.44 229 GLU B CA 1
ATOM 4748 C C . GLU B 1 229 ? 26.344 7.117 -3.785 1 96.44 229 GLU B C 1
ATOM 4750 O O . GLU B 1 229 ? 26.656 8.242 -3.389 1 96.44 229 GLU B O 1
ATOM 4755 N N . HIS B 1 230 ? 25.219 6.543 -3.439 1 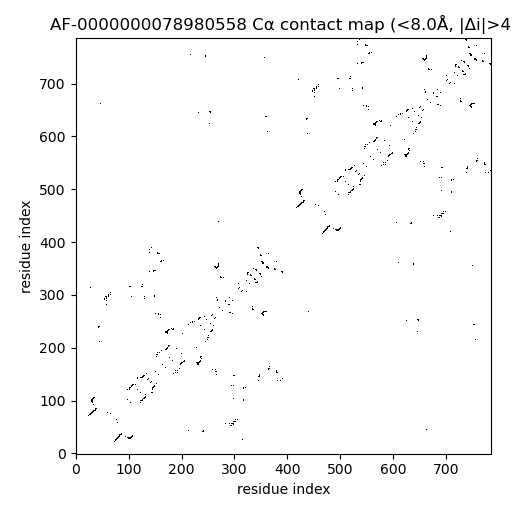98.38 230 HIS B N 1
ATOM 4756 C CA . HIS B 1 230 ? 24.25 7.168 -2.545 1 98.38 230 HIS B CA 1
ATOM 4757 C C . HIS B 1 230 ? 23.547 6.129 -1.683 1 98.38 230 HIS B C 1
ATOM 4759 O O . HIS B 1 230 ? 23.609 4.93 -1.976 1 98.38 230 HIS B O 1
ATOM 4765 N N . ASP B 1 231 ? 22.984 6.574 -0.629 1 98.31 231 ASP B N 1
ATOM 4766 C CA . ASP B 1 231 ? 22.25 5.703 0.288 1 98.31 231 ASP B CA 1
ATOM 4767 C C . ASP B 1 231 ? 20.766 5.625 -0.088 1 98.31 231 ASP B C 1
ATOM 4769 O O . ASP B 1 231 ? 20.156 4.562 0.013 1 98.31 231 ASP B O 1
ATOM 4773 N N . MET B 1 232 ? 20.234 6.77 -0.49 1 98.44 232 MET B N 1
ATOM 4774 C CA . MET B 1 232 ? 18.797 6.895 -0.767 1 98.44 232 MET B CA 1
ATOM 4775 C C . MET B 1 232 ? 18.562 7.652 -2.068 1 98.44 232 MET B C 1
ATOM 4777 O O . MET B 1 232 ? 19.297 8.586 -2.389 1 98.44 232 MET B O 1
ATOM 4781 N N . LEU B 1 233 ? 17.562 7.223 -2.791 1 98.75 233 LEU B N 1
ATOM 4782 C CA . LEU B 1 233 ? 17.094 7.988 -3.939 1 98.75 233 LEU B CA 1
ATOM 4783 C C . LEU B 1 233 ? 15.781 8.695 -3.617 1 98.75 233 LEU B C 1
ATOM 4785 O O . LEU B 1 233 ? 14.758 8.039 -3.408 1 98.75 233 LEU B O 1
ATOM 4789 N N . LEU B 1 234 ? 15.859 10.023 -3.572 1 98.88 234 LEU B N 1
ATOM 4790 C CA . LEU B 1 234 ? 14.656 10.82 -3.34 1 98.88 234 LEU B CA 1
ATOM 4791 C C . LEU B 1 234 ? 13.867 10.992 -4.629 1 98.88 234 LEU B C 1
ATOM 4793 O O . LEU B 1 234 ? 14.453 11.172 -5.703 1 98.88 234 LEU B O 1
ATOM 4797 N N . ILE B 1 235 ? 12.578 10.883 -4.473 1 98.62 235 ILE B N 1
ATOM 4798 C CA . ILE B 1 235 ? 11.656 11.102 -5.582 1 98.62 235 ILE B CA 1
ATOM 4799 C C . ILE B 1 235 ? 10.711 12.258 -5.258 1 98.62 235 ILE B C 1
ATOM 4801 O O . ILE B 1 235 ? 10.016 12.227 -4.242 1 98.62 235 ILE B O 1
ATOM 4805 N N . ALA B 1 236 ? 10.727 13.305 -6.027 1 98.56 236 ALA B N 1
ATOM 4806 C CA . ALA B 1 236 ? 9.727 14.367 -5.961 1 98.56 236 ALA B CA 1
ATOM 4807 C C . ALA B 1 236 ? 8.703 14.234 -7.082 1 98.56 236 ALA B C 1
ATOM 4809 O O . ALA B 1 236 ? 8.883 14.789 -8.164 1 98.56 236 ALA B O 1
ATOM 4810 N N . ASP B 1 237 ? 7.664 13.57 -6.855 1 96.5 237 ASP B N 1
ATOM 4811 C CA . ASP B 1 237 ? 6.555 13.266 -7.754 1 96.5 237 ASP B CA 1
ATOM 4812 C C . ASP B 1 237 ? 5.219 13.336 -7.02 1 96.5 237 ASP B C 1
ATOM 4814 O O . ASP B 1 237 ? 4.539 12.32 -6.863 1 96.5 237 ASP B O 1
ATOM 4818 N N . GLU B 1 238 ? 4.855 14.562 -6.621 1 95.69 238 GLU B N 1
ATOM 4819 C CA . GLU B 1 238 ? 3.676 14.766 -5.785 1 95.69 238 GLU B CA 1
ATOM 4820 C C . GLU B 1 238 ? 2.393 14.508 -6.57 1 95.69 238 GLU B C 1
ATOM 4822 O O . GLU B 1 238 ? 1.354 14.195 -5.984 1 95.69 238 GLU B O 1
ATOM 4827 N N . ILE B 1 239 ? 2.457 14.523 -7.879 1 91.31 239 ILE B N 1
ATOM 4828 C CA . ILE B 1 239 ? 1.289 14.266 -8.719 1 91.31 239 ILE B CA 1
ATOM 4829 C C . ILE B 1 239 ? 1.111 12.766 -8.914 1 91.31 239 ILE B C 1
ATOM 4831 O O . ILE B 1 239 ? 0.045 12.305 -9.328 1 91.31 239 ILE B O 1
ATOM 4835 N N . GLY B 1 240 ? 2.166 12.008 -8.672 1 92.56 240 GLY B N 1
ATOM 4836 C CA . GLY B 1 240 ? 2.1 10.562 -8.789 1 92.56 240 GLY B CA 1
ATOM 4837 C C . GLY B 1 240 ? 2.166 10.078 -10.219 1 92.56 240 GLY B C 1
ATOM 4838 O O . GLY B 1 240 ? 1.436 9.156 -10.602 1 92.56 240 GLY B O 1
ATOM 4839 N N . ASP B 1 241 ? 2.99 10.68 -11 1 91 241 ASP B N 1
ATOM 4840 C CA . ASP B 1 241 ? 3.049 10.398 -12.43 1 91 241 ASP B CA 1
ATOM 4841 C C . ASP B 1 241 ? 4.008 9.242 -12.727 1 91 241 ASP B C 1
ATOM 4843 O O . ASP B 1 241 ? 3.635 8.273 -13.391 1 91 241 ASP B O 1
ATOM 4847 N N . PHE B 1 242 ? 5.23 9.289 -12.203 1 92.88 242 PHE B N 1
ATOM 4848 C CA . PHE B 1 242 ? 6.25 8.328 -12.602 1 92.88 242 PHE B CA 1
ATOM 4849 C C . PHE B 1 242 ? 6.832 7.617 -11.391 1 92.88 242 PHE B C 1
ATOM 4851 O O . PHE B 1 242 ? 7.43 6.547 -11.516 1 92.88 242 PHE B O 1
ATOM 4858 N N . GLY B 1 243 ? 6.707 8.188 -10.211 1 95.31 243 GLY B N 1
ATOM 4859 C CA . GLY B 1 243 ? 7.453 7.789 -9.031 1 95.31 243 GLY B CA 1
ATOM 4860 C C . GLY B 1 243 ? 7.289 6.32 -8.688 1 95.31 243 GLY B C 1
ATOM 4861 O O . GLY B 1 243 ? 8.242 5.668 -8.25 1 95.31 243 GLY B O 1
ATOM 4862 N N . ARG B 1 244 ? 6.117 5.785 -8.875 1 95.12 244 ARG B N 1
ATOM 4863 C CA . ARG B 1 244 ? 5.816 4.422 -8.453 1 95.12 244 ARG B CA 1
ATOM 4864 C C . ARG B 1 244 ? 6.605 3.406 -9.266 1 95.12 244 ARG B C 1
ATOM 4866 O O . ARG B 1 244 ? 6.699 2.236 -8.891 1 95.12 244 ARG B O 1
ATOM 4873 N N . TYR B 1 245 ? 7.191 3.82 -10.383 1 94.31 245 TYR B N 1
ATOM 4874 C CA . TYR B 1 245 ? 7.871 2.895 -11.281 1 94.31 245 TYR B CA 1
ATOM 4875 C C . TYR B 1 245 ? 9.383 2.949 -11.078 1 94.31 245 TYR B C 1
ATOM 4877 O O . TYR B 1 245 ? 10.133 2.271 -11.781 1 94.31 245 TYR B O 1
ATOM 4885 N N . ILE B 1 246 ? 9.844 3.695 -10.086 1 96.12 246 ILE B N 1
ATOM 4886 C CA . ILE B 1 246 ? 11.281 3.914 -9.938 1 96.12 246 ILE B CA 1
ATOM 4887 C C . ILE B 1 246 ? 11.875 2.822 -9.055 1 96.12 246 ILE B C 1
ATOM 4889 O O . ILE B 1 246 ? 12.938 2.273 -9.367 1 96.12 246 ILE B O 1
ATOM 4893 N N . ALA B 1 247 ? 11.188 2.477 -7.969 1 96.69 247 ALA B N 1
ATOM 4894 C CA . ALA B 1 247 ? 11.711 1.49 -7.023 1 96.69 247 ALA B CA 1
ATOM 4895 C C . ALA B 1 247 ? 12.047 0.182 -7.734 1 96.69 247 ALA B C 1
ATOM 4897 O O . ALA B 1 247 ? 11.289 -0.286 -8.586 1 96.69 247 ALA B O 1
ATOM 4898 N N . TYR B 1 248 ? 13.227 -0.391 -7.445 1 97.81 248 TYR B N 1
ATOM 4899 C CA . TYR B 1 248 ? 13.727 -1.676 -7.918 1 97.81 248 TYR B CA 1
ATOM 4900 C C . TYR B 1 248 ? 14.102 -1.604 -9.391 1 97.81 248 TYR B C 1
ATOM 4902 O O . TYR B 1 248 ? 14.492 -2.611 -9.992 1 97.81 248 TYR B O 1
ATOM 4910 N N . ASN B 1 249 ? 13.984 -0.416 -10.023 1 96.5 249 ASN B N 1
ATOM 4911 C CA . ASN B 1 249 ? 14.344 -0.285 -11.438 1 96.5 249 ASN B CA 1
ATOM 4912 C C . ASN B 1 249 ? 15.586 0.585 -11.617 1 96.5 249 ASN B C 1
ATOM 4914 O O . ASN B 1 249 ? 15.953 0.924 -12.742 1 96.5 249 ASN B O 1
ATOM 4918 N N . THR B 1 250 ? 16.172 0.983 -10.539 1 96.5 250 THR B N 1
ATOM 4919 C CA . THR B 1 250 ? 17.375 1.802 -10.641 1 96.5 250 THR B CA 1
ATOM 4920 C C . THR B 1 250 ? 18.594 0.941 -10.977 1 96.5 250 THR B C 1
ATOM 4922 O O . THR B 1 250 ? 18.547 -0.282 -10.836 1 96.5 250 THR B O 1
ATOM 4925 N N . TRP B 1 251 ? 19.641 1.583 -11.438 1 95.88 251 TRP B N 1
ATOM 4926 C CA . TRP B 1 251 ? 20.891 0.903 -11.75 1 95.88 251 TRP B CA 1
ATOM 4927 C C . TRP B 1 251 ? 21.5 0.266 -10.508 1 95.88 251 TRP B C 1
ATOM 4929 O O . TRP B 1 251 ? 21.812 -0.925 -10.5 1 95.88 251 TRP B O 1
ATOM 4939 N N . THR B 1 252 ? 21.703 1.065 -9.492 1 96 252 THR B N 1
ATOM 4940 C CA . THR B 1 252 ? 22.141 0.59 -8.18 1 96 252 THR B CA 1
ATOM 4941 C C . THR B 1 252 ? 20.922 0.33 -7.277 1 96 252 THR B C 1
ATOM 4943 O O . THR B 1 252 ? 20.047 1.185 -7.148 1 96 252 THR B O 1
ATOM 4946 N N . PRO B 1 253 ? 20.844 -0.923 -6.715 1 97.12 253 PRO B N 1
ATOM 4947 C CA . PRO B 1 253 ? 19.703 -1.189 -5.836 1 97.12 253 PRO B CA 1
ATOM 4948 C C . PRO B 1 253 ? 19.719 -0.332 -4.574 1 97.12 253 PRO B C 1
ATOM 4950 O O . PRO B 1 253 ? 20.516 -0.576 -3.666 1 97.12 253 PRO B O 1
ATOM 4953 N N . ARG B 1 254 ? 18.906 0.638 -4.5 1 97.81 254 ARG B N 1
ATOM 4954 C CA . ARG B 1 254 ? 18.766 1.543 -3.363 1 97.81 254 ARG B CA 1
ATOM 4955 C C . ARG B 1 254 ? 17.297 1.763 -3.018 1 97.81 254 ARG B C 1
ATOM 4957 O O . ARG B 1 254 ? 16.438 1.78 -3.904 1 97.81 254 ARG B O 1
ATOM 4964 N N . PRO B 1 255 ? 16.984 1.889 -1.688 1 98.31 255 PRO B N 1
ATOM 4965 C CA . PRO B 1 255 ? 15.609 2.291 -1.347 1 98.31 255 PRO B CA 1
ATOM 4966 C C . PRO B 1 255 ? 15.281 3.707 -1.812 1 98.31 255 PRO B C 1
ATOM 4968 O O . PRO B 1 255 ? 16.188 4.496 -2.09 1 98.31 255 PRO B O 1
ATOM 4971 N N . VAL B 1 256 ? 14.023 4 -1.975 1 98.69 256 VAL B N 1
ATOM 4972 C CA . VAL B 1 256 ? 13.586 5.312 -2.43 1 98.69 256 VAL B CA 1
ATOM 4973 C C . VAL B 1 256 ? 12.781 6 -1.325 1 98.69 256 VAL B C 1
ATOM 4975 O O . VAL B 1 256 ? 12.25 5.34 -0.431 1 98.69 256 VAL B O 1
ATOM 4978 N N . ALA B 1 257 ? 12.711 7.312 -1.357 1 98.88 257 ALA B N 1
ATOM 4979 C CA . ALA B 1 257 ? 11.961 8.109 -0.386 1 98.88 257 ALA B CA 1
ATOM 4980 C C . ALA B 1 257 ? 11.43 9.391 -1.02 1 98.88 257 ALA B C 1
ATOM 4982 O O . ALA B 1 257 ? 11.766 9.711 -2.162 1 98.88 257 ALA B O 1
ATOM 4983 N N . GLY B 1 258 ? 10.664 10.102 -0.318 1 98.75 258 GLY B N 1
ATOM 4984 C CA . GLY B 1 258 ? 10.016 11.312 -0.79 1 98.75 258 GLY B CA 1
ATOM 4985 C C . GLY B 1 258 ? 8.539 11.141 -1.07 1 98.75 258 GLY B C 1
ATOM 4986 O O . GLY B 1 258 ? 7.746 10.945 -0.146 1 98.75 258 GLY B O 1
ATOM 4987 N N . SER B 1 259 ? 8.219 11.211 -2.432 1 98.5 259 SER B N 1
ATOM 4988 C CA . SER B 1 259 ? 6.82 11.031 -2.818 1 98.5 259 SER B CA 1
ATOM 4989 C C . SER B 1 259 ? 6.445 9.555 -2.877 1 98.5 259 SER B C 1
ATOM 4991 O O . SER B 1 259 ? 5.262 9.211 -2.895 1 98.5 259 SER B O 1
ATOM 4993 N N . GLU B 1 260 ? 7.465 8.672 -2.877 1 97.56 260 GLU B N 1
ATOM 4994 C CA . GLU B 1 260 ? 7.309 7.219 -2.916 1 97.56 260 GLU B CA 1
ATOM 4995 C C . GLU B 1 260 ? 8.258 6.535 -1.935 1 97.56 260 GLU B C 1
ATOM 4997 O O . GLU B 1 260 ? 9.273 7.109 -1.547 1 97.56 260 GLU B O 1
ATOM 5002 N N . GLY B 1 261 ? 7.957 5.316 -1.601 1 98.06 261 GLY B N 1
ATOM 5003 C CA . GLY B 1 261 ? 8.812 4.582 -0.681 1 98.06 261 GLY B CA 1
ATOM 5004 C C . GLY B 1 261 ? 8.617 4.992 0.767 1 98.06 261 GLY B C 1
ATOM 5005 O O . GLY B 1 261 ? 7.586 4.695 1.371 1 98.06 261 GLY B O 1
ATOM 5006 N N . LEU B 1 262 ? 9.625 5.613 1.292 1 98.69 262 LEU B N 1
ATOM 5007 C CA . LEU B 1 262 ? 9.539 6.215 2.619 1 98.69 262 LEU B CA 1
ATOM 5008 C C . LEU B 1 262 ? 9.008 7.641 2.537 1 98.69 262 LEU B C 1
ATOM 5010 O O . LEU B 1 262 ? 9.703 8.539 2.061 1 98.69 262 LEU B O 1
ATOM 5014 N N . VAL B 1 263 ? 7.809 7.863 3 1 98.88 263 VAL B N 1
ATOM 5015 C CA . VAL B 1 263 ? 7.086 9.094 2.695 1 98.88 263 VAL B CA 1
ATOM 5016 C C . VAL B 1 263 ? 6.723 9.812 3.99 1 98.88 263 VAL B C 1
ATOM 5018 O O . VAL B 1 263 ? 6.145 9.219 4.902 1 98.88 263 VAL B O 1
ATOM 5021 N N . PRO B 1 264 ? 7.047 11.078 4.125 1 98.88 264 PRO B N 1
ATOM 5022 C CA . PRO B 1 264 ? 6.547 11.906 5.223 1 98.88 264 PRO B CA 1
ATOM 5023 C C . PRO B 1 264 ? 5.121 12.398 4.984 1 98.88 264 PRO B C 1
ATOM 5025 O O . PRO B 1 264 ? 4.859 13.086 3.992 1 98.88 264 PRO B O 1
ATOM 5028 N N . VAL B 1 265 ? 4.207 12.086 5.871 1 98.5 265 VAL B N 1
ATOM 5029 C CA . VAL B 1 265 ? 2.807 12.414 5.629 1 98.5 265 VAL B CA 1
ATOM 5030 C C . VAL B 1 265 ? 2.174 12.961 6.91 1 98.5 265 VAL B C 1
ATOM 5032 O O . VAL B 1 265 ? 2.666 12.703 8.008 1 98.5 265 VAL B O 1
ATOM 5035 N N . ALA B 1 266 ? 1.046 13.703 6.684 1 97.94 266 ALA B N 1
ATOM 5036 C CA . ALA B 1 266 ? 0.299 14.195 7.836 1 97.94 266 ALA B CA 1
ATOM 5037 C C . ALA B 1 266 ? -0.429 13.055 8.547 1 97.94 266 ALA B C 1
ATOM 5039 O O . ALA B 1 266 ? -0.648 13.109 9.758 1 97.94 266 ALA B O 1
ATOM 5040 N N . TRP B 1 267 ? -0.806 12.102 7.777 1 98.31 267 TRP B N 1
ATOM 5041 C CA . TRP B 1 267 ? -1.566 10.969 8.305 1 98.31 267 TRP B CA 1
ATOM 5042 C C . TRP B 1 267 ? -1.484 9.773 7.363 1 98.31 267 TRP B C 1
ATOM 5044 O O . TRP B 1 267 ? -1.327 9.938 6.152 1 98.31 267 TRP B O 1
ATOM 5054 N N . SER B 1 268 ? -1.544 8.609 7.941 1 97.44 268 SER B N 1
ATOM 5055 C CA . SER B 1 268 ? -1.591 7.367 7.18 1 97.44 268 SER B CA 1
ATOM 5056 C C . SER B 1 268 ? -2.381 6.293 7.922 1 97.44 268 SER B C 1
ATOM 5058 O O . SER B 1 268 ? -2.426 6.293 9.156 1 97.44 268 SER B O 1
ATOM 5060 N N . ARG B 1 269 ? -2.873 5.383 7.16 1 95 269 ARG B N 1
ATOM 5061 C CA . ARG B 1 269 ? -3.607 4.266 7.734 1 95 269 ARG B CA 1
ATOM 5062 C C . ARG B 1 269 ? -2.699 3.404 8.609 1 95 269 ARG B C 1
ATOM 5064 O O . ARG B 1 269 ? -3.176 2.656 9.461 1 95 269 ARG B O 1
ATOM 5071 N N . VAL B 1 270 ? -1.391 3.504 8.414 1 96 270 VAL B N 1
ATOM 5072 C CA . VAL B 1 270 ? -0.475 2.602 9.109 1 96 270 VAL B CA 1
ATOM 5073 C C . VAL B 1 270 ? -0.118 3.178 10.477 1 96 270 VAL B C 1
ATOM 5075 O O . VAL B 1 270 ? 0.583 2.537 11.266 1 96 270 VAL B O 1
ATOM 5078 N N . VAL B 1 271 ? -0.592 4.402 10.711 1 95 271 VAL B N 1
ATOM 5079 C CA . VAL B 1 271 ? -0.47 4.941 12.062 1 95 271 VAL B CA 1
ATOM 5080 C C . VAL B 1 271 ? -1.501 4.281 12.977 1 95 271 VAL B C 1
ATOM 5082 O O . VAL B 1 271 ? -2.705 4.504 12.828 1 95 271 VAL B O 1
ATOM 5085 N N . GLU B 1 272 ? -1.008 3.463 13.961 1 90.19 272 GLU B N 1
ATOM 5086 C CA . GLU B 1 272 ? -1.949 2.65 14.727 1 90.19 272 GLU B CA 1
ATOM 5087 C C . GLU B 1 272 ? -1.896 2.998 16.203 1 90.19 272 GLU B C 1
ATOM 5089 O O . GLU B 1 272 ? -2.818 2.672 16.969 1 90.19 272 GLU B O 1
ATOM 5094 N N . GLN B 1 273 ? -0.939 3.627 16.641 1 88.44 273 GLN B N 1
ATOM 5095 C CA . GLN B 1 273 ? -0.733 3.881 18.062 1 88.44 273 GLN B CA 1
ATOM 5096 C C . GLN B 1 273 ? -1.48 5.133 18.516 1 88.44 273 GLN B C 1
ATOM 5098 O O . GLN B 1 273 ? -2.029 5.867 17.688 1 88.44 273 GLN B O 1
ATOM 5103 N N . TRP B 1 274 ? -1.616 5.293 19.812 1 91.94 274 TRP B N 1
ATOM 5104 C CA . TRP B 1 274 ? -2.123 6.496 20.453 1 91.94 274 TRP B CA 1
ATOM 5105 C C . TRP B 1 274 ? -3.576 6.754 20.078 1 91.94 274 TRP B C 1
ATOM 5107 O O . TRP B 1 274 ? -3.963 7.895 19.812 1 91.94 274 TRP B O 1
ATOM 5117 N N . GLY B 1 275 ? -4.301 5.676 19.875 1 93.19 275 GLY B N 1
ATOM 5118 C CA . GLY B 1 275 ? -5.715 5.828 19.562 1 93.19 275 GLY B CA 1
ATOM 5119 C C . GLY B 1 275 ? -5.977 6.035 18.078 1 93.19 275 GLY B C 1
ATOM 5120 O O . GLY B 1 275 ? -7.129 6.156 17.656 1 93.19 275 GLY B O 1
ATOM 5121 N N . ALA B 1 276 ? -4.953 6.004 17.312 1 95.19 276 ALA B N 1
ATOM 5122 C CA . ALA B 1 276 ? -5.078 6.254 15.875 1 95.19 276 ALA B CA 1
ATOM 5123 C C . ALA B 1 276 ? -5.953 5.195 15.211 1 95.19 276 ALA B C 1
ATOM 5125 O O . ALA B 1 276 ? -6.699 5.492 14.273 1 95.19 276 ALA B O 1
ATOM 5126 N N . ALA B 1 277 ? -5.848 3.996 15.68 1 92.44 277 ALA B N 1
ATOM 5127 C CA . ALA B 1 277 ? -6.648 2.914 15.117 1 92.44 277 ALA B CA 1
ATOM 5128 C C . ALA B 1 277 ? -8.141 3.182 15.297 1 92.44 277 ALA B C 1
ATOM 5130 O O . ALA B 1 277 ? -8.945 2.844 14.43 1 92.44 277 ALA B O 1
ATOM 5131 N N . GLN B 1 278 ? -8.477 3.752 16.406 1 95 278 GLN B N 1
ATOM 5132 C CA . GLN B 1 278 ? -9.875 4.078 16.656 1 95 278 GLN B CA 1
ATOM 5133 C C . GLN B 1 278 ? -10.359 5.188 15.727 1 95 278 GLN B C 1
ATOM 5135 O O . GLN B 1 278 ? -11.477 5.121 15.203 1 95 278 GLN B O 1
ATOM 5140 N N . LEU B 1 279 ? -9.555 6.195 15.578 1 97.25 279 LEU B N 1
ATOM 5141 C CA . LEU B 1 279 ? -9.891 7.262 14.641 1 97.25 279 LEU B CA 1
ATOM 5142 C C . LEU B 1 279 ? -10.109 6.707 13.234 1 97.25 279 LEU B C 1
ATOM 5144 O O . LEU B 1 279 ? -11.078 7.066 12.562 1 97.25 279 LEU B O 1
ATOM 5148 N N . GLN B 1 280 ? -9.211 5.852 12.836 1 96.25 280 GLN B N 1
ATOM 5149 C CA . GLN B 1 280 ? -9.305 5.242 11.516 1 96.25 280 GLN B CA 1
ATOM 5150 C C . GLN B 1 280 ? -10.586 4.422 11.375 1 96.25 280 GLN B C 1
ATOM 5152 O O . GLN B 1 280 ? -11.234 4.445 10.328 1 96.25 280 GLN B O 1
ATOM 5157 N N . SER B 1 281 ? -10.93 3.707 12.406 1 95.38 281 SER B N 1
ATOM 5158 C CA . SER B 1 281 ? -12.141 2.896 12.367 1 95.38 281 SER B CA 1
ATOM 5159 C C . SER B 1 281 ? -13.383 3.764 12.211 1 95.38 281 SER B C 1
ATOM 5161 O O . SER B 1 281 ? -14.273 3.449 11.422 1 95.38 281 SER B O 1
ATOM 5163 N N . ARG B 1 282 ? -13.461 4.848 13.016 1 97.5 282 ARG B N 1
ATOM 5164 C CA . ARG B 1 282 ? -14.594 5.758 12.891 1 97.5 282 ARG B CA 1
ATOM 5165 C C . ARG B 1 282 ? -14.656 6.375 11.5 1 97.5 282 ARG B C 1
ATOM 5167 O O . ARG B 1 282 ? -15.742 6.547 10.938 1 97.5 282 ARG B O 1
ATOM 5174 N N . PHE B 1 283 ? -13.523 6.66 10.969 1 98.56 283 PHE B N 1
ATOM 5175 C CA . PHE B 1 283 ? -13.5 7.23 9.625 1 98.56 283 PHE B CA 1
ATOM 5176 C C . PHE B 1 283 ? -13.961 6.211 8.594 1 98.56 283 PHE B C 1
ATOM 5178 O O . PHE B 1 283 ? -14.727 6.547 7.688 1 98.56 283 PHE B O 1
ATOM 5185 N N . TRP B 1 284 ? -13.461 5.035 8.711 1 95.81 284 TRP B N 1
ATOM 5186 C CA . TRP B 1 284 ? -13.875 3.973 7.801 1 95.81 284 TRP B CA 1
ATOM 5187 C C . TRP B 1 284 ? -15.391 3.779 7.844 1 95.81 284 TRP B C 1
ATOM 5189 O O . TRP B 1 284 ? -16.031 3.607 6.805 1 95.81 284 TRP B O 1
ATOM 5199 N N . ASP B 1 285 ? -15.961 3.791 8.977 1 97.06 285 ASP B N 1
ATOM 5200 C CA . ASP B 1 285 ? -17.406 3.625 9.133 1 97.06 285 ASP B CA 1
ATOM 5201 C C . ASP B 1 285 ? -18.156 4.746 8.43 1 97.06 285 ASP B C 1
ATOM 5203 O O . ASP B 1 285 ? -19.234 4.516 7.875 1 97.06 285 ASP B O 1
ATOM 5207 N N . LEU B 1 286 ? -17.578 5.867 8.477 1 98 286 LEU B N 1
ATOM 5208 C CA . LEU B 1 286 ? -18.234 7.043 7.918 1 98 286 LEU B CA 1
ATOM 5209 C C . LEU B 1 286 ? -18.062 7.094 6.402 1 98 286 LEU B C 1
ATOM 5211 O O . LEU B 1 286 ? -19.031 7.352 5.68 1 98 286 LEU B O 1
ATOM 5215 N N . ALA B 1 287 ? -16.859 6.812 5.934 1 97.56 287 ALA B N 1
ATOM 5216 C CA . ALA B 1 287 ? -16.531 7.172 4.555 1 97.56 287 ALA B CA 1
ATOM 5217 C C . ALA B 1 287 ? -16.328 5.926 3.697 1 97.56 287 ALA B C 1
ATOM 5219 O O . ALA B 1 287 ? -16.312 6.008 2.467 1 97.56 287 ALA B O 1
ATOM 5220 N N . GLY B 1 288 ? -16.078 4.734 4.273 1 94.31 288 GLY B N 1
ATOM 5221 C CA . GLY B 1 288 ? -15.867 3.498 3.533 1 94.31 288 GLY B CA 1
ATOM 5222 C C . GLY B 1 288 ? -14.492 3.402 2.902 1 94.31 288 GLY B C 1
ATOM 5223 O O . GLY B 1 288 ? -14.297 2.676 1.926 1 94.31 288 GLY B O 1
ATOM 5224 N N . ARG B 1 289 ? -13.555 4.16 3.395 1 94.81 289 ARG B N 1
ATOM 5225 C CA . ARG B 1 289 ? -12.172 4.191 2.928 1 94.81 289 ARG B CA 1
ATOM 5226 C C . ARG B 1 289 ? -11.227 4.641 4.039 1 94.81 289 ARG B C 1
ATOM 5228 O O . ARG B 1 289 ? -11.68 5.113 5.086 1 94.81 289 ARG B O 1
ATOM 5235 N N . ASP B 1 290 ? -9.93 4.477 3.781 1 95.44 290 ASP B N 1
ATOM 5236 C CA . ASP B 1 290 ? -8.945 4.934 4.762 1 95.44 290 ASP B CA 1
ATOM 5237 C C . ASP B 1 290 ? -8.82 6.457 4.742 1 95.44 290 ASP B C 1
ATOM 5239 O O . ASP B 1 290 ? -8.961 7.082 3.688 1 95.44 290 ASP B O 1
ATOM 5243 N N . MET B 1 291 ? -8.531 6.977 5.879 1 98 291 MET B N 1
ATOM 5244 C CA . MET B 1 291 ? -8.289 8.406 6.043 1 98 291 MET B CA 1
ATOM 5245 C C . MET B 1 291 ? -6.984 8.812 5.367 1 98 291 MET B C 1
ATOM 5247 O O . MET B 1 291 ? -5.98 8.102 5.465 1 98 291 MET B O 1
ATOM 5251 N N . ARG B 1 292 ? -7.027 9.938 4.664 1 97.88 292 ARG B N 1
ATOM 5252 C CA . ARG B 1 292 ? -5.848 10.492 4.004 1 97.88 292 ARG B CA 1
ATOM 5253 C C . ARG B 1 292 ? -5.418 11.805 4.656 1 97.88 292 ARG B C 1
ATOM 5255 O O . ARG B 1 292 ? -6.117 12.328 5.527 1 97.88 292 ARG B O 1
ATOM 5262 N N . PRO B 1 293 ? -4.266 12.289 4.305 1 98.38 293 PRO B N 1
ATOM 5263 C CA . PRO B 1 293 ? -3.732 13.492 4.941 1 98.38 293 PRO B CA 1
ATOM 5264 C C . PRO B 1 293 ? -4.695 14.68 4.855 1 98.38 293 PRO B C 1
ATOM 5266 O O . PRO B 1 293 ? -4.879 15.398 5.84 1 98.38 293 PRO B O 1
ATOM 5269 N N . ARG B 1 294 ? -5.32 14.875 3.727 1 98.25 294 ARG B N 1
ATOM 5270 C CA . ARG B 1 294 ? -6.25 15.984 3.574 1 98.25 294 ARG B CA 1
ATOM 5271 C C . ARG B 1 294 ? -7.465 15.812 4.48 1 98.25 294 ARG B C 1
ATOM 5273 O O . ARG B 1 294 ? -8 16.797 5.004 1 98.25 294 ARG B O 1
ATOM 5280 N N . ASP B 1 295 ? -7.949 14.586 4.602 1 98.81 295 ASP B N 1
ATOM 5281 C CA . ASP B 1 295 ? -9.023 14.297 5.543 1 98.81 295 ASP B CA 1
ATOM 5282 C C . ASP B 1 295 ? -8.625 14.656 6.969 1 98.81 295 ASP B C 1
ATOM 5284 O O . ASP B 1 295 ? -9.406 15.266 7.703 1 98.81 295 ASP B O 1
ATOM 5288 N N . TYR B 1 296 ? -7.441 14.234 7.324 1 98.88 296 TYR B N 1
ATOM 5289 C CA . TYR B 1 296 ? -6.957 14.484 8.68 1 98.88 296 TYR B CA 1
ATOM 5290 C C . TYR B 1 296 ? -6.883 15.984 8.961 1 98.88 296 TYR B C 1
ATOM 5292 O O . TYR B 1 296 ? -7.25 16.438 10.055 1 98.88 296 TYR B O 1
ATOM 5300 N N . ALA B 1 297 ? -6.375 16.719 8.023 1 98.88 297 ALA B N 1
ATOM 5301 C CA . ALA B 1 297 ? -6.246 18.156 8.203 1 98.88 297 ALA B CA 1
ATOM 5302 C C . ALA B 1 297 ? -7.613 18.812 8.406 1 98.88 297 ALA B C 1
ATOM 5304 O O . ALA B 1 297 ? -7.766 19.688 9.258 1 98.88 297 ALA B O 1
ATOM 5305 N N . ALA B 1 298 ? -8.57 18.406 7.629 1 98.94 298 ALA B N 1
ATOM 5306 C CA . ALA B 1 298 ? -9.922 18.953 7.77 1 98.94 298 ALA B CA 1
ATOM 5307 C C . ALA B 1 298 ? -10.547 18.531 9.094 1 98.94 298 ALA B C 1
ATOM 5309 O O . ALA B 1 298 ? -11.195 19.328 9.766 1 98.94 298 ALA B O 1
ATOM 5310 N N . TRP B 1 299 ? -10.352 17.25 9.438 1 98.94 299 TRP B N 1
ATOM 5311 C CA . TRP B 1 299 ? -10.797 16.766 10.742 1 98.94 299 TRP B CA 1
ATOM 5312 C C . TRP B 1 299 ? -10.203 17.594 11.875 1 98.94 299 TRP B C 1
ATOM 5314 O O . TRP B 1 299 ? -10.922 18.016 12.773 1 98.94 299 TRP B O 1
ATOM 5324 N N . ALA B 1 300 ? -8.945 17.859 11.773 1 98.88 300 ALA B N 1
ATOM 5325 C CA . ALA B 1 300 ? -8.242 18.609 12.812 1 98.88 300 ALA B CA 1
ATOM 5326 C C . ALA B 1 300 ? -8.797 20.016 12.938 1 98.88 300 ALA B C 1
ATOM 5328 O O . ALA B 1 300 ? -8.938 20.547 14.047 1 98.88 300 ALA B O 1
ATOM 5329 N N . ALA B 1 301 ? -9.102 20.594 11.828 1 98.94 301 ALA B N 1
ATOM 5330 C CA . ALA B 1 301 ? -9.648 21.938 11.859 1 98.94 301 ALA B CA 1
ATOM 5331 C C . ALA B 1 301 ? -10.945 21.984 12.664 1 98.94 301 ALA B C 1
ATOM 5333 O O . ALA B 1 301 ? -11.133 22.875 13.508 1 98.94 301 ALA B O 1
ATOM 5334 N N . LEU B 1 302 ? -11.828 21.062 12.438 1 98.88 302 LEU B N 1
ATOM 5335 C CA . LEU B 1 302 ? -13.078 21 13.18 1 98.88 302 LEU B CA 1
ATOM 5336 C C . LEU B 1 302 ? -12.828 20.703 14.656 1 98.88 302 LEU B C 1
ATOM 5338 O O . LEU B 1 302 ? -13.445 21.312 15.531 1 98.88 302 LEU B O 1
ATOM 5342 N N . ARG B 1 303 ? -11.906 19.844 14.914 1 98.81 303 ARG B N 1
ATOM 5343 C CA . ARG B 1 303 ? -11.609 19.469 16.297 1 98.81 303 ARG B CA 1
ATOM 5344 C C . ARG B 1 303 ? -11 20.656 17.062 1 98.81 303 ARG B C 1
ATOM 5346 O O . ARG B 1 303 ? -11.242 20.812 18.25 1 98.81 303 ARG B O 1
ATOM 5353 N N . VAL B 1 304 ? -10.18 21.391 16.375 1 98.88 304 VAL B N 1
ATOM 5354 C CA . VAL B 1 304 ? -9.625 22.609 16.969 1 98.88 304 VAL B CA 1
ATOM 5355 C C . VAL B 1 304 ? -10.75 23.531 17.438 1 98.88 304 VAL B C 1
ATOM 5357 O O . VAL B 1 304 ? -10.734 24.016 18.562 1 98.88 304 VAL B O 1
ATOM 5360 N N . LEU B 1 305 ? -11.711 23.734 16.578 1 98.75 305 LEU B N 1
ATOM 5361 C CA . LEU B 1 305 ? -12.844 24.578 16.906 1 98.75 305 LEU B CA 1
ATOM 5362 C C . LEU B 1 305 ? -13.641 24 18.062 1 98.75 305 LEU B C 1
ATOM 5364 O O . LEU B 1 305 ? -14.016 24.719 18.984 1 98.75 305 LEU B O 1
ATOM 5368 N N . GLY B 1 306 ? -13.883 22.688 18.047 1 98 306 GLY B N 1
ATOM 5369 C CA . GLY B 1 306 ? -14.594 22.047 19.125 1 98 306 GLY B CA 1
ATOM 5370 C C . GLY B 1 306 ? -13.914 22.219 20.469 1 98 306 GLY B C 1
ATOM 5371 O O . GLY B 1 306 ? -14.555 22.562 21.469 1 98 306 GLY B O 1
ATOM 5372 N N . GLU B 1 307 ? -12.617 22 20.484 1 97.62 307 GLU B N 1
ATOM 5373 C CA . GLU B 1 307 ? -11.836 22.141 21.703 1 97.62 307 GLU B CA 1
ATOM 5374 C C . GLU B 1 307 ? -11.883 23.578 22.219 1 97.62 307 GLU B C 1
ATOM 5376 O O . GLU B 1 307 ? -12.062 23.812 23.406 1 97.62 307 GLU B O 1
ATOM 5381 N N . ALA B 1 308 ? -11.711 24.516 21.344 1 98.31 308 ALA B N 1
ATOM 5382 C CA . ALA B 1 308 ? -11.711 25.922 21.719 1 98.31 308 ALA B CA 1
ATOM 5383 C C . ALA B 1 308 ? -13.07 26.344 22.266 1 98.31 308 ALA B C 1
ATOM 5385 O O . ALA B 1 308 ? -13.156 27.078 23.266 1 98.31 308 ALA B O 1
ATOM 5386 N N . VAL B 1 309 ? -14.148 25.922 21.625 1 97.81 309 VAL B N 1
ATOM 5387 C CA . VAL B 1 309 ? -15.5 26.25 22.078 1 97.81 309 VAL B CA 1
ATOM 5388 C C . VAL B 1 309 ? -15.742 25.656 23.469 1 97.81 309 VAL B C 1
ATOM 5390 O O . VAL B 1 309 ? -16.297 26.328 24.344 1 97.81 309 VAL B O 1
ATOM 5393 N N . THR B 1 310 ? -15.312 24.484 23.641 1 96.31 310 THR B N 1
ATOM 5394 C CA . THR B 1 310 ? -15.516 23.812 24.906 1 96.31 310 THR B CA 1
ATOM 5395 C C . THR B 1 310 ? -14.789 24.547 26.031 1 96.31 310 THR B C 1
ATOM 5397 O O . THR B 1 310 ? -15.336 24.703 27.125 1 96.31 310 THR B O 1
ATOM 5400 N N . ARG B 1 311 ? -13.625 25.031 25.766 1 96.44 311 ARG B N 1
ATOM 5401 C CA . ARG B 1 311 ? -12.789 25.625 26.812 1 96.44 311 ARG B CA 1
ATOM 5402 C C . ARG B 1 311 ? -13.156 27.078 27.062 1 96.44 311 ARG B C 1
ATOM 5404 O O . ARG B 1 311 ? -13.008 27.594 28.172 1 96.44 311 ARG B O 1
ATOM 5411 N N . THR B 1 312 ? -13.703 27.734 26.016 1 96.69 312 THR B N 1
ATOM 5412 C CA . THR B 1 312 ? -13.969 29.172 26.141 1 96.69 312 THR B CA 1
ATOM 5413 C C . THR B 1 312 ? -15.469 29.422 26.312 1 96.69 312 THR B C 1
ATOM 5415 O O . THR B 1 312 ? -15.875 30.516 26.688 1 96.69 312 THR B O 1
ATOM 5418 N N . ASN B 1 313 ? -16.25 28.453 25.969 1 95 313 ASN B N 1
ATOM 5419 C CA . ASN B 1 313 ? -17.703 28.594 25.922 1 95 313 ASN B CA 1
ATOM 5420 C C . ASN B 1 313 ? -18.125 29.781 25.062 1 95 313 ASN B C 1
ATOM 5422 O O . ASN B 1 313 ? -19.031 30.531 25.422 1 95 313 ASN B O 1
ATOM 5426 N N . SER B 1 314 ? -17.422 29.969 24 1 96.06 314 SER B N 1
ATOM 5427 C CA . SER B 1 314 ? -17.672 31.078 23.078 1 96.06 314 SER B CA 1
ATOM 5428 C C . SER B 1 314 ? -17.641 30.609 21.625 1 96.06 314 SER B C 1
ATOM 5430 O O . SER B 1 314 ? -17.078 29.562 21.312 1 96.06 314 SER B O 1
ATOM 5432 N N . THR B 1 315 ? -18.328 31.406 20.812 1 96.75 315 THR B N 1
ATOM 5433 C CA . THR B 1 315 ? -18.25 31.172 19.375 1 96.75 315 THR B CA 1
ATOM 5434 C C . THR B 1 315 ? -17.719 32.406 18.656 1 96.75 315 THR B C 1
ATOM 5436 O O . THR B 1 315 ? -17.781 32.5 17.438 1 96.75 315 THR B O 1
ATOM 5439 N N . ASP B 1 316 ? -17.234 33.344 19.469 1 97.19 316 ASP B N 1
ATOM 5440 C CA . ASP B 1 316 ? -16.641 34.562 18.906 1 97.19 316 ASP B CA 1
ATOM 5441 C C . ASP B 1 316 ? -15.281 34.25 18.281 1 97.19 316 ASP B C 1
ATOM 5443 O O . ASP B 1 316 ? -14.383 33.75 18.953 1 97.19 316 ASP B O 1
ATOM 5447 N N . PRO B 1 317 ? -15.086 34.625 17.016 1 98 317 PRO B N 1
ATOM 5448 C CA . PRO B 1 317 ? -13.836 34.281 16.328 1 98 317 PRO B CA 1
ATOM 5449 C C . PRO B 1 317 ? -12.602 34.844 17.047 1 98 317 PRO B C 1
ATOM 5451 O O . PRO B 1 317 ? -11.586 34.125 17.156 1 98 317 PRO B O 1
ATOM 5454 N N . ALA B 1 318 ? -12.695 36.031 17.531 1 97.69 318 ALA B N 1
ATOM 5455 C CA . ALA B 1 318 ? -11.539 36.656 18.188 1 97.69 318 ALA B CA 1
ATOM 5456 C C . ALA B 1 318 ? -11.18 35.875 19.453 1 97.69 318 ALA B C 1
ATOM 5458 O O . ALA B 1 318 ? -10 35.688 19.75 1 97.69 318 ALA B O 1
ATOM 5459 N N . THR B 1 319 ? -12.172 35.5 20.234 1 98.12 319 THR B N 1
ATOM 5460 C CA . THR B 1 319 ? -11.953 34.75 21.453 1 98.12 319 THR B CA 1
ATOM 5461 C C . THR B 1 319 ? -11.367 33.375 21.141 1 98.12 319 THR B C 1
ATOM 5463 O O . THR B 1 319 ? -10.414 32.938 21.797 1 98.12 319 THR B O 1
ATOM 5466 N N . LEU B 1 320 ? -11.953 32.75 20.141 1 98.5 320 LEU B N 1
ATOM 5467 C CA . LEU B 1 320 ? -11.461 31.422 19.75 1 98.5 320 LEU B CA 1
ATOM 5468 C C . LEU B 1 320 ? -10.016 31.5 19.266 1 98.5 320 LEU B C 1
ATOM 5470 O O . LEU B 1 320 ? -9.172 30.703 19.672 1 98.5 320 LEU B O 1
ATOM 5474 N N . ARG B 1 321 ? -9.727 32.469 18.453 1 98.5 321 ARG B N 1
ATOM 5475 C CA . ARG B 1 321 ? -8.383 32.625 17.922 1 98.5 321 ARG B CA 1
ATOM 5476 C C . ARG B 1 321 ? -7.375 32.844 19.047 1 98.5 321 ARG B C 1
ATOM 5478 O O . ARG B 1 321 ? -6.293 32.25 19.031 1 98.5 321 ARG B O 1
ATOM 5485 N N . ALA B 1 322 ? -7.734 33.719 19.953 1 98.12 322 ALA B N 1
ATOM 5486 C CA . ALA B 1 322 ? -6.844 34.031 21.078 1 98.12 322 ALA B CA 1
ATOM 5487 C C . ALA B 1 322 ? -6.531 32.781 21.891 1 98.12 322 ALA B C 1
ATOM 5489 O O . ALA B 1 322 ? -5.387 32.562 22.281 1 98.12 322 ALA B O 1
ATOM 5490 N N . TYR B 1 323 ? -7.484 32 22.125 1 98.62 323 TYR B N 1
ATOM 5491 C CA . TYR B 1 323 ? -7.281 30.781 22.891 1 98.62 323 TYR B CA 1
ATOM 5492 C C . TYR B 1 323 ? -6.438 29.781 22.109 1 98.62 323 TYR B C 1
ATOM 5494 O O . TYR B 1 323 ? -5.504 29.188 22.656 1 98.62 323 TYR B O 1
ATOM 5502 N N . ILE B 1 324 ? -6.785 29.578 20.828 1 98.75 324 ILE B N 1
ATOM 5503 C CA . ILE B 1 324 ? -6.113 28.609 19.969 1 98.75 324 ILE B CA 1
ATOM 5504 C C . ILE B 1 324 ? -4.621 28.938 19.891 1 98.75 324 ILE B C 1
ATOM 5506 O O . ILE B 1 324 ? -3.785 28.031 19.875 1 98.75 324 ILE B O 1
ATOM 5510 N N . LEU B 1 325 ? -4.285 30.219 19.906 1 98.25 325 LEU B N 1
ATOM 5511 C CA . LEU B 1 325 ? -2.896 30.625 19.75 1 98.25 325 LEU B CA 1
ATOM 5512 C C . LEU B 1 325 ? -2.197 30.703 21.109 1 98.25 325 LEU B C 1
ATOM 5514 O O . LEU B 1 325 ? -0.992 30.953 21.172 1 98.25 325 LEU B O 1
ATOM 5518 N N . SER B 1 326 ? -2.9 30.453 22.188 1 97.81 326 SER B N 1
ATOM 5519 C CA . SER B 1 326 ? -2.326 30.562 23.531 1 97.81 326 SER B CA 1
ATOM 5520 C C . SER B 1 326 ? -1.616 29.266 23.922 1 97.81 326 SER B C 1
ATOM 5522 O O . SER B 1 326 ? -1.798 28.234 23.297 1 97.81 326 SER B O 1
ATOM 5524 N N . ASP B 1 327 ? -0.922 29.266 25.047 1 96.19 327 ASP B N 1
ATOM 5525 C CA . ASP B 1 327 ? -0.205 28.109 25.578 1 96.19 327 ASP B CA 1
ATOM 5526 C C . ASP B 1 327 ? -1.169 27.125 26.219 1 96.19 327 ASP B C 1
ATOM 5528 O O . ASP B 1 327 ? -0.799 25.969 26.484 1 96.19 327 ASP B O 1
ATOM 5532 N N . ALA B 1 328 ? -2.35 27.562 26.406 1 97.62 328 ALA B N 1
ATOM 5533 C CA . ALA B 1 328 ? -3.326 26.703 27.078 1 97.62 328 ALA B CA 1
ATOM 5534 C C . ALA B 1 328 ? -3.961 25.719 26.094 1 97.62 328 ALA B C 1
ATOM 5536 O O . ALA B 1 328 ? -4.555 24.719 26.484 1 97.62 328 ALA B O 1
ATOM 5537 N N . PHE B 1 329 ? -3.805 26.016 24.875 1 98.25 329 PHE B N 1
ATOM 5538 C CA . PHE B 1 329 ? -4.469 25.188 23.875 1 98.25 329 PHE B CA 1
ATOM 5539 C C . PHE B 1 329 ? -3.68 23.922 23.625 1 98.25 329 PHE B C 1
ATOM 5541 O O . PHE B 1 329 ? -2.469 23.953 23.391 1 98.25 329 PHE B O 1
ATOM 5548 N N . GLU B 1 330 ? -4.367 22.797 23.625 1 97.38 330 GLU B N 1
ATOM 5549 C CA . GLU B 1 330 ? -3.832 21.5 23.219 1 97.38 330 GLU B CA 1
ATOM 5550 C C . GLU B 1 330 ? -4.875 20.672 22.469 1 97.38 330 GLU B C 1
ATOM 5552 O O . GLU B 1 330 ? -6.051 20.656 22.859 1 97.38 330 GLU B O 1
ATOM 5557 N N . LEU B 1 331 ? -4.488 20.109 21.422 1 97.69 331 LEU B N 1
ATOM 5558 C CA . LEU B 1 331 ? -5.348 19.203 20.672 1 97.69 331 LEU B CA 1
ATOM 5559 C C . LEU B 1 331 ? -4.801 17.781 20.719 1 97.69 331 LEU B C 1
ATOM 5561 O O . LEU B 1 331 ? -3.617 17.562 20.453 1 97.69 331 LEU B O 1
ATOM 5565 N N . ALA B 1 332 ? -5.621 16.859 21.078 1 96.12 332 ALA B N 1
ATOM 5566 C CA . ALA B 1 332 ? -5.289 15.445 20.906 1 96.12 332 ALA B CA 1
ATOM 5567 C C . ALA B 1 332 ? -5.449 15.008 19.453 1 96.12 332 ALA B C 1
ATOM 5569 O O . ALA B 1 332 ? -6.566 14.906 18.953 1 96.12 332 ALA B O 1
ATOM 5570 N N . GLY B 1 333 ? -4.336 14.797 18.781 1 96.44 333 GLY B N 1
ATOM 5571 C CA . GLY B 1 333 ? -4.375 14.516 17.359 1 96.44 333 GLY B CA 1
ATOM 5572 C C . GLY B 1 333 ? -4.055 13.07 17.031 1 96.44 333 GLY B C 1
ATOM 5573 O O . GLY B 1 333 ? -3.873 12.719 15.859 1 96.44 333 GLY B O 1
ATOM 5574 N N . PHE B 1 334 ? -3.924 12.242 18.062 1 97.31 334 PHE B N 1
ATOM 5575 C CA . PHE B 1 334 ? -3.697 10.812 17.891 1 97.31 334 PHE B CA 1
ATOM 5576 C C . PHE B 1 334 ? -2.369 10.547 17.188 1 97.31 334 PHE B C 1
ATOM 5578 O O . PHE B 1 334 ? -2.266 9.641 16.359 1 97.31 334 PHE B O 1
ATOM 5585 N N . LYS B 1 335 ? -1.419 11.367 17.453 1 96.19 335 LYS B N 1
ATOM 5586 C CA . LYS B 1 335 ? -0.092 11.219 16.859 1 96.19 335 LYS B CA 1
ATOM 5587 C C . LYS B 1 335 ? 0.985 11.148 17.938 1 96.19 335 LYS B C 1
ATOM 5589 O O . LYS B 1 335 ? 2.158 11.414 17.672 1 96.19 335 LYS B O 1
ATOM 5594 N N . GLY B 1 336 ? 0.595 10.945 19.172 1 93 336 GLY B N 1
ATOM 5595 C CA . GLY B 1 336 ? 1.52 10.594 20.234 1 93 336 GLY B CA 1
ATOM 5596 C C . GLY B 1 336 ? 1.938 11.781 21.078 1 93 336 GLY B C 1
ATOM 5597 O O . GLY B 1 336 ? 2.51 11.617 22.156 1 93 336 GLY B O 1
ATOM 5598 N N . ARG B 1 337 ? 1.692 13 20.578 1 94 337 ARG B N 1
ATOM 5599 C CA . ARG B 1 337 ? 1.974 14.234 21.297 1 94 337 ARG B CA 1
ATOM 5600 C C . ARG B 1 337 ? 0.833 15.234 21.141 1 94 337 ARG B C 1
ATOM 5602 O O . ARG B 1 337 ? 0.2 15.297 20.094 1 94 337 ARG B O 1
ATOM 5609 N N . PRO B 1 338 ? 0.647 16.031 22.219 1 96.06 338 PRO B N 1
ATOM 5610 C CA . PRO B 1 338 ? -0.336 17.094 22.047 1 96.06 338 PRO B CA 1
ATOM 5611 C C . PRO B 1 338 ? 0.075 18.109 20.969 1 96.06 338 PRO B C 1
ATOM 5613 O O . PRO B 1 338 ? 1.255 18.453 20.859 1 96.06 338 PRO B O 1
ATOM 5616 N N . MET B 1 339 ? -0.883 18.531 20.266 1 98.25 339 MET B N 1
ATOM 5617 C CA . MET B 1 339 ? -0.635 19.5 19.203 1 98.25 339 MET B CA 1
ATOM 5618 C C . MET B 1 339 ? -1.064 20.891 19.625 1 98.25 339 MET B C 1
ATOM 5620 O O . MET B 1 339 ? -1.958 21.047 20.453 1 98.25 339 MET B O 1
ATOM 5624 N N . SER B 1 340 ? -0.398 21.859 19.125 1 98.25 340 SER B N 1
ATOM 5625 C CA . SER B 1 340 ? -0.666 23.266 19.406 1 98.25 340 SER B CA 1
ATOM 5626 C C . SER B 1 340 ? -0.355 24.156 18.203 1 98.25 340 SER B C 1
ATOM 5628 O O . SER B 1 340 ? 0.015 23.641 17.141 1 98.25 340 SER B O 1
ATOM 5630 N N . PHE B 1 341 ? -0.643 25.438 18.359 1 98.38 341 PHE B N 1
ATOM 5631 C CA . PHE B 1 341 ? -0.394 26.328 17.234 1 98.38 341 PHE B CA 1
ATOM 5632 C C . PHE B 1 341 ? 0.784 27.25 17.516 1 98.38 341 PHE B C 1
ATOM 5634 O O . PHE B 1 341 ? 0.953 27.719 18.656 1 98.38 341 PHE B O 1
ATOM 5641 N N . ARG B 1 342 ? 1.54 27.453 16.5 1 97.62 342 ARG B N 1
ATOM 5642 C CA . ARG B 1 342 ? 2.59 28.469 16.562 1 97.62 342 ARG B CA 1
ATOM 5643 C C . ARG B 1 342 ? 1.996 29.875 16.562 1 97.62 342 ARG B C 1
ATOM 5645 O O . ARG B 1 342 ? 1.308 30.266 15.625 1 97.62 342 ARG B O 1
ATOM 5652 N N . PRO B 1 343 ? 2.309 30.625 17.547 1 96.56 343 PRO B N 1
ATOM 5653 C CA . PRO B 1 343 ? 1.706 31.969 17.609 1 96.56 343 PRO B CA 1
ATOM 5654 C C . PRO B 1 343 ? 2.322 32.938 16.625 1 96.56 343 PRO B C 1
ATOM 5656 O O . PRO B 1 343 ? 1.805 34.062 16.438 1 96.56 343 PRO B O 1
ATOM 5659 N N . TRP B 1 344 ? 3.414 32.594 15.953 1 96.69 344 TRP B N 1
ATOM 5660 C CA . TRP B 1 344 ? 4.109 33.531 15.094 1 96.69 344 TRP B CA 1
ATOM 5661 C C . TRP B 1 344 ? 3.689 33.375 13.641 1 96.69 344 TRP B C 1
ATOM 5663 O O . TRP B 1 344 ? 3.973 34.219 12.805 1 96.69 344 TRP B O 1
ATOM 5673 N N . ASN B 1 345 ? 3.006 32.25 13.281 1 97.56 345 ASN B N 1
ATOM 5674 C CA . ASN B 1 345 ? 2.629 32.125 11.875 1 97.56 345 ASN B CA 1
ATOM 5675 C C . ASN B 1 345 ? 1.379 31.266 11.703 1 97.56 345 ASN B C 1
ATOM 5677 O O . ASN B 1 345 ? 0.972 30.984 10.578 1 97.56 345 ASN B O 1
ATOM 5681 N N . GLY B 1 346 ? 0.803 30.75 12.773 1 98.25 346 GLY B N 1
ATOM 5682 C CA . GLY B 1 346 ? -0.493 30.094 12.734 1 98.25 346 GLY B CA 1
ATOM 5683 C C . GLY B 1 346 ? -0.416 28.656 12.273 1 98.25 346 GLY B C 1
ATOM 5684 O O . GLY B 1 346 ? -1.438 28.047 11.953 1 98.25 346 GLY B O 1
ATOM 5685 N N . GLN B 1 347 ? 0.788 28.047 12.219 1 98.75 347 GLN B N 1
ATOM 5686 C CA . GLN B 1 347 ? 0.978 26.672 11.812 1 98.75 347 GLN B CA 1
ATOM 5687 C C . GLN B 1 347 ? 0.763 25.719 12.984 1 98.75 347 GLN B C 1
ATOM 5689 O O . GLN B 1 347 ? 1.322 25.906 14.062 1 98.75 347 GLN B O 1
ATOM 5694 N N . LEU B 1 348 ? -0.064 24.734 12.773 1 98.75 348 LEU B N 1
ATOM 5695 C CA . LEU B 1 348 ? -0.241 23.672 13.758 1 98.75 348 LEU B CA 1
ATOM 5696 C C . LEU B 1 348 ? 1.061 22.906 13.969 1 98.75 348 LEU B C 1
ATOM 5698 O O . LEU B 1 348 ? 1.64 22.375 13.016 1 98.75 348 LEU B O 1
ATOM 5702 N N . ARG B 1 349 ? 1.516 22.938 15.242 1 98.12 349 ARG B N 1
ATOM 5703 C CA . ARG B 1 349 ? 2.574 22.016 15.641 1 98.12 349 ARG B CA 1
ATOM 5704 C C . ARG B 1 349 ? 2.057 20.578 15.688 1 98.12 349 ARG B C 1
ATOM 5706 O O . ARG B 1 349 ? 1.16 20.266 16.469 1 98.12 349 ARG B O 1
ATOM 5713 N N . GLN B 1 350 ? 2.684 19.719 14.875 1 98.19 350 GLN B N 1
ATOM 5714 C CA . GLN B 1 350 ? 2.215 18.344 14.875 1 98.19 350 GLN B CA 1
ATOM 5715 C C . GLN B 1 350 ? 3.338 17.375 14.5 1 98.19 350 GLN B C 1
ATOM 5717 O O . GLN B 1 350 ? 4.207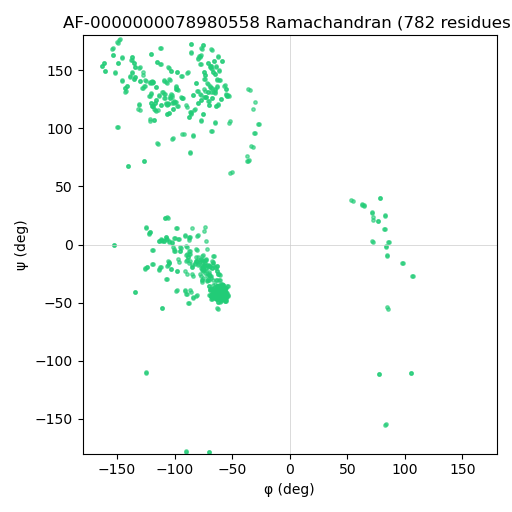 17.719 13.695 1 98.19 350 GLN B O 1
ATOM 5722 N N . PRO B 1 351 ? 3.287 16.141 15.078 1 97.94 351 PRO B N 1
ATOM 5723 C CA . PRO B 1 351 ? 4.203 15.102 14.594 1 97.94 351 PRO B CA 1
ATOM 5724 C C . PRO B 1 351 ? 3.93 14.711 13.141 1 97.94 351 PRO B C 1
ATOM 5726 O O . PRO B 1 351 ? 2.795 14.812 12.672 1 97.94 351 PRO B O 1
ATOM 5729 N N . ILE B 1 352 ? 4.945 14.391 12.461 1 98.56 352 ILE B N 1
ATOM 5730 C CA . ILE B 1 352 ? 4.84 13.93 11.086 1 98.56 352 ILE B CA 1
ATOM 5731 C C . ILE B 1 352 ? 5.363 12.492 10.984 1 98.56 352 ILE B C 1
ATOM 5733 O O . ILE B 1 352 ? 6.574 12.266 11.047 1 98.56 352 ILE B O 1
ATOM 5737 N N . PRO B 1 353 ? 4.461 11.516 10.812 1 98.25 353 PRO B N 1
ATOM 5738 C CA . PRO B 1 353 ? 4.945 10.148 10.586 1 98.25 353 PRO B CA 1
ATOM 5739 C C . PRO B 1 353 ? 5.656 9.984 9.242 1 98.25 353 PRO B C 1
ATOM 5741 O O . PRO B 1 353 ? 5.223 10.555 8.242 1 98.25 353 PRO B O 1
ATOM 5744 N N . VAL B 1 354 ? 6.754 9.336 9.25 1 98.5 354 VAL B N 1
ATOM 5745 C CA . VAL B 1 354 ? 7.453 8.875 8.055 1 98.5 354 VAL B CA 1
ATOM 5746 C C . VAL B 1 354 ? 7.199 7.387 7.848 1 98.5 354 VAL B C 1
ATOM 5748 O O . VAL B 1 354 ? 7.613 6.559 8.664 1 98.5 354 VAL B O 1
ATOM 5751 N N . VAL B 1 355 ? 6.531 7.066 6.711 1 98.25 355 VAL B N 1
ATOM 5752 C CA . VAL B 1 355 ? 5.879 5.766 6.652 1 98.25 355 VAL B CA 1
ATOM 5753 C C . VAL B 1 355 ? 6.188 5.09 5.32 1 98.25 355 VAL B C 1
ATOM 5755 O O . VAL B 1 355 ? 6.523 5.762 4.34 1 98.25 355 VAL B O 1
ATOM 5758 N N . THR B 1 356 ? 6.164 3.76 5.316 1 97.19 356 THR B N 1
ATOM 5759 C CA . THR B 1 356 ? 5.918 2.998 4.098 1 97.19 356 THR B CA 1
ATOM 5760 C C . THR B 1 356 ? 4.426 2.736 3.914 1 97.19 356 THR B C 1
ATOM 5762 O O . THR B 1 356 ? 3.605 3.217 4.699 1 97.19 356 THR B O 1
ATOM 5765 N N . GLU B 1 357 ? 4.125 2.023 2.861 1 95.31 357 GLU B N 1
ATOM 5766 C CA . GLU B 1 357 ? 2.73 1.637 2.658 1 95.31 357 GLU B CA 1
ATOM 5767 C C . GLU B 1 357 ? 2.26 0.678 3.748 1 95.31 357 GLU B C 1
ATOM 5769 O O . GLU B 1 357 ? 1.057 0.473 3.924 1 95.31 357 GLU B O 1
ATOM 5774 N N . ARG B 1 358 ? 3.217 0.199 4.562 1 94.62 358 ARG B N 1
ATOM 5775 C CA . ARG B 1 358 ? 2.883 -0.957 5.387 1 94.62 358 ARG B CA 1
ATOM 5776 C C . ARG B 1 358 ? 3.123 -0.664 6.863 1 94.62 358 ARG B C 1
ATOM 5778 O O . ARG B 1 358 ? 2.582 -1.349 7.734 1 94.62 358 ARG B O 1
ATOM 5785 N N . ALA B 1 359 ? 3.896 0.305 7.145 1 95.06 359 ALA B N 1
ATOM 5786 C CA . ALA B 1 359 ? 4.266 0.528 8.539 1 95.06 359 ALA B CA 1
ATOM 5787 C C . ALA B 1 359 ? 4.785 1.946 8.75 1 95.06 359 ALA B C 1
ATOM 5789 O O . ALA B 1 359 ? 5.195 2.611 7.797 1 95.06 359 ALA B O 1
ATOM 5790 N N . VAL B 1 360 ? 4.672 2.371 9.969 1 96.19 360 VAL B N 1
ATOM 5791 C CA . VAL B 1 360 ? 5.414 3.555 10.383 1 96.19 360 VAL B CA 1
ATOM 5792 C C . VAL B 1 360 ? 6.879 3.189 10.625 1 96.19 360 VAL B C 1
ATOM 5794 O O . VAL B 1 360 ? 7.176 2.248 11.367 1 96.19 360 VAL B O 1
ATOM 5797 N N . VAL B 1 361 ? 7.754 3.863 9.969 1 96.88 361 VAL B N 1
ATOM 5798 C CA . VAL B 1 361 ? 9.172 3.625 10.195 1 96.88 361 VAL B CA 1
ATOM 5799 C C . VAL B 1 361 ? 9.648 4.422 11.406 1 96.88 361 VAL B C 1
ATOM 5801 O O . VAL B 1 361 ? 10.352 3.893 12.273 1 96.88 361 VAL B O 1
ATOM 5804 N N . MET B 1 362 ? 9.195 5.68 11.383 1 95.88 362 MET B N 1
ATOM 5805 C CA . MET B 1 362 ? 9.547 6.543 12.508 1 95.88 362 MET B CA 1
ATOM 5806 C C . MET B 1 362 ? 8.641 7.77 12.555 1 95.88 362 MET B C 1
ATOM 5808 O O . MET B 1 362 ? 8.094 8.18 11.531 1 95.88 362 MET B O 1
ATOM 5812 N N . GLN B 1 363 ? 8.484 8.305 13.742 1 95.5 363 GLN B N 1
ATOM 5813 C CA . GLN B 1 363 ? 7.742 9.547 13.945 1 95.5 363 GLN B CA 1
ATOM 5814 C C . GLN B 1 363 ? 8.688 10.727 14.156 1 95.5 363 GLN B C 1
ATOM 5816 O O . GLN B 1 363 ? 9.617 10.648 14.961 1 95.5 363 GLN B O 1
ATOM 5821 N N . ALA B 1 364 ? 8.43 11.758 13.375 1 96.75 364 ALA B N 1
ATOM 5822 C CA . ALA B 1 364 ? 9.203 12.977 13.586 1 96.75 364 ALA B CA 1
ATOM 5823 C C . ALA B 1 364 ? 8.438 13.977 14.445 1 96.75 364 ALA B C 1
ATOM 5825 O O . ALA B 1 364 ? 7.207 14.047 14.383 1 96.75 364 ALA B O 1
ATOM 5826 N N . PRO B 1 365 ? 9.062 14.82 15.266 1 96.88 365 PRO B N 1
ATOM 5827 C CA . PRO B 1 365 ? 10.516 14.977 15.375 1 96.88 365 PRO B CA 1
ATOM 5828 C C . PRO B 1 365 ? 11.188 13.781 16.047 1 96.88 365 PRO B C 1
ATOM 5830 O O . PRO B 1 365 ? 10.625 13.195 16.969 1 96.88 365 PRO B O 1
ATOM 5833 N N . VAL B 1 366 ? 12.32 13.445 15.438 1 94.81 366 VAL B N 1
ATOM 5834 C CA . VAL B 1 366 ? 13.094 12.305 15.938 1 94.81 366 VAL B CA 1
ATOM 5835 C C . VAL B 1 366 ? 13.781 12.688 17.234 1 94.81 366 VAL B C 1
ATOM 5837 O O . VAL B 1 366 ? 14.195 13.836 17.422 1 94.81 366 VAL B O 1
ATOM 5840 N N . GLU B 1 367 ? 13.891 11.703 18.125 1 86.88 367 GLU B N 1
ATOM 5841 C CA . GLU B 1 367 ? 14.594 11.953 19.391 1 86.88 367 GLU B CA 1
ATOM 5842 C C . GLU B 1 367 ? 16.016 12.438 19.141 1 86.88 367 GLU B C 1
ATOM 5844 O O . GLU B 1 367 ? 16.703 11.922 18.25 1 86.88 367 GLU B O 1
ATOM 5849 N N . GLY B 1 368 ? 16.422 13.438 19.891 1 83.56 368 GLY B N 1
ATOM 5850 C CA . GLY B 1 368 ? 17.766 14 19.719 1 83.56 368 GLY B CA 1
ATOM 5851 C C . GLY B 1 368 ? 17.766 15.359 19.047 1 83.56 368 GLY B C 1
ATOM 5852 O O . GLY B 1 368 ? 18.734 16.109 19.156 1 83.56 368 GLY B O 1
ATOM 5853 N N . PHE B 1 369 ? 16.797 15.547 18.297 1 81.94 369 PHE B N 1
ATOM 5854 C CA . PHE B 1 369 ? 16.656 16.875 17.734 1 81.94 369 PHE B CA 1
ATOM 5855 C C . PHE B 1 369 ? 15.945 17.812 18.703 1 81.94 369 PHE B C 1
ATOM 5857 O O . PHE B 1 369 ? 14.711 17.875 18.734 1 81.94 369 PHE B O 1
ATOM 5864 N N . LEU B 1 370 ? 16.688 18.5 19.438 1 79.69 370 LEU B N 1
ATOM 5865 C CA . LEU B 1 370 ? 16.156 19.281 20.562 1 79.69 370 LEU B CA 1
ATOM 5866 C C . LEU B 1 370 ? 15.875 20.719 20.141 1 79.69 370 LEU B C 1
ATOM 5868 O O . LEU B 1 370 ? 16.453 21.203 19.156 1 79.69 370 LEU B O 1
ATOM 5872 N N . HIS B 1 371 ? 14.922 21.219 20.656 1 83 371 HIS B N 1
ATOM 5873 C CA . HIS B 1 371 ? 14.531 22.625 20.516 1 83 371 HIS B CA 1
ATOM 5874 C C . HIS B 1 371 ? 14.336 23.281 21.875 1 83 371 HIS B C 1
ATOM 5876 O O . HIS B 1 371 ? 13.969 22.625 22.844 1 83 371 HIS B O 1
ATOM 5882 N N . GLN B 1 372 ? 14.633 24.578 21.938 1 73.38 372 GLN B N 1
ATOM 5883 C CA . GLN B 1 372 ? 14.586 25.328 23.203 1 73.38 372 GLN B CA 1
ATOM 5884 C C . GLN B 1 372 ? 13.18 25.312 23.797 1 73.38 372 GLN B C 1
ATOM 5886 O O . GLN B 1 372 ? 13.023 25.219 25.016 1 73.38 372 GLN B O 1
ATOM 5891 N N . ARG B 1 373 ? 12.219 25.375 23 1 75.69 373 ARG B N 1
ATOM 5892 C CA . ARG B 1 373 ? 10.859 25.516 23.5 1 75.69 373 ARG B CA 1
ATOM 5893 C C . ARG B 1 373 ? 10.039 24.25 23.25 1 75.69 373 ARG B C 1
ATOM 5895 O O . ARG B 1 373 ? 9.438 23.703 24.188 1 75.69 373 ARG B O 1
ATOM 5902 N N . SER B 1 374 ? 10.008 23.844 22.031 1 83.62 374 SER B N 1
ATOM 5903 C CA . SER B 1 374 ? 9.234 22.672 21.641 1 83.62 374 SER B CA 1
ATOM 5904 C C . SER B 1 374 ? 9.961 21.859 20.562 1 83.62 374 SER B C 1
ATOM 5906 O O . SER B 1 374 ? 10.344 22.406 19.531 1 83.62 374 SER B O 1
ATOM 5908 N N . GLU B 1 375 ? 10.047 20.562 20.797 1 86.44 375 GLU B N 1
ATOM 5909 C CA . GLU B 1 375 ? 10.68 19.703 19.812 1 86.44 375 GLU B CA 1
ATOM 5910 C C . GLU B 1 375 ? 9.922 19.734 18.484 1 86.44 375 GLU B C 1
ATOM 5912 O O . GLU B 1 375 ? 10.508 19.531 17.422 1 86.44 375 GLU B O 1
ATOM 5917 N N . LEU B 1 376 ? 8.617 20.047 18.547 1 92.5 376 LEU B N 1
ATOM 5918 C CA . LEU B 1 376 ? 7.805 20.078 17.344 1 92.5 376 LEU B CA 1
ATOM 5919 C C . LEU B 1 376 ? 8.211 21.25 16.453 1 92.5 376 LEU B C 1
ATOM 5921 O O . LEU B 1 376 ? 7.918 21.266 15.258 1 92.5 376 LEU B O 1
ATOM 5925 N N . ASP B 1 377 ? 8.867 22.203 17 1 95.06 377 ASP B N 1
ATOM 5926 C CA . ASP B 1 377 ? 9.266 23.391 16.234 1 95.06 377 ASP B CA 1
ATOM 5927 C C . ASP B 1 377 ? 10.523 23.109 15.414 1 95.06 377 ASP B C 1
ATOM 5929 O O . ASP B 1 377 ? 10.938 23.953 14.609 1 95.06 377 ASP B O 1
ATOM 5933 N N . THR B 1 378 ? 11.102 21.891 15.586 1 95.06 378 THR B N 1
ATOM 5934 C CA . THR B 1 378 ? 12.219 21.5 14.734 1 95.06 378 THR B CA 1
ATOM 5935 C C . THR B 1 378 ? 11.734 21.172 13.32 1 95.06 378 THR B C 1
ATOM 5937 O O . THR B 1 378 ? 12.539 21.078 12.391 1 95.06 378 THR B O 1
ATOM 5940 N N . LEU B 1 379 ? 10.438 21.016 13.156 1 97.81 379 LEU B N 1
ATOM 5941 C CA . LEU B 1 379 ? 9.844 20.75 11.852 1 97.81 379 LEU B CA 1
ATOM 5942 C C . LEU B 1 379 ? 9.281 22.031 11.234 1 97.81 379 LEU B C 1
ATOM 5944 O O . LEU B 1 379 ? 8.406 22.672 11.812 1 97.81 379 LEU B O 1
ATOM 5948 N N . GLY B 1 380 ? 9.742 22.375 10.07 1 96.75 380 GLY B N 1
ATOM 5949 C CA . GLY B 1 380 ? 9.258 23.562 9.383 1 96.75 380 GLY B CA 1
ATOM 5950 C C . GLY B 1 380 ? 9.93 24.844 9.844 1 96.75 380 GLY B C 1
ATOM 5951 O O . GLY B 1 380 ? 11.094 24.828 10.25 1 96.75 380 GLY B O 1
ATOM 5952 N N . LEU B 1 381 ? 9.266 25.938 9.688 1 95.06 381 LEU B N 1
ATOM 5953 C CA . LEU B 1 381 ? 9.828 27.266 9.953 1 95.06 381 LEU B CA 1
ATOM 5954 C C . LEU B 1 381 ? 9.68 27.625 11.422 1 95.06 381 LEU B C 1
ATOM 5956 O O . LEU B 1 381 ? 8.578 27.906 11.898 1 95.06 381 LEU B O 1
ATOM 5960 N N . ASP B 1 382 ? 10.82 27.734 12.062 1 94 382 ASP B N 1
ATOM 5961 C CA . ASP B 1 382 ? 10.82 28.219 13.445 1 94 382 ASP B CA 1
ATOM 5962 C C . ASP B 1 382 ? 10.633 29.734 13.508 1 94 382 ASP B C 1
ATOM 5964 O O . ASP B 1 382 ? 10.688 30.406 12.484 1 94 382 ASP B O 1
ATOM 5968 N N . ALA B 1 383 ? 10.391 30.219 14.703 1 94 383 ALA B N 1
ATOM 5969 C CA . ALA B 1 383 ? 10.031 31.609 14.938 1 94 383 ALA B CA 1
ATOM 5970 C C . ALA B 1 383 ? 11.086 32.562 14.359 1 94 383 ALA B C 1
ATOM 5972 O O . ALA B 1 383 ? 10.758 33.5 13.625 1 94 383 ALA B O 1
ATOM 5973 N N . PRO B 1 384 ? 12.391 32.25 14.555 1 93.12 384 PRO B N 1
ATOM 5974 C CA . PRO B 1 384 ? 13.375 33.188 14.039 1 93.12 384 PRO B CA 1
ATOM 5975 C C . PRO B 1 384 ? 13.5 33.156 12.516 1 93.12 384 PRO B C 1
ATOM 5977 O O . PRO B 1 384 ? 14 34.094 11.906 1 93.12 384 PRO B O 1
ATOM 5980 N N . GLU B 1 385 ? 13.055 32.062 11.93 1 92.94 385 GLU B N 1
ATOM 5981 C CA . GLU B 1 385 ? 13.195 31.875 10.492 1 92.94 385 GLU B CA 1
ATOM 5982 C C . GLU B 1 385 ? 11.984 32.438 9.742 1 92.94 385 GLU B C 1
ATOM 5984 O O . GLU B 1 385 ? 12.039 32.625 8.523 1 92.94 385 GLU B O 1
ATOM 5989 N N . SER B 1 386 ? 10.836 32.5 10.453 1 94.19 386 SER B N 1
ATOM 5990 C CA . SER B 1 386 ? 9.594 32.938 9.82 1 94.19 386 SER B CA 1
ATOM 5991 C C . SER B 1 386 ? 9.594 34.438 9.539 1 94.19 386 SER B C 1
ATOM 5993 O O . SER B 1 386 ? 9.977 35.219 10.398 1 94.19 386 SER B O 1
ATOM 5995 N N . ARG B 1 387 ? 9.352 35 8.406 1 94.94 387 ARG B N 1
ATOM 5996 C CA . ARG B 1 387 ? 9.242 36.375 8.023 1 94.94 387 ARG B CA 1
ATOM 5997 C C . ARG B 1 387 ? 7.812 36.906 8.203 1 94.94 387 ARG B C 1
ATOM 5999 O O . ARG B 1 387 ? 7.461 37.969 7.711 1 94.94 387 ARG B O 1
ATOM 6006 N N . CYS B 1 388 ? 6.887 35.969 8.844 1 96.75 388 CYS B N 1
ATOM 6007 C CA . CYS B 1 388 ? 5.496 36.344 9.07 1 96.75 388 CYS B CA 1
ATOM 6008 C C . CYS B 1 388 ? 5.398 37.5 10.047 1 96.75 388 CYS B C 1
ATOM 6010 O O . CYS B 1 388 ? 5.871 37.406 11.18 1 96.75 388 CYS B O 1
ATOM 6012 N N . THR B 1 389 ? 4.609 38.594 9.727 1 95.06 389 THR B N 1
ATOM 6013 C CA . THR B 1 389 ? 4.441 39.75 10.602 1 95.06 389 THR B CA 1
ATOM 6014 C C . THR B 1 389 ? 2.979 39.938 10.992 1 95.06 389 THR B C 1
ATOM 6016 O O . THR B 1 389 ? 2.654 40.781 11.836 1 95.06 389 THR B O 1
ATOM 6019 N N . ALA B 1 390 ? 2.176 39.156 10.445 1 94.81 390 ALA B N 1
ATOM 6020 C CA . ALA B 1 390 ? 0.738 39.344 10.617 1 94.81 390 ALA B CA 1
ATOM 6021 C C . ALA B 1 390 ? 0.292 38.906 12.016 1 94.81 390 ALA B C 1
ATOM 6023 O O . ALA B 1 390 ? -0.791 39.281 12.469 1 94.81 390 ALA B O 1
ATOM 6024 N N . PHE B 1 391 ? 1.103 38.156 12.656 1 94.06 391 PHE B N 1
ATOM 6025 C CA . PHE B 1 391 ? 0.718 37.625 13.953 1 94.06 391 PHE B CA 1
ATOM 6026 C C . PHE B 1 391 ? 1.354 38.438 15.078 1 94.06 391 PHE B C 1
ATOM 6028 O O . PHE B 1 391 ? 1.177 38.125 16.25 1 94.06 391 PHE B O 1
ATOM 6035 N N . GLN B 1 392 ? 2.16 39.375 14.883 1 81.44 392 GLN B N 1
ATOM 6036 C CA . GLN B 1 392 ? 2.865 40.188 15.883 1 81.44 392 GLN B CA 1
ATOM 6037 C C . GLN B 1 392 ? 2.025 41.375 16.328 1 81.44 392 GLN B C 1
ATOM 6039 O O . GLN B 1 392 ? 2.35 42.031 17.312 1 81.44 392 GLN B O 1
ATOM 6044 N N . GLU B 1 393 ? 0.936 41.625 15.719 1 61.56 393 GLU B N 1
ATOM 6045 C CA . GLU B 1 393 ? 0.154 42.781 16.109 1 61.56 393 GLU B CA 1
ATOM 6046 C C . GLU B 1 393 ? -0.875 42.406 17.188 1 61.56 393 GLU B C 1
ATOM 6048 O O . GLU B 1 393 ? -1.357 41.281 17.219 1 61.56 393 GLU B O 1
#

Foldseek 3Di:
DPPPDDPPPPPPVVVPPPPPPPPLPQAEAEEEEAEEDDDADDALDPPDDDDPCQLVLLLVLLQVVLCVVCVVVNYHYDYHYHYAYVVGDRLVSLLVRLVPHLHYEYADEPVSLLVSCPDPSNVQGAYEYLHYQDQCCQFVSDAQNYAYLFHHLLLFLLFVLLVCVVVVQQEEEEEFEDDPQRVRNVVSNVVNSVVNVGHHQYYYYDDDPDNLVPCLLPPQQVVQVPGDDGAEYEYRDQSNHRVVSNQPNHVDHHAYEDNAGFGWAQDDCQLCAQCVPVVQVSSCVRPVDGHGSSSLSSSVSSNLQSQLCVVQVDNRSVSSSVCQCDPPDWDRSSQPDTWGAPLQRNYIQDKIFTAHNHHGPDIPPDPPQDDPPDSSLSRRAHNVRGNRDNRVD/DPPPPDPPPPPPPVVPPPPPPPPLPQAEAEEEEAEEDDDADDALDPPDDDDPCQLVLLLVLLQVVLCVVCVVVNYHYYYHYHYAYVVGDRLVSLLVRLVPHLHYEYHDEPVSLLVSCPDPSNVQGAYEYLHYQDQCCQFVSDAQNYAYLFHHLLLFLLFVLLVCVVVVQQEEEEEFEDDPQRVRNVVSNVVNSVVSVGDYQYYYYDDDPDNLVPCLLPVQQVVQVPGDDGAEYEYRDQSNHRVVSNQPNHVDHHAYEDNAGFGWAQDDCQLCAQCVVVVQVSSCVRPVDGHGSSSLSSSVSSNLQSQLCVVQVDNRSVSSSVCQCDPNDWDRSSQPDTWGAPLQRNYIQDKIFTDHNHHGPDIPPDPPQDDPPDSSLSRRAHNVRGNRDNRVD

Sequence (786 aa):
MRVHSLLRPIIAALAMAMAALPALGEVQLRVAYLRQEVERPPVLSNLDPEPAGLGLDGAQLGLEDNRTSGRFLGQTYTLDTYEVPIGGDLEAAARAALAEARMLVIDAPAEAVLRIADLAEAEGALLFNAGAEESALRDAACRANLLHTAPSLAMRADALMQVLQRKRFSRLAMITGHGAPDLAFAEALRRSAAKFGLKMVADKPWPFDADMRRNASQEVPLFTQDFAEHDMLLIADEIGDFGRYIAYNTWTPRPVAGSEGLVPVAWSRVVEQWGAAQLQSRFWDLAGRDMRPRDYAAWAALRVLGEAVTRTNSTDPATLRAYILSDAFELAGFKGRPMSFRPWNGQLRQPIPVVTERAVVMQAPVEGFLHQRSELDTLGLDAPESRCTAFQEMRVHSLLRPIIAALAMAMAALPALGEVQLRVAYLRQEVERPPVLSNLDPEPAGLGLDGAQLGLEDNRTSGRFLGQTYTLDTYEVPIGGDLEAAARAALAEARMLVIDAPAEAVLRIADLAEAEGALLFNAGAEESALRDAACRANLLHTAPSLAMRADALMQVLQRKRFSRLAMITGHGAPDLAFAEALRRSAAKFGLKMVADKPWPFDADMRRNASQEVPLFTQDFAEHDMLLIADEIGDFGRYIAYNTWTPRPVAGSEGLVPVAWSRVVEQWGAAQLQSRFWDLAGRDMRPRDYAAWAALRVLGEAVTRTNSTDPATLRAYILSDAFELAGFKGRPMSFRPWNGQLRQPIPVVTERAVVMQAPVEGFLHQRSELDTLGLDAPESRCTAFQE

Secondary structure (DSSP, 8-state):
--TTGGGSGGGGGGGS----------EEEEEEEEEE--PPPP-S--SSPPPTTTTHHHHHHHHHHHHHHHGGGTEEEEEEEEEE-TT--HHHHHHHHHHH-SEEEEES-HHHHHHHHTSGGGTT-EEEESS---GGGGTTT--TTEEE-SPPHHHHHHHHHHHHHHHT--EEEEEE-SSHHHHHHHHHHHHHHHHHT-EEEEEEE----S-HHHHHHHHHHHHHTTPPS-SEEEEE-TT-SSGGGTTT-SSS---EEESSSBEE-S--TT--TTTHHHHHHHHHHHHSS---HHHHHHHHHHHHHHHHHHHH----HHHHHHHHTSTT--EE-SSSSEEEE-TTT-BEE--EEEE-SS-EEEEESPTT---SS-GGGGSS--GGG----TT--/-GGGGGGSGGGSGGGS----------EEEEEEEEEE--PPPP-S--SSPPPTTTTHHHHHHHHHHHHHHHGGGTEEEEEEEEEE-TT--HHHHHHHHHHH-SEEEEES-HHHHHHHHTSGGGTT-EEEESS---GGGGTTT--TTEEE-SPPHHHHHHHHHHHHHHHT--EEEEEE-SSHHHHHHHHHHHHHHHHHT-EEEEEEE----S-HHHHHHHHHHHHHTTPPS-SEEEEE-TT-SSGGGTTT-SSS---EEESSSBEE-S--TT--TTTHHHHHHHHHHHHSS---HHHHHHHHHHHHHHHHHHHH----HHHHHHHHTSTT--EE-SSSSEEEE-TTT-BEE--EEEE-SS-EEEEESPTT---SS-GGGGSS--GGG----TT--

Organism: Ruegeria pomeroyi (strain ATCC 700808 / DSM 15171 / DSS-3) (NCBI:txid246200)

Solvent-accessible surface area (backbone atoms only — not comparable to full-atom values): 41685 Å² total; per-residue (Å²): 134,83,78,76,71,72,79,66,67,70,69,66,68,69,68,68,66,67,66,76,68,73,72,74,66,76,45,69,44,51,34,23,39,39,35,50,48,70,87,71,77,90,49,76,60,78,86,75,68,81,61,91,49,64,27,55,51,20,32,52,50,17,48,52,52,38,37,62,69,20,56,88,65,45,35,46,72,50,76,46,79,45,78,29,54,68,92,48,64,58,62,62,52,49,48,56,39,41,72,74,17,53,33,38,39,35,36,37,56,58,69,56,49,52,56,48,64,66,33,77,70,34,63,75,23,39,33,32,35,19,52,41,30,60,54,49,54,43,15,78,58,35,48,68,48,42,31,29,50,27,64,32,42,40,26,35,26,29,30,44,42,45,52,30,53,75,64,64,48,41,33,28,26,36,41,27,42,86,46,71,64,8,46,54,43,39,50,26,39,53,53,28,27,57,72,72,71,34,44,75,66,36,80,43,71,63,82,70,87,64,69,48,91,80,39,22,67,64,49,36,21,66,71,40,56,80,53,57,89,56,35,34,37,34,30,21,26,69,82,51,48,60,46,67,50,45,64,88,19,43,47,64,64,40,35,41,22,49,59,34,58,44,24,46,36,76,45,50,76,48,48,53,57,62,60,20,46,57,55,46,49,57,39,28,74,72,66,75,44,80,60,43,38,42,13,49,12,25,18,47,48,38,40,50,51,41,52,38,26,69,75,64,73,50,76,48,40,66,62,41,50,54,46,46,44,33,90,84,37,69,40,88,68,43,62,80,54,75,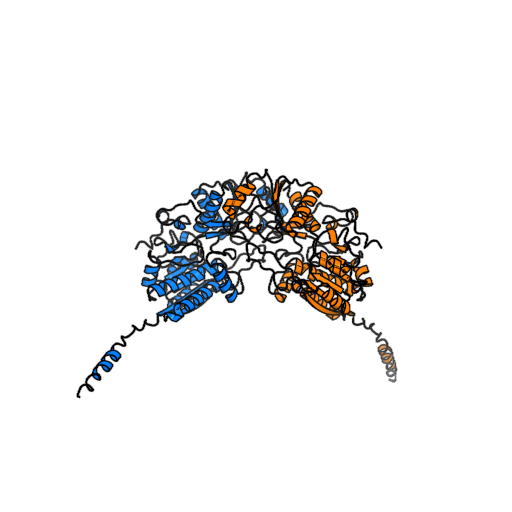22,38,38,38,55,52,38,31,42,49,36,58,56,31,41,28,21,44,97,69,23,61,64,46,59,17,68,42,90,87,57,80,43,97,83,41,43,49,48,67,41,38,76,34,73,90,70,35,68,29,66,51,45,77,112,134,81,76,74,71,74,75,67,67,73,69,65,69,69,65,66,70,66,67,75,67,74,72,74,66,76,45,70,43,50,34,22,39,40,35,49,50,72,87,72,76,91,47,76,61,78,87,74,67,81,61,93,49,64,25,54,50,18,32,51,50,16,48,51,52,37,38,64,70,20,55,87,66,46,36,45,71,50,77,45,80,45,79,31,54,68,90,47,66,57,63,60,52,47,48,55,39,42,74,73,18,53,33,37,40,34,36,37,57,59,71,56,49,52,56,48,63,65,34,76,68,34,63,74,25,38,34,31,35,19,52,40,30,60,54,50,53,43,14,77,59,36,49,67,46,42,31,28,50,28,62,32,43,39,28,34,26,30,30,42,41,44,53,30,51,77,62,64,48,41,32,29,27,37,42,28,43,87,48,70,64,8,46,54,45,39,50,28,40,53,53,29,26,58,74,73,70,35,45,77,67,35,78,43,70,62,83,70,86,65,69,49,88,79,38,22,67,63,50,37,21,66,72,41,57,79,53,56,89,56,35,33,36,35,30,22,26,69,82,50,48,59,46,66,50,45,65,88,18,44,47,65,63,40,34,41,21,48,58,34,59,45,25,44,36,78,45,51,77,49,49,53,56,62,59,21,46,56,55,44,49,56,40,27,74,73,67,75,45,78,58,41,38,42,13,49,12,25,17,46,47,38,42,50,51,41,52,37,27,69,77,64,73,51,75,49,41,65,62,41,50,54,44,46,44,34,90,83,37,69,39,88,69,42,62,80,52,77,22,38,40,39,56,52,40,31,42,50,35,59,57,30,42,27,22,45,96,67,22,60,63,46,58,17,68,42,89,85,57,80,43,97,83,43,43,47,49,66,40,38,76,33,74,90,70,36,68,29,64,51,45,77,111

InterPro domains:
  IPR022478 ABC transporter, substrate-binding protein, PQQ-dependent alcohol dehydrogenase system [TIGR03863] (44-389)
  IPR028082 Periplasmic binding protein-like I [SSF53822] (56-355)
  IPR051010 Branched-chain amino acid transport protein [PTHR30483] (10-354)

Radius of gyration: 32.65 Å; Cα contacts (8 Å, |Δi|>4): 1589; chains: 2; bounding box: 82×86×149 Å

Nearest PDB structures (foldseek):
  5cni-assembly1_B  TM=6.148E-01  e=6.604E-12  Homo sapiens
  5cni-assembly1_A  TM=6.251E-01  e=1.460E-11  Homo sapiens
  4xaq-assembly1_A  TM=6.503E-01  e=2.096E-10  Homo sapiens
  5cnj-assembly1_B  TM=6.293E-01  e=8.957E-11  Homo sapiens
  4xar-assembly1_A-2  TM=6.060E-01  e=2.485E-10  Homo sapiens